Protein 9MHS (pdb70)

Nearest PDB structures (foldseek):
  2no4-assembly1_B  TM=6.989E-01  e=2.785E-05  Burkholderia cepacia
  2no5-assembly1_B  TM=7.165E-01  e=7.688E-05  Burkholderia cepacia
  1zrm-assembly1_A  TM=6.878E-01  e=1.028E-04  Pseudomonas sp. YL
  3um9-assembly1_B  TM=7.098E-01  e=1.836E-04  Polaromonas sp. JS666
  3d6j-assembly1_A  TM=6.416E-01  e=3.612E-04  Bacteroides fragilis NCTC 9343

Solvent-accessible surface area: 37325 Å² total; per-residue (Å²): 142,54,81,20,95,51,78,82,50,6,37,72,23,0,60,80,18,57,12,0,2,0,8,5,38,68,0,0,6,46,90,77,31,80,88,114,45,35,56,56,0,40,39,0,51,74,28,51,0,14,64,13,2,20,11,20,100,27,68,38,99,47,0,11,14,4,0,7,7,37,33,111,3,67,15,85,53,0,32,123,5,10,121,36,0,35,78,41,30,57,58,25,100,65,1,26,91,16,0,125,48,3,84,83,90,97,30,83,0,13,0,1,2,41,16,4,41,65,10,0,25,88,10,16,49,105,33,74,9,6,126,33,20,74,6,8,6,1,0,4,0,0,56,24,47,3,51,71,68,64,0,3,112,41,3,30,83,41,22,101,17,92,32,61,30,0,0,3,0,1,56,39,80,68,17,12,59,35,0,29,117,58,15,3,0,9,1,14,47,50,120,118,42,28,74,52,41,70,48,110,115,122,59,35,98,64,57,62,66,75,0,36,87,14,0,31,123,16,0,123,62,52,24,29,0,29,0,19,30,18,110,58,35,81,1,51,44,10,62,79,45,20,54,0,0,7,0,0,0,0,0,18,16,4,6,102,61,13,45,121,76,0,29,62,41,0,6,117,46,0,81,67,9,76,0,53,101,75,43,70,0,0,25,27,62,78,121,28,75,62,104,99,24,14,23,11,0,10,2,0,0,2,0,0,2,2,0,31,76,72,135,110,35,81,55,128,32,0,57,70,5,0,68,66,0,12,88,15,83,39,106,117,9,21,6,21,5,18,28,42,137,142,48,74,59,64,6,1,0,5,2,1,3,0,0,21,0,0,20,41,11,66,22,18,141,72,83,51,6,57,64,0,43,45,37,0,35,84,24,0,75,73,76,101,2,88,86,7,18,98,25,3,45,11,24,1,0,1,0,4,2,0,0,20,0,5,45,61,44,79,142,77,1,73,122,1,39,49,24,0,3,43,30,1,0,76,33,6,59,63,24,100,62,18,1,15,15,0,1,0,0,3,0,0,64,67,32,20,1,3,0,44,3,0,8,50,47,0,12,113,47,22,12,36,25,0,0,0,44,16,5,1,2,10,21,24,35,160,68,91,24,35,7,0,0,4,0,0,1,0,0,1,0,0,18,0,1,41,47,20,108,98,101,71,13,65,82,14,88,12,0,2,2,7,5,37,94,7,0,5,72,129,32,66,64,6,70,75,29,54,0,13,60,10,3,22,68,18,86,38,83,28,106,35,0,16,17,4,0,10,7,37,47,122,40,94,24,86,46,10,39,62,42,23,64,62,52,21,64,92,57,59,51,49,103,74,16,30,58,53,0,74,66,14,86,86,60,131,40,35,0,29,0,0,4,42,16,5,38,79,16,0,20,82,12,20,88,101,24,80,5,10,126,28,20,83,5,8,5,1,0,3,1,0,49,20,52,6,51,49,62,83,0,4,42,37,3,29,83,41,23,100,16,101,30,77,27,0,0,2,16,1,53,30,83,124,14,13,58,35,0,22,110,65,6,4,1,13,15,44,61,167,82,86,62,93,46,70,51,110,80,125,118,71,33,124,58,16,56,54,83,0,48,89,17,0,26,62,19,0,132,65,54,28,33,0,22,0,17,30,21,109,44,37,65,2,39,48,7,62,80,49,36,12,0,0,7,0,0,0,0,0,18,34,9,6,103,56,13,38,120,69,0,47,61,43,0,12,107,46,0,73,95,11,67,0,64,65,91,33,59,0,0,23,24,60,79,138,29,75,63,105,100,28,15,14,11,0,11,2,0,0,2,0,0,2,3,1,29,95,78,130,98,33,82,68,148,39,0,58,76,4,0,64,69,0,12,86,12,79,39,108,119,8,19,6,20,4,15,28,47,130,142,61,73,80,60,5,2,0,4,2,0,2,0,1,18,0,0,22,34,7,68,21,22,174,75,83,54,6,61,64,0,43,58,38,0,42,83,23,0,74,60,36,70,4,93,143,8,16,115,21,3,50,12,26,1,0,1,0,7,2,0,0,20,0,4,48,66,28,79,129,93,2,137,118,0,39,56,26,0,2,40,39,1,0,76,35,7,72,61,24,98,62,19,1,13,17,0,2,0,0,2,0,0,67,74,35,19,0,2,0,47,10,0,12,51,23,0,28,120,45,31,9,39,28,0,0,0,11,17,7,1,2,10,18,26,43,94,76,82,29,34,8,0,0,3,1,0,2,0,0,1,1,0,16,0,0,36,50,12,84

Sequence (982 aa):
PELITSLQELSQILDRYDTIVFDLGDVLLHWDSVHKGIDDVRKMVKHPVWQDLEKGLINQEFALTALSCELETPCSKLKEMLELSIASLQVNPLMVEVLRVLHKKDKQIYCLSNVDLESFSYLYKQFDFWKYFDGIYVSALLQLRKPNPDIFQYLISSASINTKSTIFIDDKSENLQEAANFGISTLKYNKDNFEYTAIETPEIHKKRTLGEDYLNLRLRKFPFCKSFVSNNVELIGGEDFSKEIFSTAVILHSYTSLPDDIIASMCHEILNHDGQNKLRWCFYKNEARPDNFPDDLDTTSMVLSFLLNHNKLTIEKIIPVAEQMIANRNEEGIIQVYFDDNRPRIDAIVAINVLYLMHQIGYGERKELKETEAFVFDFLISKEYLKGTRYYPAPDVFLFFLSRLVVDFPDQFEKFHKPLTEMLITRVNCSTFPLERALRIIALKKLGIVNRVDFLKLLDTQLADGGWPVYGLFIAPRSNTYFGSRELSTAFALEALHILSSQILDRYDTIVFDLGDVLLHDVRKMVKHPVWQDLEKGLINQEFALTALSCELETPCSKLKEMLELSIASLQVNPLMVEVLRVLHKKDKQIYCLSNVDLESFSYLYKQFDFWKYFDGIYVSALLQLRKPNPDIFQYLISSASINTKSTIFIDDKSENLQEAANFGISTLKYDNFEYTAIEGTPEIHKKRTLGEDYLNLRLRKFPFCKSFVSNNVELIGGEDFSKEIFSTAVILHSYTSLPDDIIASMCHEILNHDGQNKLRWCFYKNEARPDNFPDDLDTTSMVLSFLLNHNKLTIEKIIPVAEQMIANRNEEGIIQVYFDDNRPRIDAIVAINVLYLMHQIGYGERKELKETEAFVFDFLISKEYLKGTRYYPAPDVFLFFLSRLVVDFPDQFEKFHKPLTEMLITRVNCSTFPLERALRIIALKKLGIVNRVDFLKLLDTQLADGGWPVYGLFIAPRSNTYFGSRELSTAFALEALHILS

Organism: NCBI:txid570521

Structure (mmCIF, N/CA/C/O backbone):
data_9MHS
#
_entry.id   9MHS
#
_cell.length_a   179.902
_cell.length_b   76.253
_cell.length_c   106.429
_cell.angle_alpha   90.00
_cell.angle_beta   111.68
_cell.angle_gamma   90.00
#
_symmetry.space_group_name_H-M   'C 1 2 1'
#
loop_
_entity.id
_entity.type
_entity.pdbx_description
1 polymer 'Drimenol Synthase'
2 non-polymer 'PHOSPHATE ION'
3 non-polymer GLYCEROL
4 non-polymer N-benzyl-N,N-diethylethanaminium
5 non-polymer 'MAGNESIUM ION'
6 non-polymer DI(HYDROXYETHYL)ETHER
7 water water
#
loop_
_atom_site.group_PDB
_atom_site.id
_atom_site.type_symbol
_atom_site.label_atom_id
_atom_site.label_alt_id
_atom_site.label_comp_id
_atom_site.label_asym_id
_atom_site.label_entity_id
_atom_site.label_seq_id
_atom_site.pdbx_PDB_ins_code
_atom_site.Cartn_x
_atom_site.Cartn_y
_atom_site.Cartn_z
_atom_site.occupancy
_atom_site.B_iso_or_equiv
_atom_site.auth_seq_id
_atom_site.auth_comp_id
_atom_site.auth_asym_id
_atom_site.auth_atom_id
_atom_site.pdbx_PDB_model_num
ATOM 1 N N . PRO A 1 11 ? 26.031 -2.235 1.474 1.00 50.01 11 PRO B N 1
ATOM 2 C CA . PRO A 1 11 ? 26.053 -3.460 0.678 1.00 48.78 11 PRO B CA 1
ATOM 3 C C . PRO A 1 11 ? 24.808 -3.711 -0.163 1.00 49.01 11 PRO B C 1
ATOM 4 O O . PRO A 1 11 ? 24.975 -3.944 -1.353 1.00 56.34 11 PRO B O 1
ATOM 8 N N . GLU A 1 12 ? 23.602 -3.686 0.393 1.00 44.61 12 GLU B N 1
ATOM 9 C CA . GLU A 1 12 ? 22.421 -3.957 -0.429 1.00 43.91 12 GLU B CA 1
ATOM 10 C C . GLU A 1 12 ? 22.091 -2.703 -1.231 1.00 47.06 12 GLU B C 1
ATOM 11 O O . GLU A 1 12 ? 21.510 -1.749 -0.710 1.00 46.85 12 GLU B O 1
ATOM 13 N N . LEU A 1 13 ? 22.463 -2.693 -2.507 1.00 50.85 13 LEU B N 1
ATOM 14 C CA . LEU A 1 13 ? 22.206 -1.539 -3.354 1.00 44.92 13 LEU B CA 1
ATOM 15 C C . LEU A 1 13 ? 20.765 -1.577 -3.853 1.00 47.34 13 LEU B C 1
ATOM 16 O O . LEU A 1 13 ? 20.302 -2.599 -4.368 1.00 48.92 13 LEU B O 1
ATOM 18 N N . ILE A 1 14 ? 20.051 -0.465 -3.687 1.00 40.28 14 ILE B N 1
ATOM 19 C CA . ILE A 1 14 ? 18.635 -0.374 -4.017 1.00 44.49 14 ILE B CA 1
ATOM 20 C C . ILE A 1 14 ? 18.452 0.741 -5.037 1.00 41.63 14 ILE B C 1
ATOM 21 O O . ILE A 1 14 ? 18.904 1.872 -4.818 1.00 40.38 14 ILE B O 1
ATOM 23 N N . THR A 1 15 ? 17.798 0.415 -6.157 1.00 48.00 15 THR B N 1
ATOM 24 C CA . THR A 1 15 ? 17.449 1.381 -7.189 1.00 44.52 15 THR B CA 1
ATOM 25 C C . THR A 1 15 ? 15.950 1.551 -7.373 1.00 44.46 15 THR B C 1
ATOM 26 O O . THR A 1 15 ? 15.540 2.440 -8.121 1.00 49.43 15 THR B O 1
ATOM 28 N N . SER A 1 16 ? 15.126 0.733 -6.725 1.00 44.72 16 SER B N 1
ATOM 29 C CA . SER A 1 16 ? 13.679 0.768 -6.910 1.00 54.53 16 SER B CA 1
ATOM 30 C C . SER A 1 16 ? 13.033 1.576 -5.788 1.00 55.87 16 SER B C 1
ATOM 31 O O . SER A 1 16 ? 13.144 1.210 -4.611 1.00 54.67 16 SER B O 1
ATOM 33 N N . LEU A 1 17 ? 12.355 2.668 -6.156 1.00 52.45 17 LEU B N 1
ATOM 34 C CA . LEU A 1 17 ? 11.607 3.431 -5.164 1.00 51.02 17 LEU B CA 1
ATOM 35 C C . LEU A 1 17 ? 10.607 2.540 -4.434 1.00 56.70 17 LEU B C 1
ATOM 36 O O . LEU A 1 17 ? 10.369 2.714 -3.233 1.00 56.08 17 LEU B O 1
ATOM 38 N N . GLN A 1 18 ? 10.030 1.561 -5.140 1.00 57.82 18 GLN B N 1
ATOM 39 C CA . GLN A 1 18 ? 9.144 0.597 -4.492 1.00 55.14 18 GLN B CA 1
ATOM 40 C C . GLN A 1 18 ? 9.903 -0.235 -3.470 1.00 54.63 18 GLN B C 1
ATOM 41 O O . GLN A 1 18 ? 9.449 -0.412 -2.335 1.00 56.36 18 GLN B O 1
ATOM 43 N N . GLU A 1 19 ? 11.066 -0.762 -3.864 1.00 55.57 19 GLU B N 1
ATOM 44 C CA . GLU A 1 19 ? 11.859 -1.572 -2.949 1.00 52.71 19 GLU B CA 1
ATOM 45 C C . GLU A 1 19 ? 12.290 -0.763 -1.735 1.00 52.41 19 GLU B C 1
ATOM 46 O O . GLU A 1 19 ? 12.335 -1.287 -0.617 1.00 53.28 19 GLU B O 1
ATOM 48 N N . LEU A 1 20 ? 12.620 0.514 -1.942 1.00 45.08 20 LEU B N 1
ATOM 49 C CA . LEU A 1 20 ? 12.945 1.396 -0.826 1.00 52.85 20 LEU B CA 1
ATOM 50 C C . LEU A 1 20 ? 11.794 1.462 0.170 1.00 52.72 20 LEU B C 1
ATOM 51 O O . LEU A 1 20 ? 11.992 1.310 1.383 1.00 49.06 20 LEU B O 1
ATOM 56 N N . SER A 1 21 ? 10.581 1.699 -0.333 1.00 52.41 21 SER B N 1
ATOM 57 C CA . SER A 1 21 ? 9.421 1.785 0.543 1.00 57.23 21 SER B CA 1
ATOM 58 C C . SER A 1 21 ? 9.234 0.497 1.326 1.00 51.58 21 SER B C 1
ATOM 59 O O . SER A 1 21 ? 8.886 0.529 2.512 1.00 49.64 21 SER B O 1
ATOM 62 N N . GLN A 1 22 ? 9.496 -0.644 0.690 1.00 57.53 22 GLN B N 1
ATOM 63 C CA . GLN A 1 22 ? 9.315 -1.926 1.355 1.00 44.20 22 GLN B CA 1
ATOM 64 C C . GLN A 1 22 ? 10.345 -2.144 2.457 1.00 46.95 22 GLN B C 1
ATOM 65 O O . GLN A 1 22 ? 10.061 -2.833 3.444 1.00 50.14 22 GLN B O 1
ATOM 67 N N . ILE A 1 23 ? 11.541 -1.577 2.316 1.00 45.53 23 ILE B N 1
ATOM 68 C CA . ILE A 1 23 ? 12.548 -1.764 3.352 1.00 45.92 23 ILE B CA 1
ATOM 69 C C . ILE A 1 23 ? 12.272 -0.845 4.531 1.00 45.27 23 ILE B C 1
ATOM 70 O O . ILE A 1 23 ? 12.378 -1.259 5.690 1.00 42.18 23 ILE B O 1
ATOM 72 N N . LEU A 1 24 ? 11.923 0.414 4.257 1.00 46.02 24 LEU B N 1
ATOM 73 C CA . LEU A 1 24 ? 11.619 1.349 5.334 1.00 40.73 24 LEU B CA 1
ATOM 74 C C . LEU A 1 24 ? 10.437 0.859 6.162 1.00 42.16 24 LEU B C 1
ATOM 75 O O . LEU A 1 24 ? 10.398 1.047 7.385 1.00 40.49 24 LEU B O 1
ATOM 80 N N . ASP A 1 25 ? 9.478 0.201 5.514 1.00 43.96 25 ASP B N 1
ATOM 81 C CA . ASP A 1 25 ? 8.339 -0.356 6.228 1.00 47.39 25 ASP B CA 1
ATOM 82 C C . ASP A 1 25 ? 8.756 -1.418 7.232 1.00 42.30 25 ASP B C 1
ATOM 83 O O . ASP A 1 25 ? 8.026 -1.669 8.196 1.00 46.28 25 ASP B O 1
ATOM 88 N N . ARG A 1 26 ? 9.916 -2.034 7.048 1.00 43.65 26 ARG B N 1
ATOM 89 C CA . ARG A 1 26 ? 10.351 -3.047 8.000 1.00 42.91 26 ARG B CA 1
ATOM 90 C C . ARG A 1 26 ? 10.816 -2.459 9.325 1.00 41.74 26 ARG B C 1
ATOM 91 O O . ARG A 1 26 ? 11.241 -3.229 10.185 1.00 41.49 26 ARG B O 1
ATOM 93 N N . TYR A 1 27 ? 10.752 -1.139 9.514 1.00 40.56 27 TYR B N 1
ATOM 94 C CA . TYR A 1 27 ? 11.298 -0.484 10.694 1.00 34.09 27 TYR B CA 1
ATOM 95 C C . TYR A 1 27 ? 10.223 0.316 11.411 1.00 33.03 27 TYR B C 1
ATOM 96 O O . TYR A 1 27 ? 9.266 0.790 10.798 1.00 38.47 27 TYR B O 1
ATOM 105 N N . ASP A 1 28 ? 10.394 0.467 12.718 1.00 33.02 28 ASP B N 1
ATOM 106 C CA . ASP A 1 28 ? 9.458 1.252 13.512 1.00 35.59 28 ASP B CA 1
ATOM 107 C C . ASP A 1 28 ? 9.859 2.715 13.575 1.00 36.39 28 ASP B C 1
ATOM 108 O O . ASP A 1 28 ? 8.989 3.590 13.700 1.00 32.67 28 ASP B O 1
ATOM 110 N N . THR A 1 29 ? 11.153 3.002 13.472 1.00 33.18 29 THR B N 1
ATOM 111 C CA . THR A 1 29 ? 11.656 4.363 13.565 1.00 32.03 29 THR B CA 1
ATOM 112 C C . THR A 1 29 ? 12.536 4.657 12.363 1.00 32.34 29 THR B C 1
ATOM 113 O O . THR A 1 29 ? 13.431 3.870 12.030 1.00 33.26 29 THR B O 1
ATOM 117 N N . ILE A 1 30 ? 12.271 5.784 11.709 1.00 28.57 30 ILE B N 1
ATOM 118 C CA . ILE A 1 30 ? 13.082 6.267 10.603 1.00 27.03 30 ILE B CA 1
ATOM 119 C C . ILE A 1 30 ? 13.617 7.633 10.987 1.00 27.76 30 ILE B C 1
ATOM 120 O O . ILE A 1 30 ? 12.852 8.514 11.396 1.00 28.85 30 ILE B O 1
ATOM 125 N N . VAL A 1 31 ? 14.927 7.803 10.875 1.00 26.27 31 VAL B N 1
ATOM 126 C CA . VAL A 1 31 ? 15.573 9.083 11.110 1.00 24.70 31 VAL B CA 1
ATOM 127 C C . VAL A 1 31 ? 15.971 9.661 9.763 1.00 28.04 31 VAL B C 1
ATOM 128 O O . VAL A 1 31 ? 16.627 8.988 8.957 1.00 30.39 31 VAL B O 1
ATOM 132 N N . PHE A 1 32 ? 15.554 10.898 9.515 1.00 25.68 32 PHE B N 1
ATOM 133 C CA . PHE A 1 32 ? 15.822 11.616 8.285 1.00 24.02 32 PHE B CA 1
ATOM 134 C C . PHE A 1 32 ? 16.850 12.709 8.523 1.00 26.57 32 PHE B C 1
ATOM 135 O O . PHE A 1 32 ? 16.766 13.458 9.500 1.00 28.44 32 PHE B O 1
ATOM 143 N N . ASP A 1 33 ? 17.787 12.823 7.596 1.00 30.48 33 ASP B N 1
ATOM 144 C CA . ASP A 1 33 ? 18.645 13.985 7.433 1.00 31.84 33 ASP B CA 1
ATOM 145 C C . ASP A 1 33 ? 17.904 15.059 6.631 1.00 31.04 33 ASP B C 1
ATOM 146 O O . ASP A 1 33 ? 16.960 14.775 5.889 1.00 30.84 33 ASP B O 1
ATOM 151 N N . LEU A 1 34 ? 18.344 16.306 6.776 1.00 33.70 34 LEU B N 1
ATOM 152 C CA . LEU A 1 34 ? 17.852 17.382 5.918 1.00 36.75 34 LEU B CA 1
ATOM 153 C C . LEU A 1 34 ? 18.717 17.559 4.672 1.00 36.34 34 LEU B C 1
ATOM 154 O O . LEU A 1 34 ? 18.238 17.403 3.545 1.00 35.81 34 LEU B O 1
ATOM 159 N N . GLY A 1 35 ? 19.991 17.895 4.870 1.00 41.10 35 GLY B N 1
ATOM 160 C CA . GLY A 1 35 ? 20.819 18.401 3.787 1.00 39.66 35 GLY B CA 1
ATOM 161 C C . GLY A 1 35 ? 21.104 17.343 2.742 1.00 39.70 35 GLY B C 1
ATOM 162 O O . GLY A 1 35 ? 21.661 16.277 3.061 1.00 38.17 35 GLY B O 1
ATOM 163 N N . ASP A 1 36 ? 20.739 17.623 1.487 1.00 42.76 36 ASP B N 1
ATOM 164 C CA . ASP A 1 36 ? 20.944 16.706 0.359 1.00 42.57 36 ASP B CA 1
ATOM 165 C C . ASP A 1 36 ? 20.217 15.379 0.564 1.00 43.64 36 ASP B C 1
ATOM 166 O O . ASP A 1 36 ? 20.656 14.337 0.060 1.00 37.93 36 ASP B O 1
ATOM 171 N N . VAL A 1 37 ? 19.106 15.425 1.316 1.00 38.26 37 VAL B N 1
ATOM 172 C CA . VAL A 1 37 ? 18.184 14.303 1.452 1.00 37.31 37 VAL B CA 1
ATOM 173 C C . VAL A 1 37 ? 16.757 14.802 1.245 1.00 36.41 37 VAL B C 1
ATOM 174 O O . VAL A 1 37 ? 16.071 14.367 0.315 1.00 33.31 37 VAL B O 1
ATOM 178 N N . LEU A 1 38 ? 16.298 15.719 2.101 1.00 37.17 38 LEU B N 1
ATOM 179 C CA . LEU A 1 38 ? 14.997 16.349 1.904 1.00 34.53 38 LEU B CA 1
ATOM 180 C C . LEU A 1 38 ? 15.097 17.688 1.193 1.00 35.18 38 LEU B C 1
ATOM 181 O O . LEU A 1 38 ? 14.148 18.092 0.511 1.00 36.09 38 LEU B O 1
ATOM 186 N N . LEU A 1 39 ? 16.215 18.389 1.345 1.00 35.60 39 LEU B N 1
ATOM 187 C CA . LEU A 1 39 ? 16.434 19.679 0.708 1.00 41.73 39 LEU B CA 1
ATOM 188 C C . LEU A 1 39 ? 17.709 19.620 -0.118 1.00 46.63 39 LEU B C 1
ATOM 189 O O . LEU A 1 39 ? 18.635 18.867 0.196 1.00 42.93 39 LEU B O 1
ATOM 194 N N . HIS A 1 40 ? 17.752 20.428 -1.175 1.00 49.67 40 HIS B N 1
ATOM 195 C CA . HIS A 1 40 ? 18.916 20.500 -2.043 1.00 43.79 40 HIS B CA 1
ATOM 196 C C . HIS A 1 40 ? 19.134 21.960 -2.431 1.00 49.83 40 HIS B C 1
ATOM 197 O O . HIS A 1 40 ? 18.208 22.774 -2.404 1.00 49.36 40 HIS B O 1
ATOM 199 N N . TRP A 1 41 ? 20.375 22.286 -2.791 1.00 54.31 41 TRP B N 1
ATOM 200 C CA . TRP A 1 41 ? 20.815 23.672 -2.914 1.00 55.07 41 TRP B CA 1
ATOM 201 C C . TRP A 1 41 ? 22.059 23.717 -3.785 1.00 57.96 41 TRP B C 1
ATOM 202 O O . TRP A 1 41 ? 22.694 22.693 -4.035 1.00 61.65 41 TRP B O 1
ATOM 213 N N . ASP A 1 42 ? 22.423 24.924 -4.221 1.00 52.89 42 ASP B N 1
ATOM 214 C CA . ASP A 1 42 ? 23.656 25.107 -4.971 1.00 56.15 42 ASP B CA 1
ATOM 215 C C . ASP A 1 42 ? 24.573 26.091 -4.253 1.00 59.70 42 ASP B C 1
ATOM 216 O O . ASP A 1 42 ? 24.147 26.874 -3.397 1.00 58.54 42 ASP B O 1
ATOM 221 N N . SER A 1 43 ? 25.849 26.056 -4.635 1.00 60.45 43 SER B N 1
ATOM 222 C CA . SER A 1 43 ? 26.901 26.643 -3.826 1.00 55.48 43 SER B CA 1
ATOM 223 C C . SER A 1 43 ? 27.848 27.577 -4.568 1.00 54.57 43 SER B C 1
ATOM 224 O O . SER A 1 43 ? 28.563 28.334 -3.903 1.00 52.88 43 SER B O 1
ATOM 227 N N . VAL A 1 44 ? 27.894 27.556 -5.898 1.00 60.07 44 VAL B N 1
ATOM 228 C CA . VAL A 1 44 ? 28.761 28.444 -6.670 1.00 62.25 44 VAL B CA 1
ATOM 229 C C . VAL A 1 44 ? 27.915 29.592 -7.207 1.00 59.70 44 VAL B C 1
ATOM 230 O O . VAL A 1 44 ? 26.985 29.373 -7.991 1.00 61.39 44 VAL B O 1
ATOM 232 N N . HIS A 1 45 ? 28.229 30.814 -6.785 1.00 60.22 45 HIS B N 1
ATOM 233 C CA . HIS A 1 45 ? 27.454 31.979 -7.204 1.00 64.85 45 HIS B CA 1
ATOM 234 C C . HIS A 1 45 ? 28.339 33.032 -7.859 1.00 65.66 45 HIS B C 1
ATOM 235 O O . HIS A 1 45 ? 29.459 33.271 -7.412 1.00 70.96 45 HIS B O 1
ATOM 242 N N . LYS A 1 51 ? 36.098 38.934 -6.363 1.00 58.23 51 LYS B N 1
ATOM 243 C CA . LYS A 1 51 ? 36.927 39.254 -5.201 1.00 56.50 51 LYS B CA 1
ATOM 244 C C . LYS A 1 51 ? 36.607 38.345 -4.014 1.00 52.05 51 LYS B C 1
ATOM 245 O O . LYS A 1 51 ? 35.595 38.535 -3.344 1.00 50.20 51 LYS B O 1
ATOM 247 N N . GLY A 1 52 ? 37.476 37.375 -3.759 1.00 50.01 52 GLY B N 1
ATOM 248 C CA . GLY A 1 52 ? 37.265 36.392 -2.715 1.00 40.18 52 GLY B CA 1
ATOM 249 C C . GLY A 1 52 ? 36.787 35.059 -3.265 1.00 50.66 52 GLY B C 1
ATOM 250 O O . GLY A 1 52 ? 36.897 34.762 -4.456 1.00 53.74 52 GLY B O 1
ATOM 251 N N . ILE A 1 53 ? 36.223 34.244 -2.364 1.00 49.39 53 ILE B N 1
ATOM 252 C CA . ILE A 1 53 ? 35.774 32.905 -2.732 1.00 45.10 53 ILE B CA 1
ATOM 253 C C . ILE A 1 53 ? 34.480 32.984 -3.537 1.00 47.00 53 ILE B C 1
ATOM 254 O O . ILE A 1 53 ? 33.728 33.962 -3.482 1.00 43.66 53 ILE B O 1
ATOM 259 N N . ASP A 1 54 ? 34.214 31.911 -4.296 1.00 49.88 54 ASP B N 1
ATOM 260 C CA . ASP A 1 54 ? 33.007 31.800 -5.113 1.00 53.28 54 ASP B CA 1
ATOM 261 C C . ASP A 1 54 ? 32.261 30.490 -4.856 1.00 53.33 54 ASP B C 1
ATOM 262 O O . ASP A 1 54 ? 31.413 30.092 -5.663 1.00 55.48 54 ASP B O 1
ATOM 264 N N . ASP A 1 55 ? 32.558 29.804 -3.756 1.00 45.99 55 ASP B N 1
ATOM 265 C CA . ASP A 1 55 ? 31.890 28.556 -3.411 1.00 46.62 55 ASP B CA 1
ATOM 266 C C . ASP A 1 55 ? 31.532 28.593 -1.928 1.00 50.80 55 ASP B C 1
ATOM 267 O O . ASP A 1 55 ? 32.423 28.604 -1.070 1.00 51.21 55 ASP B O 1
ATOM 272 N N . VAL A 1 56 ? 30.228 28.612 -1.631 1.00 45.57 56 VAL B N 1
ATOM 273 C CA . VAL A 1 56 ? 29.751 28.483 -0.255 1.00 42.05 56 VAL B CA 1
ATOM 274 C C . VAL A 1 56 ? 30.313 27.229 0.402 1.00 42.53 56 VAL B C 1
ATOM 275 O O . VAL A 1 56 ? 30.495 27.182 1.624 1.00 42.23 56 VAL B O 1
ATOM 279 N N . ARG A 1 57 ? 30.614 26.200 -0.390 1.00 41.31 57 ARG B N 1
ATOM 280 C CA . ARG A 1 57 ? 31.180 24.989 0.185 1.00 42.60 57 ARG B CA 1
ATOM 281 C C . ARG A 1 57 ? 32.448 25.287 0.968 1.00 40.03 57 ARG B C 1
ATOM 282 O O . ARG A 1 57 ? 32.769 24.570 1.921 1.00 40.33 57 ARG B O 1
ATOM 284 N N . LYS A 1 58 ? 33.173 26.345 0.599 1.00 43.53 58 LYS B N 1
ATOM 285 C CA . LYS A 1 58 ? 34.369 26.703 1.355 1.00 44.64 58 LYS B CA 1
ATOM 286 C C . LYS A 1 58 ? 34.016 27.285 2.723 1.00 38.13 58 LYS B C 1
ATOM 287 O O . LYS A 1 58 ? 34.787 27.129 3.677 1.00 36.06 58 LYS B O 1
ATOM 289 N N . MET A 1 59 ? 32.864 27.948 2.849 1.00 36.57 59 MET B N 1
ATOM 290 C CA . MET A 1 59 ? 32.419 28.387 4.170 1.00 39.64 59 MET B CA 1
ATOM 291 C C . MET A 1 59 ? 31.989 27.195 5.022 1.00 38.69 59 MET B C 1
ATOM 292 O O . MET A 1 59 ? 32.508 26.990 6.127 1.00 33.97 59 MET B O 1
ATOM 297 N N . VAL A 1 60 ? 31.072 26.370 4.500 1.00 34.23 60 VAL B N 1
ATOM 298 C CA . VAL A 1 60 ? 30.473 25.330 5.332 1.00 34.83 60 VAL B CA 1
ATOM 299 C C . VAL A 1 60 ? 31.517 24.316 5.763 1.00 35.22 60 VAL B C 1
ATOM 300 O O . VAL A 1 60 ? 31.398 23.715 6.832 1.00 42.71 60 VAL B O 1
ATOM 304 N N . LYS A 1 61 ? 32.573 24.134 4.978 1.00 38.84 61 LYS B N 1
ATOM 305 C CA . LYS A 1 61 ? 33.628 23.212 5.372 1.00 37.57 61 LYS B CA 1
ATOM 306 C C . LYS A 1 61 ? 34.474 23.749 6.522 1.00 38.87 61 LYS B C 1
ATOM 307 O O . LYS A 1 61 ? 35.097 22.961 7.239 1.00 36.44 61 LYS B O 1
ATOM 309 N N . HIS A 1 62 ? 34.507 25.063 6.717 1.00 38.10 62 HIS B N 1
ATOM 310 C CA . HIS A 1 62 ? 35.482 25.649 7.618 1.00 37.55 62 HIS B CA 1
ATOM 311 C C . HIS A 1 62 ? 35.168 25.327 9.081 1.00 37.99 62 HIS B C 1
ATOM 312 O O . HIS A 1 62 ? 34.002 25.195 9.462 1.00 37.08 62 HIS B O 1
ATOM 319 N N . PRO A 1 63 ? 36.201 25.200 9.925 1.00 40.58 63 PRO B N 1
ATOM 320 C CA . PRO A 1 63 ? 35.952 24.935 11.354 1.00 33.35 63 PRO B CA 1
ATOM 321 C C . PRO A 1 63 ? 35.025 25.939 12.017 1.00 34.97 63 PRO B C 1
ATOM 322 O O . PRO A 1 63 ? 34.188 25.541 12.832 1.00 35.37 63 PRO B O 1
ATOM 326 N N . VAL A 1 64 ? 35.147 27.231 11.701 1.00 35.62 64 VAL B N 1
ATOM 327 C CA . VAL A 1 64 ? 34.280 28.221 12.338 1.00 36.15 64 VAL B CA 1
ATOM 328 C C . VAL A 1 64 ? 32.815 27.893 12.060 1.00 37.68 64 VAL B C 1
ATOM 329 O O . VAL A 1 64 ? 31.958 28.027 12.944 1.00 32.18 64 VAL B O 1
ATOM 333 N N . TRP A 1 65 ? 32.513 27.431 10.836 1.00 35.17 65 TRP B N 1
ATOM 334 C CA . TRP A 1 65 ? 31.148 27.040 10.488 1.00 37.51 65 TRP B CA 1
ATOM 335 C C . TRP A 1 65 ? 30.603 25.968 11.428 1.00 37.16 65 TRP B C 1
ATOM 336 O O . TRP A 1 65 ? 29.394 25.924 11.696 1.00 34.01 65 TRP B O 1
ATOM 347 N N . GLN A 1 66 ? 31.471 25.099 11.942 1.00 33.39 66 GLN B N 1
ATOM 348 C CA . GLN A 1 66 ? 31.008 24.128 12.920 1.00 34.82 66 GLN B CA 1
ATOM 349 C C . GLN A 1 66 ? 30.578 24.797 14.221 1.00 35.99 66 GLN B C 1
ATOM 350 O O . GLN A 1 66 ? 29.652 24.313 14.881 1.00 37.33 66 GLN B O 1
ATOM 356 N N . ASP A 1 67 ? 31.224 25.903 14.606 1.00 32.01 67 ASP B N 1
ATOM 357 C CA . ASP A 1 67 ? 30.779 26.627 15.791 1.00 34.65 67 ASP B CA 1
ATOM 358 C C . ASP A 1 67 ? 29.386 27.215 15.579 1.00 36.81 67 ASP B C 1
ATOM 359 O O . ASP A 1 67 ? 28.533 27.159 16.476 1.00 33.39 67 ASP B O 1
ATOM 364 N N . LEU A 1 68 ? 29.142 27.790 14.399 1.00 34.31 68 LEU B N 1
ATOM 365 C CA . LEU A 1 68 ? 27.813 28.304 14.086 1.00 34.56 68 LEU B CA 1
ATOM 366 C C . LEU A 1 68 ? 26.782 27.180 14.062 1.00 34.63 68 LEU B C 1
ATOM 367 O O . LEU A 1 68 ? 25.695 27.312 14.628 1.00 34.78 68 LEU B O 1
ATOM 372 N N . GLU A 1 69 ? 27.113 26.063 13.412 1.00 31.72 69 GLU B N 1
ATOM 373 C CA . GLU A 1 69 ? 26.204 24.921 13.371 1.00 32.59 69 GLU B CA 1
ATOM 374 C C . GLU A 1 69 ? 25.834 24.440 14.768 1.00 32.73 69 GLU B C 1
ATOM 375 O O . GLU A 1 69 ? 24.694 24.026 15.006 1.00 28.47 69 GLU B O 1
ATOM 381 N N . LYS A 1 70 ? 26.783 24.471 15.696 1.00 33.15 70 LYS B N 1
ATOM 382 C CA . LYS A 1 70 ? 26.506 24.039 17.059 1.00 34.42 70 LYS B CA 1
ATOM 383 C C . LYS A 1 70 ? 25.812 25.117 17.890 1.00 31.76 70 LYS B C 1
ATOM 384 O O . LYS A 1 70 ? 25.567 24.902 19.080 1.00 35.14 70 LYS B O 1
ATOM 386 N N . GLY A 1 71 ? 25.468 26.254 17.300 1.00 30.55 71 GLY B N 1
ATOM 387 C CA . GLY A 1 71 ? 24.819 27.320 18.043 1.00 34.05 71 GLY B CA 1
ATOM 388 C C . GLY A 1 71 ? 25.714 28.139 18.952 1.00 36.40 71 GLY B C 1
ATOM 389 O O . GLY A 1 71 ? 25.190 28.914 19.762 1.00 36.06 71 GLY B O 1
ATOM 390 N N . LEU A 1 72 ? 27.045 28.005 18.845 1.00 33.54 72 LEU B N 1
ATOM 391 C CA . LEU A 1 72 ? 27.955 28.751 19.713 1.00 37.42 72 LEU B CA 1
ATOM 392 C C . LEU A 1 72 ? 28.102 30.210 19.309 1.00 34.45 72 LEU B C 1
ATOM 393 O O . LEU A 1 72 ? 28.526 31.025 20.130 1.00 38.07 72 LEU B O 1
ATOM 398 N N . ILE A 1 73 ? 27.772 30.553 18.067 1.00 33.19 73 ILE B N 1
ATOM 399 C CA . ILE A 1 73 ? 27.863 31.910 17.552 1.00 36.65 73 ILE B CA 1
ATOM 400 C C . ILE A 1 73 ? 26.709 32.083 16.577 1.00 40.17 73 ILE B C 1
ATOM 401 O O . ILE A 1 73 ? 26.111 31.105 16.124 1.00 37.21 73 ILE B O 1
ATOM 406 N N . ASN A 1 74 ? 26.398 33.337 16.244 1.00 35.49 74 ASN B N 1
ATOM 407 C CA . ASN A 1 74 ? 25.361 33.619 15.261 1.00 39.17 74 ASN B CA 1
ATOM 408 C C . ASN A 1 74 ? 25.993 33.889 13.892 1.00 40.70 74 ASN B C 1
ATOM 409 O O . ASN A 1 74 ? 27.217 33.874 13.735 1.00 38.28 74 ASN B O 1
ATOM 414 N N . GLN A 1 75 ? 25.144 34.124 12.881 1.00 36.44 75 GLN B N 1
ATOM 415 C CA . GLN A 1 75 ? 25.647 34.214 11.512 1.00 36.72 75 GLN B CA 1
ATOM 416 C C . GLN A 1 75 ? 26.595 35.396 11.339 1.00 41.15 75 GLN B C 1
ATOM 417 O O . GLN A 1 75 ? 27.670 35.252 10.749 1.00 37.43 75 GLN B O 1
ATOM 423 N N . GLU A 1 76 ? 26.200 36.582 11.829 1.00 42.33 76 GLU B N 1
ATOM 424 C CA . GLU A 1 76 ? 27.059 37.761 11.731 1.00 42.30 76 GLU B CA 1
ATOM 425 C C . GLU A 1 76 ? 28.445 37.474 12.280 1.00 35.78 76 GLU B C 1
ATOM 426 O O . GLU A 1 76 ? 29.456 37.819 11.664 1.00 36.46 76 GLU B O 1
ATOM 432 N N . PHE A 1 77 ? 28.499 36.824 13.435 1.00 39.15 77 PHE B N 1
ATOM 433 C CA . PHE A 1 77 ? 29.762 36.491 14.069 1.00 38.56 77 PHE B CA 1
ATOM 434 C C . PHE A 1 77 ? 30.575 35.527 13.218 1.00 40.36 77 PHE B C 1
ATOM 435 O O . PHE A 1 77 ? 31.796 35.678 13.095 1.00 37.14 77 PHE B O 1
ATOM 443 N N . ALA A 1 78 ? 29.915 34.512 12.646 1.00 38.61 78 ALA B N 1
ATOM 444 C CA . ALA A 1 78 ? 30.627 33.495 11.877 1.00 35.79 78 ALA B CA 1
ATOM 445 C C . ALA A 1 78 ? 31.116 34.058 10.551 1.00 35.66 78 ALA B C 1
ATOM 446 O O . ALA A 1 78 ? 32.239 33.770 10.123 1.00 38.25 78 ALA B O 1
ATOM 448 N N . LEU A 1 79 ? 30.282 34.858 9.890 1.00 31.99 79 LEU B N 1
ATOM 449 C CA . LEU A 1 79 ? 30.680 35.504 8.648 1.00 36.29 79 LEU B CA 1
ATOM 450 C C . LEU A 1 79 ? 31.862 36.436 8.871 1.00 41.25 79 LEU B C 1
ATOM 451 O O . LEU A 1 79 ? 32.831 36.414 8.105 1.00 39.06 79 LEU B O 1
ATOM 456 N N . THR A 1 80 ? 31.790 37.273 9.911 1.00 35.06 80 THR B N 1
ATOM 457 C CA . THR A 1 80 ? 32.878 38.200 10.203 1.00 39.58 80 THR B CA 1
ATOM 458 C C . THR A 1 80 ? 34.202 37.457 10.352 1.00 39.27 80 THR B C 1
ATOM 459 O O . THR A 1 80 ? 35.218 37.843 9.762 1.00 35.09 80 THR B O 1
ATOM 463 N N . ALA A 1 81 ? 34.199 36.362 11.114 1.00 34.58 81 ALA B N 1
ATOM 464 C CA . ALA A 1 81 ? 35.412 35.567 11.242 1.00 33.10 81 ALA B CA 1
ATOM 465 C C . ALA A 1 81 ? 35.794 34.919 9.916 1.00 39.89 81 ALA B C 1
ATOM 466 O O . ALA A 1 81 ? 36.976 34.904 9.549 1.00 40.35 81 ALA B O 1
ATOM 468 N N . LEU A 1 82 ? 34.811 34.367 9.187 1.00 39.24 82 LEU B N 1
ATOM 469 C CA . LEU A 1 82 ? 35.107 33.702 7.919 1.00 39.44 82 LEU B CA 1
ATOM 470 C C . LEU A 1 82 ? 35.623 34.687 6.886 1.00 38.94 82 LEU B C 1
ATOM 471 O O . LEU A 1 82 ? 36.398 34.311 5.997 1.00 37.96 82 LEU B O 1
ATOM 476 N N . SER A 1 83 ? 35.195 35.943 6.986 1.00 37.90 83 SER B N 1
ATOM 477 C CA . SER A 1 83 ? 35.654 36.978 6.066 1.00 40.63 83 SER B CA 1
ATOM 478 C C . SER A 1 83 ? 37.152 37.212 6.186 1.00 40.22 83 SER B C 1
ATOM 479 O O . SER A 1 83 ? 37.789 37.654 5.229 1.00 45.31 83 SER B O 1
ATOM 482 N N . CYS A 1 84 ? 37.727 36.927 7.350 1.00 41.71 84 CYS B N 1
ATOM 483 C CA . CYS A 1 84 ? 39.164 37.002 7.544 1.00 36.81 84 CYS B CA 1
ATOM 484 C C . CYS A 1 84 ? 39.853 35.700 7.149 1.00 38.26 84 CYS B C 1
ATOM 485 O O . CYS A 1 84 ? 40.866 35.723 6.448 1.00 36.53 84 CYS B O 1
ATOM 488 N N . GLU A 1 85 ? 39.328 34.555 7.589 1.00 36.78 85 GLU B N 1
ATOM 489 C CA . GLU A 1 85 ? 39.999 33.298 7.268 1.00 39.31 85 GLU B CA 1
ATOM 490 C C . GLU A 1 85 ? 39.983 33.019 5.766 1.00 39.52 85 GLU B C 1
ATOM 491 O O . GLU A 1 85 ? 40.980 32.546 5.217 1.00 39.15 85 GLU B O 1
ATOM 497 N N . LEU A 1 86 ? 38.875 33.314 5.083 1.00 42.80 86 LEU B N 1
ATOM 498 C CA . LEU A 1 86 ? 38.732 33.033 3.658 1.00 41.94 86 LEU B CA 1
ATOM 499 C C . LEU A 1 86 ? 39.055 34.234 2.785 1.00 44.43 86 LEU B C 1
ATOM 500 O O . LEU A 1 86 ? 38.835 34.169 1.570 1.00 46.28 86 LEU B O 1
ATOM 505 N N . GLU A 1 87 ? 39.547 35.327 3.375 1.00 40.96 87 GLU B N 1
ATOM 506 C CA . GLU A 1 87 ? 39.985 36.507 2.631 1.00 38.63 87 GLU B CA 1
ATOM 507 C C . GLU A 1 87 ? 38.940 36.938 1.603 1.00 41.30 87 GLU B C 1
ATOM 508 O O . GLU A 1 87 ? 39.232 37.126 0.418 1.00 43.70 87 GLU B O 1
ATOM 514 N N . THR A 1 88 ? 37.702 37.082 2.067 1.00 38.22 88 THR B N 1
ATOM 515 C CA . THR A 1 88 ? 36.574 37.411 1.207 1.00 38.92 88 THR B CA 1
ATOM 516 C C . THR A 1 88 ? 35.763 38.475 1.925 1.00 37.62 88 THR B C 1
ATOM 517 O O . THR A 1 88 ? 35.571 38.378 3.145 1.00 39.94 88 THR B O 1
ATOM 521 N N . PRO A 1 89 ? 35.306 39.510 1.223 1.00 39.93 89 PRO B N 1
ATOM 522 C CA . PRO A 1 89 ? 34.506 40.545 1.894 1.00 38.78 89 PRO B CA 1
ATOM 523 C C . PRO A 1 89 ? 33.285 39.942 2.577 1.00 44.53 89 PRO B C 1
ATOM 524 O O . PRO A 1 89 ? 32.554 39.136 1.992 1.00 42.65 89 PRO B O 1
ATOM 528 N N . CYS A 1 90 ? 33.091 40.329 3.841 1.00 43.72 90 CYS B N 1
ATOM 529 C CA . CYS A 1 90 ? 31.966 39.838 4.629 1.00 40.33 90 CYS B CA 1
ATOM 530 C C . CYS A 1 90 ? 30.641 39.965 3.876 1.00 41.99 90 CYS B C 1
ATOM 531 O O . CYS A 1 90 ? 29.816 39.047 3.895 1.00 40.94 90 CYS B O 1
ATOM 534 N N . SER A 1 91 ? 30.431 41.092 3.194 1.00 41.04 91 SER B N 1
ATOM 535 C CA . SER A 1 91 ? 29.172 41.324 2.488 1.00 43.11 91 SER B CA 1
ATOM 536 C C . SER A 1 91 ? 28.990 40.372 1.310 1.00 46.41 91 SER B C 1
ATOM 537 O O . SER A 1 91 ? 27.851 40.074 0.929 1.00 44.78 91 SER B O 1
ATOM 540 N N . LYS A 1 92 ? 30.087 39.903 0.709 1.00 42.98 92 LYS B N 1
ATOM 541 C CA . LYS A 1 92 ? 29.969 38.887 -0.329 1.00 45.30 92 LYS B CA 1
ATOM 542 C C . LYS A 1 92 ? 29.622 37.535 0.272 1.00 44.45 92 LYS B C 1
ATOM 543 O O . LYS A 1 92 ? 28.798 36.794 -0.285 1.00 43.93 92 LYS B O 1
ATOM 549 N N . LEU A 1 93 ? 30.255 37.187 1.396 1.00 41.02 93 LEU B N 1
ATOM 550 C CA . LEU A 1 93 ? 29.865 35.976 2.104 1.00 41.04 93 LEU B CA 1
ATOM 551 C C . LEU A 1 93 ? 28.386 36.016 2.472 1.00 41.60 93 LEU B C 1
ATOM 552 O O . LEU A 1 93 ? 27.689 35.000 2.369 1.00 43.37 93 LEU B O 1
ATOM 557 N N . LYS A 1 94 ? 27.884 37.187 2.882 1.00 39.17 94 LYS B N 1
ATOM 558 C CA . LYS A 1 94 ? 26.472 37.286 3.241 1.00 47.00 94 LYS B CA 1
ATOM 559 C C . LYS A 1 94 ? 25.588 37.085 2.020 1.00 45.66 94 LYS B C 1
ATOM 560 O O . LYS A 1 94 ? 24.595 36.350 2.081 1.00 45.20 94 LYS B O 1
ATOM 562 N N . GLU A 1 95 ? 25.938 37.722 0.901 1.00 42.40 95 GLU B N 1
ATOM 563 C CA . GLU A 1 95 ? 25.153 37.551 -0.317 1.00 45.08 95 GLU B CA 1
ATOM 564 C C . GLU A 1 95 ? 25.160 36.096 -0.773 1.00 41.84 95 GLU B C 1
ATOM 565 O O . GLU A 1 95 ? 24.127 35.568 -1.190 1.00 39.02 95 GLU B O 1
ATOM 571 N N . MET A 1 96 ? 26.312 35.427 -0.678 1.00 45.11 96 MET B N 1
ATOM 572 C CA . MET A 1 96 ? 26.409 34.046 -1.142 1.00 44.41 96 MET B CA 1
ATOM 573 C C . MET A 1 96 ? 25.514 33.125 -0.330 1.00 44.37 96 MET B C 1
ATOM 574 O O . MET A 1 96 ? 24.849 32.245 -0.890 1.00 42.03 96 MET B O 1
ATOM 579 N N . LEU A 1 97 ? 25.505 33.294 0.994 1.00 44.28 97 LEU B N 1
ATOM 580 C CA . LEU A 1 97 ? 24.644 32.478 1.846 1.00 45.79 97 LEU B CA 1
ATOM 581 C C . LEU A 1 97 ? 23.180 32.686 1.486 1.00 40.98 97 LEU B C 1
ATOM 582 O O . LEU A 1 97 ? 22.426 31.724 1.292 1.00 35.50 97 LEU B O 1
ATOM 587 N N . GLU A 1 98 ? 22.769 33.950 1.379 1.00 40.20 98 GLU B N 1
ATOM 588 C CA . GLU A 1 98 ? 21.388 34.259 1.040 1.00 45.58 98 GLU B CA 1
ATOM 589 C C . GLU A 1 98 ? 21.007 33.669 -0.309 1.00 45.80 98 GLU B C 1
ATOM 590 O O . GLU A 1 98 ? 19.895 33.153 -0.475 1.00 44.93 98 GLU B O 1
ATOM 596 N N . LEU A 1 99 ? 21.928 33.706 -1.274 1.00 42.60 99 LEU B N 1
ATOM 597 C CA . LEU A 1 99 ? 21.664 33.097 -2.572 1.00 44.95 99 LEU B CA 1
ATOM 598 C C . LEU A 1 99 ? 21.572 31.582 -2.461 1.00 43.22 99 LEU B C 1
ATOM 599 O O . LEU A 1 99 ? 20.686 30.965 -3.060 1.00 42.92 99 LEU B O 1
ATOM 601 N N . SER A 1 100 ? 22.490 30.963 -1.719 1.00 41.84 100 SER B N 1
ATOM 602 C CA . SER A 1 100 ? 22.398 29.528 -1.476 1.00 45.71 100 SER B CA 1
ATOM 603 C C . SER A 1 100 ? 21.043 29.163 -0.891 1.00 43.30 100 SER B C 1
ATOM 604 O O . SER A 1 100 ? 20.335 28.299 -1.418 1.00 40.70 100 SER B O 1
ATOM 607 N N . ILE A 1 101 ? 20.658 29.845 0.190 1.00 42.49 101 ILE B N 1
ATOM 608 C CA . ILE A 1 101 ? 19.430 29.517 0.907 1.00 43.52 101 ILE B CA 1
ATOM 609 C C . ILE A 1 101 ? 18.210 29.736 0.022 1.00 48.24 101 ILE B C 1
ATOM 610 O O . ILE A 1 101 ? 17.280 28.917 0.005 1.00 44.80 101 ILE B O 1
ATOM 615 N N . ALA A 1 102 ? 18.195 30.843 -0.726 1.00 43.43 102 ALA B N 1
ATOM 616 C CA . ALA A 1 102 ? 17.079 31.113 -1.625 1.00 48.60 102 ALA B CA 1
ATOM 617 C C . ALA A 1 102 ? 16.972 30.059 -2.716 1.00 44.37 102 ALA B C 1
ATOM 618 O O . ALA A 1 102 ? 15.880 29.819 -3.235 1.00 50.70 102 ALA B O 1
ATOM 620 N N . SER A 1 103 ? 18.081 29.421 -3.077 1.00 43.74 103 SER B N 1
ATOM 621 C CA . SER A 1 103 ? 18.060 28.406 -4.122 1.00 47.65 103 SER B CA 1
ATOM 622 C C . SER A 1 103 ? 17.507 27.070 -3.647 1.00 43.72 103 SER B C 1
ATOM 623 O O . SER A 1 103 ? 17.444 26.132 -4.445 1.00 42.53 103 SER B O 1
ATOM 626 N N . LEU A 1 104 ? 17.108 26.958 -2.384 1.00 45.36 104 LEU B N 1
ATOM 627 C CA . LEU A 1 104 ? 16.785 25.657 -1.814 1.00 47.16 104 LEU B CA 1
ATOM 628 C C . LEU A 1 104 ? 15.506 25.090 -2.416 1.00 47.25 104 LEU B C 1
ATOM 629 O O . LEU A 1 104 ? 14.481 25.774 -2.502 1.00 46.15 104 LEU B O 1
ATOM 634 N N . GLN A 1 105 ? 15.571 23.831 -2.836 1.00 45.51 105 GLN B N 1
ATOM 635 C CA . GLN A 1 105 ? 14.418 23.139 -3.382 1.00 46.10 105 GLN B CA 1
ATOM 636 C C . GLN A 1 105 ? 14.147 21.872 -2.578 1.00 39.45 105 GLN B C 1
ATOM 637 O O . GLN A 1 105 ? 15.067 21.208 -2.088 1.00 37.22 105 GLN B O 1
ATOM 639 N N . VAL A 1 106 ? 12.864 21.554 -2.443 1.00 39.57 106 VAL B N 1
ATOM 640 C CA . VAL A 1 106 ? 12.461 20.320 -1.795 1.00 36.82 106 VAL B CA 1
ATOM 641 C C . VAL A 1 106 ? 12.740 19.152 -2.725 1.00 37.22 106 VAL B C 1
ATOM 642 O O . VAL A 1 106 ? 12.639 19.274 -3.952 1.00 35.52 106 VAL B O 1
ATOM 646 N N . ASN A 1 107 ? 13.124 18.020 -2.142 1.00 34.15 107 ASN B N 1
ATOM 647 C CA . ASN A 1 107 ? 13.283 16.754 -2.849 1.00 31.89 107 ASN B CA 1
ATOM 648 C C . ASN A 1 107 ? 11.933 16.056 -2.952 1.00 30.13 107 ASN B C 1
ATOM 649 O O . ASN A 1 107 ? 11.479 15.464 -1.973 1.00 29.62 107 ASN B O 1
ATOM 654 N N . PRO A 1 108 ? 11.272 16.079 -4.112 1.00 35.83 108 PRO B N 1
ATOM 655 C CA . PRO A 1 108 ? 9.903 15.542 -4.185 1.00 35.33 108 PRO B CA 1
ATOM 656 C C . PRO A 1 108 ? 9.805 14.063 -3.864 1.00 31.01 108 PRO B C 1
ATOM 657 O O . PRO A 1 108 ? 8.820 13.647 -3.248 1.00 32.62 108 PRO B O 1
ATOM 661 N N . LEU A 1 109 ? 10.807 13.260 -4.233 1.00 32.86 109 LEU B N 1
ATOM 662 C CA . LEU A 1 109 ? 10.768 11.836 -3.920 1.00 31.92 109 LEU B CA 1
ATOM 663 C C . LEU A 1 109 ? 10.868 11.593 -2.418 1.00 33.27 109 LEU B C 1
ATOM 664 O O . LEU A 1 109 ? 10.121 10.779 -1.853 1.00 29.90 109 LEU B O 1
ATOM 666 N N . MET A 1 110 ? 11.802 12.271 -1.751 1.00 33.19 110 MET B N 1
ATOM 667 C CA . MET A 1 110 ? 11.997 11.984 -0.338 1.00 35.32 110 MET B CA 1
ATOM 668 C C . MET A 1 110 ? 10.878 12.568 0.527 1.00 32.46 110 MET B C 1
ATOM 669 O O . MET A 1 110 ? 10.554 11.987 1.565 1.00 30.10 110 MET B O 1
ATOM 674 N N . VAL A 1 111 ? 10.251 13.679 0.125 1.00 27.03 111 VAL B N 1
ATOM 675 C CA . VAL A 1 111 ? 9.157 14.150 0.968 1.00 32.42 111 VAL B CA 1
ATOM 676 C C . VAL A 1 111 ? 7.949 13.246 0.814 1.00 32.08 111 VAL B C 1
ATOM 677 O O . VAL A 1 111 ? 7.187 13.069 1.767 1.00 28.79 111 VAL B O 1
ATOM 681 N N . GLU A 1 112 ? 7.769 12.639 -0.364 1.00 31.02 112 GLU B N 1
ATOM 682 C CA . GLU A 1 112 ? 6.715 11.646 -0.532 1.00 28.95 112 GLU B CA 1
ATOM 683 C C . GLU A 1 112 ? 7.003 10.385 0.274 1.00 31.54 112 GLU B C 1
ATOM 684 O O . GLU A 1 112 ? 6.106 9.839 0.927 1.00 34.37 112 GLU B O 1
ATOM 690 N N . VAL A 1 113 ? 8.243 9.893 0.219 1.00 30.28 113 VAL B N 1
ATOM 691 C CA . VAL A 1 113 ? 8.641 8.794 1.094 1.00 27.49 113 VAL B CA 1
ATOM 692 C C . VAL A 1 113 ? 8.355 9.156 2.547 1.00 30.43 113 VAL B C 1
ATOM 693 O O . VAL A 1 113 ? 7.752 8.378 3.295 1.00 27.08 113 VAL B O 1
ATOM 697 N N . LEU A 1 114 ? 8.773 10.360 2.955 1.00 30.38 114 LEU B N 1
ATOM 698 C CA . LEU A 1 114 ? 8.537 10.831 4.316 1.00 28.52 114 LEU B CA 1
ATOM 699 C C . LEU A 1 114 ? 7.047 10.847 4.646 1.00 30.08 114 LEU B C 1
ATOM 700 O O . LEU A 1 114 ? 6.617 10.336 5.689 1.00 27.91 114 LEU B O 1
ATOM 705 N N . ARG A 1 115 ? 6.248 11.438 3.763 1.00 29.02 115 ARG B N 1
ATOM 706 C CA . ARG A 1 115 ? 4.810 11.509 3.971 1.00 27.94 115 ARG B CA 1
ATOM 707 C C . ARG A 1 115 ? 4.188 10.117 4.054 1.00 30.89 115 ARG B C 1
ATOM 708 O O . ARG A 1 115 ? 3.288 9.883 4.867 1.00 33.14 115 ARG B O 1
ATOM 716 N N . VAL A 1 116 ? 4.656 9.174 3.228 1.00 29.36 116 VAL B N 1
ATOM 717 C CA . VAL A 1 116 ? 4.088 7.827 3.272 1.00 31.84 116 VAL B CA 1
ATOM 718 C C . VAL A 1 116 ? 4.373 7.178 4.621 1.00 31.68 116 VAL B C 1
ATOM 719 O O . VAL A 1 116 ? 3.499 6.537 5.220 1.00 29.43 116 VAL B O 1
ATOM 723 N N . LEU A 1 117 ? 5.600 7.329 5.117 1.00 30.86 117 LEU B N 1
ATOM 724 C CA . LEU A 1 117 ? 5.938 6.784 6.427 1.00 33.26 117 LEU B CA 1
ATOM 725 C C . LEU A 1 117 ? 5.069 7.401 7.516 1.00 32.32 117 LEU B C 1
ATOM 726 O O . LEU A 1 117 ? 4.642 6.715 8.454 1.00 32.73 117 LEU B O 1
ATOM 731 N N . HIS A 1 118 ? 4.789 8.696 7.399 1.00 31.22 118 HIS B N 1
ATOM 732 C CA . HIS A 1 118 ? 3.935 9.352 8.376 1.00 32.73 118 HIS B CA 1
ATOM 733 C C . HIS A 1 118 ? 2.531 8.764 8.360 1.00 34.19 118 HIS B C 1
ATOM 734 O O . HIS A 1 118 ? 1.961 8.468 9.414 1.00 36.85 118 HIS B O 1
ATOM 741 N N . LYS A 1 119 ? 1.951 8.606 7.167 1.00 32.01 119 LYS B N 1
ATOM 742 C CA . LYS A 1 119 ? 0.634 7.993 7.042 1.00 32.63 119 LYS B CA 1
ATOM 743 C C . LYS A 1 119 ? 0.629 6.545 7.510 1.00 35.14 119 LYS B C 1
ATOM 744 O O . LYS A 1 119 ? -0.445 6.001 7.760 1.00 35.79 119 LYS B O 1
ATOM 746 N N . LYS A 1 120 ? 1.793 5.919 7.666 1.00 36.28 120 LYS B N 1
ATOM 747 C CA . LYS A 1 120 ? 1.875 4.582 8.234 1.00 34.47 120 LYS B CA 1
ATOM 748 C C . LYS A 1 120 ? 2.109 4.599 9.741 1.00 36.12 120 LYS B C 1
ATOM 749 O O . LYS A 1 120 ? 2.480 3.566 10.313 1.00 37.33 120 LYS B O 1
ATOM 755 N N . ASP A 1 121 ? 1.881 5.743 10.395 1.00 35.94 121 ASP B N 1
ATOM 756 C CA . ASP A 1 121 ? 2.101 5.898 11.840 1.00 39.15 121 ASP B CA 1
ATOM 757 C C . ASP A 1 121 ? 3.497 5.430 12.264 1.00 39.59 121 ASP B C 1
ATOM 758 O O . ASP A 1 121 ? 3.682 4.883 13.355 1.00 32.70 121 ASP B O 1
ATOM 760 N N . LYS A 1 122 ? 4.494 5.629 11.399 1.00 36.87 122 LYS B N 1
ATOM 761 C CA . LYS A 1 122 ? 5.869 5.429 11.822 1.00 34.40 122 LYS B CA 1
ATOM 762 C C . LYS A 1 122 ? 6.288 6.536 12.779 1.00 30.85 122 LYS B C 1
ATOM 763 O O . LYS A 1 122 ? 5.791 7.665 12.719 1.00 32.78 122 LYS B O 1
ATOM 769 N N . GLN A 1 123 ? 7.200 6.193 13.683 1.00 32.64 123 GLN B N 1
ATOM 770 C CA . GLN A 1 123 ? 7.898 7.182 14.495 1.00 31.82 123 GLN B CA 1
ATOM 771 C C . GLN A 1 123 ? 9.059 7.759 13.678 1.00 37.19 123 GLN B C 1
ATOM 772 O O . GLN A 1 123 ? 9.974 7.023 13.265 1.00 27.79 123 GLN B O 1
ATOM 778 N N . ILE A 1 124 ? 9.011 9.062 13.400 1.00 27.78 124 ILE B N 1
ATOM 779 C CA . ILE A 1 124 ? 9.920 9.659 12.428 1.00 29.31 124 ILE B CA 1
ATOM 780 C C . ILE A 1 124 ? 10.620 10.850 13.068 1.00 30.83 124 ILE B C 1
ATOM 781 O O . ILE A 1 124 ? 9.970 11.713 13.671 1.00 26.65 124 ILE B O 1
ATOM 786 N N . TYR A 1 125 ? 11.940 10.901 12.929 1.00 27.95 125 TYR B N 1
ATOM 787 C CA . TYR A 1 125 ? 12.717 11.976 13.518 1.00 28.34 125 TYR B CA 1
ATOM 788 C C . TYR A 1 125 ? 13.597 12.628 12.469 1.00 26.55 125 TYR B C 1
ATOM 789 O O . TYR A 1 125 ? 13.974 12.014 11.467 1.00 23.05 125 TYR B O 1
ATOM 798 N N . CYS A 1 126 ? 13.904 13.893 12.712 1.00 25.55 126 CYS B N 1
ATOM 799 C CA . CYS A 1 126 ? 14.787 14.673 11.868 1.00 24.94 126 CYS B CA 1
ATOM 800 C C . CYS A 1 126 ? 16.059 14.968 12.653 1.00 27.83 126 CYS B C 1
ATOM 801 O O . CYS A 1 126 ? 15.993 15.458 13.782 1.00 29.18 126 CYS B O 1
ATOM 804 N N . LEU A 1 127 ? 17.212 14.651 12.066 1.00 28.82 127 LEU B N 1
ATOM 805 C CA . LEU A 1 127 ? 18.505 14.885 12.703 1.00 25.65 127 LEU B CA 1
ATOM 806 C C . LEU A 1 127 ? 19.435 15.496 11.667 1.00 30.33 127 LEU B C 1
ATOM 807 O O . LEU A 1 127 ? 19.829 14.825 10.704 1.00 31.57 127 LEU B O 1
ATOM 812 N N . SER A 1 128 ? 19.800 16.758 11.869 1.00 27.42 128 SER B N 1
ATOM 813 C CA . SER A 1 128 ? 20.526 17.474 10.835 1.00 31.90 128 SER B CA 1
ATOM 814 C C . SER A 1 128 ? 21.386 18.566 11.447 1.00 30.40 128 SER B C 1
ATOM 815 O O . SER A 1 128 ? 21.059 19.122 12.508 1.00 23.48 128 SER B O 1
ATOM 818 N N . ASN A 1 129 ? 22.485 18.866 10.745 1.00 23.30 129 ASN B N 1
ATOM 819 C CA . ASN A 1 129 ? 23.342 20.005 11.042 1.00 30.48 129 ASN B CA 1
ATOM 820 C C . ASN A 1 129 ? 22.829 21.203 10.260 1.00 32.30 129 ASN B C 1
ATOM 821 O O . ASN A 1 129 ? 22.851 21.200 9.024 1.00 33.80 129 ASN B O 1
ATOM 826 N N . VAL A 1 130 ? 22.365 22.221 10.979 1.00 31.87 130 VAL B N 1
ATOM 827 C CA . VAL A 1 130 ? 21.961 23.485 10.378 1.00 27.91 130 VAL B CA 1
ATOM 828 C C . VAL A 1 130 ? 22.055 24.531 11.475 1.00 29.34 130 VAL B C 1
ATOM 829 O O . VAL A 1 130 ? 21.839 24.230 12.648 1.00 30.86 130 VAL B O 1
ATOM 833 N N . ASP A 1 131 ? 22.419 25.756 11.096 1.00 29.90 131 ASP B N 1
ATOM 834 C CA . ASP A 1 131 ? 22.508 26.856 12.039 1.00 28.84 131 ASP B CA 1
ATOM 835 C C . ASP A 1 131 ? 21.123 27.462 12.305 1.00 30.49 131 ASP B C 1
ATOM 836 O O . ASP A 1 131 ? 20.194 27.349 11.497 1.00 28.43 131 ASP B O 1
ATOM 841 N N . LEU A 1 132 ? 21.008 28.131 13.455 1.00 28.36 132 LEU B N 1
ATOM 842 C CA . LEU A 1 132 ? 19.704 28.569 13.950 1.00 29.22 132 LEU B CA 1
ATOM 843 C C . LEU A 1 132 ? 18.996 29.479 12.957 1.00 30.69 132 LEU B C 1
ATOM 844 O O . LEU A 1 132 ? 17.811 29.279 12.664 1.00 31.67 132 LEU B O 1
ATOM 849 N N . GLU A 1 133 ? 19.702 30.491 12.428 1.00 30.98 133 GLU B N 1
ATOM 850 C CA . GLU A 1 133 ? 19.077 31.391 11.461 1.00 30.12 133 GLU B CA 1
ATOM 851 C C . GLU A 1 133 ? 18.583 30.636 10.238 1.00 29.22 133 GLU B C 1
ATOM 852 O O . GLU A 1 133 ? 17.464 30.867 9.762 1.00 31.73 133 GLU B O 1
ATOM 858 N N . SER A 1 134 ? 19.420 29.756 9.688 1.00 27.34 134 SER B N 1
ATOM 859 C CA . SER A 1 134 ? 19.002 28.994 8.521 1.00 29.87 134 SER B CA 1
ATOM 860 C C . SER A 1 134 ? 17.784 28.142 8.846 1.00 29.57 134 SER B C 1
ATOM 861 O O . SER A 1 134 ? 16.805 28.133 8.092 1.00 29.77 134 SER B O 1
ATOM 864 N N . PHE A 1 135 ? 17.832 27.417 9.972 1.00 30.61 135 PHE B N 1
ATOM 865 C CA . PHE A 1 135 ? 16.737 26.517 10.325 1.00 27.57 135 PHE B CA 1
ATOM 866 C C . PHE A 1 135 ? 15.455 27.299 10.559 1.00 29.48 135 PHE B C 1
ATOM 867 O O . PHE A 1 135 ? 14.358 26.834 10.234 1.00 28.21 135 PHE B O 1
ATOM 875 N N . SER A 1 136 ? 15.584 28.492 11.127 1.00 28.66 136 SER B N 1
ATOM 876 C CA . SER A 1 136 ? 14.436 29.368 11.290 1.00 29.47 136 SER B CA 1
ATOM 877 C C . SER A 1 136 ? 13.810 29.704 9.939 1.00 29.84 136 SER B C 1
ATOM 878 O O . SER A 1 136 ? 12.581 29.674 9.787 1.00 28.58 136 SER B O 1
ATOM 881 N N . TYR A 1 137 ? 14.639 30.023 8.942 1.00 28.92 137 TYR B N 1
ATOM 882 C CA . TYR A 1 137 ? 14.111 30.287 7.608 1.00 28.39 137 TYR B CA 1
ATOM 883 C C . TYR A 1 137 ? 13.454 29.044 7.020 1.00 26.96 137 TYR B C 1
ATOM 884 O O . TYR A 1 137 ? 12.324 29.100 6.527 1.00 28.57 137 TYR B O 1
ATOM 893 N N . LEU A 1 138 ? 14.162 27.914 7.053 1.00 27.31 138 LEU B N 1
ATOM 894 C CA . LEU A 1 138 ? 13.644 26.693 6.449 1.00 28.22 138 LEU B CA 1
ATOM 895 C C . LEU A 1 138 ? 12.331 26.272 7.088 1.00 29.09 138 LEU B C 1
ATOM 896 O O . LEU A 1 138 ? 11.421 25.797 6.402 1.00 27.85 138 LEU B O 1
ATOM 901 N N . TYR A 1 139 ? 12.216 26.424 8.403 1.00 24.39 139 TYR B N 1
ATOM 902 C CA . TYR A 1 139 ? 10.994 25.972 9.047 1.00 27.44 139 TYR B CA 1
ATOM 903 C C . TYR A 1 139 ? 9.792 26.760 8.531 1.00 29.92 139 TYR B C 1
ATOM 904 O O . TYR A 1 139 ? 8.750 26.176 8.223 1.00 29.10 139 TYR B O 1
ATOM 913 N N . LYS A 1 140 ? 9.926 28.083 8.406 1.00 27.06 140 LYS B N 1
ATOM 914 C CA . LYS A 1 140 ? 8.834 28.858 7.836 1.00 34.16 140 LYS B CA 1
ATOM 915 C C . LYS A 1 140 ? 8.613 28.495 6.372 1.00 34.40 140 LYS B C 1
ATOM 916 O O . LYS A 1 140 ? 7.474 28.297 5.937 1.00 36.10 140 LYS B O 1
ATOM 918 N N . GLN A 1 141 ? 9.698 28.370 5.610 1.00 33.18 141 GLN B N 1
ATOM 919 C CA . GLN A 1 141 ? 9.596 28.281 4.157 1.00 34.58 141 GLN B CA 1
ATOM 920 C C . GLN A 1 141 ? 8.919 26.991 3.702 1.00 33.79 141 GLN B C 1
ATOM 921 O O . GLN A 1 141 ? 8.088 27.013 2.792 1.00 32.39 141 GLN B O 1
ATOM 927 N N . PHE A 1 142 ? 9.265 25.858 4.302 1.00 33.47 142 PHE B N 1
ATOM 928 C CA . PHE A 1 142 ? 8.771 24.570 3.842 1.00 30.13 142 PHE B CA 1
ATOM 929 C C . PHE A 1 142 ? 7.735 24.021 4.815 1.00 31.57 142 PHE B C 1
ATOM 930 O O . PHE A 1 142 ? 7.466 24.605 5.870 1.00 31.30 142 PHE B O 1
ATOM 938 N N . ASP A 1 143 ? 7.124 22.893 4.441 1.00 32.20 143 ASP B N 1
ATOM 939 C CA . ASP A 1 143 ? 5.941 22.442 5.167 1.00 32.57 143 ASP B CA 1
ATOM 940 C C . ASP A 1 143 ? 5.886 20.926 5.298 1.00 29.56 143 ASP B C 1
ATOM 941 O O . ASP A 1 143 ? 4.798 20.356 5.420 1.00 27.00 143 ASP B O 1
ATOM 946 N N . PHE A 1 144 ? 7.041 20.258 5.289 1.00 28.35 144 PHE B N 1
ATOM 947 C CA . PHE A 1 144 ? 7.109 18.833 5.584 1.00 28.05 144 PHE B CA 1
ATOM 948 C C . PHE A 1 144 ? 7.413 18.565 7.051 1.00 27.92 144 PHE B C 1
ATOM 949 O O . PHE A 1 144 ? 7.439 17.401 7.460 1.00 27.02 144 PHE B O 1
ATOM 957 N N . TRP A 1 145 ? 7.667 19.613 7.839 1.00 27.77 145 TRP B N 1
ATOM 958 C CA . TRP A 1 145 ? 8.025 19.432 9.239 1.00 28.14 145 TRP B CA 1
ATOM 959 C C . TRP A 1 145 ? 6.940 18.708 10.012 1.00 29.25 145 TRP B C 1
ATOM 960 O O . TRP A 1 145 ? 7.246 17.985 10.967 1.00 28.76 145 TRP B O 1
ATOM 971 N N . LYS A 1 146 ? 5.671 18.883 9.615 1.00 29.71 146 LYS B N 1
ATOM 972 C CA . LYS A 1 146 ? 4.569 18.229 10.314 1.00 28.28 146 LYS B CA 1
ATOM 973 C C . LYS A 1 146 ? 4.678 16.714 10.275 1.00 28.03 146 LYS B C 1
ATOM 974 O O . LYS A 1 146 ? 3.984 16.032 11.036 1.00 26.66 146 LYS B O 1
ATOM 980 N N . TYR A 1 147 ? 5.514 16.165 9.401 1.00 25.51 147 TYR B N 1
ATOM 981 C CA . TYR A 1 147 ? 5.632 14.718 9.318 1.00 25.75 147 TYR B CA 1
ATOM 982 C C . TYR A 1 147 ? 6.609 14.163 10.341 1.00 25.32 147 TYR B C 1
ATOM 983 O O . TYR A 1 147 ? 6.802 12.948 10.401 1.00 25.30 147 TYR B O 1
ATOM 992 N N . PHE A 1 148 ? 7.268 15.018 11.109 1.00 24.64 148 PHE B N 1
ATOM 993 C CA . PHE A 1 148 ? 8.226 14.554 12.090 1.00 27.26 148 PHE B CA 1
ATOM 994 C C . PHE A 1 148 ? 7.563 14.489 13.454 1.00 28.30 148 PHE B C 1
ATOM 995 O O . PHE A 1 148 ? 6.767 15.358 13.808 1.00 24.38 148 PHE B O 1
ATOM 1003 N N . ASP A 1 149 ? 7.878 13.437 14.202 1.00 26.50 149 ASP B N 1
ATOM 1004 C CA . ASP A 1 149 ? 7.498 13.354 15.602 1.00 25.46 149 ASP B CA 1
ATOM 1005 C C . ASP A 1 149 ? 8.430 14.150 16.492 1.00 30.02 149 ASP B C 1
ATOM 1006 O O . ASP A 1 149 ? 8.063 14.488 17.619 1.00 33.31 149 ASP B O 1
ATOM 1011 N N . GLY A 1 150 ? 9.614 14.464 16.005 1.00 24.81 150 GLY B N 1
ATOM 1012 C CA . GLY A 1 150 ? 10.610 15.146 16.796 1.00 23.59 150 GLY B CA 1
ATOM 1013 C C . GLY A 1 150 ? 11.680 15.683 15.871 1.00 26.80 150 GLY B C 1
ATOM 1014 O O . GLY A 1 150 ? 12.019 15.046 14.863 1.00 24.00 150 GLY B O 1
ATOM 1015 N N . ILE A 1 151 ? 12.204 16.861 16.197 1.00 27.05 151 ILE B N 1
ATOM 1016 C CA . ILE A 1 151 ? 13.172 17.552 15.356 1.00 24.69 151 ILE B CA 1
ATOM 1017 C C . ILE A 1 151 ? 14.416 17.832 16.194 1.00 28.01 151 ILE B C 1
ATOM 1018 O O . ILE A 1 151 ? 14.337 18.487 17.246 1.00 22.09 151 ILE B O 1
ATOM 1023 N N . TYR A 1 152 ? 15.555 17.330 15.718 1.00 23.15 152 TYR B N 1
ATOM 1024 C CA . TYR A 1 152 ? 16.839 17.379 16.408 1.00 23.91 152 TYR B CA 1
ATOM 1025 C C . TYR A 1 152 ? 17.828 18.092 15.487 1.00 26.65 152 TYR B C 1
ATOM 1026 O O . TYR A 1 152 ? 18.371 17.487 14.558 1.00 22.42 152 TYR B O 1
ATOM 1035 N N . VAL A 1 153 ? 18.061 19.374 15.766 1.00 26.07 153 VAL B N 1
ATOM 1036 C CA . VAL A 1 153 ? 18.845 20.276 14.929 1.00 25.68 153 VAL B CA 1
ATOM 1037 C C . VAL A 1 153 ? 20.070 20.748 15.710 1.00 24.71 153 VAL B C 1
ATOM 1038 O O . VAL A 1 153 ? 19.954 21.106 16.886 1.00 25.94 153 VAL B O 1
ATOM 1042 N N . SER A 1 154 ? 21.232 20.784 15.035 1.00 21.03 154 SER B N 1
ATOM 1043 C CA . SER A 1 154 ? 22.519 20.989 15.700 1.00 22.87 154 SER B CA 1
ATOM 1044 C C . SER A 1 154 ? 22.567 22.292 16.501 1.00 25.38 154 SER B C 1
ATOM 1045 O O . SER A 1 154 ? 23.114 22.327 17.612 1.00 25.24 154 SER B O 1
ATOM 1048 N N . ALA A 1 155 ? 22.040 23.384 15.945 1.00 22.49 155 ALA B N 1
ATOM 1049 C CA . ALA A 1 155 ? 22.102 24.649 16.674 1.00 29.08 155 ALA B CA 1
ATOM 1050 C C . ALA A 1 155 ? 21.194 24.659 17.905 1.00 28.95 155 ALA B C 1
ATOM 1051 O O . ALA A 1 155 ? 21.458 25.407 18.844 1.00 28.44 155 ALA B O 1
ATOM 1053 N N . LEU A 1 156 ? 20.137 23.853 17.930 1.00 25.91 156 LEU B N 1
ATOM 1054 C CA . LEU A 1 156 ? 19.325 23.772 19.134 1.00 28.69 156 LEU B CA 1
ATOM 1055 C C . LEU A 1 156 ? 19.904 22.804 20.156 1.00 28.89 156 LEU B C 1
ATOM 1056 O O . LEU A 1 156 ? 19.559 22.895 21.339 1.00 27.15 156 LEU B O 1
ATOM 1061 N N . LEU A 1 157 ? 20.799 21.911 19.735 1.00 26.77 157 LEU B N 1
ATOM 1062 C CA . LEU A 1 157 ? 21.356 20.880 20.601 1.00 27.65 157 LEU B CA 1
ATOM 1063 C C . LEU A 1 157 ? 22.756 21.197 21.112 1.00 30.75 157 LEU B C 1
ATOM 1064 O O . LEU A 1 157 ? 23.233 20.499 22.015 1.00 33.37 157 LEU B O 1
ATOM 1069 N N . GLN A 1 158 ? 23.420 22.223 20.568 1.00 28.26 158 GLN B N 1
ATOM 1070 C CA . GLN A 1 158 ? 24.858 22.413 20.748 1.00 31.08 158 GLN B CA 1
ATOM 1071 C C . GLN A 1 158 ? 25.608 21.104 20.580 1.00 27.03 158 GLN B C 1
ATOM 1072 O O . GLN A 1 158 ? 26.538 20.812 21.329 1.00 31.72 158 GLN B O 1
ATOM 1078 N N . LEU A 1 159 ? 25.195 20.306 19.604 1.00 29.74 159 LEU B N 1
ATOM 1079 C CA . LEU A 1 159 ? 25.868 19.073 19.253 1.00 27.45 159 LEU B CA 1
ATOM 1080 C C . LEU A 1 159 ? 25.906 19.007 17.736 1.00 32.48 159 LEU B C 1
ATOM 1081 O O . LEU A 1 159 ? 25.078 19.622 17.062 1.00 30.24 159 LEU B O 1
ATOM 1086 N N . ARG A 1 160 ? 26.882 18.283 17.200 1.00 30.87 160 ARG B N 1
ATOM 1087 C CA . ARG A 1 160 ? 27.110 18.262 15.762 1.00 34.33 160 ARG B CA 1
ATOM 1088 C C . ARG A 1 160 ? 27.153 16.827 15.266 1.00 35.75 160 ARG B C 1
ATOM 1089 O O . ARG A 1 160 ? 27.712 15.943 15.923 1.00 33.31 160 ARG B O 1
ATOM 1097 N N . LYS A 1 161 ? 26.648 16.638 14.051 1.00 36.64 161 LYS B N 1
ATOM 1098 C CA . LYS A 1 161 ? 26.185 15.323 13.642 1.00 35.87 161 LYS B CA 1
ATOM 1099 C C . LYS A 1 161 ? 27.233 14.235 13.549 1.00 45.79 161 LYS B C 1
ATOM 1100 O O . LYS A 1 161 ? 26.879 13.080 13.841 1.00 53.89 161 LYS B O 1
ATOM 1106 N N . PRO A 1 162 ? 28.475 14.466 13.110 1.00 39.95 162 PRO B N 1
ATOM 1107 C CA . PRO A 1 162 ? 29.397 13.314 13.097 1.00 37.45 162 PRO B CA 1
ATOM 1108 C C . PRO A 1 162 ? 29.608 12.757 14.498 1.00 39.99 162 PRO B C 1
ATOM 1109 O O . PRO A 1 162 ? 29.737 11.539 14.675 1.00 37.55 162 PRO B O 1
ATOM 1113 N N . ASN A 1 163 ? 29.559 13.619 15.506 1.00 39.79 163 ASN B N 1
ATOM 1114 C CA . ASN A 1 163 ? 29.985 13.229 16.834 1.00 39.24 163 ASN B CA 1
ATOM 1115 C C . ASN A 1 163 ? 29.028 12.201 17.431 1.00 42.58 163 ASN B C 1
ATOM 1116 O O . ASN A 1 163 ? 27.804 12.339 17.318 1.00 34.88 163 ASN B O 1
ATOM 1121 N N . PRO A 1 164 ? 29.556 11.143 18.045 1.00 45.82 164 PRO B N 1
ATOM 1122 C CA . PRO A 1 164 ? 28.671 10.102 18.583 1.00 36.71 164 PRO B CA 1
ATOM 1123 C C . PRO A 1 164 ? 27.695 10.624 19.613 1.00 35.95 164 PRO B C 1
ATOM 1124 O O . PRO A 1 164 ? 26.595 10.074 19.749 1.00 32.53 164 PRO B O 1
ATOM 1128 N N . ASP A 1 165 ? 28.056 11.676 20.346 1.00 39.19 165 ASP B N 1
ATOM 1129 C CA . ASP A 1 165 ? 27.174 12.124 21.413 1.00 39.89 165 ASP B CA 1
ATOM 1130 C C . ASP A 1 165 ? 25.886 12.754 20.889 1.00 38.00 165 ASP B C 1
ATOM 1131 O O . ASP A 1 165 ? 24.904 12.815 21.637 1.00 35.83 165 ASP B O 1
ATOM 1136 N N . ILE A 1 166 ? 25.848 13.201 19.629 1.00 33.77 166 ILE B N 1
ATOM 1137 C CA . ILE A 1 166 ? 24.566 13.653 19.100 1.00 33.78 166 ILE B CA 1
ATOM 1138 C C . ILE A 1 166 ? 23.665 12.457 18.843 1.00 33.05 166 ILE B C 1
ATOM 1139 O O . ILE A 1 166 ? 22.442 12.556 18.975 1.00 30.58 166 ILE B O 1
ATOM 1144 N N . PHE A 1 167 ? 24.247 11.305 18.509 1.00 35.00 167 PHE B N 1
ATOM 1145 C CA . PHE A 1 167 ? 23.448 10.094 18.355 1.00 31.78 167 PHE B CA 1
ATOM 1146 C C . PHE A 1 167 ? 22.982 9.576 19.702 1.00 31.73 167 PHE B C 1
ATOM 1147 O O . PHE A 1 167 ? 21.811 9.204 19.866 1.00 32.77 167 PHE B O 1
ATOM 1155 N N . GLN A 1 168 ? 23.891 9.537 20.674 1.00 32.46 168 GLN B N 1
ATOM 1156 C CA . GLN A 1 168 ? 23.519 9.132 22.023 1.00 35.82 168 GLN B CA 1
ATOM 1157 C C . GLN A 1 168 ? 22.394 10.007 22.563 1.00 37.82 168 GLN B C 1
ATOM 1158 O O . GLN A 1 168 ? 21.468 9.511 23.221 1.00 35.65 168 GLN B O 1
ATOM 1164 N N . TYR A 1 169 ? 22.451 11.310 22.272 1.00 30.09 169 TYR B N 1
ATOM 1165 C CA . TYR A 1 169 ? 21.412 12.213 22.730 1.00 27.10 169 TYR B CA 1
ATOM 1166 C C . TYR A 1 169 ? 20.076 11.892 22.077 1.00 34.53 169 TYR B C 1
ATOM 1167 O O . TYR A 1 169 ? 19.045 11.850 22.754 1.00 32.32 169 TYR B O 1
ATOM 1176 N N . LEU A 1 170 ? 20.066 11.711 20.753 1.00 31.88 170 LEU B N 1
ATOM 1177 C CA . LEU A 1 170 ? 18.817 11.408 20.066 1.00 33.33 170 LEU B CA 1
ATOM 1178 C C . LEU A 1 170 ? 18.199 10.121 20.598 1.00 33.67 170 LEU B C 1
ATOM 1179 O O . LEU A 1 170 ? 17.024 10.095 20.975 1.00 32.29 170 LEU B O 1
ATOM 1184 N N . ILE A 1 171 ? 18.984 9.039 20.622 1.00 36.10 171 ILE B N 1
ATOM 1185 C CA . ILE A 1 171 ? 18.497 7.746 21.095 1.00 35.15 171 ILE B CA 1
ATOM 1186 C C . ILE A 1 171 ? 17.930 7.863 22.505 1.00 37.79 171 ILE B C 1
ATOM 1187 O O . ILE A 1 171 ? 16.876 7.293 22.818 1.00 34.56 171 ILE B O 1
ATOM 1192 N N . SER A 1 172 ? 18.617 8.605 23.376 1.00 36.53 172 SER B N 1
ATOM 1193 C CA . SER A 1 172 ? 18.161 8.739 24.752 1.00 36.59 172 SER B CA 1
ATOM 1194 C C . SER A 1 172 ? 16.938 9.655 24.847 1.00 39.17 172 SER B C 1
ATOM 1195 O O . SER A 1 172 ? 15.952 9.325 25.519 1.00 38.67 172 SER B O 1
ATOM 1198 N N . SER A 1 173 ? 16.971 10.796 24.155 1.00 38.57 173 SER B N 1
ATOM 1199 C CA . SER A 1 173 ? 15.884 11.764 24.259 1.00 36.13 173 SER B CA 1
ATOM 1200 C C . SER A 1 173 ? 14.576 11.180 23.759 1.00 34.66 173 SER B C 1
ATOM 1201 O O . SER A 1 173 ? 13.522 11.393 24.364 1.00 34.83 173 SER B O 1
ATOM 1204 N N . ALA A 1 174 ? 14.621 10.434 22.664 1.00 37.39 174 ALA B N 1
ATOM 1205 C CA . ALA A 1 174 ? 13.412 9.895 22.067 1.00 37.76 174 ALA B CA 1
ATOM 1206 C C . ALA A 1 174 ? 13.179 8.436 22.442 1.00 37.05 174 ALA B C 1
ATOM 1207 O O . ALA A 1 174 ? 12.245 7.822 21.916 1.00 39.37 174 ALA B O 1
ATOM 1209 N N . SER A 1 175 ? 14.010 7.872 23.324 1.00 31.76 175 SER B N 1
ATOM 1210 C CA . SER A 1 175 ? 13.881 6.484 23.790 1.00 39.67 175 SER B CA 1
ATOM 1211 C C . SER A 1 175 ? 13.764 5.516 22.610 1.00 39.93 175 SER B C 1
ATOM 1212 O O . SER A 1 175 ? 12.800 4.762 22.474 1.00 39.91 175 SER B O 1
ATOM 1215 N N . ILE A 1 176 ? 14.772 5.561 21.748 1.00 40.08 176 ILE B N 1
ATOM 1216 C CA . ILE A 1 176 ? 14.745 4.827 20.488 1.00 40.89 176 ILE B CA 1
ATOM 1217 C C . ILE A 1 176 ? 15.209 3.393 20.715 1.00 38.35 176 ILE B C 1
ATOM 1218 O O . ILE A 1 176 ? 16.216 3.146 21.384 1.00 40.60 176 ILE B O 1
ATOM 1223 N N . ASN A 1 177 ? 14.483 2.444 20.137 1.00 41.40 177 ASN B N 1
ATOM 1224 C CA . ASN A 1 177 ? 14.925 1.055 20.058 1.00 35.13 177 ASN B CA 1
ATOM 1225 C C . ASN A 1 177 ? 15.744 0.928 18.777 1.00 36.64 177 ASN B C 1
ATOM 1226 O O . ASN A 1 177 ? 15.189 0.817 17.680 1.00 35.58 177 ASN B O 1
ATOM 1231 N N . THR A 1 178 ? 17.072 0.953 18.912 1.00 33.53 178 THR B N 1
ATOM 1232 C CA . THR A 1 178 ? 17.932 0.973 17.734 1.00 40.91 178 THR B CA 1
ATOM 1233 C C . THR A 1 178 ? 17.765 -0.272 16.864 1.00 40.57 178 THR B C 1
ATOM 1234 O O . THR A 1 178 ? 18.121 -0.231 15.683 1.00 42.57 178 THR B O 1
ATOM 1238 N N . LYS A 1 179 ? 17.208 -1.363 17.401 1.00 40.27 179 LYS B N 1
ATOM 1239 C CA . LYS A 1 179 ? 16.966 -2.545 16.572 1.00 41.35 179 LYS B CA 1
ATOM 1240 C C . LYS A 1 179 ? 15.910 -2.293 15.500 1.00 36.66 179 LYS B C 1
ATOM 1241 O O . LYS A 1 179 ? 15.960 -2.916 14.436 1.00 41.12 179 LYS B O 1
ATOM 1243 N N . SER A 1 180 ? 14.953 -1.399 15.752 1.00 34.82 180 SER B N 1
ATOM 1244 C CA . SER A 1 180 ? 13.880 -1.104 14.806 1.00 36.13 180 SER B CA 1
ATOM 1245 C C . SER A 1 180 ? 14.024 0.273 14.160 1.00 34.19 180 SER B C 1
ATOM 1246 O O . SER A 1 180 ? 13.032 0.842 13.682 1.00 30.82 180 SER B O 1
ATOM 1249 N N . THR A 1 181 ? 15.237 0.813 14.122 1.00 32.52 181 THR B N 1
ATOM 1250 C CA . THR A 1 181 ? 15.484 2.166 13.651 1.00 34.26 181 THR B CA 1
ATOM 1251 C C . THR A 1 181 ? 16.415 2.146 12.444 1.00 33.77 181 THR B C 1
ATOM 1252 O O . THR A 1 181 ? 17.422 1.430 12.427 1.00 33.98 181 THR B O 1
ATOM 1256 N N . ILE A 1 182 ? 16.071 2.938 11.436 1.00 36.48 182 ILE B N 1
ATOM 1257 C CA . ILE A 1 182 ? 16.897 3.094 10.251 1.00 31.67 182 ILE B CA 1
ATOM 1258 C C . ILE A 1 182 ? 17.125 4.581 10.005 1.00 31.29 182 ILE B C 1
ATOM 1259 O O . ILE A 1 182 ? 16.199 5.396 10.110 1.00 31.35 182 ILE B O 1
ATOM 1264 N N . PHE A 1 183 ? 18.367 4.922 9.672 1.00 31.96 183 PHE B N 1
ATOM 1265 C CA . PHE A 1 183 ? 18.839 6.288 9.492 1.00 30.20 183 PHE B CA 1
ATOM 1266 C C . PHE A 1 183 ? 19.130 6.516 8.014 1.00 32.22 183 PHE B C 1
ATOM 1267 O O . PHE A 1 183 ? 19.817 5.705 7.392 1.00 32.36 183 PHE B O 1
ATOM 1275 N N . ILE A 1 184 ? 18.611 7.607 7.453 1.00 30.95 184 ILE B N 1
ATOM 1276 C CA . ILE A 1 184 ? 18.852 7.967 6.059 1.00 29.42 184 ILE B CA 1
ATOM 1277 C C . ILE A 1 184 ? 19.702 9.228 6.015 1.00 30.67 184 ILE B C 1
ATOM 1278 O O . ILE A 1 184 ? 19.293 10.278 6.523 1.00 31.14 184 ILE B O 1
ATOM 1283 N N . ASP A 1 185 ? 20.863 9.133 5.369 1.00 35.46 185 ASP B N 1
ATOM 1284 C CA . ASP A 1 185 ? 21.821 10.226 5.258 1.00 32.00 185 ASP B CA 1
ATOM 1285 C C . ASP A 1 185 ? 22.628 10.045 3.978 1.00 35.04 185 ASP B C 1
ATOM 1286 O O . ASP A 1 185 ? 22.843 8.918 3.519 1.00 31.31 185 ASP B O 1
ATOM 1291 N N . ASP A 1 186 ? 23.082 11.167 3.415 1.00 32.00 186 ASP B N 1
ATOM 1292 C CA . ASP A 1 186 ? 23.956 11.175 2.246 1.00 34.86 186 ASP B CA 1
ATOM 1293 C C . ASP A 1 186 ? 25.446 11.117 2.584 1.00 37.05 186 ASP B C 1
ATOM 1294 O O . ASP A 1 186 ? 26.262 11.032 1.663 1.00 38.50 186 ASP B O 1
ATOM 1299 N N . LYS A 1 187 ? 25.833 11.175 3.859 1.00 32.66 187 LYS B N 1
ATOM 1300 C CA . LYS A 1 187 ? 27.241 11.209 4.244 1.00 34.70 187 LYS B CA 1
ATOM 1301 C C . LYS A 1 187 ? 27.593 9.933 4.998 1.00 35.46 187 LYS B C 1
ATOM 1302 O O . LYS A 1 187 ? 26.995 9.630 6.039 1.00 36.03 187 LYS B O 1
ATOM 1304 N N . SER A 1 188 ? 28.579 9.199 4.480 1.00 31.39 188 SER B N 1
ATOM 1305 C CA . SER A 1 188 ? 28.918 7.897 5.049 1.00 36.16 188 SER B CA 1
ATOM 1306 C C . SER A 1 188 ? 29.415 8.016 6.483 1.00 31.46 188 SER B C 1
ATOM 1307 O O . SER A 1 188 ? 29.152 7.129 7.304 1.00 36.23 188 SER B O 1
ATOM 1309 N N . GLU A 1 189 ? 30.123 9.100 6.807 1.00 32.36 189 GLU B N 1
ATOM 1310 C CA . GLU A 1 189 ? 30.586 9.299 8.180 1.00 37.27 189 GLU B CA 1
ATOM 1311 C C . GLU A 1 189 ? 29.418 9.345 9.163 1.00 39.10 189 GLU B C 1
ATOM 1312 O O . GLU A 1 189 ? 29.528 8.856 10.295 1.00 40.71 189 GLU B O 1
ATOM 1314 N N . ASN A 1 190 ? 28.291 9.932 8.760 1.00 36.74 190 ASN B N 1
ATOM 1315 C CA . ASN A 1 190 ? 27.151 9.959 9.671 1.00 36.53 190 ASN B CA 1
ATOM 1316 C C . ASN A 1 190 ? 26.555 8.570 9.829 1.00 32.85 190 ASN B C 1
ATOM 1317 O O . ASN A 1 190 ? 26.251 8.147 10.949 1.00 36.36 190 ASN B O 1
ATOM 1322 N N . LEU A 1 191 ? 26.400 7.842 8.719 1.00 34.94 191 LEU B N 1
ATOM 1323 C CA . LEU A 1 191 ? 25.867 6.487 8.778 1.00 32.84 191 LEU B CA 1
ATOM 1324 C C . LEU A 1 191 ? 26.774 5.578 9.583 1.00 37.04 191 LEU B C 1
ATOM 1325 O O . LEU A 1 191 ? 26.297 4.747 10.366 1.00 36.77 191 LEU B O 1
ATOM 1330 N N . GLN A 1 192 ? 28.087 5.707 9.389 1.00 36.26 192 GLN B N 1
ATOM 1331 C CA . GLN A 1 192 ? 29.026 4.892 10.153 1.00 42.08 192 GLN B CA 1
ATOM 1332 C C . GLN A 1 192 ? 28.797 5.070 11.647 1.00 38.27 192 GLN B C 1
ATOM 1333 O O . GLN A 1 192 ? 28.631 4.089 12.385 1.00 37.90 192 GLN B O 1
ATOM 1335 N N . GLU A 1 193 ? 28.745 6.324 12.105 1.00 37.16 193 GLU B N 1
ATOM 1336 C CA . GLU A 1 193 ? 28.543 6.583 13.527 1.00 37.00 193 GLU B CA 1
ATOM 1337 C C . GLU A 1 193 ? 27.189 6.063 14.013 1.00 42.53 193 GLU B C 1
ATOM 1338 O O . GLU A 1 193 ? 27.068 5.590 15.151 1.00 40.10 193 GLU B O 1
ATOM 1344 N N . ALA A 1 194 ? 26.153 6.144 13.171 1.00 40.61 194 ALA B N 1
ATOM 1345 C CA . ALA A 1 194 ? 24.853 5.619 13.574 1.00 37.59 194 ALA B CA 1
ATOM 1346 C C . ALA A 1 194 ? 24.882 4.101 13.699 1.00 37.61 194 ALA B C 1
ATOM 1347 O O . ALA A 1 194 ? 24.229 3.530 14.581 1.00 34.00 194 ALA B O 1
ATOM 1349 N N . ALA A 1 195 ? 25.618 3.428 12.812 1.00 39.53 195 ALA B N 1
ATOM 1350 C CA . ALA A 1 195 ? 25.673 1.972 12.858 1.00 39.22 195 ALA B CA 1
ATOM 1351 C C . ALA A 1 195 ? 26.384 1.483 14.114 1.00 42.08 195 ALA B C 1
ATOM 1352 O O . ALA A 1 195 ? 26.053 0.408 14.632 1.00 39.01 195 ALA B O 1
ATOM 1354 N N . ASN A 1 196 ? 27.345 2.262 14.625 1.00 40.78 196 ASN B N 1
ATOM 1355 C CA . ASN A 1 196 ? 27.993 1.915 15.886 1.00 38.08 196 ASN B CA 1
ATOM 1356 C C . ASN A 1 196 ? 26.991 1.816 17.030 1.00 43.25 196 ASN B C 1
ATOM 1357 O O . ASN A 1 196 ? 27.219 1.072 17.990 1.00 46.77 196 ASN B O 1
ATOM 1362 N N . PHE A 1 197 ? 25.886 2.553 16.960 1.00 40.20 197 PHE B N 1
ATOM 1363 C CA . PHE A 1 197 ? 24.844 2.458 17.972 1.00 38.65 197 PHE B CA 1
ATOM 1364 C C . PHE A 1 197 ? 23.791 1.410 17.633 1.00 37.73 197 PHE B C 1
ATOM 1365 O O . PHE A 1 197 ? 22.755 1.351 18.300 1.00 42.01 197 PHE B O 1
ATOM 1373 N N . GLY A 1 198 ? 24.016 0.600 16.606 1.00 37.67 198 GLY B N 1
ATOM 1374 C CA . GLY A 1 198 ? 23.080 -0.437 16.240 1.00 34.76 198 GLY B CA 1
ATOM 1375 C C . GLY A 1 198 ? 21.955 -0.019 15.323 1.00 36.82 198 GLY B C 1
ATOM 1376 O O . GLY A 1 198 ? 21.047 -0.823 15.084 1.00 41.27 198 GLY B O 1
ATOM 1377 N N . ILE A 1 199 ? 21.975 1.204 14.809 1.00 38.96 199 ILE B N 1
ATOM 1378 C CA . ILE A 1 199 ? 20.943 1.683 13.896 1.00 39.87 199 ILE B CA 1
ATOM 1379 C C . ILE A 1 199 ? 21.323 1.287 12.477 1.00 35.92 199 ILE B C 1
ATOM 1380 O O . ILE A 1 199 ? 22.475 1.457 12.063 1.00 36.42 199 ILE B O 1
ATOM 1385 N N . SER A 1 200 ? 20.364 0.734 11.744 1.00 34.84 200 SER B N 1
ATOM 1386 C CA . SER A 1 200 ? 20.582 0.423 10.344 1.00 37.18 200 SER B CA 1
ATOM 1387 C C . SER A 1 200 ? 20.627 1.707 9.524 1.00 39.65 200 SER B C 1
ATOM 1388 O O . SER A 1 200 ? 20.113 2.762 9.924 1.00 33.30 200 SER B O 1
ATOM 1391 N N . THR A 1 201 ? 21.258 1.602 8.359 1.00 37.72 201 THR B N 1
ATOM 1392 C CA . THR A 1 201 ? 21.654 2.764 7.586 1.00 36.48 201 THR B CA 1
ATOM 1393 C C . THR A 1 201 ? 21.106 2.692 6.169 1.00 35.03 201 THR B C 1
ATOM 1394 O O . THR A 1 201 ? 20.882 1.610 5.616 1.00 33.96 201 THR B O 1
ATOM 1398 N N . LEU A 1 202 ? 20.902 3.867 5.585 1.00 33.28 202 LEU B N 1
ATOM 1399 C CA . LEU A 1 202 ? 20.456 3.984 4.203 1.00 33.53 202 LEU B CA 1
ATOM 1400 C C . LEU A 1 202 ? 21.169 5.183 3.597 1.00 33.79 202 LEU B C 1
ATOM 1401 O O . LEU A 1 202 ? 20.820 6.332 3.904 1.00 30.13 202 LEU B O 1
ATOM 1406 N N . LYS A 1 203 ? 22.184 4.913 2.769 1.00 31.44 203 LYS B N 1
ATOM 1407 C CA . LYS A 1 203 ? 22.938 5.969 2.106 1.00 30.02 203 LYS B CA 1
ATOM 1408 C C . LYS A 1 203 ? 22.162 6.480 0.905 1.00 32.33 203 LYS B C 1
ATOM 1409 O O . LYS A 1 203 ? 21.717 5.699 0.060 1.00 36.30 203 LYS B O 1
ATOM 1411 N N . TYR A 1 204 ? 22.000 7.792 0.835 1.00 33.73 204 TYR B N 1
ATOM 1412 C CA . TYR A 1 204 ? 21.303 8.446 -0.264 1.00 37.26 204 TYR B CA 1
ATOM 1413 C C . TYR A 1 204 ? 22.345 8.950 -1.256 1.00 34.83 204 TYR B C 1
ATOM 1414 O O . TYR A 1 204 ? 23.087 9.889 -0.955 1.00 31.15 204 TYR B O 1
ATOM 1423 N N . ASN A 1 205 ? 22.392 8.336 -2.435 1.00 36.37 205 ASN B N 1
ATOM 1424 C CA . ASN A 1 205 ? 23.320 8.718 -3.493 1.00 36.49 205 ASN B CA 1
ATOM 1425 C C . ASN A 1 205 ? 22.558 9.367 -4.637 1.00 38.73 205 ASN B C 1
ATOM 1426 O O . ASN A 1 205 ? 21.325 9.298 -4.708 1.00 36.14 205 ASN B O 1
ATOM 1431 N N . LYS A 1 206 ? 23.321 9.973 -5.557 1.00 35.76 206 LYS B N 1
ATOM 1432 C CA . LYS A 1 206 ? 22.718 10.588 -6.734 1.00 39.68 206 LYS B CA 1
ATOM 1433 C C . LYS A 1 206 ? 21.956 9.575 -7.577 1.00 37.65 206 LYS B C 1
ATOM 1434 O O . LYS A 1 206 ? 21.039 9.954 -8.306 1.00 41.89 206 LYS B O 1
ATOM 1436 N N . ASP A 1 207 ? 22.279 8.292 -7.452 1.00 38.06 207 ASP B N 1
ATOM 1437 C CA . ASP A 1 207 ? 21.799 7.281 -8.375 1.00 35.66 207 ASP B CA 1
ATOM 1438 C C . ASP A 1 207 ? 21.250 6.022 -7.717 1.00 40.10 207 ASP B C 1
ATOM 1439 O O . ASP A 1 207 ? 20.680 5.189 -8.428 1.00 41.81 207 ASP B O 1
ATOM 1444 N N . ASN A 1 208 ? 21.410 5.837 -6.409 1.00 38.36 208 ASN B N 1
ATOM 1445 C CA . ASN A 1 208 ? 20.841 4.663 -5.757 1.00 39.69 208 ASN B CA 1
ATOM 1446 C C . ASN A 1 208 ? 20.770 4.912 -4.249 1.00 38.15 208 ASN B C 1
ATOM 1447 O O . ASN A 1 208 ? 21.102 5.998 -3.758 1.00 35.22 208 ASN B O 1
ATOM 1452 N N . PHE A 1 209 ? 20.356 3.879 -3.520 1.00 33.27 209 PHE B N 1
ATOM 1453 C CA . PHE A 1 209 ? 20.408 3.821 -2.069 1.00 35.06 209 PHE B CA 1
ATOM 1454 C C . PHE A 1 209 ? 21.227 2.612 -1.646 1.00 36.05 209 PHE B C 1
ATOM 1455 O O . PHE A 1 209 ? 21.066 1.525 -2.202 1.00 36.54 209 PHE B O 1
ATOM 1463 N N . GLU A 1 210 ? 22.073 2.782 -0.644 1.00 30.83 210 GLU B N 1
ATOM 1464 C CA . GLU A 1 210 ? 22.817 1.669 -0.063 1.00 37.49 210 GLU B CA 1
ATOM 1465 C C . GLU A 1 210 ? 22.220 1.339 1.298 1.00 36.96 210 GLU B C 1
ATOM 1466 O O . GLU A 1 210 ? 22.264 2.169 2.213 1.00 35.36 210 GLU B O 1
ATOM 1472 N N . TYR A 1 211 ? 21.670 0.131 1.432 1.00 40.13 211 TYR B N 1
ATOM 1473 C CA . TYR A 1 211 ? 20.986 -0.311 2.646 1.00 39.40 211 TYR B CA 1
ATOM 1474 C C . TYR A 1 211 ? 21.829 -1.344 3.388 1.00 41.24 211 TYR B C 1
ATOM 1475 O O . TYR A 1 211 ? 22.164 -2.400 2.839 1.00 41.78 211 TYR B O 1
ATOM 1484 N N . THR A 1 212 ? 22.150 -1.042 4.638 1.00 36.62 212 THR B N 1
ATOM 1485 C CA . THR A 1 212 ? 22.875 -1.946 5.520 1.00 36.65 212 THR B CA 1
ATOM 1486 C C . THR A 1 212 ? 22.005 -2.252 6.733 1.00 39.62 212 THR B C 1
ATOM 1487 O O . THR A 1 212 ? 21.830 -1.396 7.610 1.00 39.27 212 THR B O 1
ATOM 1491 N N . ALA A 1 213 ? 21.463 -3.468 6.783 1.00 41.53 213 ALA B N 1
ATOM 1492 C CA . ALA A 1 213 ? 20.794 -3.937 7.989 1.00 38.49 213 ALA B CA 1
ATOM 1493 C C . ALA A 1 213 ? 21.792 -4.055 9.137 1.00 40.10 213 ALA B C 1
ATOM 1494 O O . ALA A 1 213 ? 22.885 -4.599 8.973 1.00 41.14 213 ALA B O 1
ATOM 1496 N N . ILE A 1 214 ? 21.424 -3.518 10.295 1.00 43.01 214 ILE B N 1
ATOM 1497 C CA . ILE A 1 214 ? 22.232 -3.592 11.505 1.00 40.06 214 ILE B CA 1
ATOM 1498 C C . ILE A 1 214 ? 21.377 -4.218 12.600 1.00 44.27 214 ILE B C 1
ATOM 1499 O O . ILE A 1 214 ? 20.162 -4.000 12.664 1.00 48.68 214 ILE B O 1
ATOM 1504 N N . GLU A 1 215 ? 22.020 -5.022 13.447 1.00 49.96 215 GLU B N 1
ATOM 1505 C CA . GLU A 1 215 ? 21.389 -5.706 14.576 1.00 47.75 215 GLU B CA 1
ATOM 1506 C C . GLU A 1 215 ? 20.397 -4.835 15.351 1.00 51.63 215 GLU B C 1
ATOM 1507 O O . GLU A 1 215 ? 20.796 -3.909 16.060 1.00 53.22 215 GLU B O 1
ATOM 1509 N N . THR A 1 226 ? 23.094 12.737 32.121 1.00 57.63 226 THR B N 1
ATOM 1510 C CA . THR A 1 226 ? 24.317 12.853 32.910 1.00 59.28 226 THR B CA 1
ATOM 1511 C C . THR A 1 226 ? 24.035 12.857 34.418 1.00 61.14 226 THR B C 1
ATOM 1512 O O . THR A 1 226 ? 22.914 13.148 34.854 1.00 55.89 226 THR B O 1
ATOM 1516 N N . PRO A 1 227 ? 25.052 12.524 35.217 1.00 58.78 227 PRO B N 1
ATOM 1517 C CA . PRO A 1 227 ? 24.874 12.587 36.676 1.00 54.60 227 PRO B CA 1
ATOM 1518 C C . PRO A 1 227 ? 24.573 13.982 37.192 1.00 48.53 227 PRO B C 1
ATOM 1519 O O . PRO A 1 227 ? 23.880 14.113 38.211 1.00 46.06 227 PRO B O 1
ATOM 1523 N N . GLU A 1 228 ? 25.072 15.029 36.530 1.00 43.61 228 GLU B N 1
ATOM 1524 C CA . GLU A 1 228 ? 24.826 16.382 37.022 1.00 47.18 228 GLU B CA 1
ATOM 1525 C C . GLU A 1 228 ? 23.354 16.751 36.901 1.00 40.23 228 GLU B C 1
ATOM 1526 O O . GLU A 1 228 ? 22.800 17.409 37.791 1.00 39.53 228 GLU B O 1
ATOM 1528 N N . ILE A 1 229 ? 22.702 16.317 35.820 1.00 35.92 229 ILE B N 1
ATOM 1529 C CA . ILE A 1 229 ? 21.304 16.671 35.598 1.00 41.86 229 ILE B CA 1
ATOM 1530 C C . ILE A 1 229 ? 20.427 16.129 36.720 1.00 39.20 229 ILE B C 1
ATOM 1531 O O . ILE A 1 229 ? 19.507 16.809 37.193 1.00 32.44 229 ILE B O 1
ATOM 1536 N N . HIS A 1 230 ? 20.704 14.908 37.177 1.00 37.49 230 HIS B N 1
ATOM 1537 C CA . HIS A 1 230 ? 19.835 14.311 38.181 1.00 37.36 230 HIS B CA 1
ATOM 1538 C C . HIS A 1 230 ? 20.103 14.889 39.563 1.00 33.41 230 HIS B C 1
ATOM 1539 O O . HIS A 1 230 ? 19.170 15.075 40.349 1.00 36.03 230 HIS B O 1
ATOM 1546 N N . LYS A 1 231 ? 21.359 15.212 39.862 1.00 34.66 231 LYS B N 1
ATOM 1547 C CA . LYS A 1 231 ? 21.644 15.937 41.090 1.00 32.96 231 LYS B CA 1
ATOM 1548 C C . LYS A 1 231 ? 20.904 17.270 41.110 1.00 32.12 231 LYS B C 1
ATOM 1549 O O . LYS A 1 231 ? 20.336 17.652 42.138 1.00 30.76 231 LYS B O 1
ATOM 1551 N N . LYS A 1 232 ? 20.865 17.978 39.974 1.00 34.06 232 LYS B N 1
ATOM 1552 C CA . LYS A 1 232 ? 20.197 19.280 39.948 1.00 36.07 232 LYS B CA 1
ATOM 1553 C C . LYS A 1 232 ? 18.681 19.125 40.078 1.00 33.69 232 LYS B C 1
ATOM 1554 O O . LYS A 1 232 ? 18.032 19.860 40.838 1.00 27.79 232 LYS B O 1
ATOM 1560 N N . ARG A 1 233 ? 18.106 18.164 39.348 1.00 30.80 233 ARG B N 1
ATOM 1561 C CA . ARG A 1 233 ? 16.682 17.863 39.454 1.00 32.27 233 ARG B CA 1
ATOM 1562 C C . ARG A 1 233 ? 16.291 17.558 40.904 1.00 34.13 233 ARG B C 1
ATOM 1563 O O . ARG A 1 233 ? 15.406 18.205 41.483 1.00 26.88 233 ARG B O 1
ATOM 1571 N N . THR A 1 234 ? 16.980 16.585 41.505 1.00 32.06 234 THR B N 1
ATOM 1572 C CA . THR A 1 234 ? 16.741 16.192 42.892 1.00 32.68 234 THR B CA 1
ATOM 1573 C C . THR A 1 234 ? 16.774 17.390 43.832 1.00 30.76 234 THR B C 1
ATOM 1574 O O . THR A 1 234 ? 15.842 17.617 44.613 1.00 30.28 234 THR B O 1
ATOM 1578 N N . LEU A 1 235 ? 17.859 18.161 43.769 1.00 29.04 235 LEU B N 1
ATOM 1579 C CA . LEU A 1 235 ? 17.999 19.333 44.617 1.00 26.52 235 LEU B CA 1
ATOM 1580 C C . LEU A 1 235 ? 16.853 20.319 44.398 1.00 28.49 235 LEU B C 1
ATOM 1581 O O . LEU A 1 235 ? 16.297 20.861 45.367 1.00 27.60 235 LEU B O 1
ATOM 1586 N N . GLY A 1 236 ? 16.473 20.542 43.133 1.00 23.19 236 GLY B N 1
ATOM 1587 C CA . GLY A 1 236 ? 15.396 21.477 42.838 1.00 25.27 236 GLY B CA 1
ATOM 1588 C C . GLY A 1 236 ? 14.038 20.992 43.315 1.00 28.14 236 GLY B C 1
ATOM 1589 O O . GLY A 1 236 ? 13.238 21.776 43.837 1.00 26.40 236 GLY B O 1
ATOM 1590 N N . GLU A 1 237 ? 13.764 19.693 43.155 1.00 26.16 237 GLU B N 1
ATOM 1591 C CA . GLU A 1 237 ? 12.535 19.118 43.697 1.00 26.79 237 GLU B CA 1
ATOM 1592 C C . GLU A 1 237 ? 12.478 19.240 45.219 1.00 27.94 237 GLU B C 1
ATOM 1593 O O . GLU A 1 237 ? 11.430 19.584 45.774 1.00 28.09 237 GLU B O 1
ATOM 1599 N N . ASP A 1 238 ? 13.582 18.941 45.917 1.00 25.58 238 ASP B N 1
ATOM 1600 C CA . ASP A 1 238 ? 13.575 19.075 47.374 1.00 25.93 238 ASP B CA 1
ATOM 1601 C C . ASP A 1 238 ? 13.327 20.517 47.780 1.00 28.85 238 ASP B C 1
ATOM 1602 O O . ASP A 1 238 ? 12.618 20.782 48.758 1.00 28.21 238 ASP B O 1
ATOM 1607 N N . TYR A 1 239 ? 13.920 21.461 47.043 1.00 27.55 239 TYR B N 1
ATOM 1608 C CA . TYR A 1 239 ? 13.690 22.870 47.325 1.00 24.72 239 TYR B CA 1
ATOM 1609 C C . TYR A 1 239 ? 12.210 23.225 47.187 1.00 23.59 239 TYR B C 1
ATOM 1610 O O . TYR A 1 239 ? 11.594 23.760 48.120 1.00 27.92 239 TYR B O 1
ATOM 1619 N N . LEU A 1 240 ? 11.611 22.921 46.035 1.00 21.91 240 LEU B N 1
ATOM 1620 C CA . LEU A 1 240 ? 10.245 23.385 45.804 1.00 24.96 240 LEU B CA 1
ATOM 1621 C C . LEU A 1 240 ? 9.256 22.667 46.716 1.00 27.82 240 LEU B C 1
ATOM 1622 O O . LEU A 1 240 ? 8.304 23.287 47.208 1.00 26.88 240 LEU B O 1
ATOM 1627 N N . ASN A 1 241 ? 9.464 21.364 46.955 1.00 24.55 241 ASN B N 1
ATOM 1628 C CA . ASN A 1 241 ? 8.560 20.620 47.831 1.00 25.53 241 ASN B CA 1
ATOM 1629 C C . ASN A 1 241 ? 8.561 21.203 49.240 1.00 24.14 241 ASN B C 1
ATOM 1630 O O . ASN A 1 241 ? 7.503 21.364 49.854 1.00 25.84 241 ASN B O 1
ATOM 1635 N N . LEU A 1 242 ? 9.742 21.527 49.762 1.00 24.96 242 LEU B N 1
ATOM 1636 C CA . LEU A 1 242 ? 9.813 22.120 51.086 1.00 27.84 242 LEU B CA 1
ATOM 1637 C C . LEU A 1 242 ? 9.198 23.513 51.101 1.00 27.27 242 LEU B C 1
ATOM 1638 O O . LEU A 1 242 ? 8.466 23.850 52.038 1.00 29.61 242 LEU B O 1
ATOM 1643 N N . ARG A 1 243 ? 9.461 24.328 50.065 1.00 25.97 243 ARG B N 1
ATOM 1644 C CA . ARG A 1 243 ? 8.893 25.680 50.021 1.00 26.07 243 ARG B CA 1
ATOM 1645 C C . ARG A 1 243 ? 7.372 25.634 49.947 1.00 28.31 243 ARG B C 1
ATOM 1646 O O . ARG A 1 243 ? 6.684 26.378 50.661 1.00 30.14 243 ARG B O 1
ATOM 1654 N N . LEU A 1 244 ? 6.827 24.778 49.078 1.00 23.54 244 LEU B N 1
ATOM 1655 C CA . LEU A 1 244 ? 5.379 24.716 48.932 1.00 24.54 244 LEU B CA 1
ATOM 1656 C C . LEU A 1 244 ? 4.718 24.017 50.118 1.00 28.00 244 LEU B C 1
ATOM 1657 O O . LEU A 1 244 ? 3.551 24.286 50.410 1.00 25.40 244 LEU B O 1
ATOM 1662 N N . ARG A 1 245 ? 5.433 23.119 50.806 1.00 27.24 245 ARG B N 1
ATOM 1663 C CA . ARG A 1 245 ? 4.888 22.541 52.031 1.00 28.59 245 ARG B CA 1
ATOM 1664 C C . ARG A 1 245 ? 4.782 23.592 53.122 1.00 26.24 245 ARG B C 1
ATOM 1665 O O . ARG A 1 245 ? 3.736 23.720 53.765 1.00 28.76 245 ARG B O 1
ATOM 1673 N N . LYS A 1 246 ? 5.851 24.363 53.335 1.00 25.68 246 LYS B N 1
ATOM 1674 C CA . LYS A 1 246 ? 5.824 25.395 54.366 1.00 28.47 246 LYS B CA 1
ATOM 1675 C C . LYS A 1 246 ? 4.867 26.524 53.996 1.00 30.74 246 LYS B C 1
ATOM 1676 O O . LYS A 1 246 ? 4.171 27.064 54.869 1.00 30.27 246 LYS B O 1
ATOM 1678 N N . PHE A 1 247 ? 4.793 26.875 52.711 1.00 26.35 247 PHE B N 1
ATOM 1679 C CA . PHE A 1 247 ? 4.001 28.017 52.251 1.00 27.71 247 PHE B CA 1
ATOM 1680 C C . PHE A 1 247 ? 3.113 27.597 51.089 1.00 28.32 247 PHE B C 1
ATOM 1681 O O . PHE A 1 247 ? 3.378 27.935 49.926 1.00 27.36 247 PHE B O 1
ATOM 1689 N N . PRO A 1 248 ? 2.037 26.853 51.374 1.00 27.30 248 PRO B N 1
ATOM 1690 C CA . PRO A 1 248 ? 1.202 26.344 50.283 1.00 23.09 248 PRO B CA 1
ATOM 1691 C C . PRO A 1 248 ? 0.425 27.433 49.586 1.00 26.70 248 PRO B C 1
ATOM 1692 O O . PRO A 1 248 ? 0.062 27.255 48.414 1.00 24.99 248 PRO B O 1
ATOM 1696 N N . PHE A 1 249 ? 0.102 28.524 50.289 1.00 27.01 249 PHE B N 1
ATOM 1697 C CA . PHE A 1 249 ? -0.260 29.783 49.633 1.00 29.09 249 PHE B CA 1
ATOM 1698 C C . PHE A 1 249 ? 1.035 30.327 49.036 1.00 27.86 249 PHE B C 1
ATOM 1699 O O . PHE A 1 249 ? 1.892 30.837 49.757 1.00 25.77 249 PHE B O 1
ATOM 1707 N N . CYS A 1 250 ? 1.222 30.151 47.730 1.00 23.87 250 CYS B N 1
ATOM 1708 C CA . CYS A 1 250 ? 2.506 30.480 47.123 1.00 26.41 250 CYS B CA 1
ATOM 1709 C C . CYS A 1 250 ? 2.893 31.924 47.434 1.00 26.74 250 CYS B C 1
ATOM 1710 O O . CYS A 1 250 ? 2.178 32.861 47.072 1.00 24.69 250 CYS B O 1
ATOM 1713 N N . LYS A 1 251 ? 4.016 32.098 48.124 1.00 25.59 251 LYS B N 1
ATOM 1714 C CA . LYS A 1 251 ? 4.511 33.423 48.447 1.00 28.70 251 LYS B CA 1
ATOM 1715 C C . LYS A 1 251 ? 4.740 34.252 47.178 1.00 28.92 251 LYS B C 1
ATOM 1716 O O . LYS A 1 251 ? 4.771 33.733 46.055 1.00 31.48 251 LYS B O 1
ATOM 1722 N N . SER A 1 252 ? 4.869 35.565 47.367 1.00 27.48 252 SER B N 1
ATOM 1723 C CA . SER A 1 252 ? 5.158 36.486 46.271 1.00 29.43 252 SER B CA 1
ATOM 1724 C C . SER A 1 252 ? 5.918 37.692 46.808 1.00 30.26 252 SER B C 1
ATOM 1725 O O . SER A 1 252 ? 5.629 38.181 47.903 1.00 31.79 252 SER B O 1
ATOM 1728 N N . PHE A 1 253 ? 6.881 38.171 46.027 1.00 27.66 253 PHE B N 1
ATOM 1729 C CA . PHE A 1 253 ? 7.573 39.415 46.324 1.00 29.59 253 PHE B CA 1
ATOM 1730 C C . PHE A 1 253 ? 7.246 40.455 45.259 1.00 31.17 253 PHE B C 1
ATOM 1731 O O . PHE A 1 253 ? 6.924 40.119 44.113 1.00 28.70 253 PHE B O 1
ATOM 1739 N N . VAL A 1 254 ? 7.312 41.724 45.658 1.00 28.09 254 VAL B N 1
ATOM 1740 C CA . VAL A 1 254 ? 7.002 42.838 44.774 1.00 30.22 254 VAL B CA 1
ATOM 1741 C C . VAL A 1 254 ? 8.161 43.826 44.762 1.00 32.91 254 VAL B C 1
ATOM 1742 O O . VAL A 1 254 ? 8.761 44.125 45.801 1.00 33.32 254 VAL B O 1
ATOM 1746 N N . SER A 1 255 ? 8.484 44.315 43.576 1.00 31.61 255 SER B N 1
ATOM 1747 C CA . SER A 1 255 ? 9.448 45.390 43.400 1.00 39.04 255 SER B CA 1
ATOM 1748 C C . SER A 1 255 ? 9.127 46.046 42.069 1.00 35.12 255 SER B C 1
ATOM 1749 O O . SER A 1 255 ? 8.228 45.614 41.345 1.00 35.43 255 SER B O 1
ATOM 1752 N N . ASN A 1 256 ? 9.859 47.099 41.749 1.00 39.17 256 ASN B N 1
ATOM 1753 C CA . ASN A 1 256 ? 9.635 47.796 40.496 1.00 38.56 256 ASN B CA 1
ATOM 1754 C C . ASN A 1 256 ? 10.556 47.299 39.395 1.00 39.06 256 ASN B C 1
ATOM 1755 O O . ASN A 1 256 ? 10.592 47.891 38.312 1.00 37.01 256 ASN B O 1
ATOM 1760 N N . ASN A 1 257 ? 11.281 46.210 39.635 1.00 36.17 257 ASN B N 1
ATOM 1761 C CA . ASN A 1 257 ? 12.190 45.674 38.641 1.00 36.05 257 ASN B CA 1
ATOM 1762 C C . ASN A 1 257 ? 11.994 44.166 38.519 1.00 38.51 257 ASN B C 1
ATOM 1763 O O . ASN A 1 257 ? 11.555 43.493 39.459 1.00 35.51 257 ASN B O 1
ATOM 1768 N N . VAL A 1 258 ? 12.329 43.650 37.334 1.00 37.29 258 VAL B N 1
ATOM 1769 C CA . VAL A 1 258 ? 11.898 42.323 36.911 1.00 35.39 258 VAL B CA 1
ATOM 1770 C C . VAL A 1 258 ? 12.639 41.209 37.639 1.00 33.74 258 VAL B C 1
ATOM 1771 O O . VAL A 1 258 ? 12.142 40.083 37.709 1.00 33.27 258 VAL B O 1
ATOM 1775 N N . GLU A 1 259 ? 13.814 41.480 38.182 1.00 31.13 259 GLU B N 1
ATOM 1776 C CA . GLU A 1 259 ? 14.505 40.482 38.978 1.00 38.39 259 GLU B CA 1
ATOM 1777 C C . GLU A 1 259 ? 14.230 40.648 40.460 1.00 34.42 259 GLU B C 1
ATOM 1778 O O . GLU A 1 259 ? 14.800 39.907 41.274 1.00 31.62 259 GLU B O 1
ATOM 1784 N N . LEU A 1 260 ? 13.392 41.623 40.815 1.00 31.07 260 LEU B N 1
ATOM 1785 C CA . LEU A 1 260 ? 12.910 41.800 42.171 1.00 31.83 260 LEU B CA 1
ATOM 1786 C C . LEU A 1 260 ? 14.050 41.946 43.166 1.00 38.88 260 LEU B C 1
ATOM 1787 O O . LEU A 1 260 ? 13.922 41.550 44.327 1.00 40.11 260 LEU B O 1
ATOM 1792 N N . ILE A 1 261 ? 15.175 42.505 42.711 1.00 37.68 261 ILE B N 1
ATOM 1793 C CA . ILE A 1 261 ? 16.300 42.742 43.606 1.00 41.03 261 ILE B CA 1
ATOM 1794 C C . ILE A 1 261 ? 15.817 43.609 44.759 1.00 41.99 261 ILE B C 1
ATOM 1795 O O . ILE A 1 261 ? 15.318 44.719 44.549 1.00 40.21 261 ILE B O 1
ATOM 1800 N N . GLY A 1 262 ? 15.929 43.089 45.981 1.00 40.13 262 GLY B N 1
ATOM 1801 C CA . GLY A 1 262 ? 15.438 43.827 47.125 1.00 39.73 262 GLY B CA 1
ATOM 1802 C C . GLY A 1 262 ? 13.935 43.965 47.199 1.00 41.73 262 GLY B C 1
ATOM 1803 O O . GLY A 1 262 ? 13.437 44.812 47.947 1.00 43.95 262 GLY B O 1
ATOM 1804 N N . GLY A 1 263 ? 13.195 43.161 46.440 1.00 38.51 263 GLY B N 1
ATOM 1805 C CA . GLY A 1 263 ? 11.748 43.197 46.539 1.00 39.76 263 GLY B CA 1
ATOM 1806 C C . GLY A 1 263 ? 11.263 42.876 47.941 1.00 37.42 263 GLY B C 1
ATOM 1807 O O . GLY A 1 263 ? 11.922 42.175 48.711 1.00 34.68 263 GLY B O 1
ATOM 1808 N N . GLU A 1 264 ? 10.089 43.404 48.271 1.00 36.97 264 GLU B N 1
ATOM 1809 C CA . GLU A 1 264 ? 9.463 43.191 49.568 1.00 33.25 264 GLU B CA 1
ATOM 1810 C C . GLU A 1 264 ? 8.509 41.997 49.528 1.00 30.02 264 GLU B C 1
ATOM 1811 O O . GLU A 1 264 ? 7.906 41.693 48.497 1.00 31.70 264 GLU B O 1
ATOM 1813 N N . ASP A 1 265 ? 8.365 41.328 50.667 1.00 33.37 265 ASP B N 1
ATOM 1814 C CA . ASP A 1 265 ? 7.436 40.209 50.762 1.00 33.64 265 ASP B CA 1
ATOM 1815 C C . ASP A 1 265 ? 5.995 40.720 50.671 1.00 31.86 265 ASP B C 1
ATOM 1816 O O . ASP A 1 265 ? 5.585 41.595 51.437 1.00 37.99 265 ASP B O 1
ATOM 1821 N N . PHE A 1 266 ? 5.232 40.191 49.715 1.00 31.93 266 PHE B N 1
ATOM 1822 C CA . PHE A 1 266 ? 3.810 40.491 49.593 1.00 31.55 266 PHE B CA 1
ATOM 1823 C C . PHE A 1 266 ? 2.988 39.290 50.061 1.00 32.76 266 PHE B C 1
ATOM 1824 O O . PHE A 1 266 ? 2.418 39.317 51.160 1.00 31.95 266 PHE B O 1
ATOM 1832 N N . SER A 1 267 ? 2.928 38.230 49.257 1.00 29.48 267 SER B N 1
ATOM 1833 C CA . SER A 1 267 ? 2.303 36.967 49.655 1.00 30.04 267 SER B CA 1
ATOM 1834 C C . SER A 1 267 ? 0.816 37.136 49.965 1.00 29.70 267 SER B C 1
ATOM 1835 O O . SER A 1 267 ? 0.278 36.504 50.874 1.00 26.92 267 SER B O 1
ATOM 1838 N N . LYS A 1 268 ? 0.127 37.971 49.188 1.00 28.67 268 LYS B N 1
ATOM 1839 C CA . LYS A 1 268 ? -1.278 38.235 49.463 1.00 26.97 268 LYS B CA 1
ATOM 1840 C C . LYS A 1 268 ? -2.143 38.095 48.217 1.00 25.92 268 LYS B C 1
ATOM 1841 O O . LYS A 1 268 ? -3.258 38.636 48.169 1.00 25.43 268 LYS B O 1
ATOM 1846 N N . GLU A 1 269 ? -1.666 37.364 47.215 1.00 25.29 269 GLU B N 1
ATOM 1847 C CA . GLU A 1 269 ? -2.418 37.110 45.998 1.00 24.61 269 GLU B CA 1
ATOM 1848 C C . GLU A 1 269 ? -2.457 35.609 45.731 1.00 23.76 269 GLU B C 1
ATOM 1849 O O . GLU A 1 269 ? -1.465 34.909 45.930 1.00 26.73 269 GLU B O 1
ATOM 1855 N N . ILE A 1 270 ? -3.605 35.119 45.263 1.00 25.94 270 ILE B N 1
ATOM 1856 C CA . ILE A 1 270 ? -3.803 33.681 45.081 1.00 25.57 270 ILE B CA 1
ATOM 1857 C C . ILE A 1 270 ? -3.319 33.196 43.720 1.00 22.29 270 ILE B C 1
ATOM 1858 O O . ILE A 1 270 ? -3.128 31.988 43.537 1.00 24.30 270 ILE B O 1
ATOM 1863 N N . PHE A 1 271 ? -3.054 34.104 42.776 1.00 26.77 271 PHE B N 1
ATOM 1864 C CA . PHE A 1 271 ? -2.819 33.709 41.384 1.00 24.22 271 PHE B CA 1
ATOM 1865 C C . PHE A 1 271 ? -1.543 32.875 41.221 1.00 25.79 271 PHE B C 1
ATOM 1866 O O . PHE A 1 271 ? -1.517 31.927 40.423 1.00 26.81 271 PHE B O 1
ATOM 1874 N N . SER A 1 272 ? -0.477 33.196 41.968 1.00 23.95 272 SER B N 1
ATOM 1875 C CA . SER A 1 272 ? 0.755 32.413 41.859 1.00 24.76 272 SER B CA 1
ATOM 1876 C C . SER A 1 272 ? 0.515 30.943 42.196 1.00 25.57 272 SER B C 1
ATOM 1877 O O . SER A 1 272 ? 1.024 30.047 41.508 1.00 23.86 272 SER B O 1
ATOM 1880 N N . THR A 1 273 ? -0.246 30.679 43.263 1.00 27.26 273 THR B N 1
ATOM 1881 C CA . THR A 1 273 ? -0.610 29.306 43.607 1.00 23.45 273 THR B CA 1
ATOM 1882 C C . THR A 1 273 ? -1.236 28.592 42.414 1.00 23.65 273 THR B C 1
ATOM 1883 O O . THR A 1 273 ? -0.859 27.461 42.083 1.00 23.87 273 THR B O 1
ATOM 1887 N N . ALA A 1 274 ? -2.179 29.249 41.733 1.00 20.70 274 ALA B N 1
ATOM 1888 C CA . ALA A 1 274 ? -2.831 28.585 40.607 1.00 20.70 274 ALA B CA 1
ATOM 1889 C C . ALA A 1 274 ? -1.871 28.397 39.429 1.00 22.31 274 ALA B C 1
ATOM 1890 O O . ALA A 1 274 ? -1.915 27.362 38.754 1.00 21.72 274 ALA B O 1
ATOM 1892 N N . VAL A 1 275 ? -0.987 29.370 39.173 1.00 19.57 275 VAL B N 1
ATOM 1893 C CA . VAL A 1 275 ? -0.015 29.207 38.092 1.00 23.95 275 VAL B CA 1
ATOM 1894 C C . VAL A 1 275 ? 0.910 28.017 38.368 1.00 24.28 275 VAL B C 1
ATOM 1895 O O . VAL A 1 275 ? 1.200 27.219 37.468 1.00 23.49 275 VAL B O 1
ATOM 1899 N N . ILE A 1 276 ? 1.355 27.852 39.613 1.00 22.04 276 ILE B N 1
ATOM 1900 C CA . ILE A 1 276 ? 2.231 26.722 39.923 1.00 25.86 276 ILE B CA 1
ATOM 1901 C C . ILE A 1 276 ? 1.531 25.396 39.636 1.00 25.49 276 ILE B C 1
ATOM 1902 O O . ILE A 1 276 ? 2.123 24.484 39.046 1.00 25.93 276 ILE B O 1
ATOM 1907 N N . LEU A 1 277 ? 0.255 25.278 40.021 1.00 22.60 277 LEU B N 1
ATOM 1908 C CA . LEU A 1 277 ? -0.476 24.035 39.789 1.00 24.10 277 LEU B CA 1
ATOM 1909 C C . LEU A 1 277 ? -0.613 23.716 38.312 1.00 24.89 277 LEU B C 1
ATOM 1910 O O . LEU A 1 277 ? -0.611 22.542 37.932 1.00 30.89 277 LEU B O 1
ATOM 1915 N N . HIS A 1 278 ? -0.751 24.728 37.465 1.00 25.14 278 HIS B N 1
ATOM 1916 C CA . HIS A 1 278 ? -0.881 24.439 36.044 1.00 27.54 278 HIS B CA 1
ATOM 1917 C C . HIS A 1 278 ? 0.466 24.198 35.369 1.00 28.77 278 HIS B C 1
ATOM 1918 O O . HIS A 1 278 ? 0.546 23.414 34.420 1.00 35.34 278 HIS B O 1
ATOM 1925 N N . SER A 1 279 ? 1.533 24.811 35.861 1.00 23.98 279 SER B N 1
ATOM 1926 C CA . SER A 1 279 ? 2.767 24.860 35.095 1.00 30.55 279 SER B CA 1
ATOM 1927 C C . SER A 1 279 ? 3.751 23.755 35.444 1.00 27.77 279 SER B C 1
ATOM 1928 O O . SER A 1 279 ? 4.526 23.346 34.578 1.00 29.48 279 SER B O 1
ATOM 1931 N N . TYR A 1 280 ? 3.752 23.266 36.675 1.00 23.57 280 TYR B N 1
ATOM 1932 C CA . TYR A 1 280 ? 4.620 22.170 37.073 1.00 25.39 280 TYR B CA 1
ATOM 1933 C C . TYR A 1 280 ? 3.729 20.992 37.437 1.00 29.41 280 TYR B C 1
ATOM 1934 O O . TYR A 1 280 ? 2.891 21.096 38.339 1.00 30.15 280 TYR B O 1
ATOM 1943 N N . THR A 1 281 ? 3.902 19.882 36.727 1.00 28.92 281 THR B N 1
ATOM 1944 C CA . THR A 1 281 ? 2.923 18.806 36.718 1.00 30.80 281 THR B CA 1
ATOM 1945 C C . THR A 1 281 ? 3.372 17.582 37.512 1.00 28.68 281 THR B C 1
ATOM 1946 O O . THR A 1 281 ? 2.797 16.509 37.346 1.00 29.35 281 THR B O 1
ATOM 1950 N N . SER A 1 282 ? 4.379 17.717 38.378 1.00 29.02 282 SER B N 1
ATOM 1951 C CA . SER A 1 282 ? 4.888 16.589 39.153 1.00 26.83 282 SER B CA 1
ATOM 1952 C C . SER A 1 282 ? 4.823 16.812 40.666 1.00 29.95 282 SER B C 1
ATOM 1953 O O . SER A 1 282 ? 5.564 16.161 41.412 1.00 27.65 282 SER B O 1
ATOM 1956 N N . LEU A 1 283 ? 3.958 17.705 41.147 1.00 26.71 283 LEU B N 1
ATOM 1957 C CA . LEU A 1 283 ? 3.850 17.892 42.587 1.00 32.01 283 LEU B CA 1
ATOM 1958 C C . LEU A 1 283 ? 3.258 16.643 43.238 1.00 32.86 283 LEU B C 1
ATOM 1959 O O . LEU A 1 283 ? 2.299 16.066 42.714 1.00 35.45 283 LEU B O 1
ATOM 1964 N N . PRO A 1 284 ? 3.792 16.210 44.379 1.00 30.67 284 PRO B N 1
ATOM 1965 C CA . PRO A 1 284 ? 3.140 15.124 45.125 1.00 36.22 284 PRO B CA 1
ATOM 1966 C C . PRO A 1 284 ? 1.737 15.525 45.560 1.00 37.19 284 PRO B C 1
ATOM 1967 O O . PRO A 1 284 ? 1.401 16.710 45.674 1.00 35.13 284 PRO B O 1
ATOM 1971 N N . ASP A 1 285 ? 0.904 14.506 45.797 1.00 38.30 285 ASP B N 1
ATOM 1972 C CA . ASP A 1 285 ? -0.500 14.753 46.104 1.00 35.05 285 ASP B CA 1
ATOM 1973 C C . ASP A 1 285 ? -0.681 15.539 47.397 1.00 33.34 285 ASP B C 1
ATOM 1974 O O . ASP A 1 285 ? -1.672 16.262 47.539 1.00 33.82 285 ASP B O 1
ATOM 1979 N N . ASP A 1 286 ? 0.260 15.432 48.340 1.00 32.39 286 ASP B N 1
ATOM 1980 C CA . ASP A 1 286 ? 0.077 16.119 49.618 1.00 33.74 286 ASP B CA 1
ATOM 1981 C C . ASP A 1 286 ? 0.271 17.622 49.458 1.00 31.24 286 ASP B C 1
ATOM 1982 O O . ASP A 1 286 ? -0.421 18.421 50.101 1.00 31.66 286 ASP B O 1
ATOM 1987 N N . ILE A 1 287 ? 1.209 18.021 48.606 1.00 31.04 287 ILE B N 1
ATOM 1988 C CA . ILE A 1 287 ? 1.358 19.431 48.290 1.00 31.70 287 ILE B CA 1
ATOM 1989 C C . ILE A 1 287 ? 0.151 19.911 47.502 1.00 29.81 287 ILE B C 1
ATOM 1990 O O . ILE A 1 287 ? -0.413 20.976 47.794 1.00 26.77 287 ILE B O 1
ATOM 1995 N N . ILE A 1 288 ? -0.290 19.118 46.520 1.00 30.75 288 ILE B N 1
ATOM 1996 C CA . ILE A 1 288 ? -1.434 19.529 45.706 1.00 28.03 288 ILE B CA 1
ATOM 1997 C C . ILE A 1 288 ? -2.651 19.741 46.591 1.00 32.25 288 ILE B C 1
ATOM 1998 O O . ILE A 1 288 ? -3.380 20.734 46.449 1.00 30.30 288 ILE B O 1
ATOM 2003 N N . ALA A 1 289 ? -2.857 18.839 47.552 1.00 28.75 289 ALA B N 1
ATOM 2004 C CA . ALA A 1 289 ? -3.974 18.980 48.475 1.00 28.86 289 ALA B CA 1
ATOM 2005 C C . ALA A 1 289 ? -3.864 20.279 49.245 1.00 25.70 289 ALA B C 1
ATOM 2006 O O . ALA A 1 289 ? -4.842 21.022 49.390 1.00 27.55 289 ALA B O 1
ATOM 2008 N N . SER A 1 290 ? -2.675 20.559 49.757 1.00 25.73 290 SER B N 1
ATOM 2009 C CA . SER A 1 290 ? -2.500 21.733 50.594 1.00 27.66 290 SER B CA 1
ATOM 2010 C C . SER A 1 290 ? -2.738 23.018 49.798 1.00 27.22 290 SER B C 1
ATOM 2011 O O . SER A 1 290 ? -3.376 23.953 50.293 1.00 27.68 290 SER B O 1
ATOM 2014 N N . MET A 1 291 ? -2.269 23.068 48.545 1.00 26.91 291 MET B N 1
ATOM 2015 C CA . MET A 1 291 ? -2.459 24.268 47.729 1.00 25.65 291 MET B CA 1
ATOM 2016 C C . MET A 1 291 ? -3.901 24.384 47.263 1.00 26.42 291 MET B C 1
ATOM 2017 O O . MET A 1 291 ? -4.444 25.492 47.156 1.00 23.95 291 MET B O 1
ATOM 2022 N N . CYS A 1 292 ? -4.532 23.247 46.989 1.00 26.80 292 CYS B N 1
ATOM 2023 C CA . CYS A 1 292 ? -5.934 23.262 46.602 1.00 25.86 292 CYS B CA 1
ATOM 2024 C C . CYS A 1 292 ? -6.805 23.827 47.719 1.00 24.91 292 CYS B C 1
ATOM 2025 O O . CYS A 1 292 ? -7.764 24.566 47.460 1.00 25.27 292 CYS B O 1
ATOM 2028 N N . HIS A 1 293 ? -6.471 23.489 48.971 1.00 27.73 293 HIS B N 1
ATOM 2029 C CA . HIS A 1 293 ? -7.160 24.040 50.138 1.00 25.32 293 HIS B CA 1
ATOM 2030 C C . HIS A 1 293 ? -7.033 25.559 50.185 1.00 27.99 293 HIS B C 1
ATOM 2031 O O . HIS A 1 293 ? -7.996 26.265 50.510 1.00 26.24 293 HIS B O 1
ATOM 2038 N N . GLU A 1 294 ? -5.847 26.086 49.862 1.00 25.16 294 GLU B N 1
ATOM 2039 C CA . GLU A 1 294 ? -5.686 27.533 49.863 1.00 23.31 294 GLU B CA 1
ATOM 2040 C C . GLU A 1 294 ? -6.600 28.170 48.829 1.00 26.14 294 GLU B C 1
ATOM 2041 O O . GLU A 1 294 ? -7.238 29.194 49.096 1.00 23.98 294 GLU B O 1
ATOM 2047 N N . ILE A 1 295 ? -6.709 27.557 47.650 1.00 26.03 295 ILE B N 1
ATOM 2048 C CA . ILE A 1 295 ? -7.582 28.115 46.624 1.00 25.29 295 ILE B CA 1
ATOM 2049 C C . ILE A 1 295 ? -9.029 28.118 47.105 1.00 27.03 295 ILE B C 1
ATOM 2050 O O . ILE A 1 295 ? -9.736 29.122 46.976 1.00 27.43 295 ILE B O 1
ATOM 2055 N N . LEU A 1 296 ? -9.480 26.999 47.697 1.00 27.58 296 LEU B N 1
ATOM 2056 C CA . LEU A 1 296 ? -10.885 26.865 48.080 1.00 24.31 296 LEU B CA 1
ATOM 2057 C C . LEU A 1 296 ? -11.229 27.680 49.315 1.00 25.05 296 LEU B C 1
ATOM 2058 O O . LEU A 1 296 ? -12.396 28.037 49.500 1.00 24.75 296 LEU B O 1
ATOM 2063 N N . ASN A 1 297 ? -10.249 27.997 50.154 1.00 27.30 297 ASN B N 1
ATOM 2064 C CA . ASN A 1 297 ? -10.486 28.801 51.342 1.00 31.56 297 ASN B CA 1
ATOM 2065 C C . ASN A 1 297 ? -10.089 30.254 51.139 1.00 32.03 297 ASN B C 1
ATOM 2066 O O . ASN A 1 297 ? -10.135 31.030 52.094 1.00 33.94 297 ASN B O 1
ATOM 2068 N N . HIS A 1 298 ? -9.696 30.633 49.922 1.00 33.44 298 HIS B N 1
ATOM 2069 C CA . HIS A 1 298 ? -9.322 32.014 49.626 1.00 33.37 298 HIS B CA 1
ATOM 2070 C C . HIS A 1 298 ? -10.526 32.929 49.830 1.00 32.11 298 HIS B C 1
ATOM 2071 O O . HIS A 1 298 ? -11.578 32.721 49.217 1.00 34.26 298 HIS B O 1
ATOM 2078 N N . ASP A 1 299 ? -10.384 33.940 50.692 1.00 33.78 299 ASP B N 1
ATOM 2079 C CA . ASP A 1 299 ? -11.540 34.788 50.993 1.00 36.62 299 ASP B CA 1
ATOM 2080 C C . ASP A 1 299 ? -11.947 35.657 49.813 1.00 39.96 299 ASP B C 1
ATOM 2081 O O . ASP A 1 299 ? -13.113 36.056 49.728 1.00 42.19 299 ASP B O 1
ATOM 2086 N N . GLY A 1 300 ? -11.032 35.921 48.886 1.00 37.73 300 GLY B N 1
ATOM 2087 C CA . GLY A 1 300 ? -11.359 36.714 47.725 1.00 35.36 300 GLY B CA 1
ATOM 2088 C C . GLY A 1 300 ? -12.048 35.918 46.641 1.00 35.56 300 GLY B C 1
ATOM 2089 O O . GLY A 1 300 ? -11.500 35.733 45.552 1.00 33.21 300 GLY B O 1
ATOM 2090 N N . GLN A 1 301 ? -13.257 35.450 46.926 1.00 37.12 301 GLN B N 1
ATOM 2091 C CA . GLN A 1 301 ? -14.032 34.710 45.945 1.00 35.16 301 GLN B CA 1
ATOM 2092 C C . GLN A 1 301 ? -15.505 34.874 46.271 1.00 38.62 301 GLN B C 1
ATOM 2093 O O . GLN A 1 301 ? -15.886 35.144 47.409 1.00 41.01 301 GLN B O 1
ATOM 2099 N N . ASN A 1 302 ? -16.335 34.696 45.256 1.00 38.87 302 ASN B N 1
ATOM 2100 C CA . ASN A 1 302 ? -17.773 34.785 45.467 1.00 43.58 302 ASN B CA 1
ATOM 2101 C C . ASN A 1 302 ? -18.448 34.060 44.323 1.00 38.91 302 ASN B C 1
ATOM 2102 O O . ASN A 1 302 ? -18.229 34.415 43.161 1.00 39.32 302 ASN B O 1
ATOM 2107 N N . LYS A 1 303 ? -19.249 33.048 44.645 1.00 37.07 303 LYS B N 1
ATOM 2108 C CA . LYS A 1 303 ? -20.005 32.324 43.628 1.00 39.04 303 LYS B CA 1
ATOM 2109 C C . LYS A 1 303 ? -19.080 31.806 42.527 1.00 29.02 303 LYS B C 1
ATOM 2110 O O . LYS A 1 303 ? -19.368 31.925 41.339 1.00 29.83 303 LYS B O 1
ATOM 2112 N N . LEU A 1 304 ? -17.931 31.275 42.937 1.00 27.88 304 LEU B N 1
ATOM 2113 C CA . LEU A 1 304 ? -16.939 30.661 42.052 1.00 33.80 304 LEU B CA 1
ATOM 2114 C C . LEU A 1 304 ? -16.311 31.657 41.067 1.00 29.50 304 LEU B C 1
ATOM 2115 O O . LEU A 1 304 ? -15.744 31.257 40.042 1.00 32.30 304 LEU B O 1
ATOM 2120 N N . ARG A 1 305 ? -16.374 32.949 41.348 1.00 27.88 305 ARG B N 1
ATOM 2121 C CA . ARG A 1 305 ? -15.461 33.899 40.732 1.00 32.24 305 ARG B CA 1
ATOM 2122 C C . ARG A 1 305 ? -14.401 34.263 41.756 1.00 32.27 305 ARG B C 1
ATOM 2123 O O . ARG A 1 305 ? -14.691 34.337 42.950 1.00 35.29 305 ARG B O 1
ATOM 2131 N N . TRP A 1 306 ? -13.163 34.446 41.298 1.00 30.81 306 TRP B N 1
ATOM 2132 C CA . TRP A 1 306 ? -12.054 34.703 42.206 1.00 30.30 306 TRP B CA 1
ATOM 2133 C C . TRP A 1 306 ? -11.463 36.090 41.982 1.00 31.68 306 TRP B C 1
ATOM 2134 O O . TRP A 1 306 ? -11.480 36.634 40.869 1.00 29.67 306 TRP B O 1
ATOM 2145 N N . CYS A 1 307 ? -10.903 36.634 43.053 1.00 29.63 307 CYS B N 1
ATOM 2146 C CA . CYS A 1 307 ? -10.159 37.881 43.018 1.00 29.08 307 CYS B CA 1
ATOM 2147 C C . CYS A 1 307 ? -8.682 37.598 43.266 1.00 28.71 307 CYS B C 1
ATOM 2148 O O . CYS A 1 307 ? -8.338 36.838 44.178 1.00 28.20 307 CYS B O 1
ATOM 2151 N N . PHE A 1 308 ? -7.823 38.212 42.444 1.00 32.41 308 PHE B N 1
ATOM 2152 C CA . PHE A 1 308 ? -6.369 38.165 42.609 1.00 29.78 308 PHE B CA 1
ATOM 2153 C C . PHE A 1 308 ? -5.944 38.260 44.071 1.00 30.11 308 PHE B C 1
ATOM 2154 O O . PHE A 1 308 ? -5.213 37.395 44.576 1.00 27.43 308 PHE B O 1
ATOM 2162 N N . TYR A 1 309 ? -6.445 39.285 44.775 1.00 27.29 309 TYR B N 1
ATOM 2163 C CA . TYR A 1 309 ? -6.010 39.624 46.128 1.00 30.10 309 TYR B CA 1
ATOM 2164 C C . TYR A 1 309 ? -6.791 38.883 47.209 1.00 28.55 309 TYR B C 1
ATOM 2165 O O . TYR A 1 309 ? -7.978 38.580 47.054 1.00 30.52 309 TYR B O 1
ATOM 2174 N N . LYS A 1 310 ? -6.111 38.615 48.321 1.00 26.83 310 LYS B N 1
ATOM 2175 C CA . LYS A 1 310 ? -6.807 38.403 49.579 1.00 32.98 310 LYS B CA 1
ATOM 2176 C C . LYS A 1 310 ? -7.568 39.667 49.947 1.00 37.75 310 LYS B C 1
ATOM 2177 O O . LYS A 1 310 ? -7.190 40.776 49.554 1.00 32.39 310 LYS B O 1
ATOM 2183 N N . ASN A 1 311 ? -8.637 39.497 50.735 1.00 40.04 311 ASN B N 1
ATOM 2184 C CA . ASN A 1 311 ? -9.432 40.649 51.150 1.00 38.88 311 ASN B CA 1
ATOM 2185 C C . ASN A 1 311 ? -8.563 41.707 51.817 1.00 36.49 311 ASN B C 1
ATOM 2186 O O . ASN A 1 311 ? -8.683 42.897 51.517 1.00 33.86 311 ASN B O 1
ATOM 2191 N N . GLU A 1 312 ? -7.652 41.286 52.693 1.00 35.33 312 GLU B N 1
ATOM 2192 C CA . GLU A 1 312 ? -6.859 42.244 53.445 1.00 35.48 312 GLU B CA 1
ATOM 2193 C C . GLU A 1 312 ? -6.010 43.134 52.545 1.00 35.14 312 GLU B C 1
ATOM 2194 O O . GLU A 1 312 ? -5.602 44.217 52.973 1.00 39.22 312 GLU B O 1
ATOM 2200 N N . ALA A 1 313 ? -5.742 42.722 51.310 1.00 39.27 313 ALA B N 1
ATOM 2201 C CA . ALA A 1 313 ? -4.975 43.540 50.380 1.00 31.20 313 ALA B CA 1
ATOM 2202 C C . ALA A 1 313 ? -5.791 43.993 49.180 1.00 32.26 313 ALA B C 1
ATOM 2203 O O . ALA A 1 313 ? -5.220 44.560 48.241 1.00 36.27 313 ALA B O 1
ATOM 2205 N N . ARG A 1 314 ? -7.095 43.736 49.161 1.00 31.55 314 ARG B N 1
ATOM 2206 C CA . ARG A 1 314 ? -7.842 44.119 47.972 1.00 35.01 314 ARG B CA 1
ATOM 2207 C C . ARG A 1 314 ? -8.074 45.628 47.984 1.00 36.62 314 ARG B C 1
ATOM 2208 O O . ARG A 1 314 ? -8.591 46.158 48.969 1.00 36.60 314 ARG B O 1
ATOM 2216 N N . PRO A 1 315 ? -7.690 46.346 46.928 1.00 37.38 315 PRO B N 1
ATOM 2217 C CA . PRO A 1 315 ? -8.103 47.748 46.808 1.00 40.39 315 PRO B CA 1
ATOM 2218 C C . PRO A 1 315 ? -9.617 47.867 46.850 1.00 44.18 315 PRO B C 1
ATOM 2219 O O . PRO A 1 315 ? -10.347 46.955 46.448 1.00 42.22 315 PRO B O 1
ATOM 2223 N N . ASP A 1 316 ? -10.083 49.009 47.354 1.00 44.53 316 ASP B N 1
ATOM 2224 C CA . ASP A 1 316 ? -11.509 49.290 47.385 1.00 46.69 316 ASP B CA 1
ATOM 2225 C C . ASP A 1 316 ? -12.077 49.236 45.969 1.00 39.74 316 ASP B C 1
ATOM 2226 O O . ASP A 1 316 ? -11.511 49.813 45.038 1.00 48.07 316 ASP B O 1
ATOM 2228 N N . ASN A 1 317 ? -13.176 48.504 45.806 1.00 38.48 317 ASN B N 1
ATOM 2229 C CA . ASN A 1 317 ? -13.852 48.339 44.515 1.00 41.30 317 ASN B CA 1
ATOM 2230 C C . ASN A 1 317 ? -12.985 47.620 43.472 1.00 42.22 317 ASN B C 1
ATOM 2231 O O . ASN A 1 317 ? -13.168 47.811 42.267 1.00 48.36 317 ASN B O 1
ATOM 2233 N N . PHE A 1 318 ? -12.036 46.768 43.900 1.00 36.64 318 PHE B N 1
ATOM 2234 C CA . PHE A 1 318 ? -11.232 46.046 42.904 1.00 36.41 318 PHE B CA 1
ATOM 2235 C C . PHE A 1 318 ? -11.943 44.748 42.528 1.00 32.75 318 PHE B C 1
ATOM 2236 O O . PHE A 1 318 ? -12.258 43.953 43.410 1.00 34.29 318 PHE B O 1
ATOM 2244 N N . PRO A 1 319 ? -12.211 44.487 41.260 1.00 31.15 319 PRO B N 1
ATOM 2245 C CA . PRO A 1 319 ? -13.127 43.395 40.912 1.00 33.67 319 PRO B CA 1
ATOM 2246 C C . PRO A 1 319 ? -12.429 42.038 40.862 1.00 35.42 319 PRO B C 1
ATOM 2247 O O . PRO A 1 319 ? -11.202 41.925 40.874 1.00 32.68 319 PRO B O 1
ATOM 2251 N N . ASP A 1 320 ? -13.258 40.994 40.841 1.00 34.33 320 ASP B N 1
ATOM 2252 C CA . ASP A 1 320 ? -12.803 39.678 40.415 1.00 31.25 320 ASP B CA 1
ATOM 2253 C C . ASP A 1 320 ? -12.392 39.741 38.950 1.00 31.49 320 ASP B C 1
ATOM 2254 O O . ASP A 1 320 ? -12.892 40.564 38.176 1.00 31.31 320 ASP B O 1
ATOM 2259 N N . ASP A 1 321 ? -11.477 38.860 38.556 1.00 29.24 321 ASP B N 1
ATOM 2260 C CA . ASP A 1 321 ? -10.984 38.876 37.187 1.00 27.11 321 ASP B CA 1
ATOM 2261 C C . ASP A 1 321 ? -11.000 37.479 36.593 1.00 24.93 321 ASP B C 1
ATOM 2262 O O . ASP A 1 321 ? -10.915 36.471 37.299 1.00 25.18 321 ASP B O 1
ATOM 2267 N N . LEU A 1 322 ? -11.070 37.443 35.270 1.00 26.73 322 LEU B N 1
ATOM 2268 C CA . LEU A 1 322 ? -11.236 36.194 34.554 1.00 26.26 322 LEU B CA 1
ATOM 2269 C C . LEU A 1 322 ? -9.954 35.383 34.492 1.00 29.28 322 LEU B C 1
ATOM 2270 O O . LEU A 1 322 ? -10.028 34.172 34.254 1.00 28.15 322 LEU B O 1
ATOM 2275 N N . ASP A 1 323 ? -8.786 36.015 34.672 1.00 29.11 323 ASP B N 1
ATOM 2276 C CA . ASP A 1 323 ? -7.529 35.265 34.625 1.00 29.19 323 ASP B CA 1
ATOM 2277 C C . ASP A 1 323 ? -7.404 34.352 35.838 1.00 30.92 323 ASP B C 1
ATOM 2278 O O . ASP A 1 323 ? -7.212 33.138 35.701 1.00 30.24 323 ASP B O 1
ATOM 2283 N N . THR A 1 324 ? -7.515 34.923 37.039 1.00 28.19 324 THR B N 1
ATOM 2284 C CA . THR A 1 324 ? -7.520 34.107 38.241 1.00 27.73 324 THR B CA 1
ATOM 2285 C C . THR A 1 324 ? -8.684 33.119 38.221 1.00 31.17 324 THR B C 1
ATOM 2286 O O . THR A 1 324 ? -8.524 31.955 38.602 1.00 29.54 324 THR B O 1
ATOM 2290 N N . THR A 1 325 ? -9.855 33.557 37.753 1.00 26.25 325 THR B N 1
ATOM 2291 C CA . THR A 1 325 ? -11.016 32.679 37.751 1.00 27.94 325 THR B CA 1
ATOM 2292 C C . THR A 1 325 ? -10.802 31.495 36.812 1.00 26.37 325 THR B C 1
ATOM 2293 O O . THR A 1 325 ? -10.943 30.340 37.222 1.00 22.85 325 THR B O 1
ATOM 2297 N N . SER A 1 326 ? -10.448 31.771 35.552 1.00 27.33 326 SER B N 1
ATOM 2298 C CA . SER A 1 326 ? -10.191 30.711 34.577 1.00 25.10 326 SER B CA 1
ATOM 2299 C C . SER A 1 326 ? -9.172 29.708 35.092 1.00 26.29 326 SER B C 1
ATOM 2300 O O . SER A 1 326 ? -9.393 28.493 35.036 1.00 23.72 326 SER B O 1
ATOM 2303 N N . MET A 1 327 ? -8.032 30.199 35.574 1.00 24.57 327 MET B N 1
ATOM 2304 C CA . MET A 1 327 ? -6.989 29.283 36.013 1.00 28.18 327 MET B CA 1
ATOM 2305 C C . MET A 1 327 ? -7.425 28.494 37.249 1.00 29.17 327 MET B C 1
ATOM 2306 O O . MET A 1 327 ? -7.121 27.301 37.373 1.00 25.72 327 MET B O 1
ATOM 2311 N N . VAL A 1 328 ? -8.161 29.127 38.161 1.00 26.41 328 VAL B N 1
ATOM 2312 C CA . VAL A 1 328 ? -8.631 28.406 39.339 1.00 26.59 328 VAL B CA 1
ATOM 2313 C C . VAL A 1 328 ? -9.629 27.319 38.940 1.00 25.10 328 VAL B C 1
ATOM 2314 O O . VAL A 1 328 ? -9.524 26.163 39.368 1.00 22.98 328 VAL B O 1
ATOM 2318 N N . LEU A 1 329 ? -10.607 27.671 38.107 1.00 23.84 329 LEU B N 1
ATOM 2319 C CA . LEU A 1 329 ? -11.656 26.711 37.767 1.00 27.38 329 LEU B CA 1
ATOM 2320 C C . LEU A 1 329 ? -11.110 25.572 36.913 1.00 27.49 329 LEU B C 1
ATOM 2321 O O . LEU A 1 329 ? -11.508 24.412 37.082 1.00 25.72 329 LEU B O 1
ATOM 2326 N N . SER A 1 330 ? -10.191 25.885 35.996 1.00 26.48 330 SER B N 1
ATOM 2327 C CA . SER A 1 330 ? -9.548 24.847 35.197 1.00 23.98 330 SER B CA 1
ATOM 2328 C C . SER A 1 330 ? -8.830 23.832 36.083 1.00 24.03 330 SER B C 1
ATOM 2329 O O . SER A 1 330 ? -8.930 22.621 35.857 1.00 24.78 330 SER B O 1
ATOM 2332 N N . PHE A 1 331 ? -8.127 24.305 37.116 1.00 25.59 331 PHE B N 1
ATOM 2333 C CA . PHE A 1 331 ? -7.454 23.393 38.037 1.00 25.21 331 PHE B CA 1
ATOM 2334 C C . PHE A 1 331 ? -8.451 22.562 38.844 1.00 25.72 331 PHE B C 1
ATOM 2335 O O . PHE A 1 331 ? -8.324 21.338 38.928 1.00 25.45 331 PHE B O 1
ATOM 2343 N N . LEU A 1 332 ? -9.420 23.221 39.480 1.00 26.36 332 LEU B N 1
ATOM 2344 C CA . LEU A 1 332 ? -10.398 22.506 40.292 1.00 26.76 332 LEU B CA 1
ATOM 2345 C C . LEU A 1 332 ? -11.135 21.449 39.466 1.00 33.31 332 LEU B C 1
ATOM 2346 O O . LEU A 1 332 ? -11.355 20.327 39.937 1.00 28.27 332 LEU B O 1
ATOM 2351 N N . LEU A 1 333 ? -11.488 21.775 38.215 1.00 32.20 333 LEU B N 1
ATOM 2352 C CA . LEU A 1 333 ? -12.080 20.774 37.335 1.00 28.37 333 LEU B CA 1
ATOM 2353 C C . LEU A 1 333 ? -11.122 19.613 37.108 1.00 36.19 333 LEU B C 1
ATOM 2354 O O . LEU A 1 333 ? -11.490 18.444 37.276 1.00 38.15 333 LEU B O 1
ATOM 2359 N N . ASN A 1 334 ? -9.881 19.923 36.722 1.00 34.92 334 ASN B N 1
ATOM 2360 C CA . ASN A 1 334 ? -8.887 18.886 36.469 1.00 36.84 334 ASN B CA 1
ATOM 2361 C C . ASN A 1 334 ? -8.775 17.914 37.630 1.00 33.95 334 ASN B C 1
ATOM 2362 O O . ASN A 1 334 ? -8.570 16.713 37.431 1.00 36.72 334 ASN B O 1
ATOM 2367 N N . HIS A 1 335 ? -8.909 18.403 38.851 1.00 32.14 335 HIS B N 1
ATOM 2368 C CA . HIS A 1 335 ? -8.701 17.545 40.002 1.00 37.27 335 HIS B CA 1
ATOM 2369 C C . HIS A 1 335 ? -10.003 17.171 40.688 1.00 33.74 335 HIS B C 1
ATOM 2370 O O . HIS A 1 335 ? -9.994 16.813 41.866 1.00 29.71 335 HIS B O 1
ATOM 2377 N N . ASN A 1 336 ? -11.115 17.216 39.945 1.00 34.26 336 ASN B N 1
ATOM 2378 C CA . ASN A 1 336 ? -12.418 16.732 40.405 1.00 37.24 336 ASN B CA 1
ATOM 2379 C C . ASN A 1 336 ? -12.824 17.360 41.733 1.00 34.42 336 ASN B C 1
ATOM 2380 O O . ASN A 1 336 ? -13.472 16.731 42.568 1.00 38.68 336 ASN B O 1
ATOM 2385 N N . LYS A 1 337 ? -12.440 18.617 41.928 1.00 29.25 337 LYS B N 1
ATOM 2386 C CA . LYS A 1 337 ? -12.975 19.406 43.019 1.00 28.30 337 LYS B CA 1
ATOM 2387 C C . LYS A 1 337 ? -14.266 20.111 42.647 1.00 31.84 337 LYS B C 1
ATOM 2388 O O . LYS A 1 337 ? -14.985 20.568 43.542 1.00 31.25 337 LYS B O 1
ATOM 2394 N N . LEU A 1 338 ? -14.563 20.228 41.351 1.00 30.79 338 LEU B N 1
ATOM 2395 C CA . LEU A 1 338 ? -15.746 20.925 40.871 1.00 28.93 338 LEU B CA 1
ATOM 2396 C C . LEU A 1 338 ? -16.257 20.204 39.640 1.00 32.99 338 LEU B C 1
ATOM 2397 O O . LEU A 1 338 ? -15.470 19.689 38.843 1.00 31.06 338 LEU B O 1
ATOM 2402 N N . THR A 1 339 ? -17.579 20.207 39.476 1.00 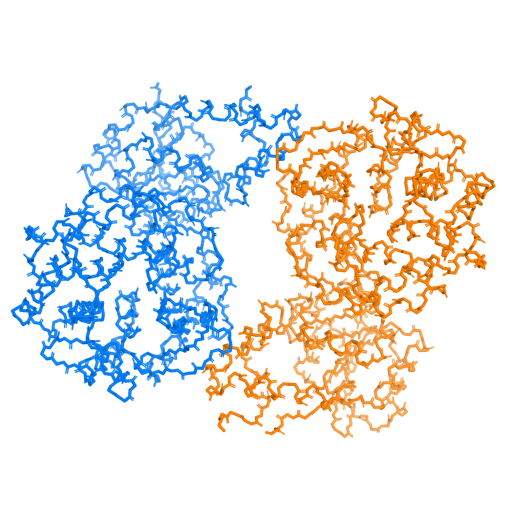31.31 339 THR B N 1
ATOM 2403 C CA . THR A 1 339 ? -18.202 19.618 38.301 1.00 33.81 339 THR B CA 1
ATOM 2404 C C . THR A 1 339 ? -18.228 20.606 37.141 1.00 33.13 339 THR B C 1
ATOM 2405 O O . THR A 1 339 ? -18.170 21.826 37.325 1.00 30.14 339 THR B O 1
ATOM 2409 N N . ILE A 1 340 ? -18.343 20.053 35.930 1.00 27.49 340 ILE B N 1
ATOM 2410 C CA . ILE A 1 340 ? -18.673 20.867 34.764 1.00 29.85 340 ILE B CA 1
ATOM 2411 C C . ILE A 1 340 ? -19.948 21.666 35.014 1.00 33.81 340 ILE B C 1
ATOM 2412 O O . ILE A 1 340 ? -20.079 22.819 34.571 1.00 29.52 340 ILE B O 1
ATOM 2417 N N . GLU A 1 341 ? -20.896 21.074 35.755 1.00 33.72 341 GLU B N 1
ATOM 2418 C CA . GLU A 1 341 ? -22.169 21.736 36.010 1.00 32.86 341 GLU B CA 1
ATOM 2419 C C . GLU A 1 341 ? -21.961 23.057 36.726 1.00 27.15 341 GLU B C 1
ATOM 2420 O O . GLU A 1 341 ? -22.658 24.033 36.444 1.00 25.07 341 GLU B O 1
ATOM 2426 N N . LYS A 1 342 ? -21.008 23.098 37.661 1.00 29.22 342 LYS B N 1
ATOM 2427 C CA . LYS A 1 342 ? -20.747 24.290 38.459 1.00 30.35 342 LYS B CA 1
ATOM 2428 C C . LYS A 1 342 ? -19.890 25.314 37.733 1.00 28.01 342 LYS B C 1
ATOM 2429 O O . LYS A 1 342 ? -19.926 26.493 38.097 1.00 31.33 342 LYS B O 1
ATOM 2431 N N . ILE A 1 343 ? -19.146 24.906 36.709 1.00 27.56 343 ILE B N 1
ATOM 2432 C CA . ILE A 1 343 ? -18.249 25.825 36.005 1.00 30.04 343 ILE B CA 1
ATOM 2433 C C . ILE A 1 343 ? -18.953 26.532 34.853 1.00 27.13 343 ILE B C 1
ATOM 2434 O O . ILE A 1 343 ? -18.712 27.720 34.605 1.00 27.85 343 ILE B O 1
ATOM 2439 N N . ILE A 1 344 ? -19.843 25.805 34.174 1.00 24.26 344 ILE B N 1
ATOM 2440 C CA . ILE A 1 344 ? -20.453 26.324 32.951 1.00 24.79 344 ILE B CA 1
ATOM 2441 C C . ILE A 1 344 ? -21.204 27.631 33.184 1.00 26.88 344 ILE B C 1
ATOM 2442 O O . ILE A 1 344 ? -21.183 28.490 32.291 1.00 26.33 344 ILE B O 1
ATOM 2447 N N . PRO A 1 345 ? -21.892 27.853 34.315 1.00 25.50 345 PRO B N 1
ATOM 2448 C CA . PRO A 1 345 ? -22.520 29.178 34.506 1.00 26.20 345 PRO B CA 1
ATOM 2449 C C . PRO A 1 345 ? -21.504 30.308 34.654 1.00 28.47 345 PRO B C 1
ATOM 2450 O O . PRO A 1 345 ? -21.732 31.408 34.139 1.00 28.47 345 PRO B O 1
ATOM 2454 N N . VAL A 1 346 ? -20.387 30.073 35.346 1.00 28.13 346 VAL B N 1
ATOM 2455 C CA . VAL A 1 346 ? -19.331 31.082 35.409 1.00 25.06 346 VAL B CA 1
ATOM 2456 C C . VAL A 1 346 ? -18.786 31.352 34.013 1.00 27.13 346 VAL B C 1
ATOM 2457 O O . VAL A 1 346 ? -18.573 32.505 33.621 1.00 28.85 346 VAL B O 1
ATOM 2461 N N . ALA A 1 347 ? -18.596 30.293 33.221 1.00 28.02 347 ALA B N 1
ATOM 2462 C CA . ALA A 1 347 ? -18.075 30.461 31.872 1.00 28.46 347 ALA B CA 1
ATOM 2463 C C . ALA A 1 347 ? -19.035 31.240 30.985 1.00 27.99 347 ALA B C 1
ATOM 2464 O O . ALA A 1 347 ? -18.589 32.000 30.116 1.00 28.09 347 ALA B O 1
ATOM 2466 N N . GLU A 1 348 ? -20.346 31.054 31.168 1.00 26.68 348 GLU B N 1
ATOM 2467 C CA . GLU A 1 348 ? -21.303 31.860 30.417 1.00 29.41 348 GLU B CA 1
ATOM 2468 C C . GLU A 1 348 ? -21.191 33.339 30.785 1.00 26.48 348 GLU B C 1
ATOM 2469 O O . GLU A 1 348 ? -21.366 34.205 29.923 1.00 30.71 348 GLU B O 1
ATOM 2475 N N . GLN A 1 349 ? -20.897 33.653 32.048 1.00 24.40 349 GLN B N 1
ATOM 2476 C CA . GLN A 1 349 ? -20.689 35.051 32.410 1.00 28.90 349 GLN B CA 1
ATOM 2477 C C . GLN A 1 349 ? -19.502 35.629 31.654 1.00 29.20 349 GLN B C 1
ATOM 2478 O O . GLN A 1 349 ? -19.529 36.788 31.232 1.00 29.13 349 GLN B O 1
ATOM 2484 N N . MET A 1 350 ? -18.453 34.823 31.467 1.00 29.47 350 MET B N 1
ATOM 2485 C CA . MET A 1 350 ? -17.293 35.287 30.723 1.00 26.39 350 MET B CA 1
ATOM 2486 C C . MET A 1 350 ? -17.675 35.638 29.294 1.00 25.66 350 MET B C 1
ATOM 2487 O O . MET A 1 350 ? -17.253 36.674 28.764 1.00 26.68 350 MET B O 1
ATOM 2492 N N . ILE A 1 351 ? -18.490 34.797 28.658 1.00 27.71 351 ILE B N 1
ATOM 2493 C CA . ILE A 1 351 ? -18.994 35.131 27.329 1.00 28.30 351 ILE B CA 1
ATOM 2494 C C . ILE A 1 351 ? -19.822 36.410 27.371 1.00 30.09 351 ILE B C 1
ATOM 2495 O O . ILE A 1 351 ? -19.837 37.184 26.406 1.00 28.99 351 ILE B O 1
ATOM 2500 N N . ALA A 1 352 ? -20.482 36.683 28.495 1.00 27.79 352 ALA B N 1
ATOM 2501 C CA . ALA A 1 352 ? -21.212 37.935 28.664 1.00 30.43 352 ALA B CA 1
ATOM 2502 C C . ALA A 1 352 ? -20.301 39.122 28.953 1.00 33.45 352 ALA B C 1
ATOM 2503 O O . ALA A 1 352 ? -20.805 40.225 29.165 1.00 36.59 352 ALA B O 1
ATOM 2505 N N . ASN A 1 353 ? -18.985 38.930 28.978 1.00 33.40 353 ASN B N 1
ATOM 2506 C CA . ASN A 1 353 ? -18.041 39.989 29.314 1.00 29.88 353 ASN B CA 1
ATOM 2507 C C . ASN A 1 353 ? -17.269 40.474 28.092 1.00 30.96 353 ASN B C 1
ATOM 2508 O O . ASN A 1 353 ? -16.113 40.890 28.204 1.00 32.16 353 ASN B O 1
ATOM 2513 N N . ARG A 1 354 ? -17.878 40.399 26.914 1.00 31.46 354 ARG B N 1
ATOM 2514 C CA . ARG A 1 354 ? -17.211 40.826 25.697 1.00 29.56 354 ARG B CA 1
ATOM 2515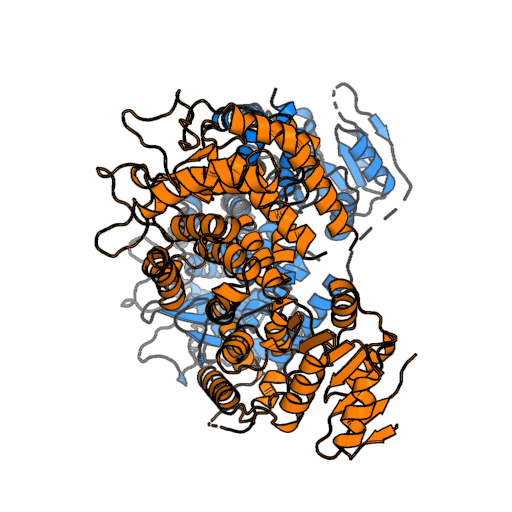 C C . ARG A 1 354 ? -17.389 42.327 25.501 1.00 37.44 354 ARG B C 1
ATOM 2516 O O . ARG A 1 354 ? -18.331 42.939 26.022 1.00 33.51 354 ARG B O 1
ATOM 2524 N N . ASN A 1 355 ? -16.470 42.912 24.722 1.00 33.23 355 ASN B N 1
ATOM 2525 C CA . ASN A 1 355 ? -16.486 44.330 24.407 1.00 31.32 355 ASN B CA 1
ATOM 2526 C C . ASN A 1 355 ? -17.088 44.561 23.016 1.00 35.84 355 ASN B C 1
ATOM 2527 O O . ASN A 1 355 ? -17.502 43.628 22.325 1.00 33.27 355 ASN B O 1
ATOM 2532 N N . GLU A 1 356 ? -17.124 45.829 22.595 1.00 34.65 356 GLU B N 1
ATOM 2533 C CA . GLU A 1 356 ? -17.767 46.171 21.330 1.00 36.03 356 GLU B CA 1
ATOM 2534 C C . GLU A 1 356 ? -17.120 45.471 20.137 1.00 37.40 356 GLU B C 1
ATOM 2535 O O . GLU A 1 356 ? -17.765 45.330 19.096 1.00 42.17 356 GLU B O 1
ATOM 2537 N N . GLU A 1 357 ? -15.882 45.010 20.260 1.00 33.18 357 GLU B N 1
ATOM 2538 C CA . GLU A 1 357 ? -15.251 44.211 19.219 1.00 33.90 357 GLU B CA 1
ATOM 2539 C C . GLU A 1 357 ? -15.421 42.717 19.454 1.00 33.31 357 GLU B C 1
ATOM 2540 O O . GLU A 1 357 ? -14.867 41.916 18.695 1.00 34.34 357 GLU B O 1
ATOM 2546 N N . GLY A 1 358 ? -16.157 42.329 20.488 1.00 28.95 358 GLY B N 1
ATOM 2547 C CA . GLY A 1 358 ? -16.444 40.938 20.754 1.00 35.88 358 GLY B CA 1
ATOM 2548 C C . GLY A 1 358 ? -15.382 40.185 21.523 1.00 37.70 358 GLY B C 1
ATOM 2549 O O . GLY A 1 358 ? -15.509 38.968 21.687 1.00 34.82 358 GLY B O 1
ATOM 2550 N N . ILE A 1 359 ? -14.346 40.857 21.997 1.00 29.31 359 ILE B N 1
ATOM 2551 C CA . ILE A 1 359 ? -13.271 40.198 22.718 1.00 30.19 359 ILE B CA 1
ATOM 2552 C C . ILE A 1 359 ? -13.655 40.101 24.190 1.00 31.20 359 ILE B C 1
ATOM 2553 O O . ILE A 1 359 ? -14.080 41.088 24.798 1.00 29.44 359 ILE B O 1
ATOM 2558 N N . ILE A 1 360 ? -13.536 38.897 24.753 1.00 29.23 360 ILE B N 1
ATOM 2559 C CA . ILE A 1 360 ? -13.780 38.711 26.175 1.00 27.05 360 ILE B CA 1
ATOM 2560 C C . ILE A 1 360 ? -12.771 39.539 26.961 1.00 27.62 360 ILE B C 1
ATOM 2561 O O . ILE A 1 360 ? -11.575 39.549 26.645 1.00 24.21 360 ILE B O 1
ATOM 2566 N N . GLN A 1 361 ? -13.248 40.236 27.990 1.00 25.55 361 GLN B N 1
ATOM 2567 C CA . GLN A 1 361 ? -12.444 41.185 28.741 1.00 25.66 361 GLN B CA 1
ATOM 2568 C C . GLN A 1 361 ? -11.903 40.572 30.026 1.00 30.12 361 GLN B C 1
ATOM 2569 O O . GLN A 1 361 ? -12.239 39.451 30.424 1.00 30.57 361 GLN B O 1
ATOM 2575 N N . VAL A 1 362 ? -11.084 41.364 30.712 1.00 29.90 362 VAL B N 1
ATOM 2576 C CA . VAL A 1 362 ? -10.234 40.853 31.778 1.00 29.40 362 VAL B CA 1
ATOM 2577 C C . VAL A 1 362 ? -10.973 40.793 33.110 1.00 26.54 362 VAL B C 1
ATOM 2578 O O . VAL A 1 362 ? -10.758 39.878 33.905 1.00 27.09 362 VAL B O 1
ATOM 2582 N N . TYR A 1 363 ? -11.846 41.753 33.389 1.00 30.62 363 TYR B N 1
ATOM 2583 C CA . TYR A 1 363 ? -12.460 41.860 34.702 1.00 27.65 363 TYR B CA 1
ATOM 2584 C C . TYR A 1 363 ? -13.966 41.632 34.644 1.00 29.60 363 TYR B C 1
ATOM 2585 O O . TYR A 1 363 ? -14.618 41.919 33.638 1.00 28.38 363 TYR B O 1
ATOM 2594 N N . PHE A 1 364 ? -14.513 41.134 35.755 1.00 29.18 364 PHE B N 1
ATOM 2595 C CA . PHE A 1 364 ? -15.957 41.090 35.979 1.00 33.03 364 PHE B CA 1
ATOM 2596 C C . PHE A 1 364 ? -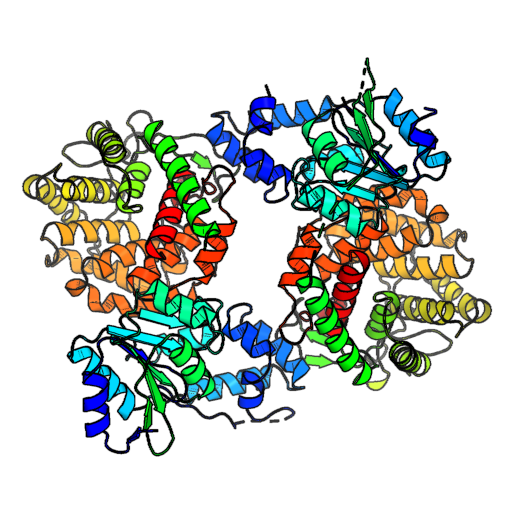16.395 42.478 36.448 1.00 32.99 364 PHE B C 1
ATOM 2597 O O . PHE A 1 364 ? -16.703 42.714 37.615 1.00 38.05 364 PHE B O 1
ATOM 2605 N N . ASP A 1 365 ? -16.378 43.422 35.515 1.00 32.63 365 ASP B N 1
ATOM 2606 C CA . ASP A 1 365 ? -16.640 44.811 35.869 1.00 32.77 365 ASP B CA 1
ATOM 2607 C C . ASP A 1 365 ? -16.732 45.674 34.618 1.00 34.41 365 ASP B C 1
ATOM 2608 O O . ASP A 1 365 ? -15.710 46.008 34.003 1.00 31.55 365 ASP B O 1
ATOM 2613 N N . ASP A 1 366 ? -17.961 46.051 34.257 1.00 33.51 366 ASP B N 1
ATOM 2614 C CA . ASP A 1 366 ? -18.202 46.931 33.120 1.00 39.41 366 ASP B CA 1
ATOM 2615 C C . ASP A 1 366 ? -17.517 48.284 33.261 1.00 40.53 366 ASP B C 1
ATOM 2616 O O . ASP A 1 366 ? -17.249 48.938 32.248 1.00 41.04 366 ASP B O 1
ATOM 2621 N N . ASN A 1 367 ? -17.225 48.723 34.483 1.00 36.51 367 ASN B N 1
ATOM 2622 C CA . ASN A 1 367 ? -16.565 50.007 34.655 1.00 39.89 367 ASN B CA 1
ATOM 2623 C C . ASN A 1 367 ? -15.049 49.936 34.477 1.00 46.68 367 ASN B C 1
ATOM 2624 O O . ASN A 1 367 ? -14.396 50.987 34.503 1.00 46.21 367 ASN B O 1
ATOM 2629 N N . ARG A 1 368 ? -14.469 48.750 34.271 1.00 39.59 368 ARG B N 1
ATOM 2630 C CA . ARG A 1 368 ? -13.014 48.600 34.148 1.00 38.71 368 ARG B CA 1
ATOM 2631 C C . ARG A 1 368 ? -12.653 47.762 32.924 1.00 37.97 368 ARG B C 1
ATOM 2632 O O . ARG A 1 368 ? -12.071 46.678 33.047 1.00 35.47 368 ARG B O 1
ATOM 2640 N N . PRO A 1 369 ? -12.977 48.236 31.720 1.00 35.67 369 PRO B N 1
ATOM 2641 C CA . PRO A 1 369 ? -12.781 47.398 30.527 1.00 35.74 369 PRO B CA 1
ATOM 2642 C C . PRO A 1 369 ? -11.306 47.263 30.190 1.00 31.35 369 PRO B C 1
ATOM 2643 O O . PRO A 1 369 ? -10.595 48.260 30.071 1.00 38.39 369 PRO B O 1
ATOM 2647 N N . ARG A 1 370 ? -10.848 46.021 30.035 1.00 33.35 370 ARG B N 1
ATOM 2648 C CA . ARG A 1 370 ? -9.467 45.742 29.649 1.00 31.61 370 ARG B CA 1
ATOM 2649 C C . ARG A 1 370 ? -9.453 44.480 28.809 1.00 31.65 370 ARG B C 1
ATOM 2650 O O . ARG A 1 370 ? -10.247 43.568 29.048 1.00 30.01 370 ARG B O 1
ATOM 2658 N N . ILE A 1 371 ? -8.549 44.423 27.824 1.00 30.34 371 ILE B N 1
ATOM 2659 C CA . ILE A 1 371 ? -8.272 43.155 27.160 1.00 29.25 371 ILE B CA 1
ATOM 2660 C C . ILE A 1 371 ? -6.793 42.820 27.318 1.00 33.13 371 ILE B C 1
ATOM 2661 O O . ILE A 1 371 ? -5.943 43.706 27.462 1.00 29.59 371 ILE B O 1
ATOM 2666 N N . ASP A 1 372 ? -6.501 41.516 27.343 1.00 28.69 372 ASP B N 1
ATOM 2667 C CA . ASP A 1 372 ? -5.144 41.008 27.476 1.00 26.38 372 ASP B CA 1
ATOM 2668 C C . ASP A 1 372 ? -5.102 39.635 26.828 1.00 29.11 372 ASP B C 1
ATOM 2669 O O . ASP A 1 372 ? -5.997 38.815 27.056 1.00 27.67 372 ASP B O 1
ATOM 2674 N N . ALA A 1 373 ? -4.062 39.391 26.026 1.00 27.49 373 ALA B N 1
ATOM 2675 C CA . ALA A 1 373 ? -4.063 38.222 25.153 1.00 29.44 373 ALA B CA 1
ATOM 2676 C C . ALA A 1 373 ? -3.834 36.927 25.922 1.00 27.10 373 ALA B C 1
ATOM 2677 O O . ALA A 1 373 ? -4.349 35.878 25.521 1.00 27.61 373 ALA B O 1
ATOM 2679 N N . ILE A 1 374 ? -3.060 36.975 27.009 1.00 23.84 374 ILE B N 1
ATOM 2680 C CA . ILE A 1 374 ? -2.848 35.784 27.825 1.00 22.52 374 ILE B CA 1
ATOM 2681 C C . ILE A 1 374 ? -4.100 35.456 28.639 1.00 23.99 374 ILE B C 1
ATOM 2682 O O . ILE A 1 374 ? -4.512 34.292 28.721 1.00 24.40 374 ILE B O 1
ATOM 2687 N N . VAL A 1 375 ? -4.740 36.471 29.228 1.00 21.95 375 VAL B N 1
ATOM 2688 C CA . VAL A 1 375 ? -6.058 36.274 29.831 1.00 26.11 375 VAL B CA 1
ATOM 2689 C C . VAL A 1 375 ? -7.025 35.675 28.816 1.00 22.28 375 VAL B C 1
ATOM 2690 O O . VAL A 1 375 ? -7.804 34.770 29.135 1.00 22.53 375 VAL B O 1
ATOM 2694 N N . ALA A 1 376 ? -6.991 36.162 27.579 1.00 26.62 376 ALA B N 1
ATOM 2695 C CA . ALA A 1 376 ? -7.822 35.561 26.541 1.00 23.99 376 ALA B CA 1
ATOM 2696 C C . ALA A 1 376 ? -7.461 34.093 26.346 1.00 25.00 376 ALA B C 1
ATOM 2697 O O . ALA A 1 376 ? -8.344 33.232 26.258 1.00 23.58 376 ALA B O 1
ATOM 2699 N N . ILE A 1 377 ? -6.157 33.786 26.292 1.00 22.29 377 ILE B N 1
ATOM 2700 C CA . ILE A 1 377 ? -5.740 32.394 26.143 1.00 20.98 377 ILE B CA 1
ATOM 2701 C C . ILE A 1 377 ? -6.291 31.551 27.288 1.00 21.92 377 ILE B C 1
ATOM 2702 O O . ILE A 1 377 ? -6.809 30.444 27.083 1.00 20.08 377 ILE B O 1
ATOM 2707 N N . ASN A 1 378 ? -6.207 32.068 28.508 1.00 21.80 378 ASN B N 1
ATOM 2708 C CA . ASN A 1 378 ? -6.565 31.244 29.648 1.00 22.73 378 ASN B CA 1
ATOM 2709 C C . ASN A 1 378 ? -8.069 31.056 29.740 1.00 23.31 378 ASN B C 1
ATOM 2710 O O . ASN A 1 378 ? -8.529 29.970 30.102 1.00 22.62 378 ASN B O 1
ATOM 2715 N N . VAL A 1 379 ? -8.847 32.082 29.372 1.00 22.39 379 VAL B N 1
ATOM 2716 C CA . VAL A 1 379 ? -10.290 31.912 29.225 1.00 19.83 379 VAL B CA 1
ATOM 2717 C C . VAL A 1 379 ? -10.593 30.880 28.138 1.00 22.07 379 VAL B C 1
ATOM 2718 O O . VAL A 1 379 ? -11.431 29.990 28.315 1.00 22.17 379 VAL B O 1
ATOM 2722 N N . LEU A 1 380 ? -9.909 30.976 26.996 1.00 24.62 380 LEU B N 1
ATOM 2723 C CA . LEU A 1 380 ? -10.183 30.031 25.920 1.00 21.07 380 LEU B CA 1
ATOM 2724 C C . LEU A 1 380 ? -9.881 28.603 26.358 1.00 23.82 380 LEU B C 1
ATOM 2725 O O . LEU A 1 380 ? -10.646 27.677 26.055 1.00 23.72 380 LEU B O 1
ATOM 2730 N N . TYR A 1 381 ? -8.770 28.409 27.082 1.00 22.59 381 TYR B N 1
ATOM 2731 C CA . TYR A 1 381 ? -8.444 27.100 27.630 1.00 19.24 381 TYR B CA 1
ATOM 2732 C C . TYR A 1 381 ? -9.619 26.513 28.417 1.00 22.96 381 TYR B C 1
ATOM 2733 O O . TYR A 1 381 ? -10.002 25.360 28.205 1.00 25.02 381 TYR B O 1
ATOM 2742 N N . LEU A 1 382 ? -10.207 27.295 29.328 1.00 22.16 382 LEU B N 1
ATOM 2743 C CA . LEU A 1 382 ? -11.304 26.773 30.138 1.00 21.88 382 LEU B CA 1
ATOM 2744 C C . LEU A 1 382 ? -12.534 26.498 29.280 1.00 23.37 382 LEU B C 1
ATOM 2745 O O . LEU A 1 382 ? -13.241 25.505 29.491 1.00 24.64 382 LEU B O 1
ATOM 2750 N N . MET A 1 383 ? -12.792 27.363 28.297 1.00 22.04 383 MET B N 1
ATOM 2751 C CA . MET A 1 383 ? -13.889 27.145 27.362 1.00 24.92 383 MET B CA 1
ATOM 2752 C C . MET A 1 383 ? -13.787 25.779 26.678 1.00 28.07 383 MET B C 1
ATOM 2753 O O . MET A 1 383 ? -14.742 24.991 26.698 1.00 23.80 383 MET B O 1
ATOM 2758 N N . HIS A 1 384 ? -12.631 25.487 26.060 1.00 23.89 384 HIS B N 1
ATOM 2759 C CA . HIS A 1 384 ? -12.481 24.225 25.347 1.00 27.19 384 HIS B CA 1
ATOM 2760 C C . HIS A 1 384 ? -12.542 23.038 26.307 1.00 25.84 384 HIS B C 1
ATOM 2761 O O . HIS A 1 384 ? -13.089 21.988 25.964 1.00 24.93 384 HIS B O 1
ATOM 2768 N N . GLN A 1 385 ? -12.072 23.218 27.533 1.00 25.42 385 GLN B N 1
ATOM 2769 C CA . GLN A 1 385 ? -12.029 22.118 28.486 1.00 26.67 385 GLN B CA 1
ATOM 2770 C C . GLN A 1 385 ? -13.428 21.694 28.948 1.00 26.39 385 GLN B C 1
ATOM 2771 O O . GLN A 1 385 ? -13.638 20.526 29.290 1.00 25.19 385 GLN B O 1
ATOM 2777 N N . ILE A 1 386 ? -14.395 22.614 28.961 1.00 25.73 386 ILE B N 1
ATOM 2778 C CA . ILE A 1 386 ? -15.711 22.328 29.537 1.00 26.79 386 ILE B CA 1
ATOM 2779 C C . ILE A 1 386 ? -16.755 21.966 28.495 1.00 27.88 386 ILE B C 1
ATOM 2780 O O . ILE A 1 386 ? -17.890 21.636 28.873 1.00 27.09 386 ILE B O 1
ATOM 2785 N N . GLY A 1 387 ? -16.433 22.062 27.207 1.00 23.70 387 GLY B N 1
ATOM 2786 C CA . GLY A 1 387 ? -17.397 21.828 26.158 1.00 24.07 387 GLY B CA 1
ATOM 2787 C C . GLY A 1 387 ? -17.866 23.059 25.417 1.00 24.90 387 GLY B C 1
ATOM 2788 O O . GLY A 1 387 ? -18.762 22.941 24.574 1.00 24.87 387 GLY B O 1
ATOM 2789 N N . TYR A 1 388 ? -17.300 24.232 25.695 1.00 24.99 388 TYR B N 1
ATOM 2790 C CA . TYR A 1 388 ? -17.709 25.471 25.046 1.00 20.88 388 TYR B CA 1
ATOM 2791 C C . TYR A 1 388 ? -16.893 25.781 23.803 1.00 24.45 388 TYR B C 1
ATOM 2792 O O . TYR A 1 388 ? -17.050 26.868 23.235 1.00 25.04 388 TYR B O 1
ATOM 2801 N N . GLY A 1 389 ? -16.040 24.850 23.364 1.00 27.70 389 GLY B N 1
ATOM 2802 C CA . GLY A 1 389 ? -15.042 25.141 22.342 1.00 28.20 389 GLY B CA 1
ATOM 2803 C C . GLY A 1 389 ? -15.603 25.538 20.990 1.00 30.69 389 GLY B C 1
ATOM 2804 O O . GLY A 1 389 ? -14.904 26.196 20.211 1.00 32.54 389 GLY B O 1
ATOM 2805 N N . GLU A 1 390 ? -16.849 25.171 20.688 1.00 29.56 390 GLU B N 1
ATOM 2806 C CA . GLU A 1 390 ? -17.452 25.531 19.412 1.00 30.14 390 GLU B CA 1
ATOM 2807 C C . GLU A 1 390 ? -18.366 26.752 19.492 1.00 28.40 390 GLU B C 1
ATOM 2808 O O . GLU A 1 390 ? -18.927 27.145 18.468 1.00 29.89 390 GLU B O 1
ATOM 2814 N N . ARG A 1 391 ? -18.540 27.352 20.668 1.00 25.44 391 ARG B N 1
ATOM 2815 C CA . ARG A 1 391 ? -19.423 28.513 20.805 1.00 25.91 391 ARG B CA 1
ATOM 2816 C C . ARG A 1 391 ? -18.949 29.668 19.925 1.00 30.08 391 ARG B C 1
ATOM 2817 O O . ARG A 1 391 ? -17.794 30.100 20.007 1.00 30.10 391 ARG B O 1
ATOM 2825 N N . LYS A 1 392 ? -19.858 30.171 19.088 1.00 26.76 392 LYS B N 1
ATOM 2826 C CA . LYS A 1 392 ? -19.519 31.198 18.107 1.00 30.50 392 LYS B CA 1
ATOM 2827 C C . LYS A 1 392 ? -19.094 32.511 18.750 1.00 29.29 392 LYS B C 1
ATOM 2828 O O . LYS A 1 392 ? -18.420 33.310 18.098 1.00 29.98 392 LYS B O 1
ATOM 2830 N N . GLU A 1 393 ? -19.491 32.764 19.997 1.00 28.94 393 GLU B N 1
ATOM 2831 C CA . GLU A 1 393 ? -19.126 34.000 20.675 1.00 30.02 393 GLU B CA 1
ATOM 2832 C C . GLU A 1 393 ? -17.647 34.054 21.031 1.00 30.17 393 GLU B C 1
ATOM 2833 O O . GLU A 1 393 ? -17.201 35.059 21.583 1.00 28.17 393 GLU B O 1
ATOM 2839 N N . LEU A 1 394 ? -16.900 32.987 20.776 1.00 25.98 394 LEU B N 1
ATOM 2840 C CA . LEU A 1 394 ? -15.475 32.951 21.042 1.00 30.65 394 LEU B CA 1
ATOM 2841 C C . LEU A 1 394 ? -14.637 33.412 19.860 1.00 29.41 394 LEU B C 1
ATOM 2842 O O . LEU A 1 394 ? -13.421 33.558 20.009 1.00 27.64 394 LEU B O 1
ATOM 2847 N N . LYS A 1 395 ? -15.249 33.631 18.695 1.00 30.29 395 LYS B N 1
ATOM 2848 C CA . LYS A 1 395 ? -14.464 33.813 17.476 1.00 32.23 395 LYS B CA 1
ATOM 2849 C C . LYS A 1 395 ? -13.537 35.018 17.581 1.00 29.55 395 LYS B C 1
ATOM 2850 O O . LYS A 1 395 ? -12.351 34.923 17.251 1.00 28.82 395 LYS B O 1
ATOM 2852 N N . GLU A 1 396 ? -14.060 36.165 18.046 1.00 33.44 396 GLU B N 1
ATOM 2853 C CA . GLU A 1 396 ? -13.262 37.392 18.076 1.00 32.18 396 GLU B CA 1
ATOM 2854 C C . GLU A 1 396 ? -12.136 37.294 19.093 1.00 29.69 396 GLU B C 1
ATOM 2855 O O . GLU A 1 396 ? -11.058 37.858 18.882 1.00 32.45 396 GLU B O 1
ATOM 2861 N N . THR A 1 397 ? -12.376 36.612 20.213 1.00 28.78 397 THR B N 1
ATOM 2862 C CA . THR A 1 397 ? -11.301 36.384 21.175 1.00 30.95 397 THR B CA 1
ATOM 2863 C C . THR A 1 397 ? -10.197 35.523 20.573 1.00 29.11 397 THR B C 1
ATOM 2864 O O . THR A 1 397 ? -9.003 35.813 20.743 1.00 25.16 397 THR B O 1
ATOM 2868 N N . GLU A 1 398 ? -10.575 34.467 19.849 1.00 27.26 398 GLU B N 1
ATOM 2869 C CA . GLU A 1 398 ? -9.563 33.598 19.257 1.00 31.46 398 GLU B CA 1
ATOM 2870 C C . GLU A 1 398 ? -8.826 34.307 18.120 1.00 30.32 398 GLU B C 1
ATOM 2871 O O . GLU A 1 398 ? -7.623 34.095 17.928 1.00 31.45 398 GLU B O 1
ATOM 2877 N N . ALA A 1 399 ? -9.524 35.158 17.361 1.00 26.80 399 ALA B N 1
ATOM 2878 C CA . ALA A 1 399 ? -8.844 35.924 16.320 1.00 29.99 399 ALA B CA 1
ATOM 2879 C C . ALA A 1 399 ? -7.957 37.013 16.916 1.00 31.15 399 ALA B C 1
ATOM 2880 O O . ALA A 1 399 ? -6.951 37.392 16.306 1.00 29.18 399 ALA B O 1
ATOM 2882 N N . PHE A 1 400 ? -8.312 37.526 18.099 1.00 27.27 400 PHE B N 1
ATOM 2883 C CA . PHE A 1 400 ? -7.451 38.488 18.785 1.00 28.87 400 PHE B CA 1
ATOM 2884 C C . PHE A 1 400 ? -6.109 37.858 19.148 1.00 28.58 400 PHE B C 1
ATOM 2885 O O . PHE A 1 400 ? -5.047 38.408 18.832 1.00 28.94 400 PHE B O 1
ATOM 2893 N N . VAL A 1 401 ? -6.145 36.685 19.792 1.00 27.03 401 VAL B N 1
ATOM 2894 C CA . VAL A 1 401 ? -4.926 35.967 20.160 1.00 24.45 401 VAL B CA 1
ATOM 2895 C C . VAL A 1 401 ? -4.137 35.581 18.916 1.00 28.43 401 VAL B C 1
ATOM 2896 O O . VAL A 1 401 ? -2.901 35.627 18.903 1.00 26.26 401 VAL B O 1
ATOM 2900 N N . PHE A 1 402 ? -4.833 35.183 17.857 1.00 24.61 402 PHE B N 1
ATOM 2901 C CA . PHE A 1 402 ? -4.132 34.762 16.659 1.00 24.50 402 PHE B CA 1
ATOM 2902 C C . PHE A 1 402 ? -3.411 35.938 16.011 1.00 31.63 402 PHE B C 1
ATOM 2903 O O . PHE A 1 402 ? -2.216 35.852 15.693 1.00 27.45 402 PHE B O 1
ATOM 2911 N N . ASP A 1 403 ? -4.122 37.050 15.806 1.00 28.37 403 ASP B N 1
ATOM 2912 C CA . ASP A 1 403 ? -3.477 38.218 15.226 1.00 30.68 403 ASP B CA 1
ATOM 2913 C C . ASP A 1 403 ? -2.355 38.722 16.123 1.00 31.21 403 ASP B C 1
ATOM 2914 O O . ASP A 1 403 ? -1.322 39.182 15.630 1.00 29.52 403 ASP B O 1
ATOM 2919 N N . PHE A 1 404 ? -2.533 38.615 17.444 1.00 28.84 404 PHE B N 1
ATOM 2920 C CA . PHE A 1 404 ? -1.493 39.028 18.378 1.00 26.39 404 PHE B CA 1
ATOM 2921 C C . PHE A 1 404 ? -0.213 38.238 18.155 1.00 29.23 404 PHE B C 1
ATOM 2922 O O . PHE A 1 404 ? 0.893 38.789 18.236 1.00 29.28 404 PHE B O 1
ATOM 2930 N N . LEU A 1 405 ? -0.341 36.948 17.862 1.00 27.50 405 LEU B N 1
ATOM 2931 C CA . LEU A 1 405 ? 0.829 36.159 17.507 1.00 26.55 405 LEU B CA 1
ATOM 2932 C C . LEU A 1 405 ? 1.400 36.607 16.168 1.00 30.23 405 LEU B C 1
ATOM 2933 O O . LEU A 1 405 ? 2.583 36.947 16.062 1.00 28.52 405 LEU B O 1
ATOM 2938 N N . ILE A 1 406 ? 0.547 36.644 15.144 1.00 31.37 406 ILE B N 1
ATOM 2939 C CA . ILE A 1 406 ? 0.985 36.706 13.754 1.00 31.14 406 ILE B CA 1
ATOM 2940 C C . ILE A 1 406 ? 1.525 38.090 13.412 1.00 29.62 406 ILE B C 1
ATOM 2941 O O . ILE A 1 406 ? 2.466 38.225 12.630 1.00 36.48 406 ILE B O 1
ATOM 2946 N N . SER A 1 407 ? 0.958 39.132 14.002 1.00 30.54 407 SER B N 1
ATOM 2947 C CA . SER A 1 407 ? 1.428 40.495 13.805 1.00 27.99 407 SER B CA 1
ATOM 2948 C C . SER A 1 407 ? 2.737 40.786 14.523 1.00 37.08 407 SER B C 1
ATOM 2949 O O . SER A 1 407 ? 3.259 41.904 14.372 1.00 35.18 407 SER B O 1
ATOM 2952 N N . LYS A 1 408 ? 3.255 39.842 15.316 1.00 29.48 408 LYS B N 1
ATOM 2953 C CA . LYS A 1 408 ? 4.427 40.028 16.167 1.00 31.61 408 LYS B CA 1
ATOM 2954 C C . LYS A 1 408 ? 4.199 41.092 17.237 1.00 30.18 408 LYS B C 1
ATOM 2955 O O . LYS A 1 408 ? 5.140 41.484 17.941 1.00 30.34 408 LYS B O 1
ATOM 2959 N N . GLU A 1 409 ? 2.962 41.554 17.396 1.00 28.98 409 GLU B N 1
ATOM 2960 C CA . GLU A 1 409 ? 2.641 42.485 18.470 1.00 33.12 409 GLU B CA 1
ATOM 2961 C C . GLU A 1 409 ? 3.005 41.931 19.847 1.00 30.48 409 GLU B C 1
ATOM 2962 O O . GLU A 1 409 ? 3.271 42.711 20.772 1.00 28.59 409 GLU B O 1
ATOM 2968 N N . TYR A 1 410 ? 3.046 40.602 19.988 1.00 27.12 410 TYR B N 1
ATOM 2969 C CA . TYR A 1 410 ? 3.392 39.973 21.254 1.00 28.14 410 TYR B CA 1
ATOM 2970 C C . TYR A 1 410 ? 4.828 40.261 21.668 1.00 29.41 410 TYR B C 1
ATOM 2971 O O . TYR A 1 410 ? 5.162 40.085 22.844 1.00 26.54 410 TYR B O 1
ATOM 2980 N N . LEU A 1 411 ? 5.698 40.659 20.728 1.00 31.46 411 LEU B N 1
ATOM 2981 C CA . LEU A 1 411 ? 7.039 41.095 21.107 1.00 29.09 411 LEU B CA 1
ATOM 2982 C C . LEU A 1 411 ? 7.018 42.332 21.999 1.00 28.08 411 LEU B C 1
ATOM 2983 O O . LEU A 1 411 ? 8.037 42.641 22.620 1.00 31.93 411 LEU B O 1
ATOM 2988 N N . LYS A 1 412 ? 5.884 43.019 22.115 1.00 28.39 412 LYS B N 1
ATOM 2989 C CA . LYS A 1 412 ? 5.761 44.138 23.044 1.00 29.27 412 LYS B CA 1
ATOM 2990 C C . LYS A 1 412 ? 5.241 43.725 24.415 1.00 28.87 412 LYS B C 1
ATOM 2991 O O . LYS A 1 412 ? 5.043 44.599 25.269 1.00 27.27 412 LYS B O 1
ATOM 2993 N N . GLY A 1 413 ? 5.028 42.421 24.658 1.00 30.23 413 GLY B N 1
ATOM 2994 C CA . GLY A 1 413 ? 4.379 41.968 25.877 1.00 26.05 413 GLY B CA 1
ATOM 2995 C C . GLY A 1 413 ? 2.882 42.254 25.835 1.00 27.96 413 GLY B C 1
ATOM 2996 O O . GLY A 1 413 ? 2.347 42.769 24.854 1.00 28.95 413 GLY B O 1
ATOM 2997 N N . THR A 1 414 ? 2.192 41.898 26.921 1.00 26.52 414 THR B N 1
ATOM 2998 C CA . THR A 1 414 ? 0.798 42.278 27.130 1.00 25.49 414 THR B CA 1
ATOM 2999 C C . THR A 1 414 ? 0.723 43.238 28.307 1.00 28.54 414 THR B C 1
ATOM 3000 O O . THR A 1 414 ? 1.723 43.524 28.968 1.00 31.51 414 THR B O 1
ATOM 3004 N N . ARG A 1 415 ? -0.485 43.725 28.579 1.00 27.86 415 ARG B N 1
ATOM 3005 C CA . ARG A 1 415 ? -0.664 44.667 29.674 1.00 27.23 415 ARG B CA 1
ATOM 3006 C C . ARG A 1 415 ? -0.165 44.093 30.993 1.00 31.39 415 ARG B C 1
ATOM 3007 O O . ARG A 1 415 ? 0.457 44.801 31.796 1.00 28.69 415 ARG B O 1
ATOM 3015 N N . TYR A 1 416 ? -0.432 42.817 31.248 1.00 28.17 416 TYR B N 1
ATOM 3016 C CA . TYR A 1 416 ? -0.089 42.276 32.548 1.00 27.70 416 TYR B CA 1
ATOM 3017 C C . TYR A 1 416 ? 1.140 41.389 32.510 1.00 24.37 416 TYR B C 1
ATOM 3018 O O . TYR A 1 416 ? 1.665 41.039 33.574 1.00 23.07 416 TYR B O 1
ATOM 3027 N N . TYR A 1 417 ? 1.628 41.044 31.323 1.00 21.94 417 TYR B N 1
ATOM 3028 C CA . TYR A 1 417 ? 2.759 40.128 31.185 1.00 24.14 417 TYR B CA 1
ATOM 3029 C C . TYR A 1 417 ? 3.733 40.717 30.180 1.00 26.74 417 TYR B C 1
ATOM 3030 O O . TYR A 1 417 ? 3.559 40.513 28.965 1.00 25.50 417 TYR B O 1
ATOM 3039 N N . PRO A 1 418 ? 4.768 41.426 30.639 1.00 28.10 418 PRO B N 1
ATOM 3040 C CA . PRO A 1 418 ? 5.696 42.075 29.693 1.00 28.42 418 PRO B CA 1
ATOM 3041 C C . PRO A 1 418 ? 6.585 41.115 28.913 1.00 30.93 418 PRO B C 1
ATOM 3042 O O . PRO A 1 418 ? 7.025 41.484 27.818 1.00 34.52 418 PRO B O 1
ATOM 3046 N N . ALA A 1 419 ? 6.849 39.903 29.391 1.00 24.87 419 ALA B N 1
ATOM 3047 C CA . ALA A 1 419 ? 7.845 39.067 28.722 1.00 28.14 419 ALA B CA 1
ATOM 3048 C C . ALA A 1 419 ? 7.212 38.325 27.551 1.00 27.65 419 ALA B C 1
ATOM 3049 O O . ALA A 1 419 ? 6.269 37.556 27.755 1.00 32.86 419 ALA B O 1
ATOM 3051 N N . PRO A 1 420 ? 7.700 38.516 26.325 1.00 26.30 420 PRO B N 1
ATOM 3052 C CA . PRO A 1 420 ? 7.036 37.895 25.167 1.00 27.56 420 PRO B CA 1
ATOM 3053 C C . PRO A 1 420 ? 6.897 36.376 25.248 1.00 26.86 420 PRO B C 1
ATOM 3054 O O . PRO A 1 420 ? 5.884 35.842 24.783 1.00 22.83 420 PRO B O 1
ATOM 3058 N N . ASP A 1 421 ? 7.880 35.661 25.802 1.00 27.79 421 ASP B N 1
ATOM 3059 C CA . ASP A 1 421 ? 7.792 34.202 25.870 1.00 27.39 421 ASP B CA 1
ATOM 3060 C C . ASP A 1 421 ? 6.668 33.712 26.782 1.00 26.20 421 ASP B C 1
ATOM 3061 O O . ASP A 1 421 ? 6.258 32.552 26.664 1.00 23.24 421 ASP B O 1
ATOM 3066 N N . VAL A 1 422 ? 6.148 34.564 27.673 1.00 26.23 422 VAL B N 1
ATOM 3067 C CA . VAL A 1 422 ? 5.013 34.146 28.494 1.00 27.22 422 VAL B CA 1
ATOM 3068 C C . VAL A 1 422 ? 3.786 33.920 27.618 1.00 27.02 422 VAL B C 1
ATOM 3069 O O . VAL A 1 422 ? 3.059 32.928 27.790 1.00 23.30 422 VAL B O 1
ATOM 3073 N N . PHE A 1 423 ? 3.554 34.825 26.650 1.00 24.57 423 PHE B N 1
ATOM 3074 C CA . PHE A 1 423 ? 2.436 34.669 25.722 1.00 21.99 423 PHE B CA 1
ATOM 3075 C C . PHE A 1 423 ? 2.614 33.429 24.864 1.00 24.73 423 PHE B C 1
ATOM 3076 O O . PHE A 1 423 ? 1.667 32.654 24.679 1.00 25.05 423 PHE B O 1
ATOM 3084 N N . LEU A 1 424 ? 3.821 33.222 24.325 1.00 20.21 424 LEU B N 1
ATOM 3085 C CA . LEU A 1 424 ? 4.048 32.016 23.541 1.00 21.43 424 LEU B CA 1
ATOM 3086 C C . LEU A 1 424 ? 3.861 30.756 24.386 1.00 26.77 424 LEU B C 1
ATOM 3087 O O . LEU A 1 424 ? 3.375 29.738 23.876 1.00 21.41 424 LEU B O 1
ATOM 3092 N N . PHE A 1 425 ? 4.240 30.802 25.676 1.00 22.37 425 PHE B N 1
ATOM 3093 C CA . PHE A 1 425 ? 4.131 29.612 26.514 1.00 23.48 425 PHE B CA 1
ATOM 3094 C C . PHE A 1 425 ? 2.672 29.239 26.733 1.00 23.92 425 PHE B C 1
ATOM 3095 O O . PHE A 1 425 ? 2.268 28.088 26.500 1.00 20.09 425 PHE B O 1
ATOM 3103 N N . PHE A 1 426 ? 1.865 30.205 27.177 1.00 22.74 426 PHE B N 1
ATOM 3104 C CA . PHE A 1 426 ? 0.460 29.923 27.434 1.00 25.41 426 PHE B CA 1
ATOM 3105 C C . PHE A 1 426 ? -0.275 29.573 26.153 1.00 25.37 426 PHE B C 1
ATOM 3106 O O . PHE A 1 426 ? -1.178 28.722 26.158 1.00 24.51 426 PHE B O 1
ATOM 3114 N N . LEU A 1 427 ? 0.091 30.218 25.046 1.00 23.00 427 LEU B N 1
ATOM 3115 C CA . LEU A 1 427 ? -0.478 29.812 23.772 1.00 21.87 427 LEU B CA 1
ATOM 3116 C C . LEU A 1 427 ? -0.174 28.351 23.496 1.00 24.12 427 LEU B C 1
ATOM 3117 O O . LEU A 1 427 ? -1.042 27.608 23.029 1.00 23.07 427 LEU B O 1
ATOM 3122 N N . SER A 1 428 ? 1.055 27.919 23.788 1.00 23.22 428 SER B N 1
ATOM 3123 C CA . SER A 1 428 ? 1.417 26.541 23.489 1.00 26.32 428 SER B CA 1
ATOM 3124 C C . SER A 1 428 ? 0.628 25.548 24.347 1.00 25.62 428 SER B C 1
ATOM 3125 O O . SER A 1 428 ? 0.313 24.456 23.869 1.00 26.13 428 SER B O 1
ATOM 3128 N N . ARG A 1 429 ? 0.300 25.897 25.601 1.00 27.19 429 ARG B N 1
ATOM 3129 C CA . ARG A 1 429 ? -0.590 25.056 26.408 1.00 28.32 429 ARG B CA 1
ATOM 3130 C C . ARG A 1 429 ? -1.919 24.817 25.692 1.00 29.55 429 ARG B C 1
ATOM 3131 O O . ARG A 1 429 ? -2.350 23.676 25.501 1.00 26.18 429 ARG B O 1
ATOM 3139 N N . LEU A 1 430 ? -2.597 25.904 25.323 1.00 25.09 430 LEU B N 1
ATOM 3140 C CA . LEU A 1 430 ? -3.884 25.808 24.653 1.00 24.53 430 LEU B CA 1
ATOM 3141 C C . LEU A 1 430 ? -3.784 25.005 23.363 1.00 25.51 430 LEU B C 1
ATOM 3142 O O . LEU A 1 430 ? -4.559 24.071 23.130 1.00 24.98 430 LEU B O 1
ATOM 3147 N N . VAL A 1 431 ? -2.821 25.354 22.516 1.00 24.24 431 VAL B N 1
ATOM 3148 C CA . VAL A 1 431 ? -2.738 24.796 21.173 1.00 22.53 431 VAL B CA 1
ATOM 3149 C C . VAL A 1 431 ? -2.363 23.317 21.211 1.00 26.00 431 VAL B C 1
ATOM 3150 O O . VAL A 1 431 ? -2.910 22.502 20.459 1.00 26.75 431 VAL B O 1
ATOM 3154 N N . VAL A 1 432 ? -1.446 22.934 22.092 1.00 23.86 432 VAL B N 1
ATOM 3155 C CA . VAL A 1 432 ? -1.079 21.525 22.128 1.00 25.84 432 VAL B CA 1
ATOM 3156 C C . VAL A 1 432 ? -2.161 20.699 22.823 1.00 32.41 432 VAL B C 1
ATOM 3157 O O . VAL A 1 432 ? -2.410 19.551 22.431 1.00 32.36 432 VAL B O 1
ATOM 3161 N N . ASP A 1 433 ? -2.845 21.261 23.830 1.00 26.75 433 ASP B N 1
ATOM 3162 C CA . ASP A 1 433 ? -3.842 20.487 24.566 1.00 28.01 43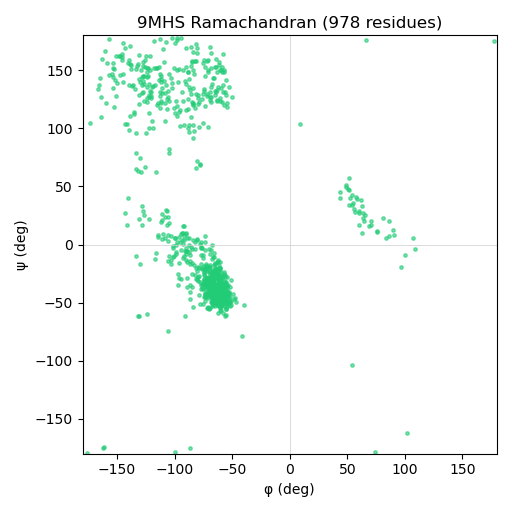3 ASP B CA 1
ATOM 3163 C C . ASP A 1 433 ? -5.169 20.352 23.841 1.00 28.17 433 ASP B C 1
ATOM 3164 O O . ASP A 1 433 ? -5.941 19.454 24.189 1.00 31.53 433 ASP B O 1
ATOM 3169 N N . PHE A 1 434 ? -5.466 21.231 22.883 1.00 26.64 434 PHE B N 1
ATOM 3170 C CA . PHE A 1 434 ? -6.686 21.149 22.073 1.00 26.82 434 PHE B CA 1
ATOM 3171 C C . PHE A 1 434 ? -6.317 21.235 20.593 1.00 28.10 434 PHE B C 1
ATOM 3172 O O . PHE A 1 434 ? -6.732 22.155 19.879 1.00 26.84 434 PHE B O 1
ATOM 3180 N N . PRO A 1 435 ? -5.539 20.260 20.102 1.00 26.59 435 PRO B N 1
ATOM 3181 C CA . PRO A 1 435 ? -4.900 20.411 18.786 1.00 31.18 435 PRO B CA 1
ATOM 3182 C C . PRO A 1 435 ? -5.862 20.401 17.614 1.00 35.96 435 PRO B C 1
ATOM 3183 O O . PRO A 1 435 ? -5.580 21.062 16.608 1.00 38.37 435 PRO B O 1
ATOM 3187 N N . ASP A 1 436 ? -6.985 19.682 17.694 1.00 33.35 436 ASP B N 1
ATOM 3188 C CA . ASP A 1 436 ? -7.914 19.710 16.566 1.00 35.13 436 ASP B CA 1
ATOM 3189 C C . ASP A 1 436 ? -8.573 21.078 16.396 1.00 34.18 436 ASP B C 1
ATOM 3190 O O . ASP A 1 436 ? -8.958 21.433 15.281 1.00 38.73 436 ASP B O 1
ATOM 3195 N N . GLN A 1 437 ? -8.695 21.872 17.464 1.00 33.57 437 GLN B N 1
ATOM 3196 C CA . GLN A 1 437 ? -9.308 23.189 17.342 1.00 30.57 437 GLN B CA 1
ATOM 3197 C C . GLN A 1 437 ? -8.315 24.297 17.029 1.00 33.08 437 GLN B C 1
ATOM 3198 O O . GLN A 1 437 ? -8.745 25.394 16.665 1.00 32.46 437 GLN B O 1
ATOM 3204 N N . PHE A 1 438 ? -7.005 24.057 17.159 1.00 33.43 438 PHE B N 1
ATOM 3205 C CA . PHE A 1 438 ? -6.033 25.139 17.014 1.00 30.08 438 PHE B CA 1
ATOM 3206 C C . PHE A 1 438 ? -4.937 24.765 16.020 1.00 31.20 438 PHE B C 1
ATOM 3207 O O . PHE A 1 438 ? -3.786 25.194 16.158 1.00 25.61 438 PHE B O 1
ATOM 3215 N N . GLU A 1 439 ? -5.294 23.978 15.001 1.00 34.81 439 GLU B N 1
ATOM 3216 C CA . GLU A 1 439 ? -4.313 23.522 14.020 1.00 29.67 439 GLU B CA 1
ATOM 3217 C C . GLU A 1 439 ? -3.604 24.693 13.366 1.00 30.51 439 GLU B C 1
ATOM 3218 O O . GLU A 1 439 ? -2.377 24.697 13.267 1.00 34.36 439 GLU B O 1
ATOM 3220 N N . LYS A 1 440 ? -4.352 25.718 12.944 1.00 31.01 440 LYS B N 1
ATOM 3221 C CA . LYS A 1 440 ? -3.731 26.850 12.268 1.00 26.64 440 LYS B CA 1
ATOM 3222 C C . LYS A 1 440 ? -2.790 27.649 13.159 1.00 30.11 440 LYS B C 1
ATOM 3223 O O . LYS A 1 440 ? -2.076 28.517 12.642 1.00 31.41 440 LYS B O 1
ATOM 3229 N N . PHE A 1 441 ? -2.771 27.405 14.468 1.00 28.15 441 PHE B N 1
ATOM 3230 C CA . PHE A 1 441 ? -1.820 28.107 15.324 1.00 29.95 441 PHE B CA 1
ATOM 3231 C C . PHE A 1 441 ? -0.457 27.429 15.361 1.00 26.95 441 PHE B C 1
ATOM 3232 O O . PHE A 1 441 ? 0.547 28.103 15.607 1.00 26.02 441 PHE B O 1
ATOM 3240 N N . HIS A 1 442 ? -0.411 26.116 15.110 1.00 25.39 442 HIS B N 1
ATOM 3241 C CA . HIS A 1 442 ? 0.760 25.300 15.429 1.00 27.80 442 HIS B CA 1
ATOM 3242 C C . HIS A 1 442 ? 2.020 25.811 14.733 1.00 25.66 442 HIS B C 1
ATOM 3243 O O . HIS A 1 442 ? 3.013 26.150 15.385 1.00 23.18 442 HIS B O 1
ATOM 3245 N N . LYS A 1 443 ? 1.999 25.874 13.398 1.00 29.88 443 LYS B N 1
ATOM 3246 C CA . LYS A 1 443 ? 3.218 26.227 12.670 1.00 28.42 443 LYS B CA 1
ATOM 3247 C C . LYS A 1 443 ? 3.651 27.670 12.911 1.00 29.43 443 LYS B C 1
ATOM 3248 O O . LYS A 1 443 ? 4.848 27.895 13.149 1.00 30.21 443 LYS B O 1
ATOM 3254 N N . PRO A 1 444 ? 2.764 28.678 12.874 1.00 30.97 444 PRO B N 1
ATOM 3255 C CA . PRO A 1 444 ? 3.234 30.042 13.167 1.00 27.72 444 PRO B CA 1
ATOM 3256 C C . PRO A 1 444 ? 3.819 30.185 14.553 1.00 30.08 444 PRO B C 1
ATOM 3257 O O . PRO A 1 444 ? 4.766 30.959 14.745 1.00 27.77 444 PRO B O 1
ATOM 3261 N N . LEU A 1 445 ? 3.247 29.480 15.535 1.00 27.33 445 LEU B N 1
ATOM 3262 C CA . LEU A 1 445 ? 3.746 29.568 16.896 1.00 27.15 445 LEU B CA 1
ATOM 3263 C C . LEU A 1 445 ? 5.105 28.901 17.006 1.00 28.81 445 LEU B C 1
ATOM 3264 O O . LEU A 1 445 ? 6.010 29.428 17.667 1.00 26.43 445 LEU B O 1
ATOM 3269 N N . THR A 1 446 ? 5.262 27.742 16.356 1.00 26.96 446 THR B N 1
ATOM 3270 C CA . THR A 1 446 ? 6.560 27.087 16.333 1.00 28.45 446 THR B CA 1
ATOM 3271 C C . THR A 1 446 ? 7.598 27.976 15.652 1.00 32.15 446 THR B C 1
ATOM 3272 O O . THR A 1 446 ? 8.715 28.140 16.165 1.00 30.81 446 THR B O 1
ATOM 3276 N N . GLU A 1 447 ? 7.226 28.604 14.529 1.00 29.38 447 GLU B N 1
ATOM 3277 C CA . GLU A 1 447 ? 8.135 29.518 13.844 1.00 29.61 447 GLU B CA 1
ATOM 3278 C C . GLU A 1 447 ? 8.649 30.602 14.785 1.00 31.82 447 GLU B C 1
ATOM 3279 O O . GLU A 1 447 ? 9.862 30.833 14.882 1.00 28.58 447 GLU B O 1
ATOM 3285 N N . MET A 1 448 ? 7.738 31.261 15.506 1.00 30.54 448 MET B N 1
ATOM 3286 C CA . MET A 1 448 ? 8.132 32.344 16.406 1.00 26.77 448 MET B CA 1
ATOM 3287 C C . MET A 1 448 ? 9.050 31.838 17.513 1.00 29.18 448 MET B C 1
ATOM 3288 O O . MET A 1 448 ? 10.085 32.451 17.807 1.00 27.27 448 MET B O 1
ATOM 3293 N N . LEU A 1 449 ? 8.681 30.719 18.147 1.00 26.59 449 LEU B N 1
ATOM 3294 C CA . LEU A 1 449 ? 9.487 30.203 19.246 1.00 25.04 449 LEU B CA 1
ATOM 3295 C C . LEU A 1 449 ? 10.915 29.903 18.798 1.00 26.08 449 LEU B C 1
ATOM 3296 O O . LEU A 1 449 ? 11.871 30.187 19.530 1.00 24.72 449 LEU B O 1
ATOM 3301 N N . ILE A 1 450 ? 11.082 29.353 17.586 1.00 29.53 450 ILE B N 1
ATOM 3302 C CA . ILE A 1 450 ? 12.422 29.025 17.091 1.00 30.25 450 ILE B CA 1
ATOM 3303 C C . ILE A 1 450 ? 13.295 30.273 17.020 1.00 28.08 450 ILE B C 1
ATOM 3304 O O . ILE A 1 450 ? 14.472 30.242 17.395 1.00 24.79 450 ILE B O 1
ATOM 3309 N N . THR A 1 451 ? 12.731 31.395 16.563 1.00 24.16 451 THR B N 1
ATOM 3310 C CA . THR A 1 451 ? 13.513 32.621 16.497 1.00 27.21 451 THR B CA 1
ATOM 3311 C C . THR A 1 451 ? 13.940 33.113 17.875 1.00 31.65 451 THR B C 1
ATOM 3312 O O . THR A 1 451 ? 14.841 33.948 17.962 1.00 33.72 451 THR B O 1
ATOM 3316 N N . ARG A 1 452 ? 13.321 32.628 18.949 1.00 26.92 452 ARG B N 1
ATOM 3317 C CA . ARG A 1 452 ? 13.589 33.147 20.278 1.00 29.54 452 ARG B CA 1
ATOM 3318 C C . ARG A 1 452 ? 14.507 32.255 21.089 1.00 28.37 452 ARG B C 1
ATOM 3319 O O . ARG A 1 452 ? 14.840 32.598 22.227 1.00 28.19 452 ARG B O 1
ATOM 3327 N N . VAL A 1 453 ? 14.928 31.132 20.516 1.00 26.96 453 VAL B N 1
ATOM 3328 C CA . VAL A 1 453 ? 15.815 30.207 21.197 1.00 29.87 453 VAL B CA 1
ATOM 3329 C C . VAL A 1 453 ? 17.052 30.963 21.657 1.00 29.52 453 VAL B C 1
ATOM 3330 O O . VAL A 1 453 ? 17.741 31.599 20.854 1.00 30.53 453 VAL B O 1
ATOM 3334 N N . ASN A 1 454 ? 17.304 30.943 22.964 1.00 32.42 454 ASN B N 1
ATOM 3335 C CA . ASN A 1 454 ? 18.517 31.509 23.547 1.00 31.56 454 ASN B CA 1
ATOM 3336 C C . ASN A 1 454 ? 18.579 33.027 23.371 1.00 27.67 454 ASN B C 1
ATOM 3337 O O . ASN A 1 454 ? 19.655 33.618 23.361 1.00 32.60 454 ASN B O 1
ATOM 3342 N N . CYS A 1 455 ? 17.428 33.687 23.240 1.00 32.16 455 CYS B N 1
ATOM 3343 C CA . CYS A 1 455 ? 17.398 35.128 23.012 1.00 25.79 455 CYS B CA 1
ATOM 3344 C C . CYS A 1 455 ? 17.407 35.955 24.297 1.00 31.17 455 CYS B C 1
ATOM 3345 O O . CYS A 1 455 ? 17.490 37.181 24.217 1.00 31.51 455 CYS B O 1
ATOM 3348 N N . SER A 1 456 ? 17.312 35.334 25.472 1.00 28.16 456 SER B N 1
ATOM 3349 C CA . SER A 1 456 ? 17.365 36.081 26.720 1.00 27.96 456 SER B CA 1
ATOM 3350 C C . SER A 1 456 ? 18.002 35.206 27.787 1.00 25.27 456 SER B C 1
ATOM 3351 O O . SER A 1 456 ? 18.086 33.984 27.647 1.00 25.34 456 SER B O 1
ATOM 3354 N N . THR A 1 457 ? 18.453 35.849 28.862 1.00 27.92 457 THR B N 1
ATOM 3355 C CA . THR A 1 457 ? 19.196 35.170 29.914 1.00 25.45 457 THR B CA 1
ATOM 3356 C C . THR A 1 457 ? 18.358 34.826 31.135 1.00 26.96 457 THR B C 1
ATOM 3357 O O . THR A 1 457 ? 18.851 34.112 32.013 1.00 29.75 457 THR B O 1
ATOM 3361 N N . PHE A 1 458 ? 17.136 35.316 31.243 1.00 24.73 458 PHE B N 1
ATOM 3362 C CA . PHE A 1 458 ? 16.377 35.056 32.467 1.00 28.26 458 PHE B CA 1
ATOM 3363 C C . PHE A 1 458 ? 15.991 33.580 32.552 1.00 26.30 458 PHE B C 1
ATOM 3364 O O . PHE A 1 458 ? 15.408 33.040 31.602 1.00 26.61 458 PHE B O 1
ATOM 3372 N N . PRO A 1 459 ? 16.299 32.900 33.664 1.00 25.40 459 PRO B N 1
ATOM 3373 C CA . PRO A 1 459 ? 16.022 31.451 33.748 1.00 19.42 459 PRO B CA 1
ATOM 3374 C C . PRO A 1 459 ? 14.570 31.080 33.481 1.00 23.18 459 PRO B C 1
ATOM 3375 O O . PRO A 1 459 ? 14.299 30.114 32.752 1.00 23.16 459 PRO B O 1
ATOM 3379 N N . LEU A 1 460 ? 13.619 31.813 34.057 1.00 22.20 460 LEU B N 1
ATOM 3380 C CA . LEU A 1 460 ? 12.220 31.467 33.838 1.00 24.58 460 LEU B CA 1
ATOM 3381 C C . LEU A 1 460 ? 11.869 31.554 32.353 1.00 25.31 460 LEU B C 1
ATOM 3382 O O . LEU A 1 460 ? 11.140 30.701 31.828 1.00 26.18 460 LEU B O 1
ATOM 3387 N N . GLU A 1 461 ? 12.412 32.559 31.656 1.00 22.82 461 GLU B N 1
ATOM 3388 C CA . GLU A 1 461 ? 12.150 32.710 30.227 1.00 24.04 461 GLU B CA 1
ATOM 3389 C C . GLU A 1 461 ? 12.756 31.570 29.416 1.00 25.43 461 GLU B C 1
ATOM 3390 O O . GLU A 1 461 ? 12.132 31.083 28.461 1.00 21.84 461 GLU B O 1
ATOM 3396 N N . ARG A 1 462 ? 13.978 31.149 29.762 1.00 22.61 462 ARG B N 1
ATOM 3397 C CA . ARG A 1 462 ? 14.543 29.952 29.147 1.00 26.32 462 ARG B CA 1
ATOM 3398 C C . ARG A 1 462 ? 13.612 28.750 29.332 1.00 24.74 462 ARG B C 1
ATOM 3399 O O . ARG A 1 462 ? 13.348 27.997 28.387 1.00 22.36 462 ARG B O 1
ATOM 3407 N N . ALA A 1 463 ? 13.103 28.571 30.551 1.00 21.00 463 ALA B N 1
ATOM 3408 C CA . ALA A 1 463 ? 12.239 27.435 30.861 1.00 24.91 463 ALA B CA 1
ATOM 3409 C C . ALA A 1 463 ? 10.956 27.457 30.024 1.00 25.12 463 ALA B C 1
ATOM 3410 O O . ALA A 1 463 ? 10.549 26.426 29.474 1.00 22.18 463 ALA B O 1
ATOM 3412 N N . LEU A 1 464 ? 10.309 28.627 29.908 1.00 21.93 464 LEU B N 1
ATOM 3413 C CA . LEU A 1 464 ? 9.117 28.738 29.063 1.00 20.24 464 LEU B CA 1
ATOM 3414 C C . LEU A 1 464 ? 9.403 28.289 27.630 1.00 24.49 464 LEU B C 1
ATOM 3415 O O . LEU A 1 464 ? 8.618 27.548 27.023 1.00 22.84 464 LEU B O 1
ATOM 3420 N N . ARG A 1 465 ? 10.523 28.749 27.069 1.00 21.03 465 ARG B N 1
ATOM 3421 C CA . ARG A 1 465 ? 10.868 28.399 25.697 1.00 22.29 465 ARG B CA 1
ATOM 3422 C C . ARG A 1 465 ? 11.140 26.902 25.556 1.00 25.87 465 ARG B C 1
ATOM 3423 O O . ARG A 1 465 ? 10.730 26.282 24.565 1.00 23.97 465 ARG B O 1
ATOM 3431 N N . ILE A 1 466 ? 11.803 26.297 26.549 1.00 24.16 466 ILE B N 1
ATOM 3432 C CA . ILE A 1 466 ? 12.075 24.865 26.482 1.00 25.39 466 ILE B CA 1
ATOM 3433 C C . ILE A 1 466 ? 10.768 24.092 26.486 1.00 24.59 466 ILE B C 1
ATOM 3434 O O . ILE A 1 466 ? 10.526 23.227 25.634 1.00 24.40 466 ILE B O 1
ATOM 3439 N N . ILE A 1 467 ? 9.918 24.387 27.466 1.00 24.48 467 ILE B N 1
ATOM 3440 C CA . ILE A 1 467 ? 8.658 23.672 27.618 1.00 23.90 467 ILE B CA 1
ATOM 3441 C C . ILE A 1 467 ? 7.824 23.810 26.357 1.00 21.60 467 ILE B C 1
ATOM 3442 O O . ILE A 1 467 ? 7.333 22.824 25.806 1.00 24.34 467 ILE B O 1
ATOM 3447 N N . ALA A 1 468 ? 7.671 25.039 25.873 1.00 22.69 468 ALA B N 1
ATOM 3448 C CA . ALA A 1 468 ? 6.780 25.280 24.747 1.00 24.40 468 ALA B CA 1
ATOM 3449 C C . ALA A 1 468 ? 7.278 24.585 23.482 1.00 24.96 468 ALA B C 1
ATOM 3450 O O . ALA A 1 468 ? 6.493 23.951 22.771 1.00 24.50 468 ALA B O 1
ATOM 3452 N N . LEU A 1 469 ? 8.586 24.685 23.187 1.00 23.10 469 LEU B N 1
ATOM 3453 C CA . LEU A 1 469 ? 9.120 24.063 21.974 1.00 22.85 469 LEU B CA 1
ATOM 3454 C C . LEU A 1 469 ? 9.017 22.542 22.020 1.00 22.24 469 LEU B C 1
ATOM 3455 O O . LEU A 1 469 ? 8.700 21.909 21.008 1.00 23.82 469 LEU B O 1
ATOM 3460 N N . LYS A 1 470 ? 9.264 21.938 23.186 1.00 23.08 470 LYS B N 1
ATOM 3461 C CA . LYS A 1 470 ? 9.148 20.489 23.289 1.00 22.11 470 LYS B CA 1
ATOM 3462 C C . LYS A 1 470 ? 7.711 20.028 23.060 1.00 25.60 470 LYS B C 1
ATOM 3463 O O . LYS A 1 470 ? 7.477 19.005 22.407 1.00 24.78 470 LYS B O 1
ATOM 3469 N N . LYS A 1 471 ? 6.733 20.753 23.600 1.00 25.09 471 LYS B N 1
ATOM 3470 C CA . LYS A 1 471 ? 5.350 20.402 23.296 1.00 26.24 471 LYS B CA 1
ATOM 3471 C C . LYS A 1 471 ? 5.080 20.492 21.803 1.00 24.77 471 LYS B C 1
ATOM 3472 O O . LYS A 1 471 ? 4.219 19.784 21.287 1.00 26.60 471 LYS B O 1
ATOM 3478 N N . LEU A 1 472 ? 5.818 21.334 21.087 1.00 24.69 472 LEU B N 1
ATOM 3479 C CA . LEU A 1 472 ? 5.660 21.453 19.648 1.00 23.50 472 LEU B CA 1
ATOM 3480 C C . LEU A 1 472 ? 6.624 20.558 18.874 1.00 27.94 472 LEU B C 1
ATOM 3481 O O . LEU A 1 472 ? 6.721 20.687 17.654 1.00 26.11 472 LEU B O 1
ATOM 3486 N N . GLY A 1 473 ? 7.324 19.651 19.551 1.00 28.66 473 GLY B N 1
ATOM 3487 C CA . GLY A 1 473 ? 8.131 18.652 18.890 1.00 21.24 473 GLY B CA 1
ATOM 3488 C C . GLY A 1 473 ? 9.565 19.044 18.608 1.00 30.72 473 GLY B C 1
ATOM 3489 O O . GLY A 1 473 ? 10.249 18.317 17.867 1.00 26.41 473 GLY B O 1
ATOM 3490 N N . ILE A 1 474 ? 10.057 20.146 19.187 1.00 22.35 474 ILE B N 1
ATOM 3491 C CA . ILE A 1 474 ? 11.402 20.643 18.922 1.00 25.48 474 ILE B CA 1
ATOM 3492 C C . ILE A 1 474 ? 12.202 20.692 20.228 1.00 28.42 474 ILE B C 1
ATOM 3493 O O . ILE A 1 474 ? 11.767 21.302 21.216 1.00 26.76 474 ILE B O 1
ATOM 3498 N N . VAL A 1 475 ? 13.374 20.060 20.227 1.00 27.82 475 VAL B N 1
ATOM 3499 C CA . VAL A 1 475 ? 14.208 19.969 21.423 1.00 25.43 475 VAL B CA 1
ATOM 3500 C C . VAL A 1 475 ? 15.129 21.181 21.474 1.00 26.33 475 VAL B C 1
ATOM 3501 O O . VAL A 1 475 ? 16.007 21.346 20.623 1.00 28.90 475 VAL B O 1
ATOM 3505 N N . ASN A 1 476 ? 14.956 22.001 22.505 1.00 26.60 476 ASN B N 1
ATOM 3506 C CA . ASN A 1 476 ? 15.709 23.227 22.725 1.00 25.86 476 ASN B CA 1
ATOM 3507 C C . ASN A 1 476 ? 16.715 22.951 23.840 1.00 30.07 476 ASN B C 1
ATOM 3508 O O . ASN A 1 476 ? 16.478 23.270 25.005 1.00 30.55 476 ASN B O 1
ATOM 3513 N N . ARG A 1 477 ? 17.852 22.340 23.475 1.00 28.88 477 ARG B N 1
ATOM 3514 C CA . ARG A 1 477 ? 18.831 21.956 24.488 1.00 30.81 477 ARG B CA 1
ATOM 3515 C C . ARG A 1 477 ? 19.694 23.135 24.944 1.00 30.74 477 ARG B C 1
ATOM 3516 O O . ARG A 1 477 ? 20.143 23.147 26.095 1.00 29.85 477 ARG B O 1
ATOM 3524 N N . VAL A 1 478 ? 19.902 24.138 24.078 1.00 28.56 478 VAL B N 1
ATOM 3525 C CA . VAL A 1 478 ? 20.688 25.322 24.435 1.00 27.58 478 VAL B CA 1
ATOM 3526 C C . VAL A 1 478 ? 20.125 25.991 25.683 1.00 28.68 478 VAL B C 1
ATOM 3527 O O . VAL A 1 478 ? 20.830 26.188 26.679 1.00 30.09 478 VAL B O 1
ATOM 3531 N N . ASP A 1 479 ? 18.867 26.441 25.606 1.00 28.05 479 ASP B N 1
ATOM 3532 C CA . ASP A 1 479 ? 18.246 27.082 26.759 1.00 26.29 479 ASP B CA 1
ATOM 3533 C C . ASP A 1 479 ? 18.286 26.166 27.969 1.00 25.51 479 ASP B C 1
ATOM 3534 O O . ASP A 1 479 ? 18.453 26.641 29.092 1.00 26.27 479 ASP B O 1
ATOM 3539 N N . PHE A 1 480 ? 18.177 24.852 27.747 1.00 24.19 480 PHE B N 1
ATOM 3540 C CA . PHE A 1 480 ? 18.211 23.890 28.842 1.00 27.66 480 PHE B CA 1
ATOM 3541 C C . PHE A 1 480 ? 19.555 23.919 29.554 1.00 28.81 480 PHE B C 1
ATOM 3542 O O . PHE A 1 480 ? 19.613 24.053 30.781 1.00 30.33 480 PHE B O 1
ATOM 3550 N N . LEU A 1 481 ? 20.654 23.828 28.796 1.00 28.93 481 LEU B N 1
ATOM 3551 C CA . LEU A 1 481 ? 21.978 23.812 29.418 1.00 30.66 481 LEU B CA 1
ATOM 3552 C C . LEU A 1 481 ? 22.234 25.101 30.183 1.00 27.64 481 LEU B C 1
ATOM 3553 O O . LEU A 1 481 ? 22.772 25.075 31.296 1.00 28.25 481 LEU B O 1
ATOM 3558 N N . LYS A 1 482 ? 21.840 26.235 29.604 1.00 24.42 482 LYS B N 1
ATOM 3559 C CA . LYS A 1 482 ? 21.996 27.513 30.279 1.00 26.09 482 LYS B CA 1
ATOM 3560 C C . LYS A 1 482 ? 21.067 27.633 31.485 1.00 28.81 482 LYS B C 1
ATOM 3561 O O . LYS A 1 482 ? 21.432 28.256 32.485 1.00 28.78 482 LYS B O 1
ATOM 3565 N N . LEU A 1 483 ? 19.876 27.039 31.417 1.00 24.37 483 LEU B N 1
ATOM 3566 C CA . LEU A 1 483 ? 18.994 27.024 32.579 1.00 29.69 483 LEU B CA 1
ATOM 3567 C C . LEU A 1 483 ? 19.634 26.283 33.752 1.00 27.81 483 LEU B C 1
ATOM 3568 O O . LEU A 1 483 ? 19.570 26.747 34.892 1.00 29.33 483 LEU B O 1
ATOM 3573 N N . LEU A 1 484 ? 20.271 25.137 33.482 1.00 27.63 484 LEU B N 1
ATOM 3574 C CA . LEU A 1 484 ? 20.920 24.360 34.536 1.00 30.30 484 LEU B CA 1
ATOM 3575 C C . LEU A 1 484 ? 21.971 25.174 35.287 1.00 30.78 484 LEU B C 1
ATOM 3576 O O . LEU A 1 484 ? 22.117 25.038 36.507 1.00 30.34 484 LEU B O 1
ATOM 3581 N N . ASP A 1 485 ? 22.687 26.050 34.585 1.00 32.78 485 ASP B N 1
ATOM 3582 C CA . ASP A 1 485 ? 23.805 26.773 35.180 1.00 30.68 485 ASP B CA 1
ATOM 3583 C C . ASP A 1 485 ? 23.397 27.902 36.109 1.00 31.53 485 ASP B C 1
ATOM 3584 O O . ASP A 1 485 ? 24.276 28.462 36.768 1.00 33.09 485 ASP B O 1
ATOM 3589 N N . THR A 1 486 ? 22.115 28.263 36.174 1.00 26.18 486 THR B N 1
ATOM 3590 C CA . THR A 1 486 ? 21.670 29.345 37.040 1.00 25.16 486 THR B CA 1
ATOM 3591 C C . THR A 1 486 ? 20.884 28.857 38.251 1.00 26.48 486 THR B C 1
ATOM 3592 O O . THR A 1 486 ? 20.351 29.681 39.003 1.00 23.64 486 THR B O 1
ATOM 3596 N N . GLN A 1 487 ? 20.782 27.543 38.449 1.00 22.52 487 GLN B N 1
ATOM 3597 C CA . GLN A 1 487 ? 20.260 27.025 39.701 1.00 25.50 487 GLN B CA 1
ATOM 3598 C C . GLN A 1 487 ? 21.188 27.409 40.842 1.00 24.38 487 GLN B C 1
ATOM 3599 O O . GLN A 1 487 ? 22.401 27.215 40.754 1.00 27.12 487 GLN B O 1
ATOM 3605 N N . LEU A 1 488 ? 20.623 27.944 41.923 1.00 26.57 488 LEU B N 1
ATOM 3606 C CA . LEU A 1 488 ? 21.449 28.202 43.092 1.00 23.22 488 LEU B CA 1
ATOM 3607 C C . LEU A 1 488 ? 21.654 26.921 43.903 1.00 28.64 488 LEU B C 1
ATOM 3608 O O . LEU A 1 488 ? 21.006 25.887 43.678 1.00 23.95 488 LEU B O 1
ATOM 3613 N N . ALA A 1 489 ? 22.578 27.012 44.870 1.00 30.12 489 ALA B N 1
ATOM 3614 C CA . ALA A 1 489 ? 23.097 25.832 45.551 1.00 28.53 489 ALA B CA 1
ATOM 3615 C C . ALA A 1 489 ? 22.054 25.135 46.413 1.00 31.28 489 ALA B C 1
ATOM 3616 O O . ALA A 1 489 ? 22.202 23.940 46.681 1.00 27.40 489 ALA B O 1
ATOM 3618 N N . ASP A 1 490 ? 21.011 25.843 46.856 1.00 30.41 490 ASP B N 1
ATOM 3619 C CA . ASP A 1 490 ? 19.943 25.219 47.631 1.00 24.42 490 ASP B CA 1
ATOM 3620 C C . ASP A 1 490 ? 18.883 24.550 46.762 1.00 26.19 490 ASP B C 1
ATOM 3621 O O . ASP A 1 490 ? 17.891 24.061 47.301 1.00 23.92 490 ASP B O 1
ATOM 3626 N N . GLY A 1 491 ? 19.053 24.526 45.436 1.00 26.92 491 GLY B N 1
ATOM 3627 C CA . GLY A 1 491 ? 18.102 23.915 44.533 1.00 25.10 491 GLY B CA 1
ATOM 3628 C C . GLY A 1 491 ? 17.113 24.879 43.897 1.00 24.48 491 GLY B C 1
ATOM 3629 O O . GLY A 1 491 ? 16.483 24.524 42.892 1.00 23.99 491 GLY B O 1
ATOM 3630 N N . GLY A 1 492 ? 16.923 26.067 44.470 1.00 22.81 492 GLY B N 1
ATOM 3631 C CA . GLY A 1 492 ? 15.979 27.009 43.898 1.00 23.35 492 GLY B CA 1
ATOM 3632 C C . GLY A 1 492 ? 16.624 27.847 42.806 1.00 27.71 492 GLY B C 1
ATOM 3633 O O . GLY A 1 492 ? 17.842 28.051 42.779 1.00 27.46 492 GLY B O 1
ATOM 3634 N N . TRP A 1 493 ? 15.797 28.311 41.874 1.00 27.04 493 TRP B N 1
ATOM 3635 C CA . TRP A 1 493 ? 16.222 29.295 40.883 1.00 24.87 493 TRP B CA 1
ATOM 3636 C C . TRP A 1 493 ? 15.964 30.695 41.419 1.00 26.34 493 TRP B C 1
ATOM 3637 O O . TRP A 1 493 ? 15.326 30.863 42.463 1.00 24.23 493 TRP B O 1
ATOM 3648 N N . PRO A 1 494 ? 16.485 31.736 40.758 1.00 27.84 494 PRO B N 1
ATOM 3649 C CA . PRO A 1 494 ? 16.257 33.096 41.262 1.00 24.54 494 PRO B CA 1
ATOM 3650 C C . PRO A 1 494 ? 14.826 33.556 41.017 1.00 27.39 494 PRO B C 1
ATOM 3651 O O . PRO A 1 494 ? 14.169 33.128 40.067 1.00 26.94 494 PRO B O 1
ATOM 3655 N N . VAL A 1 495 ? 14.362 34.464 41.884 1.00 25.02 495 VAL B N 1
ATOM 3656 C CA . VAL A 1 495 ? 13.057 35.086 41.719 1.00 24.49 495 VAL B CA 1
ATOM 3657 C C . VAL A 1 495 ? 12.982 35.837 40.374 1.00 28.92 495 VAL B C 1
ATOM 3658 O O . VAL A 1 495 ? 13.991 36.304 39.838 1.00 25.42 495 VAL B O 1
ATOM 3662 N N . TYR A 1 496 ? 11.775 35.919 39.815 1.00 28.55 496 TYR B N 1
ATOM 3663 C CA . TYR A 1 496 ? 11.543 36.542 38.519 1.00 25.40 496 TYR B CA 1
ATOM 3664 C C . TYR A 1 496 ? 10.131 37.134 38.495 1.00 26.62 496 TYR B C 1
ATOM 3665 O O . TYR A 1 496 ? 9.184 36.525 38.997 1.00 26.02 496 TYR B O 1
ATOM 3674 N N . GLY A 1 497 ? 9.996 38.331 37.925 1.00 30.10 497 GLY B N 1
ATOM 3675 C CA . GLY A 1 497 ? 8.707 39.005 37.882 1.00 27.79 497 GLY B CA 1
ATOM 3676 C C . GLY A 1 497 ? 7.849 38.538 36.723 1.00 25.78 497 GLY B C 1
ATOM 3677 O O . GLY A 1 497 ? 8.031 38.993 35.589 1.00 24.42 497 GLY B O 1
ATOM 3678 N N . LEU A 1 498 ? 6.924 37.611 36.997 1.00 25.00 498 LEU B N 1
ATOM 3679 C CA . LEU A 1 498 ? 6.158 36.950 35.941 1.00 22.31 498 LEU B CA 1
ATOM 3680 C C . LEU A 1 498 ? 5.049 37.839 35.396 1.00 19.91 498 LEU B C 1
ATOM 3681 O O . LEU A 1 498 ? 4.753 37.815 34.197 1.00 20.84 498 LEU B O 1
ATOM 3686 N N . PHE A 1 499 ? 4.401 38.598 36.263 1.00 21.50 499 PHE B N 1
ATOM 3687 C CA . PHE A 1 499 ? 3.313 39.464 35.864 1.00 24.33 499 PHE B CA 1
ATOM 3688 C C . PHE A 1 499 ? 3.389 40.742 36.692 1.00 27.53 499 PHE B C 1
ATOM 3689 O O . PHE A 1 499 ? 4.105 40.832 37.698 1.00 21.01 499 PHE B O 1
ATOM 3697 N N . ILE A 1 500 ? 2.600 41.718 36.277 1.00 24.76 500 ILE B N 1
ATOM 3698 C CA . ILE A 1 500 ? 2.851 43.105 36.622 1.00 28.93 500 ILE B CA 1
ATOM 3699 C C . ILE A 1 500 ? 1.515 43.764 36.940 1.00 29.98 500 ILE B C 1
ATOM 3700 O O . ILE A 1 500 ? 0.498 43.477 36.299 1.00 27.83 500 ILE B O 1
ATOM 3705 N N . ALA A 1 501 ? 1.498 44.566 38.002 1.00 29.39 501 ALA B N 1
ATOM 3706 C CA . ALA A 1 501 ? 0.382 45.470 38.242 1.00 32.96 501 ALA B CA 1
ATOM 3707 C C . ALA A 1 501 ? 0.702 46.760 37.495 1.00 36.98 501 ALA B C 1
ATOM 3708 O O . ALA A 1 501 ? 1.431 47.617 38.015 1.00 36.70 501 ALA B O 1
ATOM 3710 N N . PRO A 1 502 ? 0.167 46.927 36.283 1.00 29.90 502 PRO B N 1
ATOM 3711 C CA . PRO A 1 502 ? 0.708 47.949 35.372 1.00 35.53 502 PRO B CA 1
ATOM 3712 C C . PRO A 1 502 ? 0.680 49.371 35.923 1.00 40.36 502 PRO B C 1
ATOM 3713 O O . PRO A 1 502 ? 1.628 50.124 35.680 1.00 38.17 502 PRO B O 1
ATOM 3717 N N . ARG A 1 503 ? -0.353 49.761 36.674 1.00 39.09 503 ARG B N 1
ATOM 3718 C CA . ARG A 1 503 ? -0.440 51.143 37.156 1.00 43.33 503 ARG B CA 1
ATOM 3719 C C . ARG A 1 503 ? 0.760 51.522 38.022 1.00 47.81 503 ARG B C 1
ATOM 3720 O O . ARG A 1 503 ? 1.447 52.514 37.754 1.00 49.04 503 ARG B O 1
ATOM 3728 N N . SER A 1 504 ? 1.011 50.756 39.088 1.00 48.10 504 SER B N 1
ATOM 3729 C CA . SER A 1 504 ? 2.159 51.006 39.950 1.00 44.07 504 SER B CA 1
ATOM 3730 C C . SER A 1 504 ? 3.455 50.422 39.406 1.00 37.66 504 SER B C 1
ATOM 3731 O O . SER A 1 504 ? 4.492 50.550 40.062 1.00 42.55 504 SER B O 1
ATOM 3734 N N . ASN A 1 505 ? 3.425 49.804 38.228 1.00 42.44 505 ASN B N 1
ATOM 3735 C CA . ASN A 1 505 ? 4.602 49.160 37.641 1.00 42.47 505 ASN B CA 1
ATOM 3736 C C . ASN A 1 505 ? 5.253 48.189 38.630 1.00 41.59 505 ASN B C 1
ATOM 3737 O O . ASN A 1 505 ? 6.478 48.089 38.733 1.00 35.81 505 ASN B O 1
ATOM 3742 N N . THR A 1 506 ? 4.412 47.457 39.356 1.00 37.79 506 THR B N 1
ATOM 3743 C CA . THR A 1 506 ? 4.858 46.493 40.354 1.00 37.87 506 THR B CA 1
ATOM 3744 C C . THR A 1 506 ? 4.979 45.104 39.726 1.00 34.72 506 THR B C 1
ATOM 3745 O O . THR A 1 506 ? 4.005 44.585 39.165 1.00 33.06 506 THR B O 1
ATOM 3749 N N . TYR A 1 507 ? 6.166 44.500 39.825 1.00 30.74 507 TYR B N 1
ATOM 3750 C CA . TYR A 1 507 ? 6.356 43.102 39.446 1.00 31.67 507 TYR B CA 1
ATOM 3751 C C . TYR A 1 507 ? 6.051 42.173 40.620 1.00 32.58 507 TYR B C 1
ATOM 3752 O O . TYR A 1 507 ? 6.376 42.476 41.772 1.00 26.69 507 TYR B O 1
ATOM 3761 N N . PHE A 1 508 ? 5.440 41.031 40.311 1.00 25.48 508 PHE B N 1
ATOM 3762 C CA . PHE A 1 508 ? 5.206 39.960 41.271 1.00 29.34 508 PHE B CA 1
ATOM 3763 C C . PHE A 1 508 ? 6.031 38.750 40.862 1.00 28.35 508 PHE B C 1
ATOM 3764 O O . PHE A 1 508 ? 6.134 38.443 39.673 1.00 30.63 508 PHE B O 1
ATOM 3772 N N . GLY A 1 509 ? 6.594 38.049 41.837 1.00 28.14 509 GLY B N 1
ATOM 3773 C CA . GLY A 1 509 ? 7.244 36.787 41.534 1.00 25.58 509 GLY B CA 1
ATOM 3774 C C . GLY A 1 509 ? 7.735 36.123 42.798 1.00 25.48 509 GLY B C 1
ATOM 3775 O O . GLY A 1 509 ? 7.562 36.640 43.912 1.00 23.97 509 GLY B O 1
ATOM 3776 N N . SER A 1 510 ? 8.365 34.963 42.601 1.00 21.73 510 SER B N 1
ATOM 3777 C CA . SER A 1 510 ? 8.923 34.185 43.697 1.00 23.08 510 SER B CA 1
ATOM 3778 C C . SER A 1 510 ? 9.914 33.165 43.144 1.00 26.14 510 SER B C 1
ATOM 3779 O O . SER A 1 510 ? 9.900 32.822 41.960 1.00 25.10 510 SER B O 1
ATOM 3782 N N . ARG A 1 511 ? 10.788 32.695 44.027 1.00 23.77 511 ARG B N 1
ATOM 3783 C CA . ARG A 1 511 ? 11.632 31.560 43.696 1.00 21.70 511 ARG B CA 1
ATOM 3784 C C . ARG A 1 511 ? 10.808 30.301 43.429 1.00 24.84 511 ARG B C 1
ATOM 3785 O O . ARG A 1 511 ? 11.225 29.443 42.643 1.00 24.62 511 ARG B O 1
ATOM 3793 N N . GLU A 1 512 ? 9.638 30.179 44.059 1.00 22.87 512 GLU B N 1
ATOM 3794 C CA . GLU A 1 512 ? 8.773 29.034 43.805 1.00 24.05 512 GLU B CA 1
ATOM 3795 C C . GLU A 1 512 ? 8.331 29.006 42.351 1.00 24.48 512 GLU B C 1
ATOM 3796 O O . GLU A 1 512 ? 8.391 27.962 41.695 1.00 23.07 512 GLU B O 1
ATOM 3802 N N . LEU A 1 513 ? 7.890 30.157 41.830 1.00 27.74 513 LEU B N 1
ATOM 3803 C CA . LEU A 1 513 ? 7.504 30.252 40.423 1.00 26.64 513 LEU B CA 1
ATOM 3804 C C . LEU A 1 513 ? 8.663 29.896 39.501 1.00 28.53 513 LEU B C 1
ATOM 3805 O O . LEU A 1 513 ? 8.514 29.099 38.560 1.00 24.68 513 LEU B O 1
ATOM 3810 N N . SER A 1 514 ? 9.825 30.509 39.732 1.00 27.45 514 SER B N 1
ATOM 3811 C CA . SER A 1 514 ? 10.957 30.237 38.858 1.00 23.88 514 SER B CA 1
ATOM 3812 C C . SER A 1 514 ? 11.342 28.765 38.914 1.00 22.49 514 SER B C 1
ATOM 3813 O O . SER A 1 514 ? 11.664 28.152 37.889 1.00 23.78 514 SER B O 1
ATOM 3816 N N . THR A 1 515 ? 11.327 28.183 40.110 1.00 22.89 515 THR B N 1
ATOM 3817 C CA . THR A 1 515 ? 11.789 26.812 40.248 1.00 24.40 515 THR B CA 1
ATOM 3818 C C . THR A 1 515 ? 10.785 25.845 39.648 1.00 23.72 515 THR B C 1
ATOM 3819 O O . THR A 1 515 ? 11.182 24.825 39.072 1.00 24.31 515 THR B O 1
ATOM 3823 N N . ALA A 1 516 ? 9.494 26.190 39.731 1.00 23.93 516 ALA B N 1
ATOM 3824 C CA . ALA A 1 516 ? 8.437 25.361 39.161 1.00 23.51 516 ALA B CA 1
ATOM 3825 C C . ALA A 1 516 ? 8.538 25.292 37.644 1.00 24.59 516 ALA B C 1
ATOM 3826 O O . ALA A 1 516 ? 8.365 24.217 37.055 1.00 25.06 516 ALA B O 1
ATOM 3828 N N . PHE A 1 517 ? 8.792 26.433 36.988 1.00 22.24 517 PHE B N 1
ATOM 3829 C CA . PHE A 1 517 ? 8.947 26.414 35.539 1.00 23.31 517 PHE B CA 1
ATOM 3830 C C . PHE A 1 517 ? 10.243 25.728 35.135 1.00 26.13 517 PHE B C 1
ATOM 3831 O O . PHE A 1 517 ? 10.287 25.035 34.107 1.00 23.99 517 PHE B O 1
ATOM 3839 N N . ALA A 1 518 ? 11.310 25.915 35.929 1.00 24.09 518 ALA B N 1
ATOM 3840 C CA . ALA A 1 518 ? 12.593 25.302 35.592 1.00 26.04 518 ALA B CA 1
ATOM 3841 C C . ALA A 1 518 ? 12.525 23.783 35.727 1.00 26.73 518 ALA B C 1
ATOM 3842 O O . ALA A 1 518 ? 13.022 23.056 34.855 1.00 23.07 518 ALA B O 1
ATOM 3844 N N . LEU A 1 519 ? 11.893 23.288 36.803 1.00 25.79 519 LEU B N 1
ATOM 3845 C CA . LEU A 1 519 ? 11.798 21.841 37.007 1.00 24.57 519 LEU B CA 1
ATOM 3846 C C . LEU A 1 519 ? 10.948 21.192 35.926 1.00 26.04 519 LEU B C 1
ATOM 3847 O O . LEU A 1 519 ? 11.254 20.084 35.466 1.00 28.84 519 LEU B O 1
ATOM 3852 N N . GLU A 1 520 ? 9.870 21.866 35.515 1.00 26.69 520 GLU B N 1
ATOM 3853 C CA . GLU A 1 520 ? 9.058 21.354 34.417 1.00 26.53 520 GLU B CA 1
ATOM 3854 C C . GLU A 1 520 ? 9.867 21.289 33.130 1.00 25.32 520 GLU B C 1
ATOM 3855 O O . GLU A 1 520 ? 9.768 20.317 32.375 1.00 25.65 520 GLU B O 1
ATOM 3861 N N . ALA A 1 521 ? 10.670 22.318 32.858 1.00 25.72 521 ALA B N 1
ATOM 3862 C CA . ALA A 1 521 ? 11.551 22.256 31.694 1.00 25.30 521 ALA B CA 1
ATOM 3863 C C . ALA A 1 521 ? 12.554 21.115 31.828 1.00 26.86 521 ALA B C 1
ATOM 3864 O O . ALA A 1 521 ? 12.829 20.402 30.855 1.00 28.21 521 ALA B O 1
ATOM 3866 N N . LEU A 1 522 ? 13.085 20.905 33.035 1.00 26.97 522 LEU B N 1
ATOM 3867 C CA . LEU A 1 522 ? 14.013 19.800 33.256 1.00 32.07 522 LEU B CA 1
ATOM 3868 C C . LEU A 1 522 ? 13.331 18.463 33.021 1.00 33.43 522 LEU B C 1
ATOM 3869 O O . LEU A 1 522 ? 13.871 17.576 32.344 1.00 34.19 522 LEU B O 1
ATOM 3874 N N . HIS A 1 523 ? 12.142 18.293 33.586 1.00 31.89 523 HIS B N 1
ATOM 3875 C CA . HIS A 1 523 ? 11.453 17.024 33.419 1.00 32.20 523 HIS B CA 1
ATOM 3876 C C . HIS A 1 523 ? 11.092 16.787 31.965 1.00 35.70 523 HIS B C 1
ATOM 3877 O O . HIS A 1 523 ? 11.259 15.675 31.457 1.00 39.44 523 HIS B O 1
ATOM 3884 N N . ILE A 1 524 ? 10.626 17.828 31.272 1.00 31.92 524 ILE B N 1
ATOM 3885 C CA . ILE A 1 524 ? 10.119 17.631 29.923 1.00 31.55 524 ILE B CA 1
ATOM 3886 C C . ILE A 1 524 ? 11.237 17.276 28.956 1.00 30.82 524 ILE B C 1
ATOM 3887 O O . ILE A 1 524 ? 10.964 16.738 27.883 1.00 36.24 524 ILE B O 1
ATOM 3892 N N . LEU A 1 525 ? 12.494 17.529 29.320 1.00 33.28 525 LEU B N 1
ATOM 3893 C CA . LEU A 1 525 ? 13.631 17.232 28.458 1.00 37.20 525 LEU B CA 1
ATOM 3894 C C . LEU A 1 525 ? 14.484 16.091 29.009 1.00 44.09 525 LEU B C 1
ATOM 3895 O O . LEU A 1 525 ? 15.666 15.974 28.666 1.00 49.63 525 LEU B O 1
ATOM 3900 N N . SER A 1 526 ? 13.909 15.262 29.871 1.00 48.48 526 SER B N 1
ATOM 3901 C CA . SER A 1 526 ? 14.528 14.014 30.299 1.00 52.75 526 SER B CA 1
ATOM 3902 C C . SER A 1 526 ? 13.412 13.011 30.594 1.00 61.84 526 SER B C 1
ATOM 3903 O O . SER A 1 526 ? 13.059 12.179 29.749 1.00 62.11 526 SER B O 1
ATOM 3907 N N . SER B 1 21 ? 58.674 32.889 64.193 1.00 67.22 21 SER A N 1
ATOM 3908 C CA . SER B 1 21 ? 58.920 31.625 64.873 1.00 66.06 21 SER A CA 1
ATOM 3909 C C . SER B 1 21 ? 60.104 30.882 64.258 1.00 69.75 21 SER A C 1
ATOM 3910 O O . SER B 1 21 ? 60.441 31.074 63.082 1.00 62.34 21 SER A O 1
ATOM 3913 N N . GLN B 1 22 ? 60.737 30.029 65.068 1.00 71.60 22 GLN A N 1
ATOM 3914 C CA . GLN B 1 22 ? 61.785 29.162 64.546 1.00 68.81 22 GLN A CA 1
ATOM 3915 C C . GLN B 1 22 ? 61.219 28.082 63.632 1.00 66.07 22 GLN A C 1
ATOM 3916 O O . GLN B 1 22 ? 61.966 27.516 62.826 1.00 62.92 22 GLN A O 1
ATOM 3918 N N . ILE B 1 23 ? 59.917 27.802 63.734 1.00 62.61 23 ILE A N 1
ATOM 3919 C CA . ILE B 1 23 ? 59.294 26.772 62.903 1.00 61.04 23 ILE A CA 1
ATOM 3920 C C . ILE B 1 23 ? 59.223 27.221 61.451 1.00 54.35 23 ILE A C 1
ATOM 3921 O O . ILE B 1 23 ? 59.697 26.530 60.542 1.00 51.70 23 ILE A O 1
ATOM 3926 N N . LEU B 1 24 ? 58.615 28.386 61.213 1.00 56.46 24 LEU A N 1
ATOM 3927 C CA . LEU B 1 24 ? 58.298 28.781 59.846 1.00 53.68 24 LEU A CA 1
ATOM 3928 C C . LEU B 1 24 ? 59.554 29.025 59.024 1.00 50.95 24 LEU A C 1
ATOM 3929 O O . LEU B 1 24 ? 59.526 28.885 57.796 1.00 50.23 24 LEU A O 1
ATOM 3934 N N . ASP B 1 25 ? 60.666 29.368 59.676 1.00 54.32 25 ASP A N 1
ATOM 3935 C CA . ASP B 1 25 ? 61.908 29.564 58.941 1.00 56.18 25 ASP A CA 1
ATOM 3936 C C . ASP B 1 25 ? 62.443 28.267 58.346 1.00 48.60 25 ASP A C 1
ATOM 3937 O O . ASP B 1 25 ? 63.338 28.318 57.502 1.00 45.56 25 ASP A O 1
ATOM 3939 N N . ARG B 1 26 ? 61.912 27.114 58.737 1.00 50.22 26 ARG A N 1
ATOM 3940 C CA . ARG B 1 26 ? 62.332 25.881 58.089 1.00 52.46 26 ARG A CA 1
ATOM 3941 C C . ARG B 1 26 ? 61.693 25.684 56.721 1.00 51.43 26 ARG A C 1
ATOM 3942 O O . ARG B 1 26 ? 62.116 24.787 55.989 1.00 51.86 26 ARG A O 1
ATOM 3944 N N . TYR B 1 27 ? 60.715 26.512 56.347 1.00 50.93 27 TYR A N 1
ATOM 3945 C CA . TYR B 1 27 ? 59.933 26.329 55.129 1.00 46.34 27 TYR A CA 1
ATOM 3946 C C . TYR B 1 27 ? 60.225 27.427 54.112 1.00 48.24 27 TYR A C 1
ATOM 3947 O O . TYR B 1 27 ? 60.416 28.590 54.476 1.00 47.23 27 TYR A O 1
ATOM 3956 N N . ASP B 1 28 ? 60.264 27.040 52.833 1.00 45.44 28 ASP A N 1
ATOM 3957 C CA . ASP B 1 28 ? 60.395 28.004 51.747 1.00 45.42 28 ASP A CA 1
ATOM 3958 C C . ASP B 1 28 ? 59.098 28.764 51.493 1.00 47.48 28 ASP A C 1
ATOM 3959 O O . ASP B 1 28 ? 59.136 29.936 51.097 1.00 40.65 28 ASP A O 1
ATOM 3964 N N . THR B 1 29 ? 57.949 28.113 51.687 1.00 43.97 29 THR A N 1
ATOM 3965 C CA . THR B 1 29 ? 56.664 28.647 51.261 1.00 36.15 29 THR A CA 1
ATOM 3966 C C . THR B 1 29 ? 55.673 28.566 52.405 1.00 39.58 29 THR A C 1
ATOM 3967 O O . THR B 1 29 ? 55.501 27.504 53.012 1.00 42.95 29 THR A O 1
ATOM 3971 N N . ILE B 1 30 ? 55.024 29.682 52.704 1.00 35.43 30 ILE A N 1
ATOM 3972 C CA . ILE B 1 30 ? 54.014 29.727 53.747 1.00 37.31 30 ILE A CA 1
ATOM 3973 C C . ILE B 1 30 ? 52.717 30.213 53.115 1.00 35.81 30 ILE A C 1
ATOM 3974 O O . ILE B 1 30 ? 52.706 31.229 52.411 1.00 36.32 30 ILE A O 1
ATOM 3979 N N . VAL B 1 31 ? 51.637 29.470 53.335 1.00 34.15 31 VAL A N 1
ATOM 3980 C CA . VAL B 1 31 ? 50.308 29.833 52.855 1.00 34.13 31 VAL A CA 1
ATOM 3981 C C . VAL B 1 31 ? 49.492 30.300 54.053 1.00 38.06 31 VAL A C 1
ATOM 3982 O O . VAL B 1 31 ? 49.370 29.570 55.051 1.00 35.00 31 VAL A O 1
ATOM 3986 N N . PHE B 1 32 ? 48.946 31.519 53.953 1.00 28.05 32 PHE A N 1
ATOM 3987 C CA . PHE B 1 32 ? 48.143 32.140 55.002 1.00 33.15 32 PHE A CA 1
ATOM 3988 C C . PHE B 1 32 ? 46.663 32.051 54.672 1.00 34.88 32 PHE A C 1
ATOM 3989 O O . PHE B 1 32 ? 46.250 32.356 53.549 1.00 35.75 32 PHE A O 1
ATOM 3997 N N . ASP B 1 33 ? 45.869 31.680 55.664 1.00 39.49 33 ASP A N 1
ATOM 3998 C CA . ASP B 1 33 ? 44.442 31.948 55.638 1.00 41.05 33 ASP A CA 1
ATOM 3999 C C . ASP B 1 33 ? 44.179 33.364 56.155 1.00 40.20 33 ASP A C 1
ATOM 4000 O O . ASP B 1 33 ? 44.938 33.903 56.961 1.00 43.82 33 ASP A O 1
ATOM 4005 N N . LEU B 1 34 ? 43.108 33.983 55.661 1.00 40.45 34 LEU A N 1
ATOM 4006 C CA . LEU B 1 34 ? 42.726 35.312 56.130 1.00 42.86 34 LEU A CA 1
ATOM 4007 C C . LEU B 1 34 ? 41.891 35.267 57.412 1.00 46.13 34 LEU A C 1
ATOM 4008 O O . LEU B 1 34 ? 42.224 35.927 58.401 1.00 48.34 34 LEU A O 1
ATOM 4013 N N . GLY B 1 35 ? 40.804 34.500 57.409 1.00 46.98 35 GLY A N 1
ATOM 4014 C CA . GLY B 1 35 ? 39.819 34.612 58.474 1.00 49.10 35 GLY A CA 1
ATOM 4015 C C . GLY B 1 35 ? 40.299 33.963 59.757 1.00 47.10 35 GLY A C 1
ATOM 4016 O O . GLY B 1 35 ? 40.728 32.804 59.764 1.00 48.74 35 GLY A O 1
ATOM 4017 N N . ASP B 1 36 ? 40.199 34.706 60.857 1.00 49.50 36 ASP A N 1
ATOM 4018 C CA . ASP B 1 36 ? 40.648 34.265 62.178 1.00 49.41 36 ASP A CA 1
ATOM 4019 C C . ASP B 1 36 ? 42.120 33.867 62.164 1.00 48.35 36 ASP A C 1
ATOM 4020 O O . ASP B 1 36 ? 42.567 33.037 62.963 1.00 51.17 36 ASP A O 1
ATOM 4025 N N . VAL B 1 37 ? 42.881 34.470 61.254 1.00 44.67 37 VAL A N 1
ATOM 4026 C CA . VAL B 1 37 ? 44.331 34.320 61.229 1.00 46.22 37 VAL A CA 1
ATOM 4027 C C . VAL B 1 37 ? 44.920 35.719 61.113 1.00 45.65 37 VAL A C 1
ATOM 4028 O O . VAL B 1 37 ? 45.631 36.184 62.010 1.00 46.04 37 VAL A O 1
ATOM 4032 N N . LEU B 1 38 ? 44.603 36.408 60.018 1.00 46.43 38 LEU A N 1
ATOM 4033 C CA . LEU B 1 38 ? 45.022 37.790 59.823 1.00 45.63 38 LEU A CA 1
ATOM 4034 C C . LEU B 1 38 ? 43.946 38.799 60.197 1.00 45.86 38 LEU A C 1
ATOM 4035 O O . LEU B 1 38 ? 44.276 39.938 60.536 1.00 47.56 38 LEU A O 1
ATOM 4040 N N . LEU B 1 39 ? 42.679 38.417 60.147 1.00 45.36 39 LEU A N 1
ATOM 4041 C CA . LEU B 1 39 ? 41.593 39.277 60.580 1.00 45.53 39 LEU A CA 1
ATOM 4042 C C . LEU B 1 39 ? 40.784 38.537 61.638 1.00 52.75 39 LEU A C 1
ATOM 4043 O O . LEU B 1 39 ? 40.709 37.309 61.626 1.00 51.60 39 LEU A O 1
ATOM 4048 N N . HIS B 1 40 ? 40.206 39.281 62.576 1.00 54.35 40 HIS A N 1
ATOM 4049 C CA . HIS B 1 40 ? 39.463 38.651 63.670 1.00 54.02 40 HIS A CA 1
ATOM 4050 C C . HIS B 1 40 ? 38.052 39.217 63.803 1.00 50.32 40 HIS A C 1
ATOM 4051 O O . HIS B 1 40 ? 37.771 40.320 63.334 1.00 55.11 40 HIS A O 1
ATOM 4053 N N . ASP B 1 55 ? 22.275 36.794 64.180 1.00 57.89 55 ASP A N 1
ATOM 4054 C CA . ASP B 1 55 ? 23.552 36.120 63.959 1.00 58.05 55 ASP A CA 1
ATOM 4055 C C . ASP B 1 55 ? 23.831 35.952 62.473 1.00 57.64 55 ASP A C 1
ATOM 4056 O O . ASP B 1 55 ? 23.139 35.186 61.798 1.00 57.72 55 ASP A O 1
ATOM 4058 N N . VAL B 1 56 ? 24.854 36.651 61.966 1.00 54.07 56 VAL A N 1
ATOM 4059 C CA . VAL B 1 56 ? 25.236 36.533 60.560 1.00 50.25 56 VAL A CA 1
ATOM 4060 C C . VAL B 1 56 ? 25.762 35.152 60.205 1.00 45.72 56 VAL A C 1
ATOM 4061 O O . VAL B 1 56 ? 25.976 34.867 59.021 1.00 47.29 56 VAL A O 1
ATOM 4063 N N . ARG B 1 57 ? 25.964 34.282 61.197 1.00 44.36 57 ARG A N 1
ATOM 4064 C CA . ARG B 1 57 ? 26.427 32.927 60.918 1.00 46.15 57 ARG A CA 1
ATOM 4065 C C . ARG B 1 57 ? 25.385 32.113 60.162 1.00 44.75 57 ARG A C 1
ATOM 4066 O O . ARG B 1 57 ? 25.741 31.225 59.379 1.00 40.81 57 ARG A O 1
ATOM 4068 N N . LYS B 1 58 ? 24.099 32.388 60.391 1.00 48.21 58 LYS A N 1
ATOM 4069 C CA . LYS B 1 58 ? 23.059 31.684 59.651 1.00 43.43 58 LYS A CA 1
ATOM 4070 C C . LYS B 1 58 ? 23.086 32.062 58.176 1.00 42.31 58 LYS A C 1
ATOM 4071 O O . LYS B 1 58 ? 22.654 31.279 57.323 1.00 40.70 58 LYS A O 1
ATOM 4073 N N . MET B 1 59 ? 23.599 33.247 57.855 1.00 39.24 59 MET A N 1
ATOM 4074 C CA . MET B 1 59 ? 23.722 33.635 56.458 1.00 37.17 59 MET A CA 1
ATOM 4075 C C . MET B 1 59 ? 24.926 32.964 55.797 1.00 38.14 59 MET A C 1
ATOM 4076 O O . MET B 1 59 ? 24.797 32.332 54.743 1.00 33.61 59 MET A O 1
ATOM 4081 N N . VAL B 1 60 ? 26.105 33.068 56.412 1.00 35.88 60 VAL A N 1
ATOM 4082 C CA . VAL B 1 60 ? 27.306 32.603 55.740 1.00 34.97 60 VAL A CA 1
ATOM 4083 C C . VAL B 1 60 ? 27.369 31.083 55.689 1.00 38.30 60 VAL A C 1
ATOM 4084 O O . VAL B 1 60 ? 28.127 30.530 54.892 1.00 37.38 60 VAL A O 1
ATOM 4088 N N . LYS B 1 61 ? 26.576 30.386 56.506 1.00 39.91 61 LYS A N 1
ATOM 4089 C CA . LYS B 1 61 ? 26.504 28.931 56.423 1.00 40.55 61 LYS A CA 1
ATOM 4090 C C . LYS B 1 61 ? 25.513 28.453 55.369 1.00 40.13 61 LYS A C 1
ATOM 4091 O O . LYS B 1 61 ? 25.557 27.280 54.987 1.00 37.63 61 LYS A O 1
ATOM 4093 N N . HIS B 1 62 ? 24.628 29.327 54.897 1.00 37.99 62 HIS A N 1
ATOM 4094 C CA . HIS B 1 62 ? 23.613 28.920 53.937 1.00 36.29 62 HIS A CA 1
ATOM 4095 C C . HIS B 1 62 ? 24.265 28.534 52.611 1.00 32.97 62 HIS A C 1
ATOM 4096 O O . HIS B 1 62 ? 25.258 29.148 52.211 1.00 33.40 62 HIS A O 1
ATOM 4103 N N . PRO B 1 63 ? 23.744 27.513 51.918 1.00 32.99 63 PRO A N 1
ATOM 4104 C CA . PRO B 1 63 ? 24.352 27.124 50.628 1.00 34.47 63 PRO A CA 1
ATOM 4105 C C . PRO B 1 63 ? 24.462 28.274 49.630 1.00 31.19 63 PRO A C 1
ATOM 4106 O O . PRO B 1 63 ? 25.443 28.345 48.879 1.00 31.99 63 PRO A O 1
ATOM 4110 N N . VAL B 1 64 ? 23.487 29.185 49.607 1.00 29.12 64 VAL A N 1
ATOM 4111 C CA . VAL B 1 64 ? 23.546 30.307 48.672 1.00 31.95 64 VAL A CA 1
ATOM 4112 C C . VAL B 1 64 ? 24.795 31.141 48.918 1.00 32.89 64 VAL A C 1
ATOM 4113 O O . VAL B 1 64 ? 25.434 31.626 47.977 1.00 33.58 64 VAL A O 1
ATOM 4117 N N . TRP B 1 65 ? 25.181 31.298 50.185 1.00 33.00 65 TRP A N 1
ATOM 4118 C CA . TRP B 1 65 ? 26.386 32.054 50.485 1.00 34.00 65 TRP A CA 1
ATOM 4119 C C . TRP B 1 65 ? 27.606 31.420 49.834 1.00 33.23 65 TRP A C 1
ATOM 4120 O O . TRP B 1 65 ? 28.535 32.128 49.432 1.00 32.74 65 TRP A O 1
ATOM 4131 N N . GLN B 1 66 ? 27.601 30.098 49.683 1.00 35.62 66 GLN A N 1
ATOM 4132 C CA . GLN B 1 66 ? 28.705 29.427 49.008 1.00 37.85 66 GLN A CA 1
ATOM 4133 C C . GLN B 1 66 ? 28.751 29.771 47.523 1.00 36.59 66 GLN A C 1
ATOM 4134 O O . GLN B 1 66 ? 29.838 29.892 46.950 1.00 34.59 66 GLN A O 1
ATOM 4140 N N . ASP B 1 67 ? 27.590 29.926 46.879 1.00 31.58 67 ASP A N 1
ATOM 4141 C CA . ASP B 1 67 ? 27.590 30.444 45.513 1.00 31.87 67 ASP A CA 1
ATOM 4142 C C . ASP B 1 67 ? 28.241 31.819 45.458 1.00 32.78 67 ASP A C 1
ATOM 4143 O O . ASP B 1 67 ? 29.001 32.126 44.525 1.00 26.72 67 ASP A O 1
ATOM 4148 N N . LEU B 1 68 ? 27.929 32.667 46.443 1.00 30.63 68 LEU A N 1
ATOM 4149 C CA . LEU B 1 68 ? 28.553 33.980 46.525 1.00 28.27 68 LEU A CA 1
ATOM 4150 C C . LEU B 1 68 ? 30.060 33.854 46.744 1.00 33.02 68 LEU A C 1
ATOM 4151 O O . LEU B 1 68 ? 30.858 34.484 46.039 1.00 29.66 68 LEU A O 1
ATOM 4156 N N . GLU B 1 69 ? 30.470 33.011 47.693 1.00 29.32 69 GLU A N 1
ATOM 4157 C CA . GLU B 1 69 ? 31.895 32.841 47.949 1.00 32.26 69 GLU A CA 1
ATOM 4158 C C . GLU B 1 69 ? 32.633 32.366 46.706 1.00 33.33 69 GLU A C 1
ATOM 4159 O O . GLU B 1 69 ? 33.769 32.786 46.463 1.00 30.08 69 GLU A O 1
ATOM 4165 N N . LYS B 1 70 ? 32.003 31.497 45.906 1.00 32.08 70 LYS A N 1
ATOM 4166 C CA . LYS B 1 70 ? 32.600 30.950 44.695 1.00 30.50 70 LYS A CA 1
ATOM 4167 C C . LYS B 1 70 ? 32.612 31.934 43.531 1.00 31.54 70 LYS A C 1
ATOM 4168 O O . LYS B 1 70 ? 33.124 31.589 42.461 1.00 33.98 70 LYS A O 1
ATOM 4174 N N . GLY B 1 71 ? 32.046 33.124 43.693 1.00 29.79 71 GLY A N 1
ATOM 4175 C CA . GLY B 1 71 ? 31.955 34.053 42.593 1.00 29.26 71 GLY A CA 1
ATOM 4176 C C . GLY B 1 71 ? 30.887 33.735 41.575 1.00 33.23 71 GLY A C 1
ATOM 4177 O O . GLY B 1 71 ? 30.862 34.373 40.519 1.00 37.57 71 GLY A O 1
ATOM 4178 N N . LEU B 1 72 ? 29.986 32.786 41.868 1.00 34.26 72 LEU A N 1
ATOM 4179 C CA . LEU B 1 72 ? 28.917 32.431 40.934 1.00 33.89 72 LEU A CA 1
ATOM 4180 C C . LEU B 1 72 ? 27.843 33.505 40.828 1.00 30.07 72 LEU A C 1
ATOM 4181 O O . LEU B 1 72 ? 27.173 33.602 39.796 1.00 36.27 72 LEU A O 1
ATOM 4186 N N . ILE B 1 73 ? 27.619 34.281 41.883 1.00 30.99 73 ILE A N 1
ATOM 4187 C CA . ILE B 1 73 ? 26.614 35.334 41.877 1.00 29.51 73 ILE A CA 1
ATOM 4188 C C . ILE B 1 73 ? 27.212 36.540 42.585 1.00 32.23 73 ILE A C 1
ATOM 4189 O O . ILE B 1 73 ? 28.282 36.461 43.187 1.00 30.01 73 ILE A O 1
ATOM 4194 N N . ASN B 1 74 ? 26.515 37.670 42.510 1.00 33.78 74 ASN A N 1
ATOM 4195 C CA . ASN B 1 74 ? 26.950 38.842 43.255 1.00 36.81 74 ASN A CA 1
ATOM 4196 C C . ASN B 1 74 ? 26.134 38.966 44.534 1.00 35.08 74 ASN A C 1
ATOM 4197 O O . ASN B 1 74 ? 25.174 38.224 44.754 1.00 36.12 74 ASN A O 1
ATOM 4202 N N . GLN B 1 75 ? 26.530 39.922 45.380 1.00 35.27 75 GLN A N 1
ATOM 4203 C CA . GLN B 1 75 ? 25.877 40.085 46.678 1.00 39.59 75 GLN A CA 1
ATOM 4204 C C . GLN B 1 75 ? 24.419 40.510 46.538 1.00 39.74 75 GLN A C 1
ATOM 4205 O O . GLN B 1 75 ? 23.577 40.132 47.362 1.00 36.32 75 GLN A O 1
ATOM 4211 N N . GLU B 1 76 ? 24.109 41.326 45.529 1.00 39.80 76 GLU A N 1
ATOM 4212 C CA . GLU B 1 76 ? 22.731 41.765 45.331 1.00 42.19 76 GLU A CA 1
ATOM 4213 C C . GLU B 1 76 ? 21.811 40.574 45.140 1.00 33.82 76 GLU A C 1
ATOM 4214 O O . GLU B 1 76 ? 20.756 40.478 45.775 1.00 32.84 76 GLU A O 1
ATOM 4220 N N . PHE B 1 77 ? 22.191 39.669 44.246 1.00 32.50 77 PHE A N 1
ATOM 4221 C CA . PHE B 1 77 ? 21.361 38.504 43.980 1.00 39.28 77 PHE A CA 1
ATOM 4222 C C . PHE B 1 77 ? 21.385 37.541 45.161 1.00 34.69 77 PHE A C 1
ATOM 4223 O O . PHE B 1 77 ? 20.360 36.941 45.493 1.00 35.86 77 PHE A O 1
ATOM 4225 N N . ALA B 1 78 ? 22.533 37.422 45.843 1.00 33.12 78 ALA A N 1
ATOM 4226 C CA . ALA B 1 78 ? 22.631 36.531 47.000 1.00 34.54 78 ALA A CA 1
ATOM 4227 C C . ALA B 1 78 ? 21.785 37.027 48.175 1.00 35.06 78 ALA A C 1
ATOM 4228 O O . ALA B 1 78 ? 21.200 36.225 48.914 1.00 26.99 78 ALA A O 1
ATOM 4230 N N . LEU B 1 79 ? 21.729 38.346 48.379 1.00 35.62 79 LEU A N 1
ATOM 4231 C CA . LEU B 1 79 ? 20.892 38.886 49.441 1.00 30.54 79 LEU A CA 1
ATOM 4232 C C . LEU B 1 79 ? 19.419 38.754 49.095 1.00 33.68 79 LEU A C 1
ATOM 4233 O O . LEU B 1 79 ? 18.591 38.546 49.986 1.00 30.77 79 LEU A O 1
ATOM 4238 N N . THR B 1 80 ? 19.070 38.880 47.814 1.00 34.85 80 THR A N 1
ATOM 4239 C CA . THR B 1 80 ? 17.682 38.674 47.418 1.00 31.96 80 THR A CA 1
ATOM 4240 C C . THR B 1 80 ? 17.239 37.260 47.766 1.00 31.97 80 THR A C 1
ATOM 4241 O O . THR B 1 80 ? 16.199 37.062 48.406 1.00 37.93 80 THR A O 1
ATOM 4245 N N . ALA B 1 81 ? 18.033 36.262 47.373 1.00 26.01 81 ALA A N 1
ATOM 4246 C CA . ALA B 1 81 ? 17.665 34.883 47.668 1.00 30.92 81 ALA A CA 1
ATOM 4247 C C . ALA B 1 81 ? 17.604 34.652 49.172 1.00 30.10 81 ALA A C 1
ATOM 4248 O O . ALA B 1 81 ? 16.593 34.173 49.699 1.00 30.34 81 ALA A O 1
ATOM 4250 N N . LEU B 1 82 ? 18.669 35.033 49.880 1.00 28.89 82 LEU A N 1
ATOM 4251 C CA . LEU B 1 82 ? 18.743 34.821 51.317 1.00 30.95 82 LEU A CA 1
ATOM 4252 C C . LEU B 1 82 ? 17.663 35.590 52.048 1.00 34.35 82 LEU A C 1
ATOM 4253 O O . LEU B 1 82 ? 17.251 35.181 53.139 1.00 33.00 82 LEU A O 1
ATOM 4258 N N . SER B 1 83 ? 17.171 36.675 51.455 1.00 34.81 83 SER A N 1
ATOM 4259 C CA . SER B 1 83 ? 16.036 37.374 52.040 1.00 38.30 83 SER A CA 1
ATOM 4260 C C . SER B 1 83 ? 14.824 36.460 52.112 1.00 37.51 83 SER A C 1
ATOM 4261 O O . SER B 1 83 ? 14.066 36.489 53.088 1.00 35.72 83 SER A O 1
ATOM 4264 N N . CYS B 1 84 ? 14.644 35.629 51.087 1.00 37.30 84 CYS A N 1
ATOM 4265 C CA . CYS B 1 84 ? 13.535 34.685 51.047 1.00 36.01 84 CYS A CA 1
ATOM 4266 C C . CYS B 1 84 ? 13.774 33.501 51.987 1.00 33.62 84 CYS A C 1
ATOM 4267 O O . CYS B 1 84 ? 12.917 33.167 52.814 1.00 37.14 84 CYS A O 1
ATOM 4270 N N . GLU B 1 85 ? 14.932 32.856 51.881 1.00 30.08 85 GLU A N 1
ATOM 4271 C CA . GLU B 1 85 ? 15.171 31.659 52.682 1.00 31.67 85 GLU A CA 1
ATOM 4272 C C . GLU B 1 85 ? 15.275 31.988 54.165 1.00 35.01 85 GLU A C 1
ATOM 4273 O O . GLU B 1 85 ? 14.768 31.241 55.006 1.00 36.73 85 GLU A O 1
ATOM 4279 N N . LEU B 1 86 ? 15.907 33.105 54.509 1.00 35.95 86 LEU A N 1
ATOM 4280 C CA . LEU B 1 86 ? 16.063 33.458 55.910 1.00 35.89 86 LEU A CA 1
ATOM 4281 C C . LEU B 1 86 ? 14.889 34.260 56.456 1.00 37.06 86 LEU A C 1
ATOM 4282 O O . LEU B 1 86 ? 14.902 34.596 57.644 1.00 39.45 86 LEU A O 1
ATOM 4287 N N . GLU B 1 87 ? 13.878 34.557 55.628 1.00 38.42 87 GLU A N 1
ATOM 4288 C CA . GLU B 1 87 ? 12.673 35.285 56.051 1.00 38.27 87 GLU A CA 1
ATOM 4289 C C . GLU B 1 87 ? 13.049 36.542 56.830 1.00 44.54 87 GLU A C 1
ATOM 4290 O O . GLU B 1 87 ? 12.553 36.808 57.929 1.00 43.63 87 GLU A O 1
ATOM 4296 N N . THR B 1 88 ? 13.956 37.312 56.242 1.00 39.87 88 THR A N 1
ATOM 4297 C CA . THR B 1 88 ? 14.498 38.517 56.820 1.00 38.71 88 THR A CA 1
ATOM 4298 C C . THR B 1 88 ? 14.486 39.567 55.718 1.00 43.95 88 THR A C 1
ATOM 4299 O O . THR B 1 88 ? 14.864 39.260 54.575 1.00 44.25 88 THR A O 1
ATOM 4303 N N . PRO B 1 89 ? 14.027 40.787 55.995 1.00 47.19 89 PRO A N 1
ATOM 4304 C CA . PRO B 1 89 ? 14.101 41.844 54.980 1.00 46.08 89 PRO A CA 1
ATOM 4305 C C . PRO B 1 89 ? 15.518 41.962 54.447 1.00 40.80 89 PRO A C 1
ATOM 4306 O O . PRO B 1 89 ? 16.494 41.905 55.200 1.00 44.22 89 PRO A O 1
ATOM 4310 N N . CYS B 1 90 ? 15.619 42.079 53.124 1.00 43.22 90 CYS A N 1
ATOM 4311 C CA . CYS B 1 90 ? 16.917 42.119 52.462 1.00 41.21 90 CYS A CA 1
ATOM 4312 C C . CYS B 1 90 ? 17.825 43.182 53.070 1.00 42.15 90 CYS A C 1
ATOM 4313 O O . CYS B 1 90 ? 19.016 42.940 53.298 1.00 44.02 90 CYS A O 1
ATOM 4316 N N . SER B 1 91 ? 17.271 44.359 53.367 1.00 45.30 91 SER A N 1
ATOM 4317 C CA . SER B 1 91 ? 18.074 45.446 53.922 1.00 45.77 91 SER A CA 1
ATOM 4318 C C . SER B 1 91 ? 18.656 45.081 55.284 1.00 47.83 91 SER A C 1
ATOM 4319 O O . SER B 1 91 ? 19.775 45.492 55.615 1.00 49.91 91 SER A O 1
ATOM 4322 N N . LYS B 1 92 ? 17.917 44.315 56.092 1.00 43.71 92 LYS A N 1
ATOM 4323 C CA . LYS B 1 92 ? 18.466 43.871 57.370 1.00 44.27 92 LYS A CA 1
ATOM 4324 C C . LYS B 1 92 ? 19.665 42.949 57.167 1.00 45.37 92 LYS A C 1
ATOM 4325 O O . LYS B 1 92 ? 20.656 43.050 57.903 1.00 47.52 92 LYS A O 1
ATOM 4327 N N . LEU B 1 93 ? 19.597 42.039 56.179 1.00 44.48 93 LEU A N 1
ATOM 4328 C CA . LEU B 1 93 ? 20.756 41.190 55.878 1.00 43.23 93 LEU A CA 1
ATOM 4329 C C . LEU B 1 93 ? 21.935 42.026 55.407 1.00 42.23 93 LEU A C 1
ATOM 4330 O O . LEU B 1 93 ? 23.087 41.728 55.742 1.00 42.68 93 LEU A O 1
ATOM 4335 N N . LYS B 1 94 ? 21.665 43.074 54.622 1.00 40.81 94 LYS A N 1
ATOM 4336 C CA . LYS B 1 94 ? 22.740 43.935 54.137 1.00 43.14 94 LYS A CA 1
ATOM 4337 C C . LYS B 1 94 ? 23.428 44.648 55.294 1.00 46.29 94 LYS A C 1
ATOM 4338 O O . LYS B 1 94 ? 24.661 44.694 55.371 1.00 42.38 94 LYS A O 1
ATOM 4340 N N . GLU B 1 95 ? 22.635 45.203 56.216 1.00 49.64 95 GLU A N 1
ATOM 4341 C CA . GLU B 1 95 ? 23.209 45.870 57.378 1.00 46.67 95 GLU A CA 1
ATOM 4342 C C . GLU B 1 95 ? 23.970 44.877 58.247 1.00 50.01 95 GLU A C 1
ATOM 4343 O O . GLU B 1 95 ? 25.087 45.164 58.691 1.00 47.78 95 GLU A O 1
ATOM 4345 N N . MET B 1 96 ? 23.401 43.687 58.465 1.00 46.63 96 MET A N 1
ATOM 4346 C CA . MET B 1 96 ? 24.105 42.676 59.247 1.00 42.07 96 MET A CA 1
ATOM 4347 C C . MET B 1 96 ? 25.433 42.313 58.597 1.00 45.93 96 MET A C 1
ATOM 4348 O O . MET B 1 96 ? 26.442 42.121 59.289 1.00 51.80 96 MET A O 1
ATOM 4350 N N . LEU B 1 97 ? 25.462 42.239 57.267 1.00 43.04 97 LEU A N 1
ATOM 4351 C CA . LEU B 1 97 ? 26.705 41.908 56.575 1.00 46.34 97 LEU A CA 1
ATOM 4352 C C . LEU B 1 97 ? 27.671 43.088 56.597 1.00 49.64 97 LEU A C 1
ATOM 4353 O O . LEU B 1 97 ? 28.854 42.928 56.926 1.00 46.47 97 LEU A O 1
ATOM 4358 N N . GLU B 1 98 ? 27.182 44.282 56.242 1.00 48.87 98 GLU A N 1
ATOM 4359 C CA . GLU B 1 98 ? 28.002 45.489 56.328 1.00 52.26 98 GLU A CA 1
ATOM 4360 C C . GLU B 1 98 ? 28.614 45.633 57.720 1.00 53.55 98 GLU A C 1
ATOM 4361 O O . GLU B 1 98 ? 29.832 45.807 57.864 1.00 54.21 98 GLU A O 1
ATOM 4363 N N . LEU B 1 99 ? 27.785 45.524 58.760 1.00 47.24 99 LEU A N 1
ATOM 4364 C CA . LEU B 1 99 ? 28.305 45.586 60.121 1.00 51.15 99 LEU A CA 1
ATOM 4365 C C . LEU B 1 99 ? 29.366 44.524 60.349 1.00 51.62 99 LEU A C 1
ATOM 4366 O O . LEU B 1 99 ? 30.420 44.801 60.931 1.00 54.04 99 LEU A O 1
ATOM 4368 N N . SER B 1 100 ? 29.115 43.305 59.871 1.00 55.48 100 SER A N 1
ATOM 4369 C CA . SER B 1 100 ? 30.026 42.198 60.146 1.00 56.71 100 SER A CA 1
ATOM 4370 C C . SER B 1 100 ? 31.382 42.402 59.474 1.00 49.77 100 SER A C 1
ATOM 4371 O O . SER B 1 100 ? 32.424 42.048 60.044 1.00 45.27 100 SER A O 1
ATOM 4374 N N . ILE B 1 101 ? 31.395 42.978 58.271 1.00 51.37 101 ILE A N 1
ATOM 4375 C CA . ILE B 1 101 ? 32.660 43.208 57.574 1.00 52.72 101 ILE A CA 1
ATOM 4376 C C . ILE B 1 101 ? 33.455 44.311 58.265 1.00 52.44 101 ILE A C 1
ATOM 4377 O O . ILE B 1 101 ? 34.664 44.176 58.499 1.00 50.98 101 ILE A O 1
ATOM 4379 N N . ALA B 1 102 ? 32.784 45.416 58.608 1.00 54.71 102 ALA A N 1
ATOM 4380 C CA . ALA B 1 102 ? 33.466 46.552 59.225 1.00 55.19 102 ALA A CA 1
ATOM 4381 C C . ALA B 1 102 ? 33.979 46.221 60.621 1.00 54.08 102 ALA A C 1
ATOM 4382 O O . ALA B 1 102 ? 34.984 46.793 61.058 1.00 55.02 102 ALA A O 1
ATOM 4384 N N . SER B 1 103 ? 33.319 45.307 61.334 1.00 52.42 103 SER A N 1
ATOM 4385 C CA . SER B 1 103 ? 33.830 44.873 62.630 1.00 53.07 103 SER A CA 1
ATOM 4386 C C . SER B 1 103 ? 35.134 44.082 62.531 1.00 55.13 103 SER A C 1
ATOM 4387 O O . SER B 1 103 ? 35.652 43.664 63.571 1.00 55.11 103 SER A O 1
ATOM 4390 N N . LEU B 1 104 ? 35.677 43.860 61.336 1.00 55.72 104 LEU A N 1
ATOM 4391 C CA . LEU B 1 104 ? 36.925 43.116 61.198 1.00 57.49 104 LEU A CA 1
ATOM 4392 C C . LEU B 1 104 ? 38.107 43.968 61.634 1.00 54.58 104 LEU A C 1
ATOM 4393 O O . LEU B 1 104 ? 38.228 45.130 61.237 1.00 55.31 104 LEU A O 1
ATOM 4398 N N . GLN B 1 105 ? 38.993 43.380 62.430 1.00 55.86 105 GLN A N 1
ATOM 4399 C CA . GLN B 1 105 ? 40.183 44.069 62.897 1.00 49.66 105 GLN A CA 1
ATOM 4400 C C . GLN B 1 105 ? 41.396 43.189 62.652 1.00 50.13 105 GLN A C 1
ATOM 4401 O O . GLN B 1 105 ? 41.341 41.968 62.835 1.00 50.07 105 GLN A O 1
ATOM 4403 N N . VAL B 1 106 ? 42.487 43.823 62.217 1.00 45.62 106 VAL A N 1
ATOM 4404 C CA . VAL B 1 106 ? 43.728 43.104 61.981 1.00 44.90 106 VAL A CA 1
ATOM 4405 C C . VAL B 1 106 ? 44.168 42.380 63.248 1.00 46.27 106 VAL A C 1
ATOM 4406 O O . VAL B 1 106 ? 43.895 42.816 64.372 1.00 50.64 106 VAL A O 1
ATOM 4410 N N . ASN B 1 107 ? 44.828 41.240 63.058 1.00 49.35 107 ASN A N 1
ATOM 4411 C CA . ASN B 1 107 ? 45.482 40.491 64.119 1.00 49.05 107 ASN A CA 1
ATOM 4412 C C . ASN B 1 107 ? 46.951 40.894 64.148 1.00 52.03 107 ASN A C 1
ATOM 4413 O O . ASN B 1 107 ? 47.739 40.410 63.318 1.00 47.01 107 ASN A O 1
ATOM 4418 N N . PRO B 1 108 ? 47.372 41.752 65.086 1.00 55.81 108 PRO A N 1
ATOM 4419 C CA . PRO B 1 108 ? 48.739 42.306 65.033 1.00 54.68 108 PRO A CA 1
ATOM 4420 C C . PRO B 1 108 ? 49.853 41.275 65.146 1.00 52.44 108 PRO A C 1
ATOM 4421 O O . PRO B 1 108 ? 50.916 41.471 64.544 1.00 52.67 108 PRO A O 1
ATOM 4425 N N . LEU B 1 109 ? 49.665 40.189 65.899 1.00 56.79 109 LEU A N 1
ATOM 4426 C CA . LEU B 1 109 ? 50.705 39.163 65.956 1.00 57.25 109 LEU A CA 1
ATOM 4427 C C . LEU B 1 109 ? 50.941 38.547 64.579 1.00 50.64 109 LEU A C 1
ATOM 4428 O O . LEU B 1 109 ? 52.082 38.447 64.115 1.00 45.20 109 LEU A O 1
ATOM 4430 N N . MET B 1 110 ? 49.861 38.152 63.899 1.00 54.52 110 MET A N 1
ATOM 4431 C CA . MET B 1 110 ? 50.002 37.455 62.624 1.00 50.92 110 MET A CA 1
ATOM 4432 C C . MET B 1 110 ? 50.573 38.368 61.543 1.00 48.51 110 MET A C 1
ATOM 4433 O O . MET B 1 110 ? 51.423 37.936 60.748 1.00 43.15 110 MET A O 1
ATOM 4435 N N . VAL B 1 111 ? 50.122 39.630 61.490 1.00 49.10 111 VAL A N 1
ATOM 4436 C CA . VAL B 1 111 ? 50.633 40.549 60.470 1.00 46.64 111 VAL A CA 1
ATOM 4437 C C . VAL B 1 111 ? 52.140 40.693 60.601 1.00 45.27 111 VAL A C 1
ATOM 4438 O O . VAL B 1 111 ? 52.880 40.579 59.616 1.00 44.88 111 VAL A O 1
ATOM 4442 N N . GLU B 1 112 ? 52.619 40.916 61.828 1.00 46.38 112 GLU A N 1
ATOM 4443 C CA . GLU B 1 112 ? 54.059 41.012 62.047 1.00 48.06 112 GLU A CA 1
ATOM 4444 C C . GLU B 1 112 ? 54.771 39.731 61.626 1.00 45.69 112 GLU A C 1
ATOM 4445 O O . GLU B 1 112 ? 55.861 39.784 61.038 1.00 44.72 112 GLU A O 1
ATOM 4447 N N . VAL B 1 113 ? 54.164 38.567 61.903 1.00 46.37 113 VAL A N 1
ATOM 4448 C CA . VAL B 1 113 ? 54.741 37.301 61.445 1.00 46.87 113 VAL A CA 1
ATOM 4449 C C . VAL B 1 113 ? 54.873 37.304 59.928 1.00 42.97 113 VAL A C 1
ATOM 4450 O O . VAL B 1 113 ? 55.947 37.033 59.372 1.00 42.09 113 VAL A O 1
ATOM 4454 N N . LEU B 1 114 ? 53.773 37.626 59.241 1.00 44.61 114 LEU A N 1
ATOM 4455 C CA . LEU B 1 114 ? 53.790 37.806 57.793 1.00 42.90 114 LEU A CA 1
ATOM 4456 C C . LEU B 1 114 ? 54.951 38.697 57.360 1.00 41.47 114 LEU A C 1
ATOM 4457 O O . LEU B 1 114 ? 55.700 38.360 56.434 1.00 37.65 114 LEU A O 1
ATOM 4462 N N . ARG B 1 115 ? 55.141 39.819 58.064 1.00 45.48 115 ARG A N 1
ATOM 4463 C CA . ARG B 1 115 ? 56.162 40.788 57.676 1.00 45.19 115 ARG A CA 1
ATOM 4464 C C . ARG B 1 115 ? 57.561 40.192 57.777 1.00 41.40 115 ARG A C 1
ATOM 4465 O O . ARG B 1 115 ? 58.378 40.349 56.860 1.00 39.33 115 ARG A O 1
ATOM 4469 N N . VAL B 1 116 ? 57.853 39.484 58.870 1.00 43.00 116 VAL A N 1
ATOM 4470 C CA . VAL B 1 116 ? 59.198 38.930 59.026 1.00 43.26 116 VAL A CA 1
ATOM 4471 C C . VAL B 1 116 ? 59.471 37.876 57.958 1.00 43.83 116 VAL A C 1
ATOM 4472 O O . VAL B 1 116 ? 60.588 37.782 57.430 1.00 43.16 116 VAL A O 1
ATOM 4474 N N . LEU B 1 117 ? 58.459 37.076 57.611 1.00 42.67 117 LEU A N 1
ATOM 4475 C CA . LEU B 1 117 ? 58.658 36.080 56.560 1.00 43.33 117 LEU A CA 1
ATOM 4476 C C . LEU B 1 117 ? 58.961 36.758 55.233 1.00 42.90 117 LEU A C 1
ATOM 4477 O O . LEU B 1 117 ? 59.869 36.336 54.504 1.00 42.44 117 LEU A O 1
ATOM 4482 N N . HIS B 1 118 ? 58.206 37.816 54.911 1.00 42.01 118 HIS A N 1
ATOM 4483 C CA . HIS B 1 118 ? 58.471 38.609 53.714 1.00 44.08 118 HIS A CA 1
ATOM 4484 C C . HIS B 1 118 ? 59.922 39.082 53.667 1.00 42.80 118 HIS A C 1
ATOM 4485 O O . HIS B 1 118 ? 60.610 38.924 52.651 1.00 42.66 118 HIS A O 1
ATOM 4492 N N . LYS B 1 119 ? 60.406 39.657 54.771 1.00 42.64 119 LYS A N 1
ATOM 4493 C CA . LYS B 1 119 ? 61.795 40.108 54.821 1.00 44.96 119 LYS A CA 1
ATOM 4494 C C . LYS B 1 119 ? 62.761 38.954 54.598 1.00 46.79 119 LYS A C 1
ATOM 4495 O O . LYS B 1 119 ? 63.812 39.125 53.965 1.00 47.24 119 LYS A O 1
ATOM 4497 N N . LYS B 1 120 ? 62.423 37.766 55.103 1.00 46.32 120 LYS A N 1
ATOM 4498 C CA . LYS B 1 120 ? 63.295 36.609 54.881 1.00 43.40 120 LYS A CA 1
ATOM 4499 C C . LYS B 1 120 ? 63.227 36.089 53.451 1.00 46.79 120 LYS A C 1
ATOM 4500 O O . LYS B 1 120 ? 63.798 35.033 53.186 1.00 52.77 120 LYS A O 1
ATOM 4502 N N . ASP B 1 121 ? 62.531 36.791 52.553 1.00 45.33 121 ASP A N 1
ATOM 4503 C CA . ASP B 1 121 ? 62.412 36.407 51.144 1.00 50.82 121 ASP A CA 1
ATOM 4504 C C . ASP B 1 121 ? 61.714 35.058 50.969 1.00 48.54 121 ASP A C 1
ATOM 4505 O O . ASP B 1 121 ? 62.018 34.305 50.042 1.00 50.45 121 ASP A O 1
ATOM 4510 N N . LYS B 1 122 ? 60.772 34.738 51.849 1.00 44.33 122 LYS A N 1
ATOM 4511 C CA . LYS B 1 122 ? 59.954 33.554 51.641 1.00 47.10 122 LYS A CA 1
ATOM 4512 C C . LYS B 1 122 ? 58.985 33.775 50.475 1.00 42.26 122 LYS A C 1
ATOM 4513 O O . LYS B 1 122 ? 58.688 34.908 50.086 1.00 42.25 122 LYS A O 1
ATOM 4519 N N . GLN B 1 123 ? 58.511 32.674 49.896 1.00 34.52 123 GLN A N 1
ATOM 4520 C CA . GLN B 1 123 ? 57.345 32.734 49.022 1.00 35.12 123 GLN A CA 1
ATOM 4521 C C . GLN B 1 123 ? 56.102 32.669 49.902 1.00 38.81 123 GLN A C 1
ATOM 4522 O O . GLN B 1 123 ? 55.940 31.724 50.679 1.00 39.37 123 GLN A O 1
ATOM 4524 N N . ILE B 1 124 ? 55.244 33.684 49.825 1.00 36.18 124 ILE A N 1
ATOM 4525 C CA . ILE B 1 124 ? 54.087 33.768 50.709 1.00 35.03 124 ILE A CA 1
ATOM 4526 C C . ILE B 1 124 ? 52.812 33.887 49.887 1.00 33.16 124 ILE A C 1
ATOM 4527 O O . ILE B 1 124 ? 52.742 34.652 48.917 1.00 33.32 124 ILE A O 1
ATOM 4532 N N . TYR B 1 125 ? 51.798 33.125 50.282 1.00 28.27 125 TYR A N 1
ATOM 4533 C CA . TYR B 1 125 ? 50.553 33.097 49.543 1.00 28.50 125 TYR A CA 1
ATOM 4534 C C . TYR B 1 125 ? 49.396 33.225 50.506 1.00 26.89 125 TYR A C 1
ATOM 4535 O O . TYR B 1 125 ? 49.487 32.859 51.676 1.00 29.15 125 TYR A O 1
ATOM 4544 N N . CYS B 1 126 ? 48.322 33.796 50.000 1.00 27.44 126 CYS A N 1
ATOM 4545 C CA . CYS B 1 126 ? 47.083 33.934 50.732 1.00 29.30 126 CYS A CA 1
ATOM 4546 C C . CYS B 1 126 ? 46.057 33.046 50.044 1.00 29.12 126 CYS A C 1
ATOM 4547 O O . CYS B 1 126 ? 45.943 33.074 48.813 1.00 25.39 126 CYS A O 1
ATOM 4550 N N . LEU B 1 127 ? 45.349 32.233 50.830 1.00 28.99 127 LEU A N 1
ATOM 4551 C CA . LEU B 1 127 ? 44.334 31.313 50.311 1.00 28.92 127 LEU A CA 1
ATOM 4552 C C . LEU B 1 127 ? 43.139 31.354 51.254 1.00 31.39 127 LEU A C 1
ATOM 4553 O O . LEU B 1 127 ? 43.220 30.868 52.389 1.00 34.34 127 LEU A O 1
ATOM 4558 N N . SER B 1 128 ? 42.028 31.915 50.785 1.00 29.56 128 SER A N 1
ATOM 4559 C CA . SER B 1 128 ? 40.942 32.263 51.688 1.00 31.07 128 SER A CA 1
ATOM 4560 C C . SER B 1 128 ? 39.623 32.279 50.931 1.00 30.96 128 SER A C 1
ATOM 4561 O O . SER B 1 128 ? 39.573 32.626 49.748 1.00 29.97 128 SER A O 1
ATOM 4564 N N . ASN B 1 129 ? 38.556 31.905 51.634 1.00 30.68 129 ASN A N 1
ATOM 4565 C CA . ASN B 1 129 ? 37.203 32.037 51.107 1.00 30.40 129 ASN A CA 1
ATOM 4566 C C . ASN B 1 129 ? 36.706 33.450 51.375 1.00 32.35 129 ASN A C 1
ATOM 4567 O O . ASN B 1 129 ? 36.683 33.887 52.527 1.00 31.86 129 ASN A O 1
ATOM 4572 N N . VAL B 1 130 ? 36.320 34.169 50.325 1.00 30.86 130 VAL A N 1
ATOM 4573 C CA . VAL B 1 130 ? 35.676 35.467 50.492 1.00 29.05 130 VAL A CA 1
ATOM 4574 C C . VAL B 1 130 ? 35.032 35.873 49.172 1.00 33.46 130 VAL A C 1
ATOM 4575 O O . VAL B 1 130 ? 35.606 35.663 48.094 1.00 31.22 130 VAL A O 1
ATOM 4579 N N . ASP B 1 131 ? 33.814 36.409 49.244 1.00 31.30 131 ASP A N 1
ATOM 4580 C CA . ASP B 1 131 ? 33.153 36.897 48.043 1.00 33.12 131 ASP A CA 1
ATOM 4581 C C . ASP B 1 131 ? 33.871 38.137 47.513 1.00 29.96 131 ASP A C 1
ATOM 4582 O O . ASP B 1 131 ? 34.656 38.780 48.215 1.00 33.89 131 ASP A O 1
ATOM 4587 N N . LEU B 1 132 ? 33.563 38.480 46.264 1.00 25.98 132 LEU A N 1
ATOM 4588 C CA . LEU B 1 132 ? 34.346 39.468 45.526 1.00 30.75 132 LEU A CA 1
ATOM 4589 C C . LEU B 1 132 ? 34.239 40.859 46.147 1.00 36.77 132 LEU A C 1
ATOM 4590 O O . LEU B 1 132 ? 35.250 41.549 46.340 1.00 35.11 132 LEU A O 1
ATOM 4595 N N . GLU B 1 133 ? 33.019 41.291 46.462 1.00 36.51 133 GLU A N 1
ATOM 4596 C CA . GLU B 1 133 ? 32.837 42.632 47.002 1.00 34.47 133 GLU A CA 1
ATOM 4597 C C . GLU B 1 133 ? 33.457 42.756 48.384 1.00 34.62 133 GLU A C 1
ATOM 4598 O O . GLU B 1 133 ? 34.137 43.748 48.676 1.00 35.78 133 GLU A O 1
ATOM 4604 N N . SER B 1 134 ? 33.269 41.747 49.238 1.00 34.18 134 SER A N 1
ATOM 4605 C CA . SER B 1 134 ? 33.988 41.750 50.505 1.00 33.60 134 SER A CA 1
ATOM 4606 C C . SER B 1 134 ? 35.490 41.816 50.272 1.00 37.63 134 SER A C 1
ATOM 4607 O O . SER B 1 134 ? 36.213 42.511 50.999 1.00 34.12 134 SER A O 1
ATOM 4610 N N . PHE B 1 135 ? 35.980 41.109 49.251 1.00 36.05 135 PHE A N 1
ATOM 4611 C CA . PHE B 1 135 ? 37.409 41.147 48.977 1.00 33.52 135 PHE A CA 1
ATOM 4612 C C . PHE B 1 135 ? 37.849 42.545 48.562 1.00 32.02 135 PHE A C 1
ATOM 4613 O O . PHE B 1 135 ? 38.936 42.995 48.938 1.00 30.10 135 PHE A O 1
ATOM 4621 N N . SER B 1 136 ? 37.016 43.242 47.784 1.00 34.28 136 SER A N 1
ATOM 4622 C CA . SER B 1 136 ? 37.277 44.644 47.471 1.00 34.38 136 SER A CA 1
ATOM 4623 C C . SER B 1 136 ? 37.400 45.482 48.741 1.00 37.03 136 SER A C 1
ATOM 4624 O O . SER B 1 136 ? 38.388 46.203 48.926 1.00 33.26 136 SER A O 1
ATOM 4627 N N . TYR B 1 137 ? 36.398 45.404 49.628 1.00 33.34 137 TYR A N 1
ATOM 4628 C CA . TYR B 1 137 ? 36.452 46.197 50.852 1.00 35.47 137 TYR A CA 1
ATOM 4629 C C . TYR B 1 137 ? 37.723 45.905 51.636 1.00 37.44 137 TYR A C 1
ATOM 4630 O O . TYR B 1 137 ? 38.387 46.829 52.124 1.00 39.99 137 TYR A O 1
ATOM 4639 N N . LEU B 1 138 ? 38.080 44.625 51.770 1.00 36.71 138 LEU A N 1
ATOM 4640 C CA . LEU B 1 138 ? 39.191 44.264 52.642 1.00 34.66 138 LEU A CA 1
ATOM 4641 C C . LEU B 1 138 ? 40.522 44.676 52.029 1.00 34.70 138 LEU A C 1
ATOM 4642 O O . LEU B 1 138 ? 41.450 45.079 52.745 1.00 38.83 138 LEU A O 1
ATOM 4647 N N . TYR B 1 139 ? 40.638 44.574 50.707 1.00 35.03 139 TYR A N 1
ATOM 4648 C CA . TYR B 1 139 ? 41.854 45.035 50.049 1.00 35.57 139 TYR A CA 1
ATOM 4649 C C . TYR B 1 139 ? 42.042 46.540 50.245 1.00 36.67 139 TYR A C 1
ATOM 4650 O O . TYR B 1 139 ? 43.151 46.995 50.541 1.00 36.02 139 TYR A O 1
ATOM 4659 N N . LYS B 1 140 ? 40.965 47.325 50.111 1.00 36.87 140 LYS A N 1
ATOM 4660 C CA . LYS B 1 140 ? 41.064 48.765 50.354 1.00 41.91 140 LYS A CA 1
ATOM 4661 C C . LYS B 1 140 ? 41.411 49.054 51.802 1.00 36.80 140 LYS A C 1
ATOM 4662 O O . LYS B 1 140 ? 42.245 49.915 52.090 1.00 39.68 140 LYS A O 1
ATOM 4666 N N . GLN B 1 141 ? 40.790 48.320 52.725 1.00 41.98 141 GLN A N 1
ATOM 4667 C CA . GLN B 1 141 ? 40.789 48.682 54.136 1.00 37.82 141 GLN A CA 1
ATOM 4668 C C . GLN B 1 141 ? 42.093 48.328 54.837 1.00 41.74 141 GLN A C 1
ATOM 4669 O O . GLN B 1 141 ? 42.502 49.033 55.764 1.00 44.80 141 GLN A O 1
ATOM 4675 N N . PHE B 1 142 ? 42.762 47.261 54.432 1.00 38.29 142 PHE A N 1
ATOM 4676 C CA . PHE B 1 142 ? 43.977 46.845 55.111 1.00 30.21 142 PHE A CA 1
ATOM 4677 C C . PHE B 1 142 ? 45.141 46.908 54.138 1.00 33.60 142 PHE A C 1
ATOM 4678 O O . PHE B 1 142 ? 44.977 47.182 52.948 1.00 34.71 142 PHE A O 1
ATOM 4686 N N . ASP B 1 143 ? 46.329 46.641 54.664 1.00 35.54 143 ASP A N 1
ATOM 4687 C CA . ASP B 1 143 ? 47.543 46.958 53.932 1.00 32.76 143 ASP A CA 1
ATOM 4688 C C . ASP B 1 143 ? 48.630 45.903 54.087 1.00 37.04 143 ASP A C 1
ATOM 4689 O O . ASP B 1 143 ? 49.792 46.185 53.776 1.00 42.12 143 ASP A O 1
ATOM 4694 N N . PHE B 1 144 ? 48.299 44.692 54.547 1.00 35.24 144 PHE A N 1
ATOM 4695 C CA . PHE B 1 144 ? 49.300 43.633 54.613 1.00 33.69 144 PHE A CA 1
ATOM 4696 C C . PHE B 1 144 ? 49.416 42.868 53.306 1.00 35.61 144 PHE A C 1
ATOM 4697 O O . PHE B 1 144 ? 50.337 42.055 53.158 1.00 36.36 144 PHE A O 1
ATOM 4705 N N . TRP B 1 145 ? 48.499 43.123 52.365 1.00 31.60 145 TRP A N 1
ATOM 4706 C CA . TRP B 1 145 ? 48.478 42.424 51.089 1.00 32.80 145 TRP A CA 1
ATOM 4707 C C . TRP B 1 145 ? 49.824 42.447 50.396 1.00 33.94 145 TRP A C 1
ATOM 4708 O O . TRP B 1 145 ? 50.161 41.509 49.662 1.00 36.88 145 TRP A O 1
ATOM 4719 N N . LYS B 1 146 ? 50.602 43.506 50.611 1.00 33.66 146 LYS A N 1
ATOM 4720 C CA . LYS B 1 146 ? 51.868 43.670 49.911 1.00 36.33 146 LYS A CA 1
ATOM 4721 C C . LYS B 1 146 ? 52.868 42.574 50.250 1.00 33.01 146 LYS A C 1
ATOM 4722 O O . LYS B 1 146 ? 53.788 42.326 49.465 1.00 35.73 146 LYS A O 1
ATOM 4728 N N . TYR B 1 147 ? 52.712 41.908 51.392 1.00 33.60 147 TYR A N 1
ATOM 4729 C CA . TYR B 1 147 ? 53.661 40.866 51.751 1.00 34.94 147 TYR A CA 1
ATOM 4730 C C . TYR B 1 147 ? 53.453 39.581 50.956 1.00 37.63 147 TYR A C 1
ATOM 4731 O O . TYR B 1 147 ? 54.330 38.706 50.977 1.00 36.06 147 TYR A O 1
ATOM 4740 N N . PHE B 1 148 ? 52.341 39.459 50.232 1.00 30.95 148 PHE A N 1
ATOM 4741 C CA . PHE B 1 148 ? 52.027 38.232 49.518 1.00 30.48 148 PHE A CA 1
ATOM 4742 C C . PHE B 1 148 ? 52.655 38.224 48.131 1.00 30.26 148 PHE A C 1
ATOM 4743 O O . PHE B 1 148 ? 52.613 39.222 47.410 1.00 32.95 148 PHE A O 1
ATOM 4751 N N . ASP B 1 149 ? 53.247 37.085 47.763 1.00 30.94 149 ASP A N 1
ATOM 4752 C CA . ASP B 1 149 ? 53.616 36.852 46.372 1.00 33.15 149 ASP A CA 1
ATOM 4753 C C . ASP B 1 149 ? 52.410 36.527 45.484 1.00 32.91 149 ASP A C 1
ATOM 4754 O O . ASP B 1 149 ? 52.497 36.667 44.262 1.00 33.77 149 ASP A O 1
ATOM 4759 N N . GLY B 1 150 ? 51.298 36.077 46.058 1.00 29.64 150 GLY A N 1
ATOM 4760 C CA . GLY B 1 150 ? 50.140 35.693 45.272 1.00 24.69 150 GLY A CA 1
ATOM 4761 C C . GLY B 1 150 ? 48.905 35.529 46.142 1.00 27.83 150 GLY A C 1
ATOM 4762 O O . GLY B 1 150 ? 48.968 34.922 47.219 1.00 23.91 150 GLY A O 1
ATOM 4763 N N . ILE B 1 151 ? 47.779 36.085 45.703 1.00 24.44 151 ILE A N 1
ATOM 4764 C CA . ILE B 1 151 ? 46.544 36.065 46.477 1.00 24.98 151 ILE A CA 1
ATOM 4765 C C . ILE B 1 151 ? 45.551 35.175 45.742 1.00 26.02 151 ILE A C 1
ATOM 4766 O O . ILE B 1 151 ? 45.261 35.402 44.561 1.00 26.48 151 ILE A O 1
ATOM 4771 N N . TYR B 1 152 ? 45.053 34.147 46.433 1.00 29.00 152 TYR A N 1
ATOM 4772 C CA . TYR B 1 152 ? 44.111 33.163 45.880 1.00 27.13 152 TYR A CA 1
ATOM 4773 C C . TYR B 1 152 ? 42.817 33.226 46.686 1.00 28.24 152 TYR A C 1
ATOM 4774 O O . TYR B 1 152 ? 42.720 32.661 47.777 1.00 28.19 152 TYR A O 1
ATOM 4783 N N . VAL B 1 153 ? 41.828 33.911 46.143 1.00 29.63 153 VAL A N 1
ATOM 4784 C CA . VAL B 1 153 ? 40.583 34.212 46.834 1.00 26.39 153 VAL A CA 1
ATOM 4785 C C . VAL B 1 153 ? 39.471 33.430 46.150 1.00 27.80 153 VAL A C 1
ATOM 4786 O O . VAL B 1 153 ? 39.462 33.299 44.919 1.00 28.98 153 VAL A O 1
ATOM 4790 N N . SER B 1 154 ? 38.551 32.883 46.951 1.00 26.94 154 SER A N 1
ATOM 4791 C CA . SER B 1 154 ? 37.563 31.941 46.422 1.00 28.30 154 SER A CA 1
ATOM 4792 C C . SER B 1 154 ? 36.758 32.537 45.266 1.00 29.97 154 SER A C 1
ATOM 4793 O O . SER B 1 154 ? 36.501 31.852 44.270 1.00 29.12 154 SER A O 1
ATOM 4796 N N . ALA B 1 155 ? 36.360 33.810 45.372 1.00 24.53 155 ALA A N 1
ATOM 4797 C CA . ALA B 1 155 ? 35.482 34.390 44.366 1.00 28.85 155 ALA A CA 1
ATOM 4798 C C . ALA B 1 155 ? 36.191 34.629 43.037 1.00 30.19 155 ALA A C 1
ATOM 4799 O O . ALA B 1 155 ? 35.522 34.796 42.017 1.00 30.47 155 ALA A O 1
ATOM 4801 N N . LEU B 1 156 ? 37.519 34.659 43.020 1.00 27.94 156 LEU A N 1
ATOM 4802 C CA . LEU B 1 156 ? 38.247 34.782 41.765 1.00 30.20 156 LEU A CA 1
ATOM 4803 C C . LEU B 1 156 ? 38.632 33.440 41.172 1.00 28.05 156 LEU A C 1
ATOM 4804 O O . LEU B 1 156 ? 39.042 33.393 40.011 1.00 30.95 156 LEU A O 1
ATOM 4809 N N . LEU B 1 157 ? 38.502 32.357 41.934 1.00 28.65 157 LEU A N 1
ATOM 4810 C CA . LEU B 1 157 ? 38.878 31.021 41.486 1.00 28.72 157 LEU A CA 1
ATOM 4811 C C . LEU B 1 157 ? 37.691 30.148 41.092 1.00 31.18 157 LEU A C 1
ATOM 4812 O O . LEU B 1 157 ? 37.891 29.141 40.400 1.00 29.77 157 LEU A O 1
ATOM 4817 N N . GLN B 1 158 ? 36.473 30.519 41.502 1.00 30.19 158 GLN A N 1
ATOM 4818 C CA . GLN B 1 158 ? 35.309 29.638 41.468 1.00 33.60 158 GLN A CA 1
ATOM 4819 C C . GLN B 1 158 ? 35.617 28.303 42.147 1.00 32.52 158 GLN A C 1
ATOM 4820 O O . GLN B 1 158 ? 35.312 27.231 41.629 1.00 36.63 158 GLN A O 1
ATOM 4826 N N . LEU B 1 159 ? 36.229 28.381 43.330 1.00 29.81 159 LEU A N 1
ATOM 4827 C CA . LEU B 1 159 ? 36.594 27.214 44.123 1.00 31.37 159 LEU A CA 1
ATOM 4828 C C . LEU B 1 159 ? 36.630 27.620 45.592 1.00 34.78 159 LEU A C 1
ATOM 4829 O O . LEU B 1 159 ? 37.052 28.731 45.910 1.00 33.12 159 LEU A O 1
ATOM 4834 N N . ARG B 1 160 ? 36.218 26.713 46.484 1.00 32.36 160 ARG A N 1
ATOM 4835 C CA . ARG B 1 160 ? 36.130 26.995 47.908 1.00 33.59 160 ARG A CA 1
ATOM 4836 C C . ARG B 1 160 ? 37.063 26.092 48.703 1.00 38.66 160 ARG A C 1
ATOM 4837 O O . ARG B 1 160 ? 37.320 24.947 48.332 1.00 37.30 160 ARG A O 1
ATOM 4845 N N . LYS B 1 161 ? 37.495 26.600 49.847 1.00 37.37 161 LYS A N 1
ATOM 4846 C CA . LYS B 1 161 ? 38.725 26.145 50.471 1.00 39.57 161 LYS A CA 1
ATOM 4847 C C . LYS B 1 161 ? 38.753 24.742 51.071 1.00 53.82 161 LYS A C 1
ATOM 4848 O O . LYS B 1 161 ? 39.839 24.151 51.101 1.00 52.87 161 LYS A O 1
ATOM 4854 N N . PRO B 1 162 ? 37.661 24.162 51.587 1.00 50.65 162 PRO A N 1
ATOM 4855 C CA . PRO B 1 162 ? 37.780 22.755 52.016 1.00 41.65 162 PRO A CA 1
ATOM 4856 C C . PRO B 1 162 ? 38.009 21.822 50.835 1.00 41.97 162 PRO A C 1
ATOM 4857 O O . PRO B 1 162 ? 38.716 20.815 50.973 1.00 39.99 162 PRO A O 1
ATOM 4861 N N . ASN B 1 163 ? 37.477 22.178 49.665 1.00 39.71 163 ASN A N 1
ATOM 4862 C CA . ASN B 1 163 ? 37.533 21.330 48.479 1.00 38.55 163 ASN A CA 1
ATOM 4863 C C . ASN B 1 163 ? 38.981 21.102 48.040 1.00 43.79 163 ASN A C 1
ATOM 4864 O O . ASN B 1 163 ? 39.716 22.071 47.799 1.00 41.83 163 ASN A O 1
ATOM 4869 N N . PRO B 1 164 ? 39.424 19.850 47.918 1.00 43.57 164 PRO A N 1
ATOM 4870 C CA . PRO B 1 164 ? 40.810 19.606 47.486 1.00 41.90 164 PRO A CA 1
ATOM 4871 C C . PRO B 1 164 ? 41.155 20.254 46.153 1.00 40.53 164 PRO A C 1
ATOM 4872 O O . PRO B 1 164 ? 42.334 20.552 45.907 1.00 34.08 164 PRO A O 1
ATOM 4876 N N . ASP B 1 165 ? 40.160 20.481 45.290 1.00 36.86 165 ASP A N 1
ATOM 4877 C CA . ASP B 1 165 ? 40.408 21.146 44.017 1.00 34.60 165 ASP A CA 1
ATOM 4878 C C . ASP B 1 165 ? 41.099 22.497 44.208 1.00 38.40 165 ASP A C 1
ATOM 4879 O O . ASP B 1 165 ? 41.955 22.882 43.403 1.00 33.59 165 ASP A O 1
ATOM 4884 N N . ILE B 1 166 ? 40.742 23.239 45.261 1.00 36.66 166 ILE A N 1
ATOM 4885 C CA . ILE B 1 166 ? 41.369 24.549 45.427 1.00 36.34 166 ILE A CA 1
ATOM 4886 C C . ILE B 1 166 ? 42.828 24.397 45.850 1.00 33.48 166 ILE A C 1
ATOM 4887 O O . ILE B 1 166 ? 43.691 25.170 45.410 1.00 30.53 166 ILE A O 1
ATOM 4892 N N . PHE B 1 167 ? 43.141 23.385 46.667 1.00 30.42 167 PHE A N 1
ATOM 4893 C CA . PHE B 1 167 ? 44.539 23.134 47.014 1.00 32.24 167 PHE A CA 1
ATOM 4894 C C . PHE B 1 167 ? 45.348 22.709 45.792 1.00 33.12 167 PHE A C 1
ATOM 4895 O O . PHE B 1 167 ? 46.480 23.175 45.598 1.00 31.51 167 PHE A O 1
ATOM 4903 N N . GLN B 1 168 ? 44.780 21.836 44.955 1.00 32.65 168 GLN A N 1
ATOM 4904 C CA . GLN B 1 168 ? 45.476 21.410 43.751 1.00 30.33 168 GLN A CA 1
ATOM 4905 C C . GLN B 1 168 ? 45.622 22.564 42.772 1.00 36.46 168 GLN A C 1
ATOM 4906 O O . GLN B 1 168 ? 46.650 22.679 42.087 1.00 37.00 168 GLN A O 1
ATOM 4908 N N . TYR B 1 169 ? 44.611 23.435 42.686 1.00 32.17 169 TYR A N 1
ATOM 4909 C CA . TYR B 1 169 ? 44.781 24.603 41.837 1.00 32.90 169 TYR A CA 1
ATOM 4910 C C . TYR B 1 169 ? 45.942 25.455 42.332 1.00 34.93 169 TYR A C 1
ATOM 4911 O O . TYR B 1 169 ? 46.804 25.860 41.547 1.00 33.70 169 TYR A O 1
ATOM 4920 N N . LEU B 1 170 ? 45.993 25.714 43.642 1.00 29.92 170 LEU A N 1
ATOM 4921 C CA . LEU B 1 170 ? 47.062 26.538 44.198 1.00 34.01 170 LEU A CA 1
ATOM 4922 C C . LEU B 1 170 ? 48.435 25.940 43.905 1.00 37.24 170 LEU A C 1
ATOM 4923 O O . LEU B 1 170 ? 49.352 26.647 43.467 1.00 34.47 170 LEU A O 1
ATOM 4928 N N . ILE B 1 171 ? 48.586 24.629 44.132 1.00 37.28 171 ILE A N 1
ATOM 4929 C CA . ILE B 1 171 ? 49.900 23.992 44.087 1.00 38.18 171 ILE A CA 1
ATOM 4930 C C . ILE B 1 171 ? 50.459 24.019 42.673 1.00 37.81 171 ILE A C 1
ATOM 4931 O O . ILE B 1 171 ? 51.629 24.352 42.463 1.00 38.48 171 ILE A O 1
ATOM 4936 N N . SER B 1 172 ? 49.641 23.665 41.681 1.00 37.88 172 SER A N 1
ATOM 4937 C CA . SER B 1 172 ? 50.175 23.609 40.326 1.00 36.83 172 SER A CA 1
ATOM 4938 C C . SER B 1 172 ? 50.348 25.002 39.746 1.00 42.47 172 SER A C 1
ATOM 4939 O O . SER B 1 172 ? 51.347 25.274 39.065 1.00 45.31 172 SER A O 1
ATOM 4942 N N . SER B 1 173 ? 49.411 25.910 40.035 1.00 38.62 173 SER A N 1
ATOM 4943 C CA . SER B 1 173 ? 49.512 27.248 39.464 1.00 35.75 173 SER A CA 1
ATOM 4944 C C . SER B 1 173 ? 50.694 28.008 40.052 1.00 39.07 173 SER A C 1
ATOM 4945 O O . SER B 1 173 ? 51.364 28.766 39.343 1.00 39.38 173 SER A O 1
ATOM 4948 N N . ALA B 1 174 ? 50.983 27.813 41.333 1.00 40.42 174 ALA A N 1
ATOM 4949 C CA . ALA B 1 174 ? 52.142 28.462 41.932 1.00 37.34 174 ALA A CA 1
ATOM 4950 C C . ALA B 1 174 ? 53.390 27.593 41.882 1.00 40.50 174 ALA A C 1
ATOM 4951 O O . ALA B 1 174 ? 54.443 28.029 42.360 1.00 42.15 174 ALA A O 1
ATOM 4953 N N . SER B 1 175 ? 53.297 26.390 41.310 1.00 38.92 175 SER A N 1
ATOM 4954 C CA . SER B 1 175 ? 54.401 25.431 41.278 1.00 37.89 175 SER A CA 1
ATOM 4955 C C . SER B 1 175 ? 54.999 25.222 42.669 1.00 41.87 175 SER A C 1
ATOM 4956 O O . SER B 1 175 ? 56.215 25.265 42.871 1.00 41.18 175 SER A O 1
ATOM 4959 N N . ILE B 1 176 ? 54.121 24.998 43.644 1.00 37.78 176 ILE A N 1
ATOM 4960 C CA . ILE B 1 176 ? 54.554 24.850 45.026 1.00 42.80 176 ILE A CA 1
ATOM 4961 C C . ILE B 1 176 ? 55.200 23.485 45.218 1.00 43.55 176 ILE A C 1
ATOM 4962 O O . ILE B 1 176 ? 54.656 22.457 44.795 1.00 45.10 176 ILE A O 1
ATOM 4967 N N . ASN B 1 177 ? 56.368 23.472 45.857 1.00 44.71 177 ASN A N 1
ATOM 4968 C CA . ASN B 1 177 ? 56.980 22.241 46.354 1.00 42.38 177 ASN A CA 1
ATOM 4969 C C . ASN B 1 177 ? 56.429 21.991 47.750 1.00 40.30 177 ASN A C 1
ATOM 4970 O O . ASN B 1 177 ? 56.843 22.636 48.720 1.00 43.14 177 ASN A O 1
ATOM 4975 N N . THR B 1 178 ? 55.488 21.053 47.858 1.00 38.94 178 THR A N 1
ATOM 4976 C CA . THR B 1 178 ? 54.739 20.902 49.102 1.00 41.68 178 THR A CA 1
ATOM 4977 C C . THR B 1 178 ? 55.624 20.469 50.263 1.00 38.96 178 THR A C 1
ATOM 4978 O O . THR B 1 178 ? 55.276 20.719 51.422 1.00 38.73 178 THR A O 1
ATOM 4982 N N . LYS B 1 179 ? 56.768 19.841 49.979 1.00 44.44 179 LYS A N 1
ATOM 4983 C CA . LYS B 1 179 ? 57.643 19.359 51.046 1.00 41.43 179 LYS A CA 1
ATOM 4984 C C . LYS B 1 179 ? 58.255 20.506 51.843 1.00 41.59 179 LYS A C 1
ATOM 4985 O O . LYS B 1 179 ? 58.612 20.326 53.012 1.00 44.16 179 LYS A O 1
ATOM 4987 N N . SER B 1 180 ? 58.392 21.684 51.237 1.00 45.95 180 SER A N 1
ATOM 4988 C CA . SER B 1 180 ? 58.899 22.865 51.928 1.00 43.50 180 SER A CA 1
ATOM 4989 C C . SER B 1 180 ? 57.815 23.915 52.120 1.00 44.01 180 SER A C 1
ATOM 4990 O O . SER B 1 180 ? 58.110 25.107 52.227 1.00 43.92 180 SER A O 1
ATOM 4993 N N . THR B 1 181 ? 56.559 23.486 52.168 1.00 43.33 181 THR A N 1
ATOM 4994 C CA . THR B 1 181 ? 55.430 24.388 52.309 1.00 39.51 181 THR A CA 1
ATOM 4995 C C . THR B 1 181 ? 54.676 24.078 53.591 1.00 41.05 181 THR A C 1
ATOM 4996 O O . THR B 1 181 ? 54.444 22.909 53.920 1.00 41.18 181 THR A O 1
ATOM 5000 N N . ILE B 1 182 ? 54.302 25.134 54.312 1.00 38.38 182 ILE A N 1
ATOM 5001 C CA . ILE B 1 182 ? 53.515 25.024 55.529 1.00 33.75 182 ILE A CA 1
ATOM 5002 C C . ILE B 1 182 ? 52.301 25.930 55.381 1.00 38.80 182 ILE A C 1
ATOM 5003 O O . ILE B 1 182 ? 52.374 27.003 54.772 1.00 35.79 182 ILE A O 1
ATOM 5008 N N . PHE B 1 183 ? 51.176 25.486 55.939 1.00 33.74 183 PHE A N 1
ATOM 5009 C CA . PHE B 1 183 ? 49.884 26.141 55.775 1.00 35.18 183 PHE A CA 1
ATOM 5010 C C . PHE B 1 183 ? 49.347 26.531 57.150 1.00 39.15 183 PHE A C 1
ATOM 5011 O O . PHE B 1 183 ? 49.373 25.720 58.081 1.00 40.05 183 PHE A O 1
ATOM 5019 N N . ILE B 1 184 ? 48.894 27.779 57.283 1.00 40.05 184 ILE A N 1
ATOM 5020 C CA . ILE B 1 184 ? 48.402 28.325 58.546 1.00 37.55 184 ILE A CA 1
ATOM 5021 C C . ILE B 1 184 ? 46.914 28.587 58.415 1.00 38.66 184 ILE A C 1
ATOM 5022 O O . ILE B 1 184 ? 46.499 29.435 57.615 1.00 40.11 184 ILE A O 1
ATOM 5027 N N . ASP B 1 185 ? 46.115 27.897 59.230 1.00 40.65 185 ASP A N 1
ATOM 5028 C CA . ASP B 1 185 ? 44.667 28.048 59.196 1.00 40.98 185 ASP A CA 1
ATOM 5029 C C . ASP B 1 185 ? 44.127 27.844 60.607 1.00 42.75 185 ASP A C 1
ATOM 5030 O O . ASP B 1 185 ? 44.806 27.302 61.483 1.00 47.13 185 ASP A O 1
ATOM 5035 N N . ASP B 1 186 ? 42.898 28.300 60.828 1.00 37.61 186 ASP A N 1
ATOM 5036 C CA . ASP B 1 186 ? 42.224 28.066 62.099 1.00 44.86 186 ASP A CA 1
ATOM 5037 C C . ASP B 1 186 ? 41.296 26.855 62.069 1.00 47.99 186 ASP A C 1
ATOM 5038 O O . ASP B 1 186 ? 40.892 26.373 63.133 1.00 45.10 186 ASP A O 1
ATOM 5043 N N . LYS B 1 187 ? 40.947 26.357 60.888 1.00 45.14 187 LYS A N 1
ATOM 5044 C CA . LYS B 1 187 ? 40.008 25.253 60.752 1.00 45.66 187 LYS A CA 1
ATOM 5045 C C . LYS B 1 187 ? 40.768 23.959 60.477 1.00 47.99 187 LYS A C 1
ATOM 5046 O O . LYS B 1 187 ? 41.742 23.944 59.715 1.00 42.22 187 LYS A O 1
ATOM 5048 N N . SER B 1 188 ? 40.323 22.867 61.107 1.00 51.55 188 SER A N 1
ATOM 5049 C CA . SER B 1 188 ? 41.001 21.586 60.922 1.00 47.95 188 SER A CA 1
ATOM 5050 C C . SER B 1 188 ? 40.700 20.953 59.565 1.00 42.35 188 SE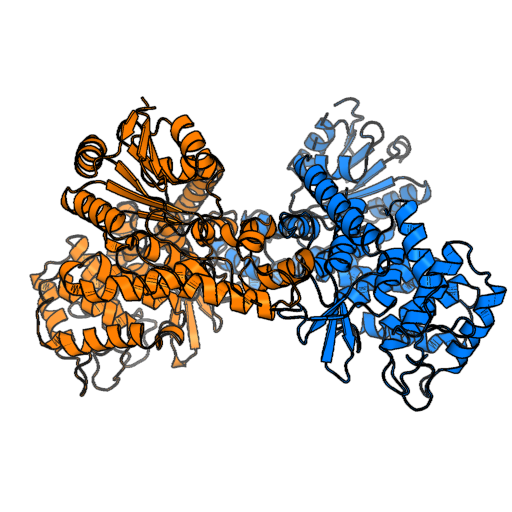R A C 1
ATOM 5051 O O . SER B 1 188 ? 41.587 20.312 58.986 1.00 45.13 188 SER A O 1
ATOM 5054 N N . GLU B 1 189 ? 39.481 21.130 59.034 1.00 45.09 189 GLU A N 1
ATOM 5055 C CA . GLU B 1 189 ? 39.164 20.603 57.704 1.00 44.08 189 GLU A CA 1
ATOM 5056 C C . GLU B 1 189 ? 40.174 21.071 56.670 1.00 42.14 189 GLU A C 1
ATOM 5057 O O . GLU B 1 189 ? 40.632 20.286 55.829 1.00 41.48 189 GLU A O 1
ATOM 5063 N N . ASN B 1 190 ? 40.528 22.357 56.714 1.00 39.36 190 ASN A N 1
ATOM 5064 C CA . ASN B 1 190 ? 41.468 22.891 55.741 1.00 36.60 190 ASN A CA 1
ATOM 5065 C C . ASN B 1 190 ? 42.858 22.298 55.944 1.00 38.64 190 ASN A C 1
ATOM 5066 O O . ASN B 1 190 ? 43.520 21.897 54.977 1.00 36.36 190 ASN A O 1
ATOM 5071 N N . LEU B 1 191 ? 43.318 22.232 57.197 1.00 33.34 191 LEU A N 1
ATOM 5072 C CA . LEU B 1 191 ? 44.663 21.732 57.444 1.00 38.82 191 LEU A CA 1
ATOM 5073 C C . LEU B 1 191 ? 44.778 20.250 57.115 1.00 39.06 191 LEU A C 1
ATOM 5074 O O . LEU B 1 191 ? 45.836 19.801 56.658 1.00 38.73 191 LEU A O 1
ATOM 5079 N N . GLN B 1 192 ? 43.704 19.488 57.333 1.00 38.99 192 GLN A N 1
ATOM 5080 C CA . GLN B 1 192 ? 43.712 18.076 56.972 1.00 40.16 192 GLN A CA 1
ATOM 5081 C C . GLN B 1 192 ? 43.850 17.908 55.464 1.00 40.61 192 GLN A C 1
ATOM 5082 O O . GLN B 1 192 ? 44.649 17.095 54.985 1.00 36.43 192 GLN A O 1
ATOM 5084 N N . GLU B 1 193 ? 43.100 18.706 54.700 1.00 41.79 193 GLU A N 1
ATOM 5085 C CA . GLU B 1 193 ? 43.165 18.631 53.245 1.00 38.90 193 GLU A CA 1
ATOM 5086 C C . GLU B 1 193 ? 44.553 18.989 52.736 1.00 40.24 193 GLU A C 1
ATOM 5087 O O . GLU B 1 193 ? 45.114 18.298 51.875 1.00 37.48 193 GLU A O 1
ATOM 5093 N N . ALA B 1 194 ? 45.113 20.086 53.241 1.00 39.54 194 ALA A N 1
ATOM 5094 C CA . ALA B 1 194 ? 46.463 20.469 52.850 1.00 40.01 194 ALA A CA 1
ATOM 5095 C C . ALA B 1 194 ? 47.464 19.386 53.223 1.00 38.27 194 ALA A C 1
ATOM 5096 O O . ALA B 1 194 ? 48.379 19.076 52.445 1.00 37.27 194 ALA A O 1
ATOM 5098 N N . ALA B 1 195 ? 47.302 18.799 54.413 1.00 38.55 195 ALA A N 1
ATOM 5099 C CA . ALA B 1 195 ? 48.194 17.728 54.846 1.00 38.76 195 ALA A CA 1
ATOM 5100 C C . ALA B 1 195 ? 48.154 16.532 53.896 1.00 36.70 195 ALA A C 1
ATOM 5101 O O . ALA B 1 195 ? 49.181 15.867 53.698 1.00 36.24 195 ALA A O 1
ATOM 5103 N N . ASN B 1 196 ? 46.991 16.256 53.282 1.00 37.11 196 ASN A N 1
ATOM 5104 C CA . ASN B 1 196 ? 46.888 15.157 52.317 1.00 38.02 196 ASN A CA 1
ATOM 5105 C C . ASN B 1 196 ? 47.688 15.407 51.050 1.00 39.39 196 ASN A C 1
ATOM 5106 O O . ASN B 1 196 ? 48.012 14.445 50.343 1.00 40.98 196 ASN A O 1
ATOM 5111 N N . PHE B 1 197 ? 47.982 16.667 50.727 1.00 38.99 197 PHE A N 1
ATOM 5112 C CA . PHE B 1 197 ? 48.847 17.008 49.606 1.00 37.67 197 PHE A CA 1
ATOM 5113 C C . PHE B 1 197 ? 50.312 17.099 50.015 1.00 38.77 197 PHE A C 1
ATOM 5114 O O . PHE B 1 197 ? 51.131 17.590 49.234 1.00 39.01 197 PHE A O 1
ATOM 5122 N N . GLY B 1 198 ? 50.651 16.672 51.229 1.00 37.01 198 GLY A N 1
ATOM 5123 C CA . GLY B 1 198 ? 52.020 16.746 51.698 1.00 39.83 198 GLY A CA 1
ATOM 5124 C C . GLY B 1 198 ? 52.484 18.092 52.219 1.00 41.10 198 GLY A C 1
ATOM 5125 O O . GLY B 1 198 ? 53.690 18.333 52.244 1.00 41.35 198 GLY A O 1
ATOM 5126 N N . ILE B 1 199 ? 51.579 18.971 52.659 1.00 38.07 199 ILE A N 1
ATOM 5127 C CA . ILE B 1 199 ? 51.952 20.275 53.210 1.00 36.60 199 ILE A CA 1
ATOM 5128 C C . ILE B 1 199 ? 51.785 20.243 54.724 1.00 37.20 199 ILE A C 1
ATOM 5129 O O . ILE B 1 199 ? 50.735 19.825 55.232 1.00 34.55 199 ILE A O 1
ATOM 5133 N N . SER B 1 200 ? 52.804 20.723 55.441 1.00 38.00 200 SER A N 1
ATOM 5134 C CA . SER B 1 200 ? 52.751 20.792 56.893 1.00 38.10 200 SER A CA 1
ATOM 5135 C C . SER B 1 200 ? 51.744 21.847 57.335 1.00 36.94 200 SER A C 1
ATOM 5136 O O . SER B 1 200 ? 51.244 22.641 56.537 1.00 33.77 200 SER A O 1
ATOM 5139 N N . THR B 1 201 ? 51.458 21.860 58.633 1.00 34.67 201 THR A N 1
ATOM 5140 C CA . THR B 1 201 ? 50.316 22.598 59.142 1.00 40.44 201 THR A CA 1
ATOM 5141 C C . THR B 1 201 ? 50.674 23.326 60.427 1.00 42.00 201 THR A C 1
ATOM 5142 O O . THR B 1 201 ? 51.540 22.901 61.195 1.00 41.75 201 THR A O 1
ATOM 5146 N N . LEU B 1 202 ? 49.978 24.436 60.643 1.00 42.10 202 LEU A N 1
ATOM 5147 C CA . LEU B 1 202 ? 50.068 25.225 61.863 1.00 43.99 202 LEU A CA 1
ATOM 5148 C C . LEU B 1 202 ? 48.652 25.688 62.157 1.00 44.14 202 LEU A C 1
ATOM 5149 O O . LEU B 1 202 ? 48.138 26.575 61.472 1.00 42.61 202 LEU A O 1
ATOM 5151 N N . LYS B 1 203 ? 48.010 25.048 63.130 1.00 46.87 203 LYS A N 1
ATOM 5152 C CA . LYS B 1 203 ? 46.684 25.454 63.572 1.00 49.32 203 LYS A CA 1
ATOM 5153 C C . LYS B 1 203 ? 46.833 26.658 64.493 1.00 47.78 203 LYS A C 1
ATOM 5154 O O . LYS B 1 203 ? 47.535 26.579 65.503 1.00 50.64 203 LYS A O 1
ATOM 5158 N N . TYR B 1 204 ? 46.183 27.768 64.151 1.00 50.57 204 TYR A N 1
ATOM 5159 C CA . TYR B 1 204 ? 46.260 28.969 64.983 1.00 51.31 204 TYR A CA 1
ATOM 5160 C C . TYR B 1 204 ? 45.155 28.980 66.030 1.00 50.76 204 TYR A C 1
ATOM 5161 O O . TYR B 1 204 ? 43.970 28.974 65.691 1.00 58.53 204 TYR A O 1
ATOM 5163 N N . ASP B 1 207 ? 46.041 32.014 71.328 1.00 70.12 207 ASP A N 1
ATOM 5164 C CA . ASP B 1 207 ? 46.162 30.989 72.357 1.00 65.72 207 ASP A CA 1
ATOM 5165 C C . ASP B 1 207 ? 47.246 29.979 71.984 1.00 70.31 207 ASP A C 1
ATOM 5166 O O . ASP B 1 207 ? 48.438 30.262 72.099 1.00 72.37 207 ASP A O 1
ATOM 5168 N N . ASN B 1 208 ? 46.831 28.802 71.531 1.00 75.74 208 ASN A N 1
ATOM 5169 C CA . ASN B 1 208 ? 47.758 27.744 71.160 1.00 71.43 208 ASN A CA 1
ATOM 5170 C C . ASN B 1 208 ? 48.010 27.755 69.656 1.00 63.42 208 ASN A C 1
ATOM 5171 O O . ASN B 1 208 ? 47.155 28.163 68.864 1.00 63.15 208 ASN A O 1
ATOM 5173 N N . PHE B 1 209 ? 49.204 27.304 69.275 1.00 61.04 209 PHE A N 1
ATOM 5174 C CA . PHE B 1 209 ? 49.569 27.054 67.883 1.00 58.32 209 PHE A CA 1
ATOM 5175 C C . PHE B 1 209 ? 49.995 25.593 67.763 1.00 57.83 209 PHE A C 1
ATOM 5176 O O . PHE B 1 209 ? 51.024 25.198 68.320 1.00 57.75 209 PHE A O 1
ATOM 5178 N N . GLU B 1 210 ? 49.209 24.791 67.039 1.00 53.79 210 GLU A N 1
ATOM 5179 C CA . GLU B 1 210 ? 49.464 23.359 66.880 1.00 48.43 210 GLU A CA 1
ATOM 5180 C C . GLU B 1 210 ? 50.223 23.117 65.578 1.00 45.77 210 GLU A C 1
ATOM 5181 O O . GLU B 1 210 ? 49.673 23.304 64.490 1.00 46.63 210 GLU A O 1
ATOM 5183 N N . TYR B 1 211 ? 51.471 22.663 65.686 1.00 46.95 211 TYR A N 1
ATOM 5184 C CA . TYR B 1 211 ? 52.340 22.462 64.531 1.00 43.19 211 TYR A CA 1
ATOM 5185 C C . TYR B 1 211 ? 52.550 20.976 64.242 1.00 45.37 211 TYR A C 1
ATOM 5186 O O . TYR B 1 211 ? 52.900 20.197 65.136 1.00 47.85 211 TYR A O 1
ATOM 5195 N N . THR B 1 212 ? 52.352 20.592 62.983 1.00 46.91 212 THR A N 1
ATOM 5196 C CA . THR B 1 212 ? 52.615 19.237 62.518 1.00 46.76 212 THR A CA 1
ATOM 5197 C C . THR B 1 212 ? 53.451 19.322 61.248 1.00 42.37 212 THR A C 1
ATOM 5198 O O . THR B 1 212 ? 53.024 19.940 60.269 1.00 43.53 212 THR A O 1
ATOM 5200 N N . ALA B 1 213 ? 54.640 18.718 61.266 1.00 38.49 213 ALA A N 1
ATOM 5201 C CA . ALA B 1 213 ? 55.499 18.636 60.086 1.00 39.04 213 ALA A CA 1
ATOM 5202 C C . ALA B 1 213 ? 55.099 17.422 59.252 1.00 45.85 213 ALA A C 1
ATOM 5203 O O . ALA B 1 213 ? 55.343 16.279 59.652 1.00 50.66 213 ALA A O 1
ATOM 5205 N N . ILE B 1 214 ? 54.503 17.668 58.081 1.00 46.00 214 ILE A N 1
ATOM 5206 C CA . ILE B 1 214 ? 54.028 16.611 57.193 1.00 42.02 214 ILE A CA 1
ATOM 5207 C C . ILE B 1 214 ? 55.133 16.252 56.214 1.00 46.14 214 ILE A C 1
ATOM 5208 O O . ILE B 1 214 ? 55.847 17.134 55.721 1.00 48.28 214 ILE A O 1
ATOM 5213 N N . GLU B 1 215 ? 55.269 14.948 55.916 1.00 43.61 215 GLU A N 1
ATOM 5214 C CA . GLU B 1 215 ? 56.297 14.453 55.010 1.00 46.28 215 GLU A CA 1
ATOM 5215 C C . GLU B 1 215 ? 55.760 13.783 53.748 1.00 51.41 215 GLU A C 1
ATOM 5216 O O . GLU B 1 215 ? 56.542 13.555 52.815 1.00 50.12 215 GLU A O 1
ATOM 5218 N N . GLY B 1 216 ? 54.467 13.472 53.675 1.00 50.09 216 GLY A N 1
ATOM 5219 C CA . GLY B 1 216 ? 53.937 12.765 52.521 1.00 48.99 216 GLY A CA 1
ATOM 5220 C C . GLY B 1 216 ? 52.795 13.441 51.789 1.00 48.80 216 GLY A C 1
ATOM 5221 O O . GLY B 1 216 ? 51.624 13.142 52.017 1.00 46.12 216 GLY A O 1
ATOM 5222 N N . THR B 1 226 ? 44.811 20.823 33.144 1.00 61.34 226 THR A N 1
ATOM 5223 C CA . THR B 1 226 ? 44.098 19.789 32.408 1.00 64.74 226 THR A CA 1
ATOM 5224 C C . THR B 1 226 ? 44.676 19.660 30.992 1.00 62.35 226 THR A C 1
ATOM 5225 O O . THR B 1 226 ? 45.400 20.542 30.528 1.00 59.47 226 THR A O 1
ATOM 5229 N N . PRO B 1 227 ? 44.395 18.542 30.316 1.00 63.05 227 PRO A N 1
ATOM 5230 C CA . PRO B 1 227 ? 44.752 18.449 28.890 1.00 58.58 227 PRO A CA 1
ATOM 5231 C C . PRO B 1 227 ? 43.870 19.297 27.991 1.00 57.06 227 PRO A C 1
ATOM 5232 O O . PRO B 1 227 ? 44.265 19.567 26.848 1.00 55.44 227 PRO A O 1
ATOM 5236 N N . GLU B 1 228 ? 42.687 19.713 28.458 1.00 56.75 228 GLU A N 1
ATOM 5237 C CA . GLU B 1 228 ? 41.879 20.648 27.682 1.00 52.83 228 GLU A CA 1
ATOM 5238 C C . GLU B 1 228 ? 42.575 22.003 27.553 1.00 48.62 228 GLU A C 1
ATOM 5239 O O . GLU B 1 228 ? 42.531 22.627 26.487 1.00 48.80 228 GLU A O 1
ATOM 5241 N N . ILE B 1 229 ? 43.238 22.467 28.617 1.00 52.10 229 ILE A N 1
ATOM 5242 C CA . ILE B 1 229 ? 43.982 23.726 28.542 1.00 48.70 229 ILE A CA 1
ATOM 5243 C C . ILE B 1 229 ? 45.104 23.615 27.522 1.00 43.42 229 ILE A C 1
ATOM 5244 O O . ILE B 1 229 ? 45.300 24.503 26.685 1.00 37.65 229 ILE A O 1
ATOM 5249 N N . HIS B 1 230 ? 45.874 22.529 27.595 1.00 44.69 230 HIS A N 1
ATOM 5250 C CA . HIS B 1 230 ? 46.977 22.344 26.664 1.00 43.04 230 HIS A CA 1
ATOM 5251 C C . HIS B 1 230 ? 46.480 22.280 25.225 1.00 45.31 230 HIS A C 1
ATOM 5252 O O . HIS B 1 230 ? 47.108 22.843 24.319 1.00 40.69 230 HIS A O 1
ATOM 5259 N N . LYS B 1 231 ? 45.355 21.602 24.990 1.00 42.47 231 LYS A N 1
ATOM 5260 C CA . LYS B 1 231 ? 44.835 21.520 23.630 1.00 43.97 231 LYS A CA 1
ATOM 5261 C C . LYS B 1 231 ? 44.462 22.900 23.113 1.00 40.27 231 LYS A C 1
ATOM 5262 O O . LYS B 1 231 ? 44.834 23.277 21.994 1.00 37.55 231 LYS A O 1
ATOM 5264 N N . LYS B 1 232 ? 43.743 23.678 23.930 1.00 35.11 232 LYS A N 1
ATOM 5265 C CA . LYS B 1 232 ? 43.323 25.019 23.535 1.00 37.62 232 LYS A CA 1
ATOM 5266 C C . LYS B 1 232 ? 44.517 25.959 23.335 1.00 33.00 232 LYS A C 1
ATOM 5267 O O . LYS B 1 232 ? 44.535 26.749 22.385 1.00 31.08 232 LYS A O 1
ATOM 5269 N N . ARG B 1 233 ? 45.517 25.890 24.219 1.00 35.30 233 ARG A N 1
ATOM 5270 C CA . ARG B 1 233 ? 46.752 26.649 24.019 1.00 37.70 233 ARG A CA 1
ATOM 5271 C C . ARG B 1 233 ? 47.421 26.260 22.708 1.00 34.35 233 ARG A C 1
ATOM 5272 O O . ARG B 1 233 ? 47.798 27.123 21.904 1.00 30.90 233 ARG A O 1
ATOM 5280 N N . THR B 1 234 ? 47.552 24.958 22.470 1.00 33.60 234 THR A N 1
ATOM 5281 C CA . THR B 1 234 ? 48.233 24.484 21.273 1.00 34.44 234 THR A CA 1
ATOM 5282 C C . THR B 1 234 ? 47.488 24.903 20.015 1.00 35.47 234 THR A C 1
ATOM 5283 O O . THR B 1 234 ? 48.099 25.373 19.044 1.00 36.70 234 THR A O 1
ATOM 5287 N N . LEU B 1 235 ? 46.165 24.751 20.016 1.00 35.30 235 LEU A N 1
ATOM 5288 C CA . LEU B 1 235 ? 45.372 25.208 18.883 1.00 33.81 235 LEU A CA 1
ATOM 5289 C C . LEU B 1 235 ? 45.585 26.695 18.653 1.00 31.56 235 LEU A C 1
ATOM 5290 O O . LEU B 1 235 ? 45.838 27.134 17.524 1.00 33.01 235 LEU A O 1
ATOM 5295 N N . GLY B 1 236 ? 45.517 27.483 19.729 1.00 28.84 236 GLY A N 1
ATOM 5296 C CA . GLY B 1 236 ? 45.624 28.929 19.583 1.00 30.72 236 GLY A CA 1
ATOM 5297 C C . GLY B 1 236 ? 46.996 29.369 19.105 1.00 29.79 236 GLY A C 1
ATOM 5298 O O . GLY B 1 236 ? 47.110 30.211 18.214 1.00 25.98 236 GLY A O 1
ATOM 5299 N N . GLU B 1 237 ? 48.052 28.794 19.683 1.00 31.05 237 GLU A N 1
ATOM 5300 C CA . GLU B 1 237 ? 49.402 29.099 19.226 1.00 30.75 237 GLU A CA 1
ATOM 5301 C C . GLU B 1 237 ? 49.560 28.745 17.762 1.00 32.69 237 GLU A C 1
ATOM 5302 O O . GLU B 1 237 ? 50.140 29.520 16.988 1.00 30.51 237 GLU A O 1
ATOM 5308 N N . ASP B 1 238 ? 49.044 27.574 17.363 1.00 33.91 238 ASP A N 1
ATOM 5309 C CA . ASP B 1 238 ? 49.137 27.175 15.964 1.00 30.79 238 ASP A CA 1
ATOM 5310 C C . ASP B 1 238 ? 48.383 28.154 15.076 1.00 30.21 238 ASP A C 1
ATOM 5311 O O . ASP B 1 238 ? 48.823 28.453 13.959 1.00 29.08 238 ASP A O 1
ATOM 5316 N N . TYR B 1 239 ? 47.242 28.666 15.554 1.00 26.04 239 TYR A N 1
ATOM 5317 C CA . TYR B 1 239 ? 46.498 29.633 14.757 1.00 27.32 239 TYR A CA 1
ATOM 5318 C C . TYR B 1 239 ? 47.268 30.943 14.644 1.00 29.67 239 TYR A C 1
ATOM 5319 O O . TYR B 1 239 ? 47.428 31.493 13.547 1.00 27.27 239 TYR A O 1
ATOM 5328 N N . LEU B 1 240 ? 47.729 31.474 15.775 1.00 27.24 240 LEU A N 1
ATOM 5329 C CA . LEU B 1 240 ? 48.432 32.749 15.732 1.00 30.40 240 LEU A CA 1
ATOM 5330 C C . LEU B 1 240 ? 49.701 32.641 14.897 1.00 30.46 240 LEU A C 1
ATOM 5331 O O . LEU B 1 240 ? 49.975 33.511 14.062 1.00 28.48 240 LEU A O 1
ATOM 5336 N N . ASN B 1 241 ? 50.477 31.570 15.100 1.00 28.40 241 ASN A N 1
ATOM 5337 C CA . ASN B 1 241 ? 51.742 31.434 14.385 1.00 31.42 241 ASN A CA 1
ATOM 5338 C C . ASN B 1 241 ? 51.527 31.352 12.878 1.00 33.97 241 ASN A C 1
ATOM 5339 O O . ASN B 1 241 ? 52.315 31.914 12.107 1.00 35.26 241 ASN A O 1
ATOM 5344 N N . LEU B 1 242 ? 50.447 30.696 12.432 1.00 34.37 242 LEU A N 1
ATOM 5345 C CA . LEU B 1 242 ? 50.157 30.664 10.998 1.00 30.12 242 LEU A CA 1
ATOM 5346 C C . LEU B 1 242 ? 49.764 32.045 10.470 1.00 29.91 242 LEU A C 1
ATOM 5347 O O . LEU B 1 242 ? 50.303 32.511 9.457 1.00 32.61 242 LEU A O 1
ATOM 5349 N N . ARG B 1 243 ? 48.829 32.721 11.139 1.00 29.91 243 ARG A N 1
ATOM 5350 C CA . ARG B 1 243 ? 48.431 34.056 10.700 1.00 26.89 243 ARG A CA 1
ATOM 5351 C C . ARG B 1 243 ? 49.633 34.998 10.624 1.00 33.57 243 ARG A C 1
ATOM 5352 O O . ARG B 1 243 ? 49.790 35.741 9.653 1.00 31.05 243 ARG A O 1
ATOM 5360 N N . LEU B 1 244 ? 50.497 34.983 11.640 1.00 32.67 244 LEU A N 1
ATOM 5361 C CA . LEU B 1 244 ? 51.572 35.963 11.654 1.00 31.93 244 LEU A CA 1
ATOM 5362 C C . LEU B 1 244 ? 52.713 35.568 10.720 1.00 34.55 244 LEU A C 1
ATOM 5363 O O . LEU B 1 244 ? 53.412 36.442 10.199 1.00 30.76 244 LEU A O 1
ATOM 5368 N N . ARG B 1 245 ? 52.899 34.274 10.465 1.00 32.39 245 ARG A N 1
ATOM 5369 C CA . ARG B 1 245 ? 53.878 33.879 9.454 1.00 36.07 245 ARG A CA 1
ATOM 5370 C C . ARG B 1 245 ? 53.394 34.234 8.051 1.00 36.40 245 ARG A C 1
ATOM 5371 O O . ARG B 1 245 ? 54.189 34.648 7.200 1.00 35.06 245 ARG A O 1
ATOM 5379 N N . LYS B 1 246 ? 52.089 34.109 7.799 1.00 33.96 246 LYS A N 1
ATOM 5380 C CA . LYS B 1 246 ? 51.548 34.541 6.516 1.00 35.65 246 LYS A CA 1
ATOM 5381 C C . LYS B 1 246 ? 51.559 36.061 6.398 1.00 40.27 246 LYS A C 1
ATOM 5382 O O . LYS B 1 246 ? 51.880 36.606 5.332 1.00 41.73 246 LYS A O 1
ATOM 5384 N N . PHE B 1 247 ? 51.230 36.766 7.480 1.00 36.43 247 PHE A N 1
ATOM 5385 C CA . PHE B 1 247 ? 51.097 38.220 7.465 1.00 32.34 247 PHE A CA 1
ATOM 5386 C C . PHE B 1 247 ? 51.821 38.821 8.661 1.00 35.91 247 PHE A C 1
ATOM 5387 O O . PHE B 1 247 ? 51.183 39.205 9.653 1.00 36.26 247 PHE A O 1
ATOM 5395 N N . PRO B 1 248 ? 53.156 38.944 8.593 1.00 34.64 248 PRO A N 1
ATOM 5396 C CA . PRO B 1 248 ? 53.893 39.520 9.731 1.00 31.89 248 PRO A CA 1
ATOM 5397 C C . PRO B 1 248 ? 53.573 40.980 9.961 1.00 29.26 248 PRO A C 1
ATOM 5398 O O . PRO B 1 248 ? 53.687 41.457 11.097 1.00 32.75 248 PRO A O 1
ATOM 5402 N N . PHE B 1 249 ? 53.200 41.711 8.918 1.00 29.19 249 PHE A N 1
ATOM 5403 C CA . PHE B 1 249 ? 52.571 43.012 9.087 1.00 30.63 249 PHE A CA 1
ATOM 5404 C C . PHE B 1 249 ? 51.137 42.757 9.535 1.00 33.92 249 PHE A C 1
ATOM 5405 O O . PHE B 1 249 ? 50.296 42.344 8.728 1.00 31.90 249 PHE A O 1
ATOM 5413 N N . CYS B 1 250 ? 50.864 42.977 10.824 1.00 31.04 250 CYS A N 1
ATOM 5414 C CA . CYS B 1 250 ? 49.613 42.513 11.414 1.00 29.92 250 CYS A CA 1
ATOM 5415 C C . CYS B 1 250 ? 48.404 43.135 10.724 1.00 29.06 250 CYS A C 1
ATOM 5416 O O . CYS B 1 250 ? 48.269 44.362 10.661 1.00 29.72 250 CYS A O 1
ATOM 5419 N N . LYS B 1 251 ? 47.520 42.275 10.228 1.00 25.71 251 LYS A N 1
ATOM 5420 C CA . LYS B 1 251 ? 46.303 42.736 9.591 1.00 29.62 251 LYS A CA 1
ATOM 5421 C C . LYS B 1 251 ? 45.412 43.459 10.587 1.00 33.76 251 LYS A C 1
ATOM 5422 O O . LYS B 1 251 ? 45.530 43.309 11.809 1.00 32.50 251 LYS A O 1
ATOM 5428 N N . SER B 1 252 ? 44.516 44.267 10.042 1.00 33.48 252 SER A N 1
ATOM 5429 C CA . SER B 1 252 ? 43.447 44.840 10.829 1.00 35.67 252 SER A CA 1
ATOM 5430 C C . SER B 1 252 ? 42.214 44.956 9.947 1.00 38.17 252 SER A C 1
ATOM 5431 O O . SER B 1 252 ? 42.287 44.892 8.719 1.00 37.03 252 SER A O 1
ATOM 5434 N N . PHE B 1 253 ? 41.073 45.096 10.596 1.00 36.19 253 PHE A N 1
ATOM 5435 C CA . PHE B 1 253 ? 39.813 45.309 9.922 1.00 34.05 253 PHE A CA 1
ATOM 5436 C C . PHE B 1 253 ? 39.179 46.535 10.553 1.00 35.69 253 PHE A C 1
ATOM 5437 O O . PHE B 1 253 ? 39.517 46.921 11.674 1.00 37.46 253 PHE A O 1
ATOM 5445 N N . VAL B 1 254 ? 38.288 47.177 9.815 1.00 35.62 254 VAL A N 1
ATOM 5446 C CA . VAL B 1 254 ? 37.705 48.433 10.253 1.00 36.33 254 VAL A CA 1
ATOM 5447 C C . VAL B 1 254 ? 36.197 48.345 10.113 1.00 34.91 254 VAL A C 1
ATOM 5448 O O . VAL B 1 254 ? 35.690 47.754 9.156 1.00 37.44 254 VAL A O 1
ATOM 5452 N N . SER B 1 255 ? 35.484 48.935 11.065 1.00 33.29 255 SER A N 1
ATOM 5453 C CA . SER B 1 255 ? 34.026 48.933 11.085 1.00 34.77 255 SER A CA 1
ATOM 5454 C C . SER B 1 255 ? 33.582 50.049 12.017 1.00 35.24 255 SER A C 1
ATOM 5455 O O . SER B 1 255 ? 34.404 50.827 12.513 1.00 34.95 255 SER A O 1
ATOM 5458 N N . ASN B 1 256 ? 32.276 50.128 12.259 1.00 32.48 256 ASN A N 1
ATOM 5459 C CA . ASN B 1 256 ? 31.730 51.156 13.126 1.00 35.36 256 ASN A CA 1
ATOM 5460 C C . ASN B 1 256 ? 31.317 50.599 14.482 1.00 35.11 256 ASN A C 1
ATOM 5461 O O . ASN B 1 256 ? 30.719 51.323 15.281 1.00 34.23 256 ASN A O 1
ATOM 5466 N N . ASN B 1 257 ? 31.639 49.338 14.770 1.00 31.78 257 ASN A N 1
ATOM 5467 C CA . ASN B 1 257 ? 31.239 48.727 16.029 1.00 33.13 257 ASN A CA 1
ATOM 5468 C C . ASN B 1 257 ? 32.374 47.878 16.588 1.00 33.55 257 ASN A C 1
ATOM 5469 O O . ASN B 1 257 ? 33.231 47.375 15.852 1.00 32.98 257 ASN A O 1
ATOM 5474 N N . VAL B 1 258 ? 32.343 47.703 17.915 1.00 32.69 258 VAL A N 1
ATOM 5475 C CA . VAL B 1 258 ? 33.440 47.083 18.645 1.00 30.31 258 VAL A CA 1
ATOM 5476 C C . VAL B 1 258 ? 33.613 45.617 18.286 1.00 32.16 258 VAL A C 1
ATOM 5477 O O . VAL B 1 258 ? 34.699 45.056 18.474 1.00 30.02 258 VAL A O 1
ATOM 5481 N N . GLU B 1 259 ? 32.582 44.971 17.768 1.00 34.59 259 GLU A N 1
ATOM 5482 C CA . GLU B 1 259 ? 32.743 43.603 17.311 1.00 32.37 259 GLU A CA 1
ATOM 5483 C C . GLU B 1 259 ? 33.153 43.536 15.859 1.00 34.54 259 GLU A C 1
ATOM 5484 O O . GLU B 1 259 ? 33.363 42.434 15.340 1.00 31.75 259 GLU A O 1
ATOM 5490 N N . LEU B 1 260 ? 33.254 44.686 15.196 1.00 31.96 260 LEU A N 1
ATOM 5491 C CA . LEU B 1 260 ? 33.706 44.743 13.811 1.00 35.01 260 LEU A CA 1
ATOM 5492 C C . LEU B 1 260 ? 32.858 43.834 12.924 1.00 35.64 260 LEU A C 1
ATOM 5493 O O . LEU B 1 260 ? 33.350 43.192 11.995 1.00 35.61 260 LEU A O 1
ATOM 5498 N N . ILE B 1 261 ? 31.568 43.754 13.245 1.00 35.39 261 ILE A N 1
ATOM 5499 C CA . ILE B 1 261 ? 30.627 43.037 12.397 1.00 36.50 261 ILE A CA 1
ATOM 5500 C C . ILE B 1 261 ? 30.529 43.754 11.061 1.00 37.24 2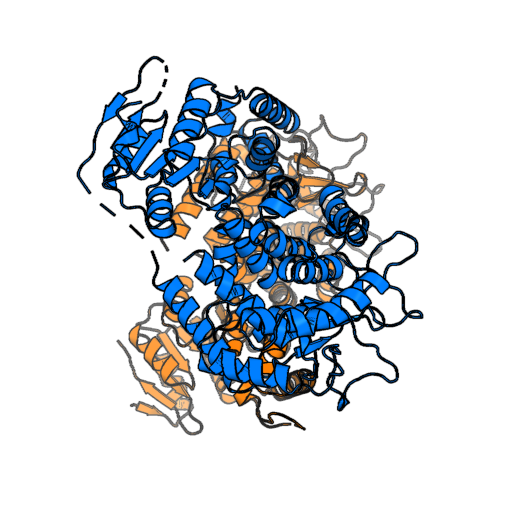61 ILE A C 1
ATOM 5501 O O . ILE B 1 261 ? 30.326 44.976 11.007 1.00 34.31 261 ILE A O 1
ATOM 5506 N N . GLY B 1 262 ? 30.703 43.003 9.974 1.00 38.59 262 GLY A N 1
ATOM 5507 C CA . GLY B 1 262 ? 30.694 43.620 8.665 1.00 33.95 262 GLY A CA 1
ATOM 5508 C C . GLY B 1 262 ? 31.900 44.479 8.391 1.00 36.64 262 GLY A C 1
ATOM 5509 O O . GLY B 1 262 ? 31.878 45.304 7.475 1.00 38.95 262 GLY A O 1
ATOM 5510 N N . GLY B 1 263 ? 32.960 44.317 9.166 1.00 34.92 263 GLY A N 1
ATOM 5511 C CA . GLY B 1 263 ? 34.147 45.101 8.932 1.00 38.51 263 GLY A CA 1
ATOM 5512 C C . GLY B 1 263 ? 34.828 44.710 7.637 1.00 36.55 263 GLY A C 1
ATOM 5513 O O . GLY B 1 263 ? 34.729 43.575 7.171 1.00 38.26 263 GLY A O 1
ATOM 5514 N N . GLU B 1 264 ? 35.518 45.681 7.049 1.00 38.16 264 GLU A N 1
ATOM 5515 C CA . GLU B 1 264 ? 36.308 45.486 5.843 1.00 37.28 264 GLU A CA 1
ATOM 5516 C C . GLU B 1 264 ? 37.792 45.341 6.189 1.00 38.00 264 GLU A C 1
ATOM 5517 O O . GLU B 1 264 ? 38.271 45.856 7.202 1.00 38.83 264 GLU A O 1
ATOM 5519 N N . ASP B 1 265 ? 38.514 44.608 5.346 1.00 38.55 265 ASP A N 1
ATOM 5520 C CA . ASP B 1 265 ? 39.946 44.448 5.541 1.00 36.04 265 ASP A CA 1
ATOM 5521 C C . ASP B 1 265 ? 40.648 45.774 5.285 1.00 41.86 265 ASP A C 1
ATOM 5522 O O . ASP B 1 265 ? 40.443 46.401 4.245 1.00 44.38 265 ASP A O 1
ATOM 5527 N N . PHE B 1 266 ? 41.456 46.211 6.249 1.00 40.69 266 PHE A N 1
ATOM 5528 C CA . PHE B 1 266 ? 42.314 47.392 6.116 1.00 38.42 266 PHE A CA 1
ATOM 5529 C C . PHE B 1 266 ? 43.624 46.987 6.778 1.00 39.44 266 PHE A C 1
ATOM 5530 O O . PHE B 1 266 ? 43.728 47.009 8.000 1.00 49.48 266 PHE A O 1
ATOM 5538 N N . SER B 1 267 ? 44.612 46.591 6.009 1.00 35.13 267 SER A N 1
ATOM 5539 C CA . SER B 1 267 ? 45.798 46.153 6.729 1.00 36.11 267 SER A CA 1
ATOM 5540 C C . SER B 1 267 ? 46.963 47.068 6.401 1.00 31.91 267 SER A C 1
ATOM 5541 O O . SER B 1 267 ? 47.967 46.627 5.841 1.00 32.18 267 SER A O 1
ATOM 5544 N N . LYS B 1 268 ? 46.845 48.344 6.747 1.00 32.35 268 LYS A N 1
ATOM 5545 C CA . LYS B 1 268 ? 47.890 49.289 6.377 1.00 36.80 268 LYS A CA 1
ATOM 5546 C C . LYS B 1 268 ? 48.158 50.275 7.510 1.00 36.68 268 LYS A C 1
ATOM 5547 O O . LYS B 1 268 ? 48.378 51.469 7.277 1.00 34.21 268 LYS A O 1
ATOM 5549 N N . GLU B 1 269 ? 48.147 49.787 8.758 1.00 35.79 269 GLU A N 1
ATOM 5550 C CA . GLU B 1 269 ? 48.664 50.533 9.900 1.00 29.36 269 GLU A CA 1
ATOM 5551 C C . GLU B 1 269 ? 49.649 49.652 10.663 1.00 30.39 269 GLU A C 1
ATOM 5552 O O . GLU B 1 269 ? 49.469 48.436 10.748 1.00 29.30 269 GLU A O 1
ATOM 5558 N N . ILE B 1 270 ? 50.708 50.264 11.204 1.00 26.67 270 ILE A N 1
ATOM 5559 C CA . ILE B 1 270 ? 51.790 49.480 11.799 1.00 26.08 270 ILE A CA 1
ATOM 5560 C C . ILE B 1 270 ? 51.575 49.261 13.295 1.00 24.49 270 ILE A C 1
ATOM 5561 O O . ILE B 1 270 ? 52.259 48.416 13.892 1.00 22.69 270 ILE A O 1
ATOM 5566 N N . PHE B 1 271 ? 50.592 49.941 13.895 1.00 25.19 271 PHE A N 1
ATOM 5567 C CA . PHE B 1 271 ? 50.398 49.941 15.345 1.00 26.27 271 PHE A CA 1
ATOM 5568 C C . PHE B 1 271 ? 50.105 48.542 15.897 1.00 28.34 271 PHE A C 1
ATOM 5569 O O . PHE B 1 271 ? 50.699 48.128 16.902 1.00 24.42 271 PHE A O 1
ATOM 5577 N N . SER B 1 272 ? 49.167 47.811 15.273 1.00 25.68 272 SER A N 1
ATOM 5578 C CA . SER B 1 272 ? 48.836 46.462 15.746 1.00 27.22 272 SER A CA 1
ATOM 5579 C C . SER B 1 272 ? 50.074 45.587 15.846 1.00 28.67 272 SER A C 1
ATOM 5580 O O . SER B 1 272 ? 50.214 44.795 16.791 1.00 28.50 272 SER A O 1
ATOM 5583 N N . THR B 1 273 ? 50.962 45.679 14.850 1.00 28.43 273 THR A N 1
ATOM 5584 C CA . THR B 1 273 ? 52.191 44.900 14.895 1.00 25.56 273 THR A CA 1
ATOM 5585 C C . THR B 1 273 ? 52.952 45.203 16.172 1.00 25.52 273 THR A C 1
ATOM 5586 O O . THR B 1 273 ? 53.394 44.285 16.874 1.00 26.48 273 THR A O 1
ATOM 5590 N N . ALA B 1 274 ? 53.066 46.488 16.518 1.00 23.37 274 ALA A N 1
ATOM 5591 C CA . ALA B 1 274 ? 53.791 46.854 17.731 1.00 27.31 274 ALA A CA 1
ATOM 5592 C C . ALA B 1 274 ? 53.032 46.416 18.983 1.00 26.34 274 ALA A C 1
ATOM 5593 O O . ALA B 1 274 ? 53.643 46.001 19.982 1.00 23.52 274 ALA A O 1
ATOM 5595 N N . VAL B 1 275 ? 51.700 46.515 18.959 1.00 21.33 275 VAL A N 1
ATOM 5596 C CA . VAL B 1 275 ? 50.931 46.069 20.116 1.00 25.30 275 VAL A CA 1
ATOM 5597 C C . VAL B 1 275 ? 51.192 44.592 20.379 1.00 23.95 275 VAL A C 1
ATOM 5598 O O . VAL B 1 275 ? 51.446 44.182 21.518 1.00 27.26 275 VAL A O 1
ATOM 5602 N N . ILE B 1 276 ? 51.191 43.777 19.324 1.00 24.86 276 ILE A N 1
ATOM 5603 C CA . ILE B 1 276 ? 51.392 42.350 19.539 1.00 28.34 276 ILE A CA 1
ATOM 5604 C C . ILE B 1 276 ? 52.799 42.083 20.050 1.00 26.27 276 ILE A C 1
ATOM 5605 O O . ILE B 1 276 ? 52.989 41.304 20.991 1.00 25.37 276 ILE A O 1
ATOM 5610 N N . LEU B 1 277 ? 53.799 42.751 19.467 1.00 25.19 277 LEU A N 1
ATOM 5611 C CA . LEU B 1 277 ? 55.178 42.558 19.907 1.00 24.80 277 LEU A CA 1
ATOM 5612 C C . LEU B 1 277 ? 55.360 42.879 21.388 1.00 28.49 277 LEU A C 1
ATOM 5613 O O . LEU B 1 277 ? 56.145 42.207 22.070 1.00 27.67 277 LEU A O 1
ATOM 5618 N N . HIS B 1 278 ? 54.639 43.889 21.907 1.00 25.34 278 HIS A N 1
ATOM 5619 C CA . HIS B 1 278 ? 54.736 44.247 23.323 1.00 27.90 278 HIS A CA 1
ATOM 5620 C C . HIS B 1 278 ? 53.917 43.340 24.220 1.00 31.37 278 HIS A C 1
ATOM 5621 O O . HIS B 1 278 ? 54.282 43.138 25.382 1.00 33.50 278 HIS A O 1
ATOM 5628 N N . SER B 1 279 ? 52.804 42.820 23.717 1.00 30.15 279 SER A N 1
ATOM 5629 C CA . SER B 1 279 ? 51.790 42.225 24.566 1.00 26.47 279 SER A CA 1
ATOM 5630 C C . SER B 1 279 ? 51.879 40.712 24.676 1.00 30.24 279 SER A C 1
ATOM 5631 O O . SER B 1 279 ? 51.548 40.161 25.734 1.00 28.37 279 SER A O 1
ATOM 5634 N N . TYR B 1 280 ? 52.270 40.022 23.614 1.00 30.14 280 TYR A N 1
ATOM 5635 C CA . TYR B 1 280 ? 52.357 38.565 23.625 1.00 29.92 280 TYR A CA 1
ATOM 5636 C C . TYR B 1 280 ? 53.839 38.210 23.621 1.00 27.41 280 TYR A C 1
ATOM 5637 O O . TYR B 1 280 ? 54.513 38.352 22.601 1.00 25.24 280 TYR A O 1
ATOM 5646 N N . THR B 1 281 ? 54.332 37.756 24.765 1.00 29.32 281 THR A N 1
ATOM 5647 C CA . THR B 1 281 ? 55.751 37.588 25.030 1.00 30.86 281 THR A CA 1
ATOM 5648 C C . THR B 1 281 ? 56.278 36.191 24.696 1.00 37.46 281 THR A C 1
ATOM 5649 O O . THR B 1 281 ? 57.374 35.843 25.145 1.00 36.93 281 THR A O 1
ATOM 5653 N N . SER B 1 282 ? 55.538 35.382 23.928 1.00 32.15 282 SER A N 1
ATOM 5654 C CA . SER B 1 282 ? 55.974 34.020 23.634 1.00 30.65 282 SER A CA 1
ATOM 5655 C C . SER B 1 282 ? 55.999 33.732 22.135 1.00 34.48 282 SER A C 1
ATOM 5656 O O . SER B 1 282 ? 55.864 32.575 21.720 1.00 34.52 282 SER A O 1
ATOM 5659 N N . LEU B 1 283 ? 56.159 34.758 21.310 1.00 34.46 283 LEU A N 1
ATOM 5660 C CA . LEU B 1 283 ? 56.276 34.523 19.879 1.00 35.24 283 LEU A CA 1
ATOM 5661 C C . LEU B 1 283 ? 57.562 33.755 19.578 1.00 37.68 283 LEU A C 1
ATOM 5662 O O . LEU B 1 283 ? 58.587 33.975 20.235 1.00 35.41 283 LEU A O 1
ATOM 5667 N N . PRO B 1 284 ? 57.537 32.843 18.607 1.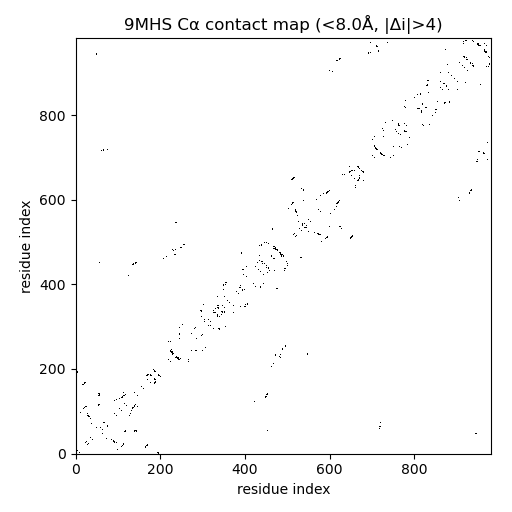00 35.80 284 PRO A N 1
ATOM 5668 C CA . PRO B 1 284 ? 58.785 32.214 18.152 1.00 34.46 284 PRO A CA 1
ATOM 5669 C C . PRO B 1 284 ? 59.718 33.227 17.505 1.00 35.37 284 PRO A C 1
ATOM 5670 O O . PRO B 1 284 ? 59.282 34.234 16.941 1.00 37.52 284 PRO A O 1
ATOM 5674 N N . ASP B 1 285 ? 61.022 32.932 17.583 1.00 36.09 285 ASP A N 1
ATOM 5675 C CA . ASP B 1 285 ? 62.037 33.893 17.154 1.00 34.12 285 ASP A CA 1
ATOM 5676 C C . ASP B 1 285 ? 61.844 34.303 15.697 1.00 34.50 285 ASP A C 1
ATOM 5677 O O . ASP B 1 285 ? 62.040 35.471 15.345 1.00 35.74 285 ASP A O 1
ATOM 5682 N N . ASP B 1 286 ? 61.458 33.361 14.834 1.00 31.79 286 ASP A N 1
ATOM 5683 C CA . ASP B 1 286 ? 61.279 33.704 13.427 1.00 32.35 286 ASP A CA 1
ATOM 5684 C C . ASP B 1 286 ? 60.198 34.764 13.247 1.00 33.43 286 ASP A C 1
ATOM 5685 O O . ASP B 1 286 ? 60.337 35.660 12.410 1.00 30.69 286 ASP A O 1
ATOM 5690 N N . ILE B 1 287 ? 59.124 34.692 14.040 1.00 31.98 287 ILE A N 1
ATOM 5691 C CA . ILE B 1 287 ? 58.029 35.646 13.905 1.00 31.14 287 ILE A CA 1
ATOM 5692 C C . ILE B 1 287 ? 58.422 37.006 14.478 1.00 32.20 287 ILE A C 1
ATOM 5693 O O . ILE B 1 287 ? 58.149 38.048 13.866 1.00 27.93 287 ILE A O 1
ATOM 5698 N N . ILE B 1 288 ? 59.047 37.022 15.666 1.00 28.50 288 ILE A N 1
ATOM 5699 C CA . ILE B 1 288 ? 59.587 38.272 16.209 1.00 30.25 288 ILE A CA 1
ATOM 5700 C C . ILE B 1 288 ? 60.408 38.994 15.142 1.00 30.24 288 ILE A C 1
ATOM 5701 O O . ILE B 1 288 ? 60.239 40.199 14.908 1.00 27.24 288 ILE A O 1
ATOM 5706 N N . ALA B 1 289 ? 61.292 38.249 14.460 1.00 30.13 289 ALA A N 1
ATOM 5707 C CA . ALA B 1 289 ? 62.158 38.839 13.441 1.00 28.73 289 ALA A CA 1
ATOM 5708 C C . ALA B 1 289 ? 61.346 39.416 12.288 1.00 27.90 289 ALA A C 1
ATOM 5709 O O . ALA B 1 289 ? 61.578 40.554 11.860 1.00 28.28 289 ALA A O 1
ATOM 5711 N N . SER B 1 290 ? 60.385 38.645 11.767 1.00 27.15 290 SER A N 1
ATOM 5712 C CA . SER B 1 290 ? 59.611 39.127 10.626 1.00 32.06 290 SER A CA 1
ATOM 5713 C C . SER B 1 290 ? 58.807 40.362 10.998 1.00 31.28 290 SER A C 1
ATOM 5714 O O . SER B 1 290 ? 58.677 41.294 10.195 1.00 30.78 290 SER A O 1
ATOM 5717 N N . MET B 1 291 ? 58.271 40.394 12.221 1.00 30.74 291 MET A N 1
ATOM 5718 C CA . MET B 1 291 ? 57.481 41.550 12.633 1.00 30.58 291 MET A CA 1
ATOM 5719 C C . MET B 1 291 ? 58.375 42.756 12.898 1.00 28.26 291 MET A C 1
ATOM 5720 O O . MET B 1 291 ? 58.059 43.877 12.475 1.00 28.70 291 MET A O 1
ATOM 5725 N N . CYS B 1 292 ? 59.497 42.540 13.588 1.00 27.60 292 CYS A N 1
ATOM 5726 C CA . CYS B 1 292 ? 60.495 43.594 13.712 1.00 32.52 292 CYS A CA 1
ATOM 5727 C C . CYS B 1 292 ? 60.876 44.148 12.339 1.00 30.52 292 CYS A C 1
ATOM 5728 O O . CYS B 1 292 ? 60.963 45.369 12.152 1.00 30.40 292 CYS A O 1
ATOM 5731 N N . HIS B 1 293 ? 61.062 43.258 11.357 1.00 32.94 293 HIS A N 1
ATOM 5732 C CA . HIS B 1 293 ? 61.409 43.691 10.006 1.00 32.89 293 HIS A CA 1
ATOM 5733 C C . HIS B 1 293 ? 60.373 44.658 9.451 1.00 34.60 293 HIS A C 1
ATOM 5734 O O . HIS B 1 293 ? 60.730 45.679 8.846 1.00 34.69 293 HIS A O 1
ATOM 5741 N N . GLU B 1 294 ? 59.081 44.371 9.670 1.00 30.70 294 GLU A N 1
ATOM 5742 C CA . GLU B 1 294 ? 58.038 45.265 9.169 1.00 31.27 294 GLU A CA 1
ATOM 5743 C C . GLU B 1 294 ? 58.062 46.614 9.876 1.00 32.13 294 GLU A C 1
ATOM 5744 O O . GLU B 1 294 ? 57.703 47.640 9.281 1.00 26.22 294 GLU A O 1
ATOM 5750 N N . ILE B 1 295 ? 58.466 46.637 11.143 1.00 27.53 295 ILE A N 1
ATOM 5751 C CA . ILE B 1 295 ? 58.566 47.907 11.842 1.00 28.83 295 ILE A CA 1
ATOM 5752 C C . ILE B 1 295 ? 59.741 48.719 11.299 1.00 31.41 295 ILE A C 1
ATOM 5753 O O . ILE B 1 295 ? 59.571 49.861 10.856 1.00 28.54 295 ILE A O 1
ATOM 5758 N N . LEU B 1 296 ? 60.941 48.126 11.291 1.00 31.24 296 LEU A N 1
ATOM 5759 C CA . LEU B 1 296 ? 62.128 48.818 10.790 1.00 32.32 296 LEU A CA 1
ATOM 5760 C C . LEU B 1 296 ? 61.932 49.330 9.369 1.00 34.12 296 LEU A C 1
ATOM 5761 O O . LEU B 1 296 ? 62.449 50.390 9.010 1.00 33.73 296 LEU A O 1
ATOM 5766 N N . ASN B 1 297 ? 61.157 48.623 8.557 1.00 35.74 297 ASN A N 1
ATOM 5767 C CA . ASN B 1 297 ? 61.005 48.990 7.162 1.00 34.35 297 ASN A CA 1
ATOM 5768 C C . ASN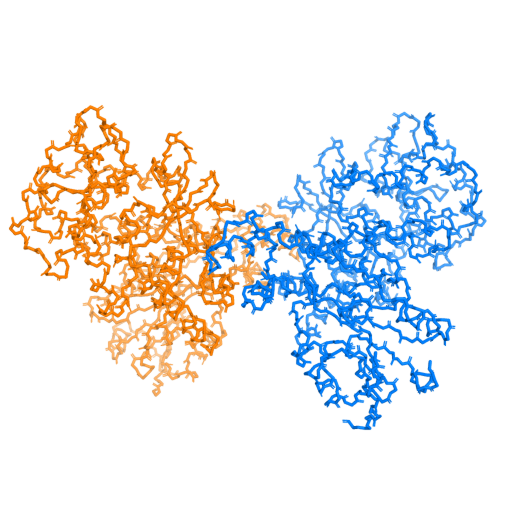 B 1 297 ? 59.684 49.675 6.870 1.00 30.26 297 ASN A C 1
ATOM 5769 O O . ASN B 1 297 ? 59.381 49.921 5.703 1.00 32.59 297 ASN A O 1
ATOM 5774 N N . HIS B 1 298 ? 58.898 49.995 7.900 1.00 34.44 298 HIS A N 1
ATOM 5775 C CA . HIS B 1 298 ? 57.664 50.754 7.708 1.00 30.62 298 HIS A CA 1
ATOM 5776 C C . HIS B 1 298 ? 57.997 52.081 7.048 1.00 31.49 298 HIS A C 1
ATOM 5777 O O . HIS B 1 298 ? 58.986 52.728 7.400 1.00 35.13 298 HIS A O 1
ATOM 5784 N N . ASP B 1 299 ? 57.193 52.482 6.068 1.00 34.36 299 ASP A N 1
ATOM 5785 C CA . ASP B 1 299 ? 57.521 53.703 5.347 1.00 35.08 299 ASP A CA 1
ATOM 5786 C C . ASP B 1 299 ? 56.919 54.960 5.967 1.00 39.28 299 ASP A C 1
ATOM 5787 O O . ASP B 1 299 ? 57.358 56.064 5.624 1.00 42.91 299 ASP A O 1
ATOM 5792 N N . GLY B 1 300 ? 55.941 54.832 6.865 1.00 32.22 300 GLY A N 1
ATOM 5793 C CA . GLY B 1 300 ? 55.460 55.991 7.594 1.00 35.53 300 GLY A CA 1
ATOM 5794 C C . GLY B 1 300 ? 56.425 56.356 8.708 1.00 37.80 300 GLY A C 1
ATOM 5795 O O . GLY B 1 300 ? 56.098 56.219 9.890 1.00 38.50 300 GLY A O 1
ATOM 5796 N N . GLN B 1 301 ? 57.616 56.836 8.340 1.00 37.57 301 GLN A N 1
ATOM 5797 C CA . GLN B 1 301 ? 58.751 56.908 9.251 1.00 39.25 301 GLN A CA 1
ATOM 5798 C C . GLN B 1 301 ? 59.649 58.066 8.845 1.00 37.51 301 GLN A C 1
ATOM 5799 O O . GLN B 1 301 ? 60.031 58.150 7.677 1.00 42.46 301 GLN A O 1
ATOM 5805 N N . ASN B 1 302 ? 59.988 58.951 9.784 1.00 33.23 302 ASN A N 1
ATOM 5806 C CA . ASN B 1 302 ? 60.983 59.986 9.495 1.00 37.07 302 ASN A CA 1
ATOM 5807 C C . ASN B 1 302 ? 61.681 60.406 10.779 1.00 35.26 302 ASN A C 1
ATOM 5808 O O . ASN B 1 302 ? 61.039 60.927 11.694 1.00 35.36 302 ASN A O 1
ATOM 5810 N N . LYS B 1 303 ? 63.000 60.192 10.837 1.00 34.50 303 LYS A N 1
ATOM 5811 C CA . LYS B 1 303 ? 63.817 60.613 11.980 1.00 34.19 303 LYS A CA 1
ATOM 5812 C C . LYS B 1 303 ? 63.316 59.992 13.284 1.00 35.99 303 LYS A C 1
ATOM 5813 O O . LYS B 1 303 ? 63.253 60.649 14.326 1.00 35.67 303 LYS A O 1
ATOM 5815 N N . LEU B 1 304 ? 62.937 58.719 13.222 1.00 31.54 304 LEU A N 1
ATOM 5816 C CA . LEU B 1 304 ? 62.434 57.965 14.370 1.00 35.59 304 LEU A CA 1
ATOM 5817 C C . LEU B 1 304 ? 61.118 58.527 14.918 1.00 34.35 304 LEU A C 1
ATOM 5818 O O . LEU B 1 304 ? 60.780 58.304 16.084 1.00 29.99 304 LEU A O 1
ATOM 5823 N N . ARG B 1 305 ? 60.370 59.255 14.094 1.00 35.22 305 ARG A N 1
ATOM 5824 C CA . ARG B 1 305 ? 58.973 59.573 14.356 1.00 32.71 305 ARG A CA 1
ATOM 5825 C C . ARG B 1 305 ? 58.111 58.701 13.453 1.00 36.71 305 ARG A C 1
ATOM 5826 O O . ARG B 1 305 ? 58.288 58.710 12.234 1.00 35.62 305 ARG A O 1
ATOM 5834 N N . TRP B 1 306 ? 57.198 57.932 14.046 1.00 35.31 306 TRP A N 1
ATOM 5835 C CA . TRP B 1 306 ? 56.408 56.978 13.285 1.00 35.03 306 TRP A CA 1
ATOM 5836 C C . TRP B 1 306 ? 54.983 57.484 13.085 1.00 34.54 306 TRP A C 1
ATOM 5837 O O . TRP B 1 306 ? 54.419 58.188 13.930 1.00 33.96 306 TRP A O 1
ATOM 5848 N N . CYS B 1 307 ? 54.414 57.140 11.933 1.00 33.93 307 CYS A N 1
ATOM 5849 C CA . CYS B 1 307 ? 53.021 57.428 11.630 1.00 35.98 307 CYS A CA 1
ATOM 5850 C C . CYS B 1 307 ? 52.226 56.130 11.640 1.00 32.24 307 CYS A C 1
ATOM 5851 O O . CYS B 1 307 ? 52.720 55.090 11.198 1.00 31.04 307 CYS A O 1
ATOM 5854 N N . PHE B 1 308 ? 51.004 56.207 12.175 1.00 31.02 308 PHE A N 1
ATOM 5855 C CA . PHE B 1 308 ? 50.082 55.074 12.217 1.00 32.64 308 PHE A CA 1
ATOM 5856 C C . PHE B 1 308 ? 49.995 54.361 10.866 1.00 32.93 308 PHE A C 1
ATOM 5857 O O . PHE B 1 308 ? 50.121 53.133 10.783 1.00 26.98 308 PHE A O 1
ATOM 5865 N N . TYR B 1 309 ? 49.795 55.128 9.799 1.00 31.97 309 TYR A N 1
ATOM 5866 C CA . TYR B 1 309 ? 49.471 54.597 8.484 1.00 35.79 309 TYR A CA 1
ATOM 5867 C C . TYR B 1 309 ? 50.711 54.273 7.670 1.00 35.83 309 TYR A C 1
ATOM 5868 O O . TYR B 1 309 ? 51.750 54.922 7.799 1.00 38.21 309 TYR A O 1
ATOM 5877 N N . LYS B 1 310 ? 50.589 53.250 6.829 1.00 38.25 310 LYS A N 1
ATOM 5878 C CA . LYS B 1 310 ? 51.454 53.149 5.664 1.00 38.16 310 LYS A CA 1
ATOM 5879 C C . LYS B 1 310 ? 51.238 54.374 4.787 1.00 40.03 310 LYS A C 1
ATOM 5880 O O . LYS B 1 310 ? 50.140 54.944 4.753 1.00 33.94 310 LYS A O 1
ATOM 5886 N N . ASN B 1 311 ? 52.299 54.778 4.071 1.00 42.74 311 ASN A N 1
ATOM 5887 C CA . ASN B 1 311 ? 52.210 55.962 3.215 1.00 43.06 311 ASN A CA 1
ATOM 5888 C C . ASN B 1 311 ? 51.016 55.876 2.264 1.00 40.71 311 ASN A C 1
ATOM 5889 O O . ASN B 1 311 ? 50.302 56.868 2.063 1.00 37.48 311 ASN A O 1
ATOM 5894 N N . GLU B 1 312 ? 50.760 54.691 1.698 1.00 36.12 312 GLU A N 1
ATOM 5895 C CA . GLU B 1 312 ? 49.658 54.561 0.748 1.00 39.60 312 GLU A CA 1
ATOM 5896 C C . GLU B 1 312 ? 48.300 54.863 1.373 1.00 41.91 312 GLU A C 1
ATOM 5897 O O . GLU B 1 312 ? 47.384 55.272 0.655 1.00 46.18 312 GLU A O 1
ATOM 5903 N N . ALA B 1 313 ? 48.149 54.714 2.689 1.00 39.01 313 ALA A N 1
ATOM 5904 C CA . ALA B 1 313 ? 46.852 54.889 3.329 1.00 42.08 313 ALA A CA 1
ATOM 5905 C C . ALA B 1 313 ? 46.774 56.130 4.212 1.00 39.41 313 ALA A C 1
ATOM 5906 O O . ALA B 1 313 ? 45.751 56.339 4.874 1.00 38.48 313 ALA A O 1
ATOM 5908 N N . ARG B 1 314 ? 47.812 56.961 4.238 1.00 40.41 314 ARG A N 1
ATOM 5909 C CA . ARG B 1 314 ? 47.818 58.120 5.133 1.00 36.49 314 ARG A CA 1
ATOM 5910 C C . ARG B 1 314 ? 46.866 59.196 4.625 1.00 39.37 314 ARG A C 1
ATOM 5911 O O . ARG B 1 314 ? 47.062 59.707 3.516 1.00 42.09 314 ARG A O 1
ATOM 5919 N N . PRO B 1 315 ? 45.839 59.573 5.382 1.00 39.30 315 PRO A N 1
ATOM 5920 C CA . PRO B 1 315 ? 45.015 60.713 4.969 1.00 38.93 315 PRO A CA 1
ATOM 5921 C C . PRO B 1 315 ? 45.892 61.939 4.755 1.00 46.18 315 PRO A C 1
ATOM 5922 O O . PRO B 1 315 ? 46.878 62.153 5.469 1.00 39.86 315 PRO A O 1
ATOM 5926 N N . ASP B 1 316 ? 45.562 62.718 3.726 1.00 48.28 316 ASP A N 1
ATOM 5927 C CA . ASP B 1 316 ? 46.323 63.923 3.440 1.00 45.28 316 ASP A CA 1
ATOM 5928 C C . ASP B 1 316 ? 46.465 64.749 4.714 1.00 49.59 316 ASP A C 1
ATOM 5929 O O . ASP B 1 316 ? 45.480 64.994 5.418 1.00 49.41 316 ASP A O 1
ATOM 5931 N N . ASN B 1 317 ? 47.711 65.103 5.045 1.00 47.00 317 ASN A N 1
ATOM 5932 C CA . ASN B 1 317 ? 48.076 65.878 6.233 1.00 44.26 317 ASN A CA 1
ATOM 5933 C C . ASN B 1 317 ? 47.919 65.105 7.548 1.00 46.25 317 ASN A C 1
ATOM 5934 O O . ASN B 1 317 ? 47.853 65.712 8.625 1.00 43.61 317 ASN A O 1
ATOM 5936 N N . PHE B 1 318 ? 47.882 63.793 7.530 1.00 41.08 318 PHE A N 1
ATOM 5937 C CA . PHE B 1 318 ? 47.713 63.135 8.824 1.00 40.14 318 PHE A CA 1
ATOM 5938 C C . PHE B 1 318 ? 49.050 63.083 9.557 1.00 36.47 318 PHE A C 1
ATOM 5939 O O . PHE B 1 318 ? 50.031 62.576 9.006 1.00 36.54 318 PHE A O 1
ATOM 5947 N N . PRO B 1 319 ? 49.129 63.576 10.791 1.00 37.24 319 PRO A N 1
ATOM 5948 C CA . PRO B 1 319 ? 50.434 63.742 11.440 1.00 36.88 319 PRO A CA 1
ATOM 5949 C C . PRO B 1 319 ? 50.975 62.451 12.039 1.00 35.22 319 PRO A C 1
ATOM 5950 O O . PRO B 1 319 ? 50.274 61.447 12.192 1.00 34.88 319 PRO A O 1
ATOM 5954 N N . ASP B 1 320 ? 52.269 62.489 12.343 1.00 30.36 320 ASP A N 1
ATOM 5955 C CA . ASP B 1 320 ? 52.846 61.501 13.237 1.00 28.99 320 ASP A CA 1
ATOM 5956 C C . ASP B 1 320 ? 52.213 61.636 14.618 1.00 29.98 320 ASP A C 1
ATOM 5957 O O . ASP B 1 320 ? 51.799 62.726 15.034 1.00 31.64 320 ASP A O 1
ATOM 5962 N N . ASP B 1 321 ? 52.112 60.514 15.325 1.00 30.04 321 ASP A N 1
ATOM 5963 C CA . ASP B 1 321 ? 51.503 60.505 16.649 1.00 30.79 321 ASP A CA 1
ATOM 5964 C C . ASP B 1 321 ? 52.436 59.819 17.636 1.00 30.29 321 ASP A C 1
ATOM 5965 O O . ASP B 1 321 ? 53.222 58.933 17.269 1.00 26.88 321 ASP A O 1
ATOM 5970 N N . LEU B 1 322 ? 52.343 60.258 18.896 1.00 26.97 322 LEU A N 1
ATOM 5971 C CA . LEU B 1 322 ? 53.252 59.805 19.939 1.00 28.54 322 LEU A CA 1
ATOM 5972 C C . LEU B 1 322 ? 52.912 58.413 20.453 1.00 27.98 322 LEU A C 1
ATOM 5973 O O . LEU B 1 322 ? 53.753 57.783 21.096 1.00 28.05 322 LEU A O 1
ATOM 5978 N N . ASP B 1 323 ? 51.708 57.917 20.187 1.00 26.30 323 ASP A N 1
ATOM 5979 C CA . ASP B 1 323 ? 51.375 56.562 20.608 1.00 27.48 323 ASP A CA 1
ATOM 5980 C C . ASP B 1 323 ? 52.114 55.548 19.747 1.00 25.56 323 ASP A C 1
ATOM 5981 O O . ASP B 1 323 ? 52.864 54.701 20.260 1.00 24.06 323 ASP A O 1
ATOM 5986 N N . THR B 1 324 ? 51.948 55.648 18.423 1.00 26.68 324 THR A N 1
ATOM 5987 C CA . THR B 1 324 ? 52.710 54.796 17.517 1.00 23.17 324 THR A CA 1
ATOM 5988 C C . THR B 1 324 ? 54.210 54.979 17.720 1.00 24.74 324 THR A C 1
ATOM 5989 O O . THR B 1 324 ? 54.961 54.000 17.792 1.00 23.62 324 THR A O 1
ATOM 5993 N N . THR B 1 325 ? 54.661 56.229 17.839 1.00 28.33 325 THR A N 1
ATOM 5994 C CA . THR B 1 325 ? 56.089 56.493 18.001 1.00 27.50 325 THR A CA 1
ATOM 5995 C C . THR B 1 325 ? 56.621 55.872 19.288 1.00 27.14 325 THR A C 1
ATOM 5996 O O . THR B 1 325 ? 57.634 55.162 19.271 1.00 27.01 325 THR A O 1
ATOM 6000 N N . SER B 1 326 ? 55.947 56.134 20.418 1.00 25.07 326 SER A N 1
ATOM 6001 C CA . SER B 1 326 ? 56.397 55.597 21.701 1.00 23.53 326 SER A CA 1
ATOM 6002 C C . SER B 1 326 ? 56.431 54.081 21.677 1.00 24.55 326 SER A C 1
ATOM 6003 O O . SER B 1 326 ? 57.378 53.462 22.171 1.00 28.53 326 SER A O 1
ATOM 6006 N N . MET B 1 327 ? 55.390 53.462 21.125 1.00 25.30 327 MET A N 1
ATOM 6007 C CA . MET B 1 327 ? 55.322 52.007 21.137 1.00 25.44 327 MET A CA 1
ATOM 6008 C C . MET B 1 327 ? 56.431 51.388 20.284 1.00 24.68 327 MET A C 1
ATOM 6009 O O . MET B 1 327 ? 57.121 50.470 20.739 1.00 25.18 327 MET A O 1
ATOM 6014 N N . VAL B 1 328 ? 56.645 51.870 19.049 1.00 22.98 328 VAL A N 1
ATOM 6015 C CA . VAL B 1 328 ? 57.717 51.234 18.275 1.00 23.23 328 VAL A CA 1
ATOM 6016 C C . VAL B 1 328 ? 59.093 51.543 18.882 1.00 23.91 328 VAL A C 1
ATOM 6017 O O . VAL B 1 328 ? 59.941 50.648 18.990 1.00 23.87 328 VAL A O 1
ATOM 6021 N N . LEU B 1 329 ? 59.318 52.777 19.354 1.00 24.60 329 LEU A N 1
ATOM 6022 C CA . LEU B 1 329 ? 60.632 53.099 19.912 1.00 25.41 329 LEU A CA 1
ATOM 6023 C C . LEU B 1 329 ? 60.912 52.256 21.143 1.00 27.02 329 LEU A C 1
ATOM 6024 O O . LEU B 1 329 ? 62.037 51.777 21.340 1.00 28.15 329 LEU A O 1
ATOM 6029 N N . SER B 1 330 ? 59.884 52.049 21.972 1.00 26.74 330 SER A N 1
ATOM 6030 C CA . SER B 1 330 ? 60.040 51.219 23.152 1.00 24.17 330 SER A CA 1
ATOM 6031 C C . SER B 1 330 ? 60.356 49.781 22.767 1.00 27.50 330 SER A C 1
ATOM 6032 O O . SER B 1 330 ? 61.199 49.132 23.400 1.00 26.74 330 SER A O 1
ATOM 6035 N N . PHE B 1 331 ? 59.722 49.268 21.709 1.00 25.91 331 PHE A N 1
ATOM 6036 C CA . PHE B 1 331 ? 60.078 47.926 21.260 1.00 26.82 331 PHE A CA 1
ATOM 6037 C C . PHE B 1 331 ? 61.504 47.876 20.692 1.00 26.67 331 PHE A C 1
ATOM 6038 O O . PHE B 1 331 ? 62.285 46.980 21.034 1.00 26.18 331 PHE A O 1
ATOM 6046 N N . LEU B 1 332 ? 61.858 48.808 19.802 1.00 27.16 332 LEU A N 1
ATOM 6047 C CA . LEU B 1 332 ? 63.184 48.747 19.174 1.00 30.84 332 LEU A CA 1
ATOM 6048 C C . LEU B 1 332 ? 64.302 48.851 20.214 1.00 32.80 332 LEU A C 1
ATOM 6049 O O . LEU B 1 332 ? 65.327 48.169 20.108 1.00 31.29 332 LEU A O 1
ATOM 6054 N N . LEU B 1 333 ? 64.113 49.687 21.241 1.00 30.84 333 LEU A N 1
ATOM 6055 C CA . LEU B 1 333 ? 65.123 49.800 22.287 1.00 28.89 333 LEU A CA 1
ATOM 6056 C C . LEU B 1 333 ? 65.219 48.509 23.096 1.00 32.35 333 LEU A C 1
ATOM 6057 O O . LEU B 1 333 ? 66.314 48.089 23.486 1.00 32.36 333 LEU A O 1
ATOM 6062 N N . ASN B 1 334 ? 64.085 47.867 23.356 1.00 32.16 334 ASN A N 1
ATOM 6063 C CA . ASN B 1 334 ? 64.113 46.619 24.099 1.00 34.21 334 ASN A CA 1
ATOM 6064 C C . ASN B 1 334 ? 64.841 45.522 23.343 1.00 32.70 334 ASN A C 1
ATOM 6065 O O . ASN B 1 334 ? 65.435 44.637 23.964 1.00 32.06 334 ASN A O 1
ATOM 6070 N N . HIS B 1 335 ? 64.812 45.557 22.015 1.00 33.26 335 HIS A N 1
ATOM 6071 C CA . HIS B 1 335 ? 65.445 44.517 21.218 1.00 39.82 335 HIS A CA 1
ATOM 6072 C C . HIS B 1 335 ? 66.755 44.975 20.591 1.00 38.33 335 HIS A C 1
ATOM 6073 O O . HIS B 1 335 ? 67.228 44.346 19.639 1.00 40.15 335 HIS A O 1
ATOM 6080 N N . ASN B 1 336 ? 67.350 46.049 21.119 1.00 34.51 336 ASN A N 1
ATOM 6081 C CA . ASN B 1 336 ? 68.697 46.497 20.742 1.00 36.43 336 ASN A CA 1
ATOM 6082 C C . ASN B 1 336 ? 68.807 46.796 19.248 1.00 33.82 336 ASN A C 1
ATOM 6083 O O . ASN B 1 336 ? 69.816 46.493 18.602 1.00 35.88 336 ASN A O 1
ATOM 6088 N N . LYS B 1 337 ? 67.757 47.387 18.689 1.00 31.83 337 LYS A N 1
ATOM 6089 C CA . LYS B 1 337 ? 67.814 47.949 17.350 1.00 29.43 337 LYS A CA 1
ATOM 6090 C C . LYS B 1 337 ? 68.039 49.451 17.375 1.00 31.55 337 LYS A C 1
ATOM 6091 O O . LYS B 1 337 ? 68.238 50.062 16.322 1.00 31.93 337 LYS A O 1
ATOM 6097 N N . LEU B 1 338 ? 67.978 50.060 18.550 1.00 32.51 338 LEU A N 1
ATOM 6098 C CA . LEU B 1 338 ? 68.189 51.489 18.684 1.00 28.70 338 LEU A CA 1
ATOM 6099 C C . LEU B 1 338 ? 68.871 51.705 20.012 1.00 29.49 338 LEU A C 1
ATOM 6100 O O . LEU B 1 338 ? 68.810 50.858 20.906 1.00 32.39 338 LEU A O 1
ATOM 6105 N N . THR B 1 339 ? 69.530 52.844 20.125 1.00 34.01 339 THR A N 1
ATOM 6106 C CA . THR B 1 339 ? 70.179 53.270 21.349 1.00 29.07 339 THR A CA 1
ATOM 6107 C C . THR B 1 339 ? 69.405 54.427 21.952 1.00 28.55 339 THR A C 1
ATOM 6108 O O . THR B 1 339 ? 68.676 55.147 21.261 1.00 27.68 339 THR A O 1
ATOM 6112 N N . ILE B 1 340 ? 69.591 54.602 23.263 1.00 27.50 340 ILE A N 1
ATOM 6113 C CA . ILE B 1 340 ? 68.959 55.712 23.957 1.00 27.84 340 ILE A CA 1
ATOM 6114 C C . ILE B 1 340 ? 69.376 57.029 23.318 1.00 28.68 340 ILE A C 1
ATOM 6115 O O . ILE B 1 340 ? 68.562 57.951 23.153 1.00 30.81 340 ILE A O 1
ATOM 6120 N N . GLU B 1 341 ? 70.638 57.107 22.890 1.00 28.49 341 GLU A N 1
ATOM 6121 C CA . GLU B 1 341 ? 71.160 58.292 22.216 1.00 29.01 341 GLU A CA 1
ATOM 6122 C C . GLU B 1 341 ? 70.310 58.681 21.008 1.00 26.85 341 GLU A C 1
ATOM 6123 O O . GLU B 1 341 ? 70.040 59.861 20.784 1.00 26.23 341 GLU A O 1
ATOM 6129 N N . LYS B 1 342 ? 69.896 57.704 20.204 1.00 28.83 342 LYS A N 1
ATOM 6130 C CA . LYS B 1 342 ? 69.070 58.018 19.042 1.00 30.33 342 LYS A CA 1
ATOM 6131 C C . LYS B 1 342 ? 67.634 58.361 19.420 1.00 28.90 342 LYS A C 1
ATOM 6132 O O . LYS B 1 342 ? 66.969 59.084 18.673 1.00 28.46 342 LYS A O 1
ATOM 6134 N N . ILE B 1 343 ? 67.152 57.881 20.565 1.00 26.22 343 ILE A N 1
ATOM 6135 C CA . ILE B 1 343 ? 65.751 58.068 20.930 1.00 27.72 343 ILE A CA 1
ATOM 6136 C C . ILE B 1 343 ? 65.542 59.400 21.641 1.00 29.14 343 ILE A C 1
ATOM 6137 O O . ILE B 1 343 ? 64.522 60.067 21.422 1.00 27.00 343 ILE A O 1
ATOM 6142 N N . ILE B 1 344 ? 66.529 59.821 22.438 1.00 30.17 344 ILE A N 1
ATOM 6143 C CA . ILE B 1 344 ? 66.334 60.959 23.339 1.00 26.61 344 ILE A CA 1
ATOM 6144 C C . ILE B 1 344 ? 65.876 62.223 22.608 1.00 30.91 344 ILE A C 1
ATOM 6145 O O . ILE B 1 344 ? 65.010 62.933 23.140 1.00 27.01 344 ILE A O 1
ATOM 6150 N N . PRO B 1 345 ? 66.393 62.572 21.417 1.00 25.91 345 PRO A N 1
ATOM 6151 C CA . PRO B 1 345 ? 65.859 63.763 20.728 1.00 26.63 345 PRO A CA 1
ATOM 6152 C C . PRO B 1 345 ? 64.387 63.652 20.377 1.00 29.68 345 PRO A C 1
ATOM 6153 O O . PRO B 1 345 ? 63.679 64.666 20.381 1.00 29.19 345 PRO A O 1
ATOM 6157 N N . VAL B 1 346 ? 63.903 62.454 20.059 1.00 28.46 346 VAL A N 1
ATOM 6158 C CA . VAL B 1 346 ? 62.475 62.295 19.818 1.00 30.50 346 VAL A CA 1
ATOM 6159 C C . VAL B 1 346 ? 61.700 62.523 21.114 1.00 28.67 346 VAL A C 1
ATOM 6160 O O . VAL B 1 346 ? 60.667 63.203 21.123 1.00 27.34 346 VAL A O 1
ATOM 6164 N N . ALA B 1 347 ? 62.216 62.010 22.235 1.00 24.43 347 ALA A N 1
ATOM 6165 C CA . ALA B 1 347 ? 61.570 62.235 23.529 1.00 25.18 347 ALA A CA 1
ATOM 6166 C C . ALA B 1 347 ? 61.466 63.715 23.887 1.00 26.08 347 ALA A C 1
ATOM 6167 O O . ALA B 1 347 ? 60.503 64.121 24.552 1.00 25.75 347 ALA A O 1
ATOM 6169 N N . GLU B 1 348 ? 62.440 64.538 23.473 1.00 26.02 348 GLU A N 1
ATOM 6170 C CA . GLU B 1 348 ? 62.337 65.970 23.752 1.00 28.45 348 GLU A CA 1
ATOM 6171 C C . GLU B 1 348 ? 61.231 66.620 22.951 1.00 23.71 348 GLU A C 1
ATOM 6172 O O . GLU B 1 348 ? 60.563 67.535 23.441 1.00 28.20 348 GLU A O 1
ATOM 6178 N N . GLN B 1 349 ? 61.087 66.230 21.688 1.00 26.87 349 GLN A N 1
ATOM 6179 C CA . GLN B 1 349 ? 59.947 66.693 20.908 1.00 30.91 349 GLN A CA 1
ATOM 6180 C C . GLN B 1 349 ? 58.645 66.366 21.623 1.00 27.52 349 GLN A C 1
ATOM 6181 O O . GLN B 1 349 ? 57.689 67.147 21.581 1.00 28.16 349 GLN A O 1
ATOM 6187 N N . MET B 1 350 ? 58.596 65.215 22.299 1.00 25.82 350 MET A N 1
ATOM 6188 C CA . MET B 1 350 ? 57.389 64.851 23.031 1.00 28.46 350 MET A CA 1
ATOM 6189 C C . MET B 1 350 ? 57.172 65.777 24.219 1.00 27.04 350 MET A C 1
ATOM 6190 O O . MET B 1 350 ? 56.052 66.257 24.443 1.00 26.30 350 MET A O 1
ATOM 6195 N N . ILE B 1 351 ? 58.232 66.059 24.980 1.00 22.92 351 ILE A N 1
ATOM 6196 C CA . ILE B 1 351 ? 58.111 67.032 26.059 1.00 27.26 351 ILE A CA 1
ATOM 6197 C C . ILE B 1 351 ? 57.755 68.406 25.498 1.00 31.27 351 ILE A C 1
ATOM 6198 O O . ILE B 1 351 ? 56.984 69.161 26.107 1.00 29.39 351 ILE A O 1
ATOM 6203 N N . ALA B 1 352 ? 58.250 68.724 24.306 1.00 27.04 352 ALA A N 1
ATOM 6204 C CA . ALA B 1 352 ? 57.907 69.981 23.665 1.00 29.19 352 ALA A CA 1
ATOM 6205 C C . ALA B 1 352 ? 56.451 70.038 23.238 1.00 33.26 352 ALA A C 1
ATOM 6206 O O . ALA B 1 352 ? 56.009 71.100 22.792 1.00 34.71 352 ALA A O 1
ATOM 6208 N N . ASN B 1 353 ? 55.692 68.949 23.394 1.00 31.68 353 ASN A N 1
ATOM 6209 C CA . ASN B 1 353 ? 54.331 68.850 22.872 1.00 31.56 353 ASN A CA 1
ATOM 6210 C C . ASN B 1 353 ? 53.270 68.944 23.973 1.00 29.58 353 ASN A C 1
ATOM 6211 O O . ASN B 1 353 ? 52.177 68.384 23.843 1.00 30.59 353 ASN A O 1
ATOM 6216 N N . ARG B 1 354 ? 53.567 69.652 25.054 1.00 28.08 354 ARG A N 1
ATOM 6217 C CA . ARG B 1 354 ? 52.604 69.817 26.139 1.00 33.97 354 ARG A CA 1
ATOM 6218 C C . ARG B 1 354 ? 51.614 70.939 25.854 1.00 33.86 354 ARG A C 1
ATOM 6219 O O . ARG B 1 354 ? 51.952 71.945 25.228 1.00 33.89 354 ARG A O 1
ATOM 6227 N N . ASN B 1 355 ? 50.378 70.762 26.333 1.00 31.90 355 ASN A N 1
ATOM 6228 C CA . ASN B 1 355 ? 49.364 71.794 26.187 1.00 30.04 355 ASN A CA 1
ATOM 6229 C C . ASN B 1 355 ? 49.472 72.785 27.347 1.00 34.92 355 ASN A C 1
ATOM 6230 O O . ASN B 1 355 ? 50.373 72.701 28.186 1.00 28.97 355 ASN A O 1
ATOM 6235 N N . GLU B 1 356 ? 48.536 73.739 27.408 1.00 37.54 356 GLU A N 1
ATOM 6236 C CA . GLU B 1 356 ? 48.618 74.783 28.422 1.00 38.98 356 GLU A CA 1
ATOM 6237 C C . GLU B 1 356 ? 48.495 74.216 29.827 1.00 39.67 356 GLU A C 1
ATOM 6238 O O . GLU B 1 356 ? 48.936 74.858 30.784 1.00 38.36 356 GLU A O 1
ATOM 6240 N N . GLU B 1 357 ? 47.917 73.027 29.977 1.00 33.81 357 GLU A N 1
ATOM 6241 C CA . GLU B 1 357 ? 47.833 72.396 31.284 1.00 34.41 357 GLU A CA 1
ATOM 6242 C C . GLU B 1 357 ? 49.079 71.594 31.624 1.00 32.20 357 GLU A C 1
ATOM 6243 O O . GLU B 1 357 ? 49.152 71.028 32.718 1.00 32.05 357 GLU A O 1
ATOM 6249 N N . GLY B 1 358 ? 50.044 71.520 30.710 1.00 32.23 358 GLY A N 1
ATOM 6250 C CA . GLY B 1 358 ? 51.254 70.758 30.927 1.00 33.80 358 GLY A CA 1
ATOM 6251 C C . GLY B 1 358 ? 51.207 69.313 30.482 1.00 33.51 358 GLY A C 1
ATOM 6252 O O . GLY B 1 358 ? 52.145 68.565 30.774 1.00 32.04 358 GLY A O 1
ATOM 6253 N N . ILE B 1 359 ? 50.159 68.889 29.785 1.00 31.30 359 ILE A N 1
ATOM 6254 C CA . ILE B 1 359 ? 50.003 67.484 29.434 1.00 30.34 359 ILE A CA 1
ATOM 6255 C C . ILE B 1 359 ? 50.589 67.251 28.052 1.00 28.92 359 ILE A C 1
ATOM 6256 O O . ILE B 1 359 ? 50.276 67.982 27.109 1.00 28.60 359 ILE A O 1
ATOM 6261 N N . ILE B 1 360 ? 51.424 66.214 27.923 1.00 30.25 360 ILE A N 1
ATOM 6262 C CA . ILE B 1 360 ? 51.908 65.826 26.601 1.00 28.23 360 ILE A CA 1
ATOM 6263 C C . ILE B 1 360 ? 50.733 65.392 25.737 1.00 27.68 360 ILE A C 1
ATOM 6264 O O . ILE B 1 360 ? 49.886 64.600 26.165 1.00 24.39 360 ILE A O 1
ATOM 6269 N N . GLN B 1 361 ? 50.693 65.895 24.505 1.00 29.13 361 GLN A N 1
ATOM 6270 C CA . GLN B 1 361 ? 49.583 65.695 23.590 1.00 26.98 361 GLN A CA 1
ATOM 6271 C C . GLN B 1 361 ? 49.827 64.507 22.652 1.00 30.07 361 GLN A C 1
ATOM 6272 O O . GLN B 1 361 ? 50.878 63.864 22.667 1.00 29.59 361 GLN A O 1
ATOM 6278 N N . VAL B 1 362 ? 48.832 64.226 21.812 1.00 28.96 362 VAL A N 1
ATOM 6279 C CA . VAL B 1 362 ? 48.759 62.969 21.071 1.00 31.64 362 VAL A CA 1
ATOM 6280 C C . VAL B 1 362 ? 49.523 63.044 19.757 1.00 31.03 362 VAL A C 1
ATOM 6281 O O . VAL B 1 362 ? 50.194 62.083 19.369 1.00 33.67 362 VAL A O 1
ATOM 6285 N N . TYR B 1 363 ? 49.424 64.165 19.049 1.00 29.77 363 TYR A N 1
ATOM 6286 C CA . TYR B 1 363 ? 49.979 64.305 17.710 1.00 33.13 363 TYR A CA 1
ATOM 6287 C C . TYR B 1 363 ? 51.130 65.302 17.689 1.00 34.64 363 TYR A C 1
ATOM 6288 O O . TYR B 1 363 ? 51.127 66.298 18.422 1.00 32.78 363 TYR A O 1
ATOM 6297 N N . PHE B 1 364 ? 52.099 65.034 16.812 1.00 32.37 364 PHE A N 1
ATOM 6298 C CA . PHE B 1 364 ? 53.121 66.019 16.460 1.00 35.47 364 PHE A CA 1
ATOM 6299 C C . PHE B 1 364 ? 52.509 67.019 15.478 1.00 38.87 364 PHE A C 1
ATOM 6300 O O . PHE B 1 364 ? 52.819 67.042 14.286 1.00 34.54 364 PHE A O 1
ATOM 6308 N N . ASP B 1 365 ? 51.588 67.833 15.993 1.00 37.61 365 ASP A N 1
ATOM 6309 C CA . ASP B 1 365 ? 50.866 68.779 15.147 1.00 37.14 365 ASP A CA 1
ATOM 6310 C C . ASP B 1 365 ? 50.222 69.802 16.063 1.00 42.89 365 ASP A C 1
ATOM 6311 O O . ASP B 1 365 ? 49.273 69.473 16.780 1.00 45.17 365 ASP A O 1
ATOM 6316 N N . ASP B 1 366 ? 50.731 71.035 16.029 1.00 45.81 366 ASP A N 1
ATOM 6317 C CA . ASP B 1 366 ? 50.205 72.068 16.910 1.00 44.61 366 ASP A CA 1
ATOM 6318 C C . ASP B 1 366 ? 48.752 72.396 16.614 1.00 43.71 366 ASP A C 1
ATOM 6319 O O . ASP B 1 366 ? 48.036 72.848 17.515 1.00 44.06 366 ASP A O 1
ATOM 6324 N N . ASN B 1 367 ? 48.295 72.170 15.386 1.00 38.71 367 ASN A N 1
ATOM 6325 C CA . ASN B 1 367 ? 46.924 72.481 15.018 1.00 44.41 367 ASN A CA 1
ATOM 6326 C C . ASN B 1 367 ? 45.976 71.300 15.180 1.00 46.65 367 ASN A C 1
ATOM 6327 O O . ASN B 1 367 ? 44.828 71.389 14.734 1.00 49.76 367 ASN A O 1
ATOM 6332 N N . ARG B 1 368 ? 46.412 70.205 15.807 1.00 42.93 368 ARG A N 1
ATOM 6333 C CA . ARG B 1 368 ? 45.533 69.076 16.117 1.00 41.28 368 ARG A CA 1
ATOM 6334 C C . ARG B 1 368 ? 45.757 68.646 17.564 1.00 40.56 368 ARG A C 1
ATOM 6335 O O . ARG B 1 368 ? 46.217 67.531 17.842 1.00 37.90 368 ARG A O 1
ATOM 6343 N N . PRO B 1 369 ? 45.426 69.513 18.521 1.00 38.28 369 PRO A N 1
ATOM 6344 C CA . PRO B 1 369 ? 45.728 69.221 19.929 1.00 35.24 369 PRO A CA 1
ATOM 6345 C C . PRO B 1 369 ? 44.712 68.260 20.539 1.00 39.68 369 PRO A C 1
ATOM 6346 O O . PRO B 1 369 ? 43.512 68.543 20.580 1.00 38.11 369 PRO A O 1
ATOM 6350 N N . ARG B 1 370 ? 45.208 67.120 21.025 1.00 39.21 370 ARG A N 1
ATOM 6351 C CA . ARG B 1 370 ? 44.409 66.118 21.719 1.00 29.89 370 ARG A CA 1
ATOM 6352 C C . ARG B 1 370 ? 45.208 65.576 22.899 1.00 31.21 370 ARG A C 1
ATOM 6353 O O . ARG B 1 370 ? 46.442 65.646 22.926 1.00 29.18 370 ARG A O 1
ATOM 6361 N N . ILE B 1 371 ? 44.501 65.001 23.870 1.00 27.84 371 ILE A N 1
ATOM 6362 C CA . ILE B 1 371 ? 45.154 64.205 24.902 1.00 28.67 371 ILE A CA 1
ATOM 6363 C C . ILE B 1 371 ? 44.422 62.879 25.053 1.00 29.75 371 ILE A C 1
ATOM 6364 O O . ILE B 1 371 ? 43.282 62.716 24.609 1.00 27.23 371 ILE A O 1
ATOM 6369 N N . ASP B 1 372 ? 45.100 61.928 25.696 1.00 26.97 372 ASP A N 1
ATOM 6370 C CA . ASP B 1 372 ? 44.578 60.582 25.887 1.00 23.87 372 ASP A CA 1
ATOM 6371 C C . ASP B 1 372 ? 45.394 59.892 26.974 1.00 25.54 372 ASP A C 1
ATOM 6372 O O . ASP B 1 372 ? 46.627 59.827 26.879 1.00 27.35 372 ASP A O 1
ATOM 6377 N N . ALA B 1 373 ? 44.706 59.351 27.986 1.00 25.35 373 ALA A N 1
ATOM 6378 C CA . ALA B 1 373 ? 45.408 58.782 29.135 1.00 24.90 373 ALA A CA 1
ATOM 6379 C C . ALA B 1 373 ? 46.307 57.615 28.739 1.00 23.18 373 ALA A C 1
ATOM 6380 O O . ALA B 1 373 ? 47.367 57.418 29.344 1.00 23.26 373 ALA A O 1
ATOM 6382 N N . ILE B 1 374 ? 45.905 56.822 27.747 1.00 25.78 374 ILE A N 1
ATOM 6383 C CA . ILE B 1 374 ? 46.732 55.680 27.370 1.00 23.12 374 ILE A CA 1
ATOM 6384 C C . ILE B 1 374 ? 47.942 56.122 26.552 1.00 20.44 374 ILE A C 1
ATOM 6385 O O . ILE B 1 374 ? 49.038 55.570 26.705 1.00 23.95 374 ILE A O 1
ATOM 6390 N N . VAL B 1 375 ? 47.777 57.115 25.672 1.00 22.88 375 VAL A N 1
ATOM 6391 C CA . VAL B 1 375 ? 48.931 57.661 24.959 1.00 23.77 375 VAL A CA 1
ATOM 6392 C C . VAL B 1 375 ? 49.903 58.300 25.945 1.00 22.86 375 VAL A C 1
ATOM 6393 O O . VAL B 1 375 ? 51.124 58.137 25.834 1.00 20.38 375 VAL A O 1
ATOM 6397 N N . ALA B 1 376 ? 49.365 59.004 26.947 1.00 21.73 376 ALA A N 1
ATOM 6398 C CA . ALA B 1 376 ? 50.170 59.486 28.063 1.00 24.49 376 ALA A CA 1
ATOM 6399 C C . ALA B 1 376 ? 50.973 58.357 28.700 1.00 24.18 376 ALA A C 1
ATOM 6400 O O . ALA B 1 376 ? 52.180 58.491 28.923 1.00 24.16 376 ALA A O 1
ATOM 6402 N N . ILE B 1 377 ? 50.309 57.235 29.007 1.00 23.03 377 ILE A N 1
ATOM 6403 C CA . ILE B 1 377 ? 50.984 56.096 29.632 1.00 21.64 377 ILE A CA 1
ATOM 6404 C C . ILE B 1 377 ? 52.139 55.597 28.763 1.00 22.31 377 ILE A C 1
ATOM 6405 O O . ILE B 1 377 ? 53.247 55.346 29.252 1.00 20.76 377 ILE A O 1
ATOM 6410 N N . ASN B 1 378 ? 51.889 55.416 27.462 1.00 22.42 378 ASN A N 1
ATOM 6411 C CA . ASN B 1 378 ? 52.918 54.831 26.608 1.00 24.00 378 ASN A CA 1
ATOM 6412 C C . ASN B 1 378 ? 54.080 55.795 26.384 1.00 23.25 378 ASN A C 1
ATOM 6413 O O . ASN B 1 378 ? 55.231 55.354 26.284 1.00 23.74 378 ASN A O 1
ATOM 6418 N N . VAL B 1 379 ? 53.806 57.101 26.351 1.00 23.52 379 VAL A N 1
ATOM 6419 C CA . VAL B 1 379 ? 54.877 58.097 26.384 1.00 21.76 379 VAL A CA 1
ATOM 6420 C C . VAL B 1 379 ? 55.687 57.959 27.671 1.00 23.59 379 VAL A C 1
ATOM 6421 O O . VAL B 1 379 ? 56.913 57.798 27.643 1.00 22.33 379 VAL A O 1
ATOM 6425 N N . LEU B 1 380 ? 55.008 57.983 28.819 1.00 21.66 380 LEU A N 1
ATOM 6426 C CA . LEU B 1 380 ? 55.711 57.852 30.089 1.00 20.76 380 LEU A CA 1
ATOM 6427 C C . LEU B 1 380 ? 56.564 56.583 30.148 1.00 22.97 380 LEU A C 1
ATOM 6428 O O . LEU B 1 380 ? 57.632 56.573 30.770 1.00 23.81 380 LEU A O 1
ATOM 6433 N N . TYR B 1 381 ? 56.098 55.494 29.529 1.00 22.73 381 TYR A N 1
ATOM 6434 C CA . TYR B 1 381 ? 56.878 54.260 29.517 1.00 21.28 381 TYR A CA 1
ATOM 6435 C C . TYR B 1 381 ? 58.233 54.477 28.847 1.00 22.56 381 TYR A C 1
ATOM 6436 O O . TYR B 1 381 ? 59.280 54.134 29.404 1.00 22.87 381 TYR A O 1
ATOM 6445 N N . LEU B 1 382 ? 58.224 55.056 27.648 1.00 19.63 382 LEU A N 1
ATOM 6446 C CA . LEU B 1 382 ? 59.461 55.380 26.960 1.00 24.20 382 LEU A CA 1
ATOM 6447 C C . LEU B 1 382 ? 60.330 56.327 27.786 1.00 23.16 382 LEU A C 1
ATOM 6448 O O . LEU B 1 382 ? 61.554 56.163 27.856 1.00 23.45 382 LEU A O 1
ATOM 6453 N N . MET B 1 383 ? 59.715 57.321 28.418 1.00 21.42 383 MET A N 1
ATOM 6454 C CA . MET B 1 383 ? 60.482 58.280 29.209 1.00 25.29 383 MET A CA 1
ATOM 6455 C C . MET B 1 383 ? 61.287 57.576 30.297 1.00 25.54 383 MET A C 1
ATOM 6456 O O . MET B 1 383 ? 62.494 57.807 30.442 1.00 26.29 383 MET A O 1
ATOM 6461 N N . HIS B 1 384 ? 60.637 56.699 31.071 1.00 22.76 384 HIS A N 1
ATOM 6462 C CA . HIS B 1 384 ? 61.369 56.021 32.134 1.00 24.13 384 HIS A CA 1
ATOM 6463 C C . HIS B 1 384 ? 62.377 55.027 31.583 1.00 25.12 384 HIS A C 1
ATOM 6464 O O . HIS B 1 384 ? 63.411 54.791 32.214 1.00 28.09 384 HIS A O 1
ATOM 6471 N N . GLN B 1 385 ? 62.106 54.459 30.406 1.00 25.61 385 GLN A N 1
ATOM 6472 C CA . GLN B 1 385 ? 63.063 53.566 29.758 1.00 26.90 385 GLN A CA 1
ATOM 6473 C C . GLN B 1 385 ? 64.386 54.259 29.438 1.00 24.53 385 GLN A C 1
ATOM 6474 O O . GLN B 1 385 ? 65.442 53.624 29.455 1.00 25.25 385 GLN A O 1
ATOM 6480 N N . ILE B 1 386 ? 64.343 55.534 29.051 1.00 24.97 386 ILE A N 1
ATOM 6481 C CA . ILE B 1 386 ? 65.506 56.159 28.441 1.00 24.94 386 ILE A CA 1
ATOM 6482 C C . ILE B 1 386 ? 66.277 57.052 29.401 1.00 28.31 386 ILE A C 1
ATOM 6483 O O . ILE B 1 386 ? 67.310 57.611 29.013 1.00 27.85 386 ILE A O 1
ATOM 6488 N N . GLY B 1 387 ? 65.801 57.223 30.630 1.00 26.30 387 GLY A N 1
ATOM 6489 C CA . GLY B 1 387 ? 66.465 58.075 31.594 1.00 29.41 387 GLY A CA 1
ATOM 6490 C C . GLY B 1 387 ? 65.754 59.373 31.900 1.00 26.79 387 GLY A C 1
ATOM 6491 O O . GLY B 1 387 ? 66.217 60.116 32.767 1.00 27.19 387 GLY A O 1
ATOM 6492 N N . TYR B 1 388 ? 64.649 59.669 31.221 1.00 27.78 388 TYR A N 1
ATOM 6493 C CA . TYR B 1 388 ? 63.869 60.885 31.432 1.00 26.29 388 TYR A CA 1
ATOM 6494 C C . TYR B 1 388 ? 62.930 60.809 32.628 1.00 24.03 388 TYR A C 1
ATOM 6495 O O . TYR B 1 388 ? 62.187 61.765 32.870 1.00 24.64 388 TYR A O 1
ATOM 6504 N N . GLY B 1 389 ? 62.975 59.722 33.395 1.00 27.63 389 GLY A N 1
ATOM 6505 C CA . GLY B 1 389 ? 61.940 59.448 34.369 1.00 27.08 389 GLY A CA 1
ATOM 6506 C C . GLY B 1 389 ? 61.739 60.538 35.391 1.00 29.33 389 GLY A C 1
ATOM 6507 O O . GLY B 1 389 ? 60.649 60.641 35.967 1.00 30.94 389 GLY A O 1
ATOM 6508 N N . GLU B 1 390 ? 62.755 61.364 35.626 1.00 30.10 390 GLU A N 1
ATOM 6509 C CA . GLU B 1 390 ? 62.671 62.396 36.650 1.00 29.40 390 GLU A CA 1
ATOM 6510 C C . GLU B 1 390 ? 62.646 63.801 36.071 1.00 24.62 390 GLU A C 1
ATOM 6511 O O . GLU B 1 390 ? 62.879 64.763 36.797 1.00 31.47 390 GLU A O 1
ATOM 6517 N N . ARG B 1 391 ? 62.316 63.948 34.795 1.00 28.48 391 ARG A N 1
ATOM 6518 C CA . ARG B 1 391 ? 62.140 65.280 34.228 1.00 28.55 391 ARG A CA 1
ATOM 6519 C C . ARG B 1 391 ? 60.854 65.923 34.747 1.00 29.08 391 ARG A C 1
ATOM 6520 O O . ARG B 1 391 ? 59.775 65.325 34.678 1.00 27.93 391 ARG A O 1
ATOM 6528 N N . LYS B 1 392 ? 60.976 67.161 35.247 1.00 24.79 392 LYS A N 1
ATOM 6529 C CA . LYS B 1 392 ? 59.847 67.847 35.863 1.00 24.97 392 LYS A CA 1
ATOM 6530 C C . LYS B 1 392 ? 58.725 68.086 34.869 1.00 26.11 392 LYS A C 1
ATOM 6531 O O . LYS B 1 392 ? 57.553 68.162 35.258 1.00 26.45 392 LYS A O 1
ATOM 6533 N N . GLU B 1 393 ? 59.062 68.197 33.590 1.00 24.72 393 GLU A N 1
ATOM 6534 C CA . GLU B 1 393 ? 58.073 68.491 32.572 1.00 28.03 393 GLU A CA 1
ATOM 6535 C C . GLU B 1 393 ? 57.104 67.339 32.343 1.00 29.79 393 GLU A C 1
ATOM 6536 O O . GLU B 1 393 ? 56.133 67.520 31.602 1.00 25.27 393 GLU A O 1
ATOM 6542 N N . LEU B 1 394 ? 57.348 66.173 32.943 1.00 23.68 394 LEU A N 1
ATOM 6543 C CA . LEU B 1 394 ? 56.412 65.060 32.868 1.00 27.20 394 LEU A CA 1
ATOM 6544 C C . LEU B 1 394 ? 55.390 65.050 34.006 1.00 30.01 394 LEU A C 1
ATOM 6545 O O . LEU B 1 394 ? 54.464 64.232 33.968 1.00 28.14 394 LEU A O 1
ATOM 6550 N N . LYS B 1 395 ? 55.513 65.950 34.994 1.00 30.43 395 LYS A N 1
ATOM 6551 C CA . LYS B 1 395 ? 54.704 65.840 36.209 1.00 28.66 395 LYS A CA 1
ATOM 6552 C C . LYS B 1 395 ? 53.208 65.916 35.914 1.00 28.51 395 LYS A C 1
ATOM 6553 O O . LYS B 1 395 ? 52.413 65.179 36.511 1.00 25.27 395 LYS A O 1
ATOM 6555 N N . GLU B 1 396 ? 52.795 66.814 35.018 1.00 28.01 396 GLU A N 1
ATOM 6556 C CA . GLU B 1 396 ? 51.372 66.944 34.743 1.00 24.79 396 GLU A CA 1
ATOM 6557 C C . GLU B 1 396 ? 50.853 65.783 33.909 1.00 29.53 396 GLU A C 1
ATOM 6558 O O . GLU B 1 396 ? 49.675 65.420 34.027 1.00 28.57 396 GLU A O 1
ATOM 6564 N N . THR B 1 397 ? 51.696 65.199 33.051 1.00 25.14 397 THR A N 1
ATOM 6565 C CA . THR B 1 397 ? 51.256 64.018 32.326 1.00 25.29 397 THR A CA 1
ATOM 6566 C C . THR B 1 397 ? 51.007 62.860 33.290 1.00 30.69 397 THR A C 1
ATOM 6567 O O . THR B 1 397 ? 49.983 62.170 33.180 1.00 26.90 397 THR A O 1
ATOM 6571 N N . GLU B 1 398 ? 51.894 62.673 34.282 1.00 27.83 398 GLU A N 1
ATOM 6572 C CA . GLU B 1 398 ? 51.682 61.615 35.271 1.00 26.96 398 GLU A CA 1
ATOM 6573 C C . GLU B 1 398 ? 50.477 61.914 36.161 1.00 30.29 398 GLU A C 1
ATOM 6574 O O . GLU B 1 398 ? 49.711 61.002 36.505 1.00 28.08 398 GLU A O 1
ATOM 6580 N N . ALA B 1 399 ? 50.305 63.180 36.556 1.00 24.27 399 ALA A N 1
ATOM 6581 C CA . ALA B 1 399 ? 49.147 63.565 37.360 1.00 25.73 399 ALA A CA 1
ATOM 6582 C C . ALA B 1 399 ? 47.848 63.270 36.623 1.00 26.00 399 ALA A C 1
ATOM 6583 O O . ALA B 1 399 ? 46.886 62.766 37.214 1.00 25.84 399 ALA A O 1
ATOM 6585 N N . PHE B 1 400 ? 47.818 63.571 35.326 1.00 24.91 400 PHE A N 1
ATOM 6586 C CA . PHE B 1 400 ? 46.655 63.299 34.495 1.00 26.69 400 PHE A CA 1
ATOM 6587 C C . PHE B 1 400 ? 46.308 61.805 34.489 1.00 29.94 400 PHE A C 1
ATOM 6588 O O . PHE B 1 400 ? 45.152 61.415 34.713 1.00 28.39 400 PHE A O 1
ATOM 6596 N N . VAL B 1 401 ? 47.308 60.954 34.284 1.00 23.04 401 VAL A N 1
ATOM 6597 C CA . VAL B 1 401 ? 47.067 59.514 34.263 1.00 25.99 401 VAL A CA 1
ATOM 6598 C C . VAL B 1 401 ? 46.567 59.038 35.620 1.00 24.39 401 VAL A C 1
ATOM 6599 O O . VAL B 1 401 ? 45.607 58.262 35.716 1.00 24.31 401 VAL A O 1
ATOM 6603 N N . PHE B 1 402 ? 47.223 59.483 36.688 1.00 25.06 402 PHE A N 1
ATOM 6604 C CA . PHE B 1 402 ? 46.840 59.052 38.027 1.00 25.84 402 PHE A CA 1
ATOM 6605 C C . PHE B 1 402 ? 45.414 59.494 38.352 1.00 28.04 402 PHE A C 1
ATOM 6606 O O . PHE B 1 402 ? 44.625 58.727 38.921 1.00 25.20 402 PHE A O 1
ATOM 6614 N N . ASP B 1 403 ? 45.059 60.720 37.962 1.00 27.17 403 ASP A N 1
ATOM 6615 C CA . ASP B 1 403 ? 43.723 61.224 38.240 1.00 29.39 403 ASP A CA 1
ATOM 6616 C C . ASP B 1 403 ? 42.677 60.451 37.453 1.00 30.44 403 ASP A C 1
ATOM 6617 O O . ASP B 1 403 ? 41.614 60.120 37.987 1.00 28.23 403 ASP A O 1
ATOM 6622 N N . PHE B 1 404 ? 42.972 60.152 36.183 1.00 26.85 404 PHE A N 1
ATOM 6623 C CA . PHE B 1 404 ? 42.067 59.361 35.362 1.00 25.36 404 PHE A CA 1
ATOM 6624 C C . PHE B 1 404 ? 41.757 58.022 36.029 1.00 28.46 404 PHE A C 1
ATOM 6625 O O . PHE B 1 404 ? 40.612 57.546 35.998 1.00 25.63 404 PHE A O 1
ATOM 6633 N N . LEU B 1 405 ? 42.770 57.399 36.636 1.00 25.05 405 LEU A N 1
ATOM 6634 C CA . LEU B 1 405 ? 42.535 56.191 37.406 1.00 24.78 405 LEU A CA 1
ATOM 6635 C C . LEU B 1 405 ? 41.609 56.488 38.573 1.00 30.10 405 LEU A C 1
ATOM 6636 O O . LEU B 1 405 ? 40.496 55.956 38.672 1.00 26.90 405 LEU A O 1
ATOM 6641 N N . ILE B 1 406 ? 42.047 57.411 39.425 1.00 29.21 406 ILE A N 1
ATOM 6642 C CA . ILE B 1 406 ? 41.564 57.538 40.783 1.00 29.93 406 ILE A CA 1
ATOM 6643 C C . ILE B 1 406 ? 40.168 58.150 40.837 1.00 32.51 406 ILE A C 1
ATOM 6644 O O . ILE B 1 406 ? 39.379 57.815 41.724 1.00 33.75 406 ILE A O 1
ATOM 6649 N N . SER B 1 407 ? 39.833 59.021 39.889 1.00 27.53 407 SER A N 1
ATOM 6650 C CA . SER B 1 407 ? 38.501 59.591 39.764 1.00 28.71 407 SER A CA 1
ATOM 6651 C C . SER B 1 407 ? 37.487 58.631 39.152 1.00 32.39 407 SER A C 1
ATOM 6652 O O . SER B 1 407 ? 36.318 59.007 39.015 1.00 33.63 407 SER A O 1
ATOM 6655 N N . LYS B 1 408 ? 37.914 57.433 38.742 1.00 31.13 408 LYS A N 1
ATOM 6656 C CA . LYS B 1 408 ? 37.104 56.464 37.998 1.00 25.95 408 LYS A CA 1
ATOM 6657 C C . LYS B 1 408 ? 36.625 57.029 36.661 1.00 26.31 408 LYS A C 1
ATOM 6658 O O . LYS B 1 408 ? 35.717 56.480 36.029 1.00 28.48 408 LYS A O 1
ATOM 6660 N N . GLU B 1 409 ? 37.249 58.114 36.204 1.00 27.68 409 GLU A N 1
ATOM 6661 C CA . GLU B 1 409 ? 36.964 58.638 34.874 1.00 25.49 409 GLU A CA 1
ATOM 6662 C C . GLU B 1 409 ? 37.288 57.616 33.782 1.00 29.64 409 GLU A C 1
ATOM 6663 O O . GLU B 1 409 ? 36.697 57.662 32.695 1.00 27.46 409 GLU A O 1
ATOM 6669 N N . TYR B 1 410 ? 38.221 56.692 34.046 1.00 23.75 410 TYR A N 1
ATOM 6670 C CA . TYR B 1 410 ? 38.546 55.664 33.060 1.00 22.38 410 TYR A CA 1
ATOM 6671 C C . TYR B 1 410 ? 37.348 54.785 32.718 1.00 25.44 410 TYR A C 1
ATOM 6672 O O . TYR B 1 410 ? 37.358 54.122 31.675 1.00 25.18 410 TYR A O 1
ATOM 6681 N N . LEU B 1 411 ? 36.322 54.740 33.574 1.00 25.03 411 LEU A N 1
ATOM 6682 C CA . LEU B 1 411 ? 35.122 53.992 33.221 1.00 25.87 411 LEU A CA 1
ATOM 6683 C C . LEU B 1 411 ? 34.435 54.554 31.984 1.00 23.92 411 LEU A C 1
ATOM 6684 O O . LEU B 1 411 ? 33.573 53.884 31.412 1.00 27.00 411 LEU A O 1
ATOM 6689 N N . LYS B 1 412 ? 34.773 55.771 31.569 1.00 26.99 412 LYS A N 1
ATOM 6690 C CA . LYS B 1 412 ? 34.234 56.343 30.337 1.00 27.64 412 LYS A CA 1
ATOM 6691 C C . LYS B 1 412 ? 35.075 56.010 29.125 1.00 30.05 412 LYS A C 1
ATOM 6692 O O . LYS B 1 412 ? 34.787 56.519 28.032 1.00 32.06 412 LYS A O 1
ATOM 6697 N N . GLY B 1 413 ? 36.110 55.175 29.290 1.00 28.06 413 GLY A N 1
ATOM 6698 C CA . GLY B 1 413 ? 37.110 54.963 28.249 1.00 26.74 413 GLY A CA 1
ATOM 6699 C C . GLY B 1 413 ? 37.947 56.200 27.960 1.00 25.28 413 GLY A C 1
ATOM 6700 O O . GLY B 1 413 ? 37.706 57.266 28.538 1.00 23.79 413 GLY A O 1
ATOM 6701 N N . THR B 1 414 ? 38.939 56.076 27.075 1.00 22.89 414 THR A N 1
ATOM 6702 C CA . THR B 1 414 ? 39.711 57.216 26.598 1.00 24.51 414 THR A CA 1
ATOM 6703 C C . THR B 1 414 ? 39.227 57.608 25.204 1.00 30.00 414 THR A C 1
ATOM 6704 O O . THR B 1 414 ? 38.365 56.957 24.607 1.00 31.05 414 THR A O 1
ATOM 6708 N N . ARG B 1 415 ? 39.825 58.668 24.662 1.00 29.38 415 ARG A N 1
ATOM 6709 C CA . ARG B 1 415 ? 39.435 59.144 23.340 1.00 28.73 415 ARG A CA 1
ATOM 6710 C C . ARG B 1 415 ? 39.587 58.063 22.272 1.00 31.01 415 ARG A C 1
ATOM 6711 O O . ARG B 1 415 ? 38.717 57.905 21.413 1.00 32.01 415 ARG A O 1
ATOM 6719 N N . TYR B 1 416 ? 40.694 57.321 22.287 1.00 29.59 416 TYR A N 1
ATOM 6720 C CA . TYR B 1 416 ? 40.906 56.320 21.251 1.00 25.28 416 TYR A CA 1
ATOM 6721 C C . TYR B 1 416 ? 40.641 54.901 21.720 1.00 29.00 416 TYR A C 1
ATOM 6722 O O . TYR B 1 416 ? 40.562 54.000 20.880 1.00 30.93 416 TYR A O 1
ATOM 6731 N N . TYR B 1 417 ? 40.519 54.680 23.026 1.00 26.53 417 TYR A N 1
ATOM 6732 C CA . TYR B 1 417 ? 40.307 53.346 23.587 1.00 29.06 417 TYR A CA 1
ATOM 6733 C C . TYR B 1 417 ? 39.058 53.378 24.458 1.00 28.66 417 TYR A C 1
ATOM 6734 O O . TYR B 1 417 ? 39.129 53.763 25.641 1.00 25.87 417 TYR A O 1
ATOM 6743 N N . PRO B 1 418 ? 37.896 52.992 23.931 1.00 26.92 418 PRO A N 1
ATOM 6744 C CA . PRO B 1 418 ? 36.658 53.144 24.716 1.00 26.00 418 PRO A CA 1
ATOM 6745 C C . PRO B 1 418 ? 36.504 52.139 25.852 1.00 23.90 418 PRO A C 1
ATOM 6746 O O . PRO B 1 418 ? 35.777 52.435 26.806 1.00 28.63 418 PRO A O 1
ATOM 6750 N N . ALA B 1 419 ? 37.186 50.990 25.819 1.00 24.22 419 ALA A N 1
ATOM 6751 C CA . ALA B 1 419 ? 36.983 49.952 26.832 1.00 21.39 419 ALA A CA 1
ATOM 6752 C C . ALA B 1 419 ? 37.818 50.231 28.074 1.00 24.79 419 ALA A C 1
ATOM 6753 O O . ALA B 1 419 ? 39.055 50.237 27.988 1.00 24.52 419 ALA A O 1
ATOM 6755 N N . PRO B 1 420 ? 37.194 50.400 29.246 1.00 26.47 420 PRO A N 1
ATOM 6756 C CA . PRO B 1 420 ? 37.954 50.752 30.459 1.00 24.11 420 PRO A CA 1
ATOM 6757 C C . PRO B 1 420 ? 39.094 49.800 30.807 1.00 27.24 420 PRO A C 1
ATOM 6758 O O . PRO B 1 420 ? 40.106 50.254 31.358 1.00 21.20 420 PRO A O 1
ATOM 6762 N N . ASP B 1 421 ? 38.965 48.494 30.537 1.00 25.18 421 ASP A N 1
ATOM 6763 C CA . ASP B 1 421 ? 40.026 47.579 30.950 1.00 22.40 421 ASP A CA 1
ATOM 6764 C C . ASP B 1 421 ? 41.318 47.783 30.154 1.00 24.34 421 ASP A C 1
ATOM 6765 O O . ASP B 1 421 ? 42.394 47.399 30.630 1.00 20.72 421 ASP A O 1
ATOM 6770 N N . VAL B 1 422 ? 41.241 48.415 28.979 1.00 21.27 422 VAL A N 1
ATOM 6771 C CA . VAL B 1 422 ? 42.445 48.695 28.205 1.00 21.94 422 VAL A CA 1
ATOM 6772 C C . VAL B 1 422 ? 43.331 49.697 28.942 1.00 24.17 422 VAL A C 1
ATOM 6773 O O . VAL B 1 422 ? 44.550 49.505 29.048 1.00 23.59 422 VAL A O 1
ATOM 6777 N N . PHE B 1 423 ? 42.728 50.779 29.467 1.00 23.64 423 PHE A N 1
ATOM 6778 C CA . PHE B 1 423 ? 43.477 51.727 30.293 1.00 21.93 423 PHE A CA 1
ATOM 6779 C C . PHE B 1 423 ? 44.123 51.029 31.483 1.00 20.75 423 PHE A C 1
ATOM 6780 O O . PHE B 1 423 ? 45.287 51.286 31.800 1.00 22.10 423 PHE A O 1
ATOM 6788 N N . LEU B 1 424 ? 43.383 50.153 32.164 1.00 20.40 424 LEU A N 1
ATOM 6789 C CA . LEU B 1 424 ? 43.953 49.478 33.326 1.00 24.04 424 LEU A CA 1
ATOM 6790 C C . LEU B 1 424 ? 45.114 48.579 32.920 1.00 22.67 424 LEU A C 1
ATOM 6791 O O . LEU B 1 424 ? 46.141 48.536 33.606 1.00 22.56 424 LEU A O 1
ATOM 6796 N N . PHE B 1 425 ? 44.965 47.849 31.811 1.00 22.21 425 PHE A N 1
ATOM 6797 C CA . PHE B 1 425 ? 46.022 46.942 31.373 1.00 23.92 425 PHE A CA 1
ATOM 6798 C C . PHE B 1 425 ? 47.315 47.707 31.065 1.00 25.74 425 PHE A C 1
ATOM 6799 O O . PHE B 1 425 ? 48.388 47.366 31.583 1.00 21.79 425 PHE A O 1
ATOM 6807 N N . PHE B 1 426 ? 47.230 48.748 30.230 1.00 21.78 426 PHE A N 1
ATOM 6808 C CA . PHE B 1 426 ? 48.429 49.508 29.871 1.00 24.87 426 PHE A CA 1
ATOM 6809 C C . PHE B 1 426 ? 49.041 50.175 31.094 1.00 23.60 426 PHE A C 1
ATOM 6810 O O . PHE B 1 426 ? 50.266 50.204 31.246 1.00 23.82 426 PHE A O 1
ATOM 6818 N N . LEU B 1 427 ? 48.205 50.700 31.989 1.00 22.65 427 LEU A N 1
ATOM 6819 C CA . LEU B 1 427 ? 48.737 51.245 33.228 1.00 19.67 427 LEU A CA 1
ATOM 6820 C C . LEU B 1 427 ? 49.513 50.183 34.005 1.00 24.00 427 LEU A C 1
ATOM 6821 O O . LEU B 1 427 ? 50.584 50.469 34.556 1.00 22.99 427 LEU A O 1
ATOM 6826 N N . SER B 1 428 ? 49.006 48.944 34.039 1.00 21.07 428 SER A N 1
ATOM 6827 C CA . SER B 1 428 ? 49.699 47.910 34.801 1.00 23.60 428 SER A CA 1
ATOM 6828 C C . SER B 1 428 ? 51.067 47.592 34.203 1.00 25.15 428 SER A C 1
ATOM 6829 O O . SER B 1 428 ? 51.985 47.214 34.935 1.00 24.93 428 SER A O 1
ATOM 6832 N N . ARG B 1 429 ? 51.229 47.761 32.890 1.00 25.02 429 ARG A N 1
ATOM 6833 C CA . ARG B 1 429 ? 52.529 47.537 32.267 1.00 29.25 429 ARG A CA 1
ATOM 6834 C C . ARG B 1 429 ? 53.552 48.566 32.758 1.00 27.92 429 ARG A C 1
ATOM 6835 O O . ARG B 1 429 ? 54.669 48.213 33.164 1.00 25.92 429 ARG A O 1
ATOM 6843 N N . LEU B 1 430 ? 53.172 49.848 32.765 1.00 24.81 430 LEU A N 1
ATOM 6844 C CA . LEU B 1 430 ? 54.069 50.885 33.260 1.00 19.42 430 LEU A CA 1
ATOM 6845 C C . LEU B 1 430 ? 54.353 50.715 34.746 1.00 27.26 430 LEU A C 1
ATOM 6846 O O . LEU B 1 430 ? 55.499 50.854 35.188 1.00 25.97 430 LEU A O 1
ATOM 6851 N N . VAL B 1 431 ? 53.321 50.388 35.523 1.00 23.40 431 VAL A N 1
ATOM 6852 C CA . VAL B 1 431 ? 53.416 50.388 36.973 1.00 23.28 431 VAL A CA 1
ATOM 6853 C C . VAL B 1 431 ? 54.219 49.195 37.465 1.00 25.57 431 VAL A C 1
ATOM 6854 O O . VAL B 1 431 ? 54.981 49.292 38.436 1.00 27.28 431 VAL A O 1
ATOM 6858 N N . VAL B 1 432 ? 54.050 48.050 36.821 1.00 24.17 432 VAL A N 1
ATOM 6859 C CA . VAL B 1 432 ? 54.788 46.871 37.231 1.00 24.54 432 VAL A CA 1
ATOM 6860 C C . VAL B 1 432 ? 56.212 46.883 36.668 1.00 25.67 432 VAL A C 1
ATOM 6861 O O . VAL B 1 432 ? 57.136 46.358 37.297 1.00 24.98 432 VAL A O 1
ATOM 6865 N N . ASP B 1 433 ? 56.435 47.499 35.509 1.00 25.73 433 ASP A N 1
ATOM 6866 C CA . ASP B 1 433 ? 57.795 47.510 34.980 1.00 24.13 433 ASP A CA 1
ATOM 6867 C C . ASP B 1 433 ? 58.687 48.572 35.614 1.00 30.71 433 ASP A C 1
ATOM 6868 O O . ASP B 1 433 ? 59.907 48.398 35.601 1.00 27.42 433 ASP A O 1
ATOM 6873 N N . PHE B 1 434 ? 58.119 49.644 36.185 1.00 26.69 434 PHE A N 1
ATOM 6874 C CA . PHE B 1 434 ? 58.883 50.676 36.888 1.00 26.06 434 PHE A CA 1
ATOM 6875 C C . PHE B 1 434 ? 58.299 50.848 38.285 1.00 29.49 434 PHE A C 1
ATOM 6876 O O . PHE B 1 434 ? 57.757 51.911 38.621 1.00 26.87 434 PHE A O 1
ATOM 6884 N N . PRO B 1 435 ? 58.419 49.818 39.132 1.00 29.92 435 PRO A N 1
ATOM 6885 C CA . PRO B 1 435 ? 57.631 49.806 40.377 1.00 24.11 435 PRO A CA 1
ATOM 6886 C C . PRO B 1 435 ? 58.067 50.844 41.399 1.00 30.47 435 PRO A C 1
ATOM 6887 O O . PRO B 1 435 ? 57.207 51.430 42.067 1.00 33.34 435 PRO A O 1
ATOM 6891 N N . ASP B 1 436 ? 59.363 51.138 41.527 1.00 29.52 436 ASP A N 1
ATOM 6892 C CA . ASP B 1 436 ? 59.751 52.197 42.458 1.00 34.03 436 ASP A CA 1
ATOM 6893 C C . ASP B 1 436 ? 59.223 53.553 42.006 1.00 33.49 436 ASP A C 1
ATOM 6894 O O . ASP B 1 436 ? 58.809 54.376 42.830 1.00 33.11 436 ASP A O 1
ATOM 6899 N N . GLN B 1 437 ? 59.206 53.799 40.698 1.00 28.55 437 GLN A N 1
ATOM 6900 C CA . GLN B 1 437 ? 58.790 55.106 40.223 1.00 28.69 437 GLN A CA 1
ATOM 6901 C C . GLN B 1 437 ? 57.288 55.300 40.319 1.00 30.06 437 GLN A C 1
ATOM 6902 O O . GLN B 1 437 ? 56.829 56.442 40.266 1.00 24.09 437 GLN A O 1
ATOM 6908 N N . PHE B 1 438 ? 56.519 54.212 40.437 1.00 27.52 438 PHE A N 1
ATOM 6909 C CA . PHE B 1 438 ? 55.065 54.271 40.345 1.00 29.58 438 PHE A CA 1
ATOM 6910 C C . PHE B 1 438 ? 54.417 53.600 41.545 1.00 30.21 438 PHE A C 1
ATOM 6911 O O . PHE B 1 438 ? 53.300 53.088 41.452 1.00 29.15 438 PHE A O 1
ATOM 6919 N N . GLU B 1 439 ? 55.118 53.621 42.681 1.00 29.83 439 GLU A N 1
ATOM 6920 C CA . GLU B 1 439 ? 54.653 52.947 43.889 1.00 36.82 439 GLU A CA 1
ATOM 6921 C C . GLU B 1 439 ? 53.213 53.328 44.227 1.00 31.87 439 GLU A C 1
ATOM 6922 O O . GLU B 1 439 ? 52.362 52.454 44.438 1.00 34.13 439 GLU A O 1
ATOM 6928 N N . LYS B 1 440 ? 52.906 54.627 44.234 1.00 26.68 440 LYS A N 1
ATOM 6929 C CA . LYS B 1 440 ? 51.584 55.038 44.689 1.00 31.29 440 LYS A CA 1
ATOM 6930 C C . LYS B 1 440 ? 50.461 54.568 43.768 1.00 30.87 440 LYS A C 1
ATOM 6931 O O . LYS B 1 440 ? 49.296 54.661 44.154 1.00 31.94 440 LYS A O 1
ATOM 6937 N N . PHE B 1 441 ? 50.778 54.056 42.573 1.00 31.83 441 PHE A N 1
ATOM 6938 C CA . PHE B 1 441 ? 49.746 53.582 41.655 1.00 29.29 441 PHE A CA 1
ATOM 6939 C C . PHE B 1 441 ? 49.280 52.168 41.983 1.00 27.19 441 PHE A C 1
ATOM 6940 O O . PHE B 1 441 ? 48.157 51.800 41.618 1.00 25.35 441 PHE A O 1
ATOM 6948 N N . HIS B 1 442 ? 50.133 51.357 42.618 1.00 25.87 442 HIS A N 1
ATOM 6949 C CA . HIS B 1 442 ? 49.901 49.912 42.653 1.00 29.42 442 HIS A CA 1
ATOM 6950 C C . HIS B 1 442 ? 48.580 49.580 43.340 1.00 26.27 442 HIS A C 1
ATOM 6951 O O . HIS B 1 442 ? 47.691 48.960 42.745 1.00 22.34 442 HIS A O 1
ATOM 6953 N N . LYS B 1 443 ? 48.423 50.021 44.586 1.00 25.04 443 LYS A N 1
ATOM 6954 C CA . LYS B 1 443 ? 47.198 49.721 45.325 1.00 29.25 443 LYS A CA 1
ATOM 6955 C C . LYS B 1 443 ? 45.948 50.269 44.644 1.00 27.69 443 LYS A C 1
ATOM 6956 O O . LYS B 1 443 ? 44.974 49.506 44.500 1.00 27.34 443 LYS A O 1
ATOM 6962 N N . PRO B 1 444 ? 45.886 51.544 44.209 1.00 29.22 444 PRO A N 1
ATOM 6963 C CA . PRO B 1 444 ? 44.642 52.011 43.564 1.00 28.61 444 PRO A CA 1
ATOM 6964 C C . PRO B 1 444 ? 44.339 51.266 42.284 1.00 28.09 444 PRO A C 1
ATOM 6965 O O . PRO B 1 444 ? 43.175 50.950 42.025 1.00 26.68 444 PRO A O 1
ATOM 6969 N N . LEU B 1 445 ? 45.362 50.973 41.476 1.00 24.88 445 LEU A N 1
ATOM 6970 C CA . LEU B 1 445 ? 45.159 50.194 40.256 1.00 27.99 445 LEU A CA 1
ATOM 6971 C C . LEU B 1 445 ? 44.594 48.813 40.568 1.00 29.59 445 LEU A C 1
ATOM 6972 O O . LEU B 1 445 ? 43.648 48.349 39.911 1.00 27.08 445 LEU A O 1
ATOM 6977 N N . THR B 1 446 ? 45.172 48.139 41.568 1.00 25.57 446 THR A N 1
ATOM 6978 C CA . THR B 1 446 ? 44.727 46.791 41.912 1.00 29.92 446 THR A CA 1
ATOM 6979 C C . THR B 1 446 ? 43.282 46.807 42.422 1.00 30.01 446 THR A C 1
ATOM 6980 O O . THR B 1 446 ? 42.474 45.941 42.053 1.00 24.16 446 THR A O 1
ATOM 6984 N N . GLU B 1 447 ? 42.940 47.800 43.253 1.00 26.77 447 GLU A N 1
ATOM 6985 C CA . GLU B 1 447 ? 41.559 47.979 43.694 1.00 29.39 447 GLU A CA 1
ATOM 6986 C C . GLU B 1 447 ? 40.599 48.000 42.508 1.00 33.04 447 GLU A C 1
ATOM 6987 O O . GLU B 1 447 ? 39.621 47.243 42.475 1.00 36.62 447 GLU A O 1
ATOM 6993 N N . MET B 1 448 ? 40.875 48.849 41.511 1.00 28.78 448 MET A N 1
ATOM 6994 C CA . MET B 1 448 ? 39.965 48.977 40.376 1.00 30.68 448 MET A CA 1
ATOM 6995 C C . MET B 1 448 ? 39.842 47.660 39.620 1.00 31.12 448 MET A C 1
ATOM 6996 O O . MET B 1 448 ? 38.737 47.235 39.253 1.00 31.67 448 MET A O 1
ATOM 7001 N N . LEU B 1 449 ? 40.969 47.004 39.370 1.00 25.27 449 LEU A N 1
ATOM 7002 C CA . LEU B 1 449 ? 40.926 45.754 38.630 1.00 25.41 449 LEU A CA 1
ATOM 7003 C C . LEU B 1 449 ? 40.108 44.702 39.371 1.00 25.88 449 LEU A C 1
ATOM 7004 O O . LEU B 1 449 ? 39.325 43.974 38.757 1.00 25.85 449 LEU A O 1
ATOM 7009 N N . ILE B 1 450 ? 40.261 44.623 40.695 1.00 27.10 450 ILE A N 1
ATOM 7010 C CA . ILE B 1 450 ? 39.524 43.629 41.472 1.00 27.86 450 ILE A CA 1
ATOM 7011 C C . ILE B 1 450 ? 38.022 43.781 41.250 1.00 27.31 450 ILE A C 1
ATOM 7012 O O . ILE B 1 450 ? 37.314 42.802 40.996 1.00 25.21 450 ILE A O 1
ATOM 7017 N N . THR B 1 451 ? 37.518 45.018 41.310 1.00 29.36 451 THR A N 1
ATOM 7018 C CA . THR B 1 451 ? 36.088 45.240 41.118 1.00 27.27 451 THR A CA 1
ATOM 7019 C C . THR B 1 451 ? 35.620 44.856 39.719 1.00 28.61 451 THR A C 1
ATOM 7020 O O . THR B 1 451 ? 34.425 44.622 39.521 1.00 24.56 451 THR A O 1
ATOM 7024 N N . ARG B 1 452 ? 36.516 44.789 38.744 1.00 26.02 452 ARG A N 1
ATOM 7025 C CA . ARG B 1 452 ? 36.100 44.572 37.367 1.00 27.61 452 ARG A CA 1
ATOM 7026 C C . ARG B 1 452 ? 36.211 43.122 36.913 1.00 28.38 452 ARG A C 1
ATOM 7027 O O . ARG B 1 452 ? 35.896 42.825 35.757 1.00 29.56 452 ARG A O 1
ATOM 7035 N N . VAL B 1 453 ? 36.618 42.212 37.797 1.00 24.72 453 VAL A N 1
ATOM 7036 C CA . VAL B 1 453 ? 36.684 40.798 37.446 1.00 28.45 453 VAL A CA 1
ATOM 7037 C C . VAL B 1 453 ? 35.327 40.321 36.938 1.00 28.32 453 VAL A C 1
ATOM 7038 O O . VAL B 1 453 ? 34.295 40.548 37.575 1.00 26.91 453 VAL A O 1
ATOM 7042 N N . ASN B 1 454 ? 35.323 39.670 35.772 1.00 27.96 454 ASN A N 1
ATOM 7043 C CA . ASN B 1 454 ? 34.113 39.051 35.221 1.00 29.25 454 ASN A CA 1
ATOM 7044 C C . ASN B 1 454 ? 33.001 40.074 34.972 1.00 26.59 454 ASN A C 1
ATOM 7045 O O . ASN B 1 454 ? 31.826 39.727 34.976 1.00 33.09 454 ASN A O 1
ATOM 7050 N N . CYS B 1 455 ? 33.350 41.342 34.726 1.00 29.89 455 CYS A N 1
ATOM 7051 C CA . CYS B 1 455 ? 32.358 42.396 34.505 1.00 27.42 455 CYS A CA 1
ATOM 7052 C C . CYS B 1 455 ? 31.961 42.568 33.041 1.00 27.55 455 CYS A C 1
ATOM 7053 O O . CYS B 1 455 ? 31.082 43.383 32.741 1.00 22.30 455 CYS A O 1
ATOM 7056 N N . SER B 1 456 ? 32.602 41.855 32.120 1.00 27.27 456 SER A N 1
ATOM 7057 C CA . SER B 1 456 ? 32.270 41.980 30.709 1.00 28.28 456 SER A CA 1
ATOM 7058 C C . SER B 1 456 ? 32.566 40.651 30.038 1.00 30.12 456 SER A C 1
ATOM 7059 O O . SER B 1 456 ? 33.300 39.818 30.575 1.00 30.10 456 SER A O 1
ATOM 7062 N N . THR B 1 457 ? 31.984 40.457 28.854 1.00 29.51 457 THR A N 1
ATOM 7063 C CA . THR B 1 457 ? 32.065 39.165 28.188 1.00 31.91 457 THR A CA 1
ATOM 7064 C C . THR B 1 457 ? 33.014 39.140 26.997 1.00 31.18 457 THR A C 1
ATOM 7065 O O . THR B 1 457 ? 33.355 38.049 26.539 1.00 34.88 457 THR A O 1
ATOM 7069 N N . PHE B 1 458 ? 33.452 40.293 26.496 1.00 30.02 458 PHE A N 1
ATOM 7070 C CA . PHE B 1 458 ? 34.397 40.342 25.378 1.00 28.72 458 PHE A CA 1
ATOM 7071 C C . PHE B 1 458 ? 35.703 39.613 25.713 1.00 29.09 458 PHE A C 1
ATOM 7072 O O . PHE B 1 458 ? 36.367 39.966 26.703 1.00 29.27 458 PHE A O 1
ATOM 7080 N N . PRO B 1 459 ? 36.106 38.612 24.920 1.00 25.50 459 PRO A N 1
ATOM 7081 C CA . PRO B 1 459 ? 37.310 37.827 25.254 1.00 30.25 459 PRO A CA 1
ATOM 7082 C C . PRO B 1 459 ? 38.565 38.656 25.472 1.00 28.34 459 PRO A C 1
ATOM 7083 O O . PRO B 1 459 ? 39.314 38.409 26.428 1.00 25.99 459 PRO A O 1
ATOM 7087 N N . LEU B 1 460 ? 38.824 39.628 24.596 1.00 27.84 460 LEU A N 1
ATOM 7088 C CA . LEU B 1 460 ? 40.022 40.439 24.754 1.00 26.53 460 LEU A CA 1
ATOM 7089 C C . LEU B 1 460 ? 39.997 41.188 26.084 1.00 26.31 460 LEU A C 1
ATOM 7090 O O . LEU B 1 460 ? 41.024 41.304 26.758 1.00 25.06 460 LEU A O 1
ATOM 7095 N N . GLU B 1 461 ? 38.821 41.671 26.495 1.00 28.24 461 GLU A N 1
ATOM 7096 C CA . GLU B 1 461 ? 38.720 42.358 27.780 1.00 25.79 461 GLU A CA 1
ATOM 7097 C C . GLU B 1 461 ? 38.968 41.402 28.940 1.00 26.48 461 GLU A C 1
ATOM 7098 O O . GLU B 1 461 ? 39.635 41.765 29.918 1.00 30.37 461 GLU A O 1
ATOM 7104 N N . ARG B 1 462 ? 38.464 40.169 28.846 1.00 24.91 462 ARG A N 1
ATOM 7105 C CA . ARG B 1 462 ? 38.814 39.162 29.845 1.00 26.97 462 ARG A CA 1
ATOM 7106 C C . ARG B 1 462 ? 40.328 38.957 29.916 1.00 23.60 462 ARG A C 1
ATOM 7107 O O . ARG B 1 462 ? 40.899 38.863 31.009 1.00 22.57 462 ARG A O 1
ATOM 7115 N N . ALA B 1 463 ? 40.990 38.907 28.761 1.00 23.70 463 ALA A N 1
ATOM 7116 C CA . ALA B 1 463 ? 42.432 38.667 28.727 1.00 29.95 463 ALA A CA 1
ATOM 7117 C C . ALA B 1 463 ? 43.201 39.772 29.445 1.00 24.91 463 ALA A C 1
ATOM 7118 O O . ALA B 1 463 ? 44.079 39.494 30.272 1.00 21.83 463 ALA A O 1
ATOM 7120 N N . LEU B 1 464 ? 42.867 41.033 29.150 1.00 23.51 464 LEU A N 1
ATOM 7121 C CA . LEU B 1 464 ? 43.543 42.156 29.799 1.00 25.69 464 LEU A CA 1
ATOM 7122 C C . LEU B 1 464 ? 43.403 42.103 31.314 1.00 24.19 464 LEU A C 1
ATOM 7123 O O . LEU B 1 464 ? 44.374 42.352 32.043 1.00 23.98 464 LEU A O 1
ATOM 7128 N N . ARG B 1 465 ? 42.195 41.814 31.807 1.00 22.16 465 ARG A N 1
ATOM 7129 C CA . ARG B 1 465 ? 42.003 41.716 33.248 1.00 23.70 465 ARG A CA 1
ATOM 7130 C C . ARG B 1 465 ? 42.832 40.579 33.834 1.00 25.39 465 ARG A C 1
ATOM 7131 O O . ARG B 1 465 ? 43.457 40.740 34.889 1.00 25.20 465 ARG A O 1
ATOM 7139 N N . ILE B 1 466 ? 42.866 39.427 33.156 1.00 23.76 466 ILE A N 1
ATOM 7140 C CA . ILE B 1 466 ? 43.691 38.325 33.640 1.00 24.18 466 ILE A CA 1
ATOM 7141 C C . ILE B 1 466 ? 45.151 38.756 33.737 1.00 26.06 466 ILE A C 1
ATOM 7142 O O . ILE B 1 466 ? 45.797 38.582 34.779 1.00 23.84 466 ILE A O 1
ATOM 7147 N N . ILE B 1 467 ? 45.696 39.309 32.644 1.00 22.15 467 ILE A N 1
ATOM 7148 C CA . ILE B 1 467 ? 47.118 39.651 32.610 1.00 24.10 467 ILE A CA 1
ATOM 7149 C C . ILE B 1 467 ? 47.441 40.710 33.661 1.00 24.57 467 ILE A C 1
ATOM 7150 O O . ILE B 1 467 ? 48.386 40.561 34.444 1.00 26.68 467 ILE A O 1
ATOM 7155 N N . ALA B 1 468 ? 46.646 41.785 33.708 1.00 23.92 468 ALA A N 1
ATOM 7156 C CA . ALA B 1 468 ? 46.931 42.880 34.631 1.00 24.13 468 ALA A CA 1
ATOM 7157 C C . ALA B 1 468 ? 46.858 42.419 36.087 1.00 26.91 468 ALA A C 1
ATOM 7158 O O . ALA B 1 468 ? 47.733 42.744 36.901 1.00 24.37 468 ALA A O 1
ATOM 7160 N N . LEU B 1 469 ? 45.827 41.650 36.438 1.00 24.91 469 LEU A N 1
ATOM 7161 C CA . LEU B 1 469 ? 45.709 41.218 37.829 1.00 26.34 469 LEU A CA 1
ATOM 7162 C C . LEU B 1 469 ? 46.856 40.300 38.214 1.00 25.18 469 LEU A C 1
ATOM 7163 O O . LEU B 1 469 ? 47.401 40.403 39.319 1.00 24.87 469 LEU A O 1
ATOM 7168 N N . LYS B 1 470 ? 47.255 39.407 37.307 1.00 25.70 470 LYS A N 1
ATOM 7169 C CA . LYS B 1 470 ? 48.334 38.486 37.635 1.00 24.83 470 LYS A CA 1
ATOM 7170 C C . LYS B 1 470 ? 49.658 39.226 37.785 1.00 26.48 470 LYS A C 1
ATOM 7171 O O . LYS B 1 470 ? 50.461 38.888 38.660 1.00 28.05 470 LYS A O 1
ATOM 7177 N N . LYS B 1 471 ? 49.900 40.248 36.954 1.00 25.11 471 LYS A N 1
ATOM 7178 C CA . LYS B 1 471 ? 51.104 41.058 37.132 1.00 24.73 471 LYS A CA 1
ATOM 7179 C C . LYS B 1 471 ? 51.109 41.739 38.494 1.00 26.47 471 LYS A C 1
ATOM 7180 O O . LYS B 1 471 ? 52.180 41.984 39.061 1.00 30.04 471 LYS A O 1
ATOM 7186 N N . LEU B 1 472 ? 49.931 42.056 39.025 1.00 22.64 472 LEU A N 1
ATOM 7187 C CA . LEU B 1 472 ? 49.781 42.622 40.356 1.00 24.36 472 LEU A CA 1
ATOM 7188 C C . LEU B 1 472 ? 49.671 41.560 41.450 1.00 24.29 472 LEU A C 1
ATOM 7189 O O . LEU B 1 472 ? 49.429 41.902 42.614 1.00 28.92 472 LEU A O 1
ATOM 7194 N N . GLY B 1 473 ? 49.840 40.290 41.110 1.00 25.03 473 GLY A N 1
ATOM 7195 C CA . GLY B 1 473 ? 49.869 39.248 42.110 1.00 22.30 473 GLY A CA 1
ATOM 7196 C C . GLY B 1 473 ? 48.523 38.695 42.514 1.00 27.37 473 GLY A C 1
ATOM 7197 O O . GLY B 1 473 ? 48.420 38.090 43.587 1.00 27.23 473 GLY A O 1
ATOM 7198 N N . ILE B 1 474 ? 47.488 38.874 41.697 1.00 26.09 474 ILE A N 1
ATOM 7199 C CA . ILE B 1 474 ? 46.154 38.357 41.981 1.00 27.65 474 ILE A CA 1
ATOM 7200 C C . ILE B 1 474 ? 45.756 37.416 40.854 1.00 29.56 474 ILE A C 1
ATOM 7201 O O . ILE B 1 474 ? 45.886 37.767 39.674 1.00 27.24 474 ILE A O 1
ATOM 7206 N N . VAL B 1 475 ? 45.279 36.222 41.210 1.00 28.33 475 VAL A N 1
ATOM 7207 C CA . VAL B 1 475 ? 44.963 35.181 40.229 1.00 24.50 475 VAL A CA 1
ATOM 7208 C C . VAL B 1 475 ? 43.476 35.242 39.893 1.00 27.20 475 VAL A C 1
ATOM 7209 O O . VAL B 1 475 ? 42.621 34.986 40.753 1.00 30.44 475 VAL A O 1
ATOM 7213 N N . ASN B 1 476 ? 43.171 35.565 38.637 1.00 24.85 476 ASN A N 1
ATOM 7214 C CA . ASN B 1 476 ? 41.808 35.731 38.130 1.00 27.23 476 ASN A CA 1
ATOM 7215 C C . ASN B 1 476 ? 41.446 34.510 37.282 1.00 30.31 476 ASN A C 1
ATOM 7216 O O . ASN B 1 476 ? 41.454 34.552 36.050 1.00 27.13 476 ASN A O 1
ATOM 7221 N N . ARG B 1 477 ? 41.095 33.414 37.960 1.00 32.57 477 ARG A N 1
ATOM 7222 C CA . ARG B 1 477 ? 40.739 32.190 37.247 1.00 30.60 477 ARG A CA 1
ATOM 7223 C C . ARG B 1 477 ? 39.393 32.310 36.535 1.00 32.05 477 ARG A C 1
ATOM 7224 O O . ARG B 1 477 ? 39.212 31.702 35.475 1.00 29.93 477 ARG A O 1
ATOM 7232 N N . VAL B 1 478 ? 38.448 33.078 37.094 1.00 29.90 478 VAL A N 1
ATOM 7233 C CA . VAL B 1 478 ? 37.107 33.188 36.510 1.00 30.17 478 VAL A CA 1
ATOM 7234 C C . VAL B 1 478 ? 37.189 33.651 35.065 1.00 31.98 478 VAL A C 1
ATOM 7235 O O . VAL B 1 478 ? 36.732 32.959 34.151 1.00 29.36 478 VAL A O 1
ATOM 7239 N N . ASP B 1 479 ? 37.744 34.856 34.842 1.00 30.89 479 ASP A N 1
ATOM 7240 C CA . ASP B 1 479 ? 37.876 35.347 33.473 1.00 29.09 479 ASP A CA 1
ATOM 7241 C C . ASP B 1 479 ? 38.669 34.368 32.624 1.00 28.12 479 ASP A C 1
ATOM 7242 O O . ASP B 1 479 ? 38.385 34.220 31.434 1.00 29.66 479 ASP A O 1
ATOM 7247 N N . PHE B 1 480 ? 39.651 33.680 33.228 1.00 26.59 480 PHE A N 1
ATOM 7248 C CA . PHE B 1 480 ? 40.433 32.673 32.510 1.00 30.84 480 PHE A CA 1
ATOM 7249 C C . PHE B 1 480 ? 39.534 31.554 31.977 1.00 32.48 480 PHE A C 1
ATOM 7250 O O . PHE B 1 480 ? 39.648 31.150 30.814 1.00 34.81 480 PHE A O 1
ATOM 7258 N N . LEU B 1 481 ? 38.629 31.048 32.816 1.00 28.01 481 LEU A N 1
ATOM 7259 C CA . LEU B 1 481 ? 37.755 29.962 32.394 1.00 33.85 481 LEU A CA 1
ATOM 7260 C C . LEU B 1 481 ? 36.844 30.407 31.261 1.00 31.47 481 LEU A C 1
ATOM 7261 O O . LEU B 1 481 ? 36.674 29.686 30.276 1.00 28.13 481 LEU A O 1
ATOM 7266 N N . LYS B 1 482 ? 36.272 31.608 31.377 1.00 29.99 482 LYS A N 1
ATOM 7267 C CA . LYS B 1 482 ? 35.368 32.111 30.350 1.00 33.38 482 LYS A CA 1
ATOM 7268 C C . LYS B 1 482 ? 36.114 32.475 29.075 1.00 34.79 482 LYS A C 1
ATOM 7269 O O . LYS B 1 482 ? 35.538 32.412 27.980 1.00 32.14 482 LYS A O 1
ATOM 7271 N N . LEU B 1 483 ? 37.385 32.871 29.196 1.00 32.21 483 LEU A N 1
ATOM 7272 C CA . LEU B 1 483 ? 38.188 33.129 28.009 1.00 31.19 483 LEU A CA 1
ATOM 7273 C C . LEU B 1 483 ? 38.333 31.860 27.179 1.00 31.25 483 LEU A C 1
ATOM 7274 O O . LEU B 1 483 ? 38.153 31.884 25.954 1.00 30.34 483 LEU A O 1
ATOM 7279 N N . LEU B 1 484 ? 38.614 30.732 27.840 1.00 31.84 484 LEU A N 1
ATOM 7280 C CA . LEU B 1 484 ? 38.745 29.463 27.129 1.00 35.08 484 LEU A CA 1
ATOM 7281 C C . LEU B 1 484 ? 37.477 29.113 26.363 1.00 31.45 484 LEU A C 1
ATOM 7282 O O . LEU B 1 484 ? 37.552 28.626 25.231 1.00 35.36 484 LEU A O 1
ATOM 7287 N N . ASP B 1 485 ? 36.308 29.364 26.954 1.00 29.20 485 ASP A N 1
ATOM 7288 C CA . ASP B 1 485 ? 35.047 29.000 26.314 1.00 31.42 485 ASP A CA 1
ATOM 7289 C C . ASP B 1 485 ? 34.783 29.761 25.026 1.00 36.37 485 ASP A C 1
ATOM 7290 O O . ASP B 1 485 ? 33.893 29.362 24.269 1.00 41.39 485 ASP A O 1
ATOM 7295 N N . THR B 1 486 ? 35.481 30.862 24.766 1.00 32.40 486 THR A N 1
ATOM 7296 C CA . THR B 1 486 ? 35.164 31.664 23.593 1.00 32.94 486 THR A CA 1
ATOM 7297 C C . THR B 1 486 ? 36.180 31.502 22.470 1.00 31.85 486 THR A C 1
ATOM 7298 O O . THR B 1 486 ? 36.053 32.164 21.436 1.00 30.16 486 THR A O 1
ATOM 7302 N N . GLN B 1 487 ? 37.171 30.636 22.636 1.00 29.39 487 GLN A N 1
ATOM 7303 C CA . GLN B 1 487 ? 38.009 30.261 21.509 1.00 31.56 487 GLN A CA 1
ATOM 7304 C C . GLN B 1 487 ? 37.150 29.637 20.410 1.00 29.53 487 GLN A C 1
ATOM 7305 O O . GLN B 1 487 ? 36.285 28.809 20.689 1.00 31.40 487 GLN A O 1
ATOM 7311 N N . LEU B 1 488 ? 37.372 30.053 19.163 1.00 28.21 488 LEU A N 1
ATOM 7312 C CA . LEU B 1 488 ? 36.703 29.426 18.035 1.00 28.68 488 LEU A CA 1
ATOM 7313 C C . LEU B 1 488 ? 37.427 28.142 17.627 1.00 31.72 488 LEU A C 1
ATOM 7314 O O . LEU B 1 488 ? 38.514 27.819 18.116 1.00 32.59 488 LEU A O 1
ATOM 7319 N N . ALA B 1 489 ? 36.804 27.402 16.705 1.00 29.99 489 ALA A N 1
ATOM 7320 C CA . ALA B 1 489 ? 37.234 26.031 16.439 1.00 31.28 489 ALA A CA 1
ATOM 7321 C C . ALA B 1 489 ? 38.546 25.970 15.673 1.00 32.12 489 ALA A C 1
ATOM 7322 O O . ALA B 1 489 ? 39.265 24.971 15.781 1.00 30.74 489 ALA A O 1
ATOM 7324 N N . ASP B 1 490 ? 38.872 26.999 14.880 1.00 28.27 490 ASP A N 1
ATOM 7325 C CA . ASP B 1 490 ? 40.185 27.046 14.237 1.00 30.91 490 ASP A CA 1
ATOM 7326 C C . ASP B 1 490 ? 41.302 27.464 15.191 1.00 31.31 490 ASP A C 1
ATOM 7327 O O . ASP B 1 490 ? 42.460 27.517 14.771 1.00 30.20 490 ASP A O 1
ATOM 7332 N N . GLY B 1 491 ? 40.988 27.775 16.449 1.00 28.16 491 GLY A N 1
ATOM 7333 C CA . GLY B 1 491 ? 41.984 28.140 17.436 1.00 29.01 491 GLY A CA 1
ATOM 7334 C C . GLY B 1 491 ? 42.130 29.632 17.679 1.00 26.65 491 GLY A C 1
ATOM 7335 O O . GLY B 1 491 ? 42.839 30.023 18.609 1.00 24.36 491 GLY A O 1
ATOM 7336 N N . GLY B 1 492 ? 41.504 30.475 16.869 1.00 27.60 492 GLY A N 1
ATOM 7337 C CA . GLY B 1 492 ? 41.581 31.912 17.051 1.00 26.57 492 GLY A CA 1
ATOM 7338 C C . GLY B 1 492 ? 40.364 32.426 17.801 1.00 31.99 492 GLY A C 1
ATOM 7339 O O . GLY B 1 492 ? 39.288 31.846 17.725 1.00 29.46 492 GLY A O 1
ATOM 7340 N N . TRP B 1 493 ? 40.553 33.506 18.551 1.00 28.00 493 TRP A N 1
ATOM 7341 C CA . TRP B 1 493 ? 39.448 34.191 19.205 1.00 30.97 493 TRP A CA 1
ATOM 7342 C C . TRP B 1 493 ? 38.830 35.184 18.234 1.00 31.66 493 TRP A C 1
ATOM 7343 O O . TRP B 1 493 ? 39.361 35.404 17.144 1.00 30.41 493 TRP A O 1
ATOM 7354 N N . PRO B 1 494 ? 37.680 35.774 18.573 1.00 32.78 494 PRO A N 1
ATOM 7355 C CA . PRO B 1 494 ? 37.007 36.675 17.629 1.00 31.58 494 PRO A CA 1
ATOM 7356 C C . PRO B 1 494 ? 37.695 38.025 17.536 1.00 31.11 494 PRO A C 1
ATOM 7357 O O . PRO B 1 494 ? 38.361 38.480 18.464 1.00 29.18 494 PRO A O 1
ATOM 7361 N N . VAL B 1 495 ? 37.473 38.685 16.398 1.00 30.92 495 VAL A N 1
ATOM 7362 C CA . VAL B 1 495 ? 37.957 40.044 16.225 1.00 27.65 495 VAL A CA 1
ATOM 7363 C C . VAL B 1 495 ? 37.353 40.958 17.306 1.00 33.25 495 VAL A C 1
ATOM 7364 O O . VAL B 1 495 ? 36.232 40.746 17.795 1.00 32.56 495 VAL A O 1
ATOM 7368 N N . TYR B 1 496 ? 38.123 41.967 17.701 1.00 28.92 496 TYR A N 1
ATOM 7369 C CA . TYR B 1 496 ? 37.696 42.938 18.696 1.00 30.02 496 TYR A CA 1
ATOM 7370 C C . TYR B 1 496 ? 38.267 44.305 18.340 1.00 30.28 496 TYR A C 1
ATOM 7371 O O . TYR B 1 496 ? 39.425 44.416 17.931 1.00 31.78 496 TYR A O 1
ATOM 7380 N N . GLY B 1 497 ? 37.458 45.342 18.516 1.00 31.25 497 GLY A N 1
ATOM 7381 C CA . GLY B 1 497 ? 37.880 46.692 18.194 1.00 29.47 497 GLY A CA 1
ATOM 7382 C C . GLY B 1 497 ? 38.667 47.337 19.311 1.00 28.15 497 GLY A C 1
ATOM 7383 O O . GLY B 1 497 ? 38.091 47.962 20.205 1.00 28.88 497 GLY A O 1
ATOM 7384 N N . LEU B 1 498 ? 39.994 47.193 19.262 1.00 29.10 498 LEU A N 1
ATOM 7385 C CA . LEU B 1 498 ? 40.845 47.664 20.351 1.00 24.76 498 LEU A CA 1
ATOM 7386 C C . LEU B 1 498 ? 40.897 49.189 20.412 1.00 26.64 498 LEU A C 1
ATOM 7387 O O . LEU B 1 498 ? 40.909 49.776 21.500 1.00 24.27 498 LEU A O 1
ATOM 7392 N N . PHE B 1 499 ? 40.938 49.856 19.267 1.00 25.14 499 PHE A N 1
ATOM 7393 C CA . PHE B 1 499 ? 41.048 51.302 19.283 1.00 30.35 499 PHE A CA 1
ATOM 7394 C C . PHE B 1 499 ? 40.254 51.894 18.131 1.00 31.14 499 PHE A C 1
ATOM 7395 O O . PHE B 1 499 ? 39.762 51.191 17.243 1.00 32.00 499 PHE A O 1
ATOM 7403 N N . ILE B 1 500 ? 40.184 53.218 18.153 1.00 33.03 500 ILE A N 1
ATOM 7404 C CA . ILE B 1 500 ? 39.176 53.989 17.442 1.00 35.00 500 ILE A CA 1
ATOM 7405 C C . ILE B 1 500 ? 39.833 55.187 16.785 1.00 34.48 500 ILE A C 1
ATOM 7406 O O . ILE B 1 500 ? 40.675 55.857 17.394 1.00 36.65 500 ILE A O 1
ATOM 7411 N N . ALA B 1 501 ? 39.455 55.448 15.540 1.00 35.78 501 ALA A N 1
ATOM 7412 C CA . ALA B 1 501 ? 39.650 56.776 14.974 1.00 37.17 501 ALA A CA 1
ATOM 7413 C C . ALA B 1 501 ? 38.382 57.575 15.241 1.00 37.99 501 ALA A C 1
ATOM 7414 O O . ALA B 1 501 ? 37.373 57.377 14.556 1.00 37.63 501 ALA A O 1
ATOM 7416 N N . PRO B 1 502 ? 38.393 58.482 16.222 1.00 39.72 502 PRO A N 1
ATOM 7417 C CA . PRO B 1 502 ? 37.139 59.147 16.617 1.00 39.03 502 PRO A CA 1
ATOM 7418 C C . PRO B 1 502 ? 36.529 60.014 15.526 1.00 42.37 502 PRO A C 1
ATOM 7419 O O . PRO B 1 502 ? 35.302 60.057 15.397 1.00 44.69 502 PRO A O 1
ATOM 7423 N N . ARG B 1 503 ? 37.346 60.724 14.747 1.00 44.36 503 ARG A N 1
ATOM 7424 C CA . ARG B 1 503 ? 36.799 61.618 13.729 1.00 46.64 503 ARG A CA 1
ATOM 7425 C C . ARG B 1 503 ? 35.873 60.873 12.775 1.00 46.62 503 ARG A C 1
ATOM 7426 O O . ARG B 1 503 ? 34.885 61.442 12.299 1.00 45.26 503 ARG A O 1
ATOM 7428 N N . SER B 1 504 ? 36.148 59.596 12.519 1.00 39.78 504 SER A N 1
ATOM 7429 C CA . SER B 1 504 ? 35.326 58.791 11.628 1.00 44.26 504 SER A CA 1
ATOM 7430 C C . SER B 1 504 ? 34.608 57.654 12.348 1.00 46.89 504 SER A C 1
ATOM 7431 O O . SER B 1 504 ? 33.993 56.810 11.686 1.00 44.24 504 SER A O 1
ATOM 7434 N N . ASN B 1 505 ? 34.667 57.623 13.680 1.00 45.18 505 ASN A N 1
ATOM 7435 C CA . ASN B 1 505 ? 34.127 56.537 14.508 1.00 42.00 505 ASN A CA 1
ATOM 7436 C C . ASN B 1 505 ? 34.459 55.153 13.940 1.00 42.07 505 ASN A C 1
ATOM 7437 O O . ASN B 1 505 ? 33.619 54.253 13.879 1.00 44.32 505 ASN A O 1
ATOM 7442 N N . THR B 1 506 ? 35.709 54.977 13.538 1.00 37.67 506 THR A N 1
ATOM 7443 C CA . THR B 1 506 ? 36.170 53.726 12.949 1.00 37.59 506 THR A CA 1
ATOM 7444 C C . THR B 1 506 ? 36.877 52.891 14.011 1.00 36.28 506 THR A C 1
ATOM 7445 O O . THR B 1 506 ? 37.838 53.357 14.627 1.00 36.08 506 THR A O 1
ATOM 7449 N N . TYR B 1 507 ? 36.406 51.663 14.217 1.00 35.92 507 TYR A N 1
ATOM 7450 C CA . TYR B 1 507 ? 37.083 50.704 15.081 1.00 32.93 507 TYR A CA 1
ATOM 7451 C C . TYR B 1 507 ? 38.078 49.898 14.262 1.00 33.88 507 TYR A C 1
ATOM 7452 O O . TYR B 1 507 ? 37.769 49.479 13.147 1.00 32.35 507 TYR A O 1
ATOM 7461 N N . PHE B 1 508 ? 39.262 49.667 14.835 1.00 32.70 508 PHE A N 1
ATOM 7462 C CA . PHE B 1 508 ? 40.281 48.790 14.269 1.00 33.30 508 PHE A CA 1
ATOM 7463 C C . PHE B 1 508 ? 40.454 47.543 15.131 1.00 35.55 508 PHE A C 1
ATOM 7464 O O . PHE B 1 508 ? 40.378 47.600 16.362 1.00 35.65 508 PHE A O 1
ATOM 7472 N N . GLY B 1 509 ? 40.730 46.417 14.495 1.00 33.09 509 GLY A N 1
ATOM 7473 C CA . GLY B 1 509 ? 41.029 45.238 15.283 1.00 26.04 509 GLY A CA 1
ATOM 7474 C C . GLY B 1 509 ? 41.258 44.051 14.387 1.00 28.88 509 GLY A C 1
ATOM 7475 O O . GLY B 1 509 ? 41.098 44.119 13.166 1.00 34.02 509 GLY A O 1
ATOM 7476 N N . SER B 1 510 ? 41.631 42.947 15.013 1.00 25.52 510 SER A N 1
ATOM 7477 C CA . SER B 1 510 ? 41.990 41.771 14.242 1.00 28.74 510 SER A CA 1
ATOM 7478 C C . SER B 1 510 ? 41.864 40.547 15.128 1.00 26.86 510 SER A C 1
ATOM 7479 O O . SER B 1 510 ? 41.947 40.638 16.357 1.00 28.50 510 SER A O 1
ATOM 7482 N N . ARG B 1 511 ? 41.679 39.393 14.487 1.00 25.91 511 ARG A N 1
ATOM 7483 C CA . ARG B 1 511 ? 41.744 38.144 15.234 1.00 24.56 511 ARG A CA 1
ATOM 7484 C C . ARG B 1 511 ? 43.133 37.944 15.824 1.00 27.87 511 ARG A C 1
ATOM 7485 O O . ARG B 1 511 ? 43.272 37.406 16.928 1.00 28.61 511 ARG A O 1
ATOM 7493 N N . GLU B 1 512 ? 44.172 38.372 15.098 1.00 26.44 512 GLU A N 1
ATOM 7494 C CA . GLU B 1 512 ? 45.530 38.256 15.611 1.00 22.93 512 GLU A CA 1
ATOM 7495 C C . GLU B 1 512 ? 45.674 38.974 16.946 1.00 24.53 512 GLU A C 1
ATOM 7496 O O . GLU B 1 512 ? 46.252 38.420 17.884 1.00 23.47 512 GLU A O 1
ATOM 7502 N N . LEU B 1 513 ? 45.149 40.206 17.052 1.00 23.57 513 LEU A N 1
ATOM 7503 C CA . LEU B 1 513 ? 45.244 40.957 18.304 1.00 25.87 513 LEU A CA 1
ATOM 7504 C C . LEU B 1 513 ? 44.539 40.224 19.435 1.00 27.26 513 LEU A C 1
ATOM 7505 O O . LEU B 1 513 ? 45.122 39.990 20.502 1.00 27.55 513 LEU A O 1
ATOM 7510 N N . SER B 1 514 ? 43.276 39.855 19.213 1.00 24.47 514 SER A N 1
ATOM 7511 C CA . SER B 1 514 ? 42.520 39.121 20.217 1.00 26.07 514 SER A CA 1
ATOM 7512 C C . SER B 1 514 ? 43.251 37.859 20.649 1.00 26.16 514 SER A C 1
ATOM 7513 O O . SER B 1 514 ? 43.438 37.621 21.844 1.00 25.87 514 SER A O 1
ATOM 7516 N N . THR B 1 515 ? 43.682 37.045 19.682 1.00 27.42 515 THR A N 1
ATOM 7517 C CA . THR B 1 515 ? 44.334 35.782 20.011 1.00 26.08 515 THR A CA 1
ATOM 7518 C C . THR B 1 515 ? 45.642 36.020 20.752 1.00 26.61 515 THR A C 1
ATOM 7519 O O . THR B 1 515 ? 45.978 35.284 21.692 1.00 25.94 515 THR A O 1
ATOM 7523 N N . ALA B 1 516 ? 46.394 37.046 20.345 1.00 24.32 516 ALA A N 1
ATOM 7524 C CA . ALA B 1 516 ? 47.644 37.344 21.037 1.00 23.58 516 ALA A CA 1
ATOM 7525 C C . ALA B 1 516 ? 47.389 37.655 22.510 1.00 23.51 516 ALA A C 1
ATOM 7526 O O . ALA B 1 516 ? 48.084 37.133 23.388 1.00 26.41 516 ALA A O 1
ATOM 7528 N N . PHE B 1 517 ? 46.370 38.466 22.807 1.00 21.32 517 PHE A N 1
ATOM 7529 C CA . PHE B 1 517 ? 46.083 38.769 24.208 1.00 26.75 517 PHE A CA 1
ATOM 7530 C C . PHE B 1 517 ? 45.575 37.540 24.964 1.00 28.78 517 PHE A C 1
ATOM 7531 O O . PHE B 1 517 ? 45.995 37.281 26.101 1.00 24.63 517 PHE A O 1
ATOM 7539 N N . ALA B 1 518 ? 44.674 36.771 24.358 1.00 26.23 518 ALA A N 1
ATOM 7540 C CA . ALA B 1 518 ? 44.181 35.581 25.043 1.00 27.79 518 ALA A CA 1
ATOM 7541 C C . ALA B 1 518 ? 45.315 34.599 25.321 1.00 30.16 518 ALA A C 1
ATOM 7542 O O . ALA B 1 518 ? 45.364 33.985 26.398 1.00 26.96 518 ALA A O 1
ATOM 7544 N N . LEU B 1 519 ? 46.249 34.440 24.369 1.00 31.82 519 LEU A N 1
ATOM 7545 C CA . LEU B 1 519 ? 47.355 33.513 24.602 1.00 29.55 519 LEU A CA 1
ATOM 7546 C C . LEU B 1 519 ? 48.242 33.998 25.745 1.00 30.01 519 LEU A C 1
ATOM 7547 O O . LEU B 1 519 ? 48.651 33.198 26.596 1.00 28.09 519 LEU A O 1
ATOM 7552 N N . GLU B 1 520 ? 48.514 35.306 25.810 1.00 27.75 520 GLU A N 1
ATOM 7553 C CA . GLU B 1 520 ? 49.246 35.837 26.956 1.00 26.81 520 GLU A CA 1
ATOM 7554 C C . GLU B 1 520 ? 48.515 35.531 28.253 1.00 27.36 520 GLU A C 1
ATOM 7555 O O . GLU B 1 520 ? 49.134 35.141 29.252 1.00 23.25 520 GLU A O 1
ATOM 7561 N N . ALA B 1 521 ? 47.194 35.700 28.253 1.00 28.14 521 ALA A N 1
ATOM 7562 C CA . ALA B 1 521 ? 46.408 35.391 29.441 1.00 27.10 521 ALA A CA 1
ATOM 7563 C C . ALA B 1 521 ? 46.528 33.910 29.809 1.00 30.68 521 ALA A C 1
ATOM 7564 O O . ALA B 1 521 ? 46.751 33.566 30.976 1.00 26.82 521 ALA A O 1
ATOM 7566 N N . LEU B 1 522 ? 46.398 33.018 28.823 1.00 28.61 522 LEU A N 1
ATOM 7567 C CA . LEU B 1 522 ? 46.508 31.590 29.111 1.00 31.99 522 LEU A CA 1
ATOM 7568 C C . LEU B 1 522 ? 47.891 31.242 29.641 1.00 34.68 522 LEU A C 1
ATOM 7569 O O . LEU B 1 522 ? 48.022 30.554 30.660 1.00 34.27 522 LEU A O 1
ATOM 7574 N N . HIS B 1 523 ? 48.942 31.710 28.958 1.00 34.40 523 HIS A N 1
ATOM 7575 C CA . HIS B 1 523 ? 50.300 31.416 29.405 1.00 32.38 523 HIS A CA 1
ATOM 7576 C C . HIS B 1 523 ? 50.562 31.969 30.799 1.00 37.14 523 HIS A C 1
ATOM 7577 O O . HIS B 1 523 ? 51.228 31.322 31.619 1.00 36.45 523 HIS A O 1
ATOM 7584 N N . ILE B 1 524 ? 50.053 33.169 31.090 1.00 30.49 524 ILE A N 1
ATOM 7585 C CA . ILE B 1 524 ? 50.450 33.816 32.329 1.00 31.21 524 ILE A CA 1
ATOM 7586 C C . ILE B 1 524 ? 49.806 33.138 33.525 1.00 34.43 524 ILE A C 1
ATOM 7587 O O . ILE B 1 524 ? 50.312 33.251 34.646 1.00 35.41 524 ILE A O 1
ATOM 7592 N N . LEU B 1 525 ? 48.718 32.405 33.308 1.00 33.12 525 LEU A N 1
ATOM 7593 C CA . LEU B 1 525 ? 48.035 31.681 34.366 1.00 35.30 525 LEU A CA 1
ATOM 7594 C C . LEU B 1 525 ? 48.205 30.174 34.239 1.00 39.80 525 LEU A C 1
ATOM 7595 O O . LEU B 1 525 ? 47.534 29.429 34.956 1.00 43.04 525 LEU A O 1
ATOM 7600 N N . SER B 1 526 ? 49.067 29.704 33.340 1.00 38.73 526 SER A N 1
ATOM 7601 C CA . SER B 1 526 ? 49.229 28.265 33.123 1.00 42.57 526 SER A CA 1
ATOM 7602 C C . SER B 1 526 ? 50.656 27.886 32.762 1.00 52.74 526 SER A C 1
ATOM 7603 O O . SER B 1 526 ? 51.524 28.736 32.554 1.00 52.13 526 SER A O 1
#

Secondary structure (DSSP, 8-state):
-TTGGG-SEEEE--BTTTB--THHHHTSHHHHHHHTTSS-HHHHHHHHHHHTTS-HHHHHHHHHHHHHT--B-HHHHHHHHHHHHTT-EEEEEE---HHHHHHHHHH---GGG-SEEEEHHHHT--TTSHHHHHHHHHHHT--GGGEEEEES-HHHHHHHHHTT-EEEE----EEE-----HHHHHHHHHHHHHHHHHHHH-SS---EEESSTT-TTPEE---BSHHHHHHHHH-TT--HHHHHHHHHHHHT-SSEETTEE-SB-GGGPPTTPPPBHHHHHHHHHHHHHTTSS-HHHHHHHHHHHHTTB-TTS-B-SBS-TTS----HHHHHHHHHHHHHHT-TT-GGGHHHHHHHHHHHHTSGGGG--SS---HHHHHHHHHHHHHHSTTTTHHHHHHHHHHHHHHTT----HHHHHHHHHHHHHTTB--HHHHHHHHHT--TTSPPPP-EEEEEGGGTEEEE-HHHHHHHHHHHHHHT-/-EEE--HHHHHHHHTT-SEEEE--BTTTEE---B-----BHHHHHHSHHHHHHHTTSS-HHHHHHHHHHHTT--HHHHHHHHHHHHHT-EE-HHHHHHHHHHHHTT-EEEEEE---HHHHHHHHHH---GGG-SEEEEHHHHT--TTSHHHHHHHHHHTT--GGGEEEEES-HHHHHHHHHTT-EEEEE-SS-EEEE----HHHHHHHHHHHHHHHHHHHH-SS---EEESSTT-TTPEE---BSHHHHHHHHH-----HHHHHHHHHHHHH-SSEETTEE-SB-GGGPPTTPPPBHHHHHHHHHHHHHTTSS-HHHHHHHHHHHHTTB-TT--B-SBS-TTS----HHHHHHHHHHHHHHT-TT-GGGHHHHHHHHHHHHTSGGGG--SS---HHHHHHHHHHHHHHSTTT-HHHHHHHHHHHHHTTT----HHHHHHHHHHHHHTTB--HHHHHHHHTT--TTSPPPP-EEEEETTTTEEEE-HHHHHHHHHHHHHHT-

InterPro domains:
  IPR006439 HAD hydrolase, subfamily IA [TIGR01509] (104-197)
  IPR023198 Phosphoglycolate phosphatase-like, domain 2 [G3DSA:1.10.150.240] (39-98)
  IPR023214 HAD superfamily [G3DSA:3.40.50.1000] (27-198)
  IPR036412 HAD-like superfamily [SSF56784] (24-204)

Foldseek 3Di:
DDWFQDLVVVLVVLVQFQEEEEEPEPQFKYWAAADCFDRGCVVLCPDPLVLCQLQQVDDDLVSLVVCCVVRVHPSVVNVVRVVRRLVRMDGDVSRLVSLVVCLVVVGAYEYAYRDGLVSVLVVLVPDDSCVSHLFYHGNSLASHHQLDLVSVVQVCVQVVDDQQRYEYEDQDVSNQVSSLVVQHWYWHDDPRIIDTDRGRDPLLVVLLVLQLVVLLVQCVVPVLRWKFKDLDFLCVVTDTDSFFNQLNLCLCVQFPDHDPVSVVSNLVCLVPQPQDDLQFGARGRPVPAPVPRFGWLQSSLSNVVNCPVVVVDDLVSVVVVLVVQLVQADPQLARATGPDPVDGHHWLLSLLSSQQSCVVSPNNPPPSNVSSVVVNQCCLVVVVLCCPILWFRHSLVSLLSNLVSCLVPVVSNVVRLSSSLSVLSVCQVVDQQLLSLLSSQLSNVSSNYHRVPSLVSSSVQQDPSSFHRWGFGTAPNVVSMGMTDSSSSSSSSSNSSVSSD/DVVLVQFQEEEEECEPQFKDVCVVLCPDVLVLCQLQQVDDPVVSLVVCCVVVVHHSVVNVVVVVVVLVPIDTDVVRLVVLVVCLVVVGAYEYAYGDGLVSVLVVLVPDDSVVSHLFYHGNSLASDHQLDLVSVVLVCVLVVDPQLRYEYEDQDPSNQVSSLQCQHWYWHDVDTDTDRHGHDVLLVVLLVLLLVVLLVQCVVPVQDWKWKDLDFLCVVTHTDRFFNQLLLLLLVFQPDHDPVSNVSNLVCLVPQPQDDLLQHAGGRPVPADVPDFGWLQSSLSNVVSCVVVVVDALVSCVVVLVLQLVQADPQLARATGSDPVDGHHWLLSLLSSQQSCVVNPNNPPPSNVSSVVVNQCCLQVVVLCCPIPWFRHSLLSLLSNLVSCLVPVVSNVVRLSSSLSVLSVCQPVDQQLLSLLSSLLSNVSSNYHRVPSLVSSSVQQDPSSFHRWGFGTADNVVSMGMTDSSSSSSSNSSSSVSSD

B-factor: mean 33.89, std 8.6, range [17.03, 100.93]

Radius of gyration: 32.72 Å; Cα contacts (8 Å, |Δi|>4): 1787; chains: 2; bounding box: 94×80×81 Å